Protein AF-0000000065776039 (afdb_homodimer)

InterPro domains:
  IPR020556 Amidase, conserved site [PS00571] (203-234)
  IPR023631 Amidase signature domain [PF01425] (74-533)
  IPR036928 Amidase signature (AS) superfamily [G3DSA:3.90.1300.10] (41-545)
  IPR036928 Amidase signature (AS) superfamily [SSF75304] (30-543)

pLDDT: mean 97.07, std 4.29, range [39.03, 98.94]

Foldseek 3Di:
DPDQALLRLLVVLVVVQVVQDDPLLDAPDEDQWAAQLCCLVVVVSADPVLVVLLPDALQVNLVCCFQVVDALLSSLVSLLSLLSVLCNHFVWFSHFHSPQLNVLSVVQRVVCVVVVGGLASNASFEEEEALQWADAQAFRQQLFSLRPPDHDHDTFLLRVLVVSRHYGYTTHTAFDQQQPFQFGAHSNRGGGAANRTRQFGLTTRNSSQLSCQLSSSGNKYKDKDQQLHFPSNLQQSQKKKKDAFWQLAAPGPTDHHPPPQDQFDMDMAMIHRALVSRVSSSQRRLVSQSCVPHVRHDRDHDDVVLLVVLVVCVVVLEAAEEEDQDQLAAHAAQVQSVLRVQLQVLSVVSPYHYYYDHHDPLVVLVVLSLCSSQQQLLVRSVVSNPSSPHDRDPRCCVSRPSPDDHHDPVRVVVSSVVLVVVLVVVVVSQVVVCVVVVHHHLWYKYFSASYLGARPPLRQDRRRRNSCSSNSWMKMKHWAAFQALVPRDQDPPDDAPDPSNVSNSVRDDSVSRGGRTHIIMITDGHRSCSNSSSVSNSSNVSRPD/DPDQALLRLLVVLVVVQVVQDDPLLDAPDEDQWAAQLCCLVVVVSADPVLVVLLPDALQVNLVCCFQVVDQLLSSLVSLLSLLSVLCNHFVWFSHFHSPQLNVLSVVQRVVCVVVVGGLASNASFEEEEALQWADAPAFRQQLFSLRPPDHDHDTFLLRVLVVSRHYGYTTHTAFDQQQPFQFGAHSNRGGGAANRTRQFGLTTRNSSQLSCQLSSSGNKYKDKDQQLHFPSNLQQSQKKKKDAFWQLAAPGPTDHHPPPQDQFDMDMAMIHRALVSRVSSSQRRLVSQSCVPHVRHDRDHDDVVLLVVLVVCVVVLEAAEEEDQDQLAAHAAQVQSVQLVQLQVLSVVSPYHYYYDHHDPLVVLVVLSLCSSQQQLLVRSVVSNPSSPHDRDPRCCVSHPSPDHHHDPVRVVVSSVVLVVVLVVVVVSQVVVCVVVVHHHLWYKYFSASYLGARPSLRQDRRRRNSCSSNSWMKMKHWAAFQALVPRDQDPPDDAPDPSNVSNSVRDDSVSRGGRTHIIMITDGHRSCSNSSSVSNSSNVSRPD

Solvent-accessible surface area (backbone atoms only — not comparable to full-atom values): 53797 Å² total; per-residue (Å²): 125,81,78,75,50,43,66,53,53,21,50,51,52,47,49,54,42,54,67,53,49,57,75,84,52,55,74,93,73,70,76,90,61,52,60,52,60,62,44,60,77,68,60,69,70,54,50,73,69,35,48,52,56,43,69,43,51,45,61,57,47,29,53,33,36,51,72,59,80,39,53,21,43,61,52,36,49,35,25,44,47,35,30,46,39,41,28,72,62,27,45,22,55,67,39,57,42,52,67,62,22,42,53,52,16,45,51,50,41,51,46,28,71,72,67,73,42,55,77,32,79,33,25,37,38,40,32,31,34,29,30,41,56,27,44,56,75,37,71,49,38,51,45,32,72,55,38,60,96,45,60,33,88,47,50,8,52,49,48,46,50,40,45,63,25,24,38,30,56,41,36,28,18,27,34,5,47,61,45,80,31,61,40,18,40,27,82,55,82,40,60,28,28,14,41,71,30,45,69,27,26,9,16,5,21,21,8,11,33,21,36,30,38,61,51,30,24,23,50,36,18,36,26,41,33,62,47,30,11,27,41,37,2,12,26,26,39,56,17,20,13,35,41,49,18,75,26,70,53,50,65,45,71,41,61,68,65,63,61,38,58,74,81,64,60,66,29,51,30,44,32,22,85,36,55,66,37,42,49,51,51,52,48,49,51,39,70,64,48,46,43,61,57,22,68,68,21,52,86,64,63,81,53,62,69,50,30,49,51,41,50,50,29,56,76,65,36,60,45,27,33,30,31,41,63,56,54,86,54,48,64,38,40,48,44,35,40,49,39,48,48,54,52,52,52,52,42,42,73,66,52,26,48,72,42,83,46,78,64,74,63,42,65,57,43,36,53,51,49,51,48,60,75,26,30,58,14,28,46,65,58,48,55,46,40,54,68,37,64,48,79,81,61,79,80,43,52,80,68,49,38,65,82,43,69,59,48,50,50,68,55,51,16,48,50,42,42,51,48,52,52,51,36,22,51,52,32,49,50,55,52,48,52,23,63,75,69,75,42,70,74,62,32,36,40,32,47,45,47,45,50,45,34,36,53,71,96,59,80,80,71,54,50,62,27,27,38,40,37,71,57,32,28,14,35,28,26,32,52,65,52,55,26,40,50,90,73,32,53,80,68,90,80,70,71,69,84,37,72,65,17,41,56,58,51,67,67,68,45,41,79,78,37,44,66,26,25,18,34,34,25,35,30,23,56,64,73,32,55,47,31,30,47,52,50,38,39,51,53,26,45,76,69,72,91,126,82,79,75,51,44,66,51,52,21,50,50,52,47,50,54,44,55,66,54,48,56,75,84,52,56,76,95,74,70,78,89,62,51,61,52,60,61,43,61,77,69,63,68,70,54,49,73,66,34,49,54,57,46,69,44,51,46,62,57,48,28,53,33,36,50,72,58,78,40,52,21,42,60,52,36,48,34,24,46,46,34,30,46,39,39,29,72,63,26,44,23,54,68,39,56,42,53,67,62,21,42,52,52,16,45,51,51,41,51,46,28,71,73,67,72,42,56,79,32,79,33,28,36,38,41,31,31,34,30,29,41,55,27,44,56,74,36,72,47,38,52,45,32,72,55,38,60,95,45,60,32,88,46,51,9,52,48,48,46,51,40,45,61,25,22,38,28,56,41,38,27,18,26,34,5,47,62,47,80,32,58,41,20,41,27,79,55,82,39,59,27,29,14,41,71,30,45,69,25,27,9,17,5,20,22,10,11,32,20,34,30,36,59,52,28,22,23,49,37,18,37,25,41,32,62,49,28,10,29,39,38,1,12,26,26,41,57,18,21,11,36,41,49,16,75,26,70,52,50,65,45,69,41,62,68,64,62,63,36,59,74,82,66,59,66,30,50,30,44,32,23,85,34,54,65,39,43,48,49,50,54,48,49,53,38,70,64,47,45,42,60,58,21,66,67,21,53,86,65,63,80,51,62,68,50,30,50,50,43,50,52,30,56,77,65,37,61,47,27,32,31,32,42,63,58,56,86,56,48,62,37,39,47,43,35,41,49,39,48,47,54,52,52,53,52,42,43,73,67,53,27,48,71,44,83,47,79,65,75,62,44,63,58,43,36,53,51,48,51,48,61,75,24,29,59,14,29,47,62,57,48,55,45,40,54,67,38,64,47,78,81,61,81,79,43,53,80,66,49,38,64,81,44,68,59,48,52,50,68,55,51,15,48,51,41,42,51,48,52,52,50,36,23,50,52,34,50,51,54,52,48,53,22,62,74,70,74,43,71,75,62,33,38,40,31,47,47,45,44,52,44,33,36,54,71,95,59,82,78,72,52,50,61,28,27,37,40,35,72,58,32,29,14,35,27,27,34,51,64,52,55,25,40,51,90,73,31,53,81,67,90,82,72,72,68,85,38,73,65,19,40,57,59,52,68,67,67,46,42,77,76,38,44,65,26,23,18,33,34,24,33,32,24,56,62,74,32,56,48,31,31,46,51,49,37,39,50,54,26,45,77,69,75,89

Sequence (1090 aa):
MPSASWEDLAADKRARLEKSIPDEWKFKSVPIEGSVIDLPEKSGILSPSEIKITNSSATELVAQLANGTLKSVDVTLAFCKRAALAHQLVNCAHDFFPELALAQARELDRYFETHKKPVGPLHGLPISLKDQLRVKGTETCMAYISWLGKRDTSDSILTALLRKAGAVFLVKTSVPQTLMVCETVNNIIGRTSNPRNLNLSCGGSSGGEGAMIAMRGGAIGIGTDIGGSIRVPAAFNSLYGIRPSHGRLPYGGMTNSMEGQETIHSVVGPIAHSAQDVRLFLQSVLKEEPWKYDSKVIPLPWREAEENAAQAKIAEKSLNFAFYDFDGVVRPHPPITRGVEIVRSTLEKDGHTVAPWTPYKHAFAVDLANKIYAADGSTDVYKHINASGEPAIPNIKDLMNPNLPKADLNEVWDAQLQKWRYQCEYLDKWREWEERTGKELDAIIAPVAATAAVRHNQFRYYGYATVFNVLDYTSVVVPVTYADKAVDHRLADYQPVSDMDKAVYAEYDPEVYHGAPVAVQIIGRRLSEERTLAIAEYVGKLLGHMPSASWEDLAADKRARLEKSIPDEWKFKSVPIEGSVIDLPEKSGILSPSEIKITNSSATELVAQLANGTLKSVDVTLAFCKRAALAHQLVNCAHDFFPELALAQARELDRYFETHKKPVGPLHGLPISLKDQLRVKGTETCMAYISWLGKRDTSDSILTALLRKAGAVFLVKTSVPQTLMVCETVNNIIGRTSNPRNLNLSCGGSSGGEGAMIAMRGGAIGIGTDIGGSIRVPAAFNSLYGIRPSHGRLPYGGMTNSMEGQETIHSVVGPIAHSAQDVRLFLQSVLKEEPWKYDSKVIPLPWREAEENAAQAKIAEKSLNFAFYDFDGVVRPHPPITRGVEIVRSTLEKDGHTVAPWTPYKHAFAVDLANKIYAADGSTDVYKHINASGEPAIPNIKDLMNPNLPKADLNEVWDAQLQKWRYQCEYLDKWREWEERTGKELDAIIAPVAATAAVRHNQFRYYGYATVFNVLDYTSVVVPVTYADKAVDHRLADYQPVSDMDKAVYAEYDPEVYHGAPVAVQIIGRRLSEERTLAIAEYVGKLLGH

Structure (mmCIF, N/CA/C/O backbone):
data_AF-0000000065776039-model_v1
#
loop_
_entity.id
_entity.type
_entity.pdbx_description
1 polymer Acetamidase
#
loop_
_atom_site.group_PDB
_atom_site.id
_atom_site.type_symbol
_atom_site.label_atom_id
_atom_site.label_alt_id
_atom_site.label_comp_id
_atom_site.label_asym_id
_atom_site.label_entity_id
_atom_site.label_seq_id
_atom_site.pdbx_PDB_ins_code
_atom_site.Cartn_x
_atom_site.Cartn_y
_atom_site.Cartn_z
_atom_site.occupancy
_atom_site.B_iso_or_equiv
_atom_site.auth_seq_id
_atom_site.auth_comp_id
_atom_site.auth_asym_id
_atom_site.auth_atom_id
_atom_site.pdbx_PDB_model_num
ATOM 1 N N . MET A 1 1 ? 38.031 19.438 27.141 1 39.12 1 MET A N 1
ATOM 2 C CA . MET A 1 1 ? 36.938 20.391 27.266 1 39.12 1 MET A CA 1
ATOM 3 C C . MET A 1 1 ? 35.625 19.672 27.578 1 39.12 1 MET A C 1
ATOM 5 O O . MET A 1 1 ? 35.312 18.641 26.984 1 39.12 1 MET A O 1
ATOM 9 N N . PRO A 1 2 ? 35.125 19.844 28.703 1 50.06 2 PRO A N 1
ATOM 10 C CA . PRO A 1 2 ? 33.938 19.078 29.094 1 50.06 2 PRO A CA 1
ATOM 11 C C . PRO A 1 2 ? 32.875 19.062 28 1 50.06 2 PRO A C 1
ATOM 13 O O . PRO A 1 2 ? 32.781 20.016 27.219 1 50.06 2 PRO A O 1
ATOM 16 N N . SER A 1 3 ? 32.375 17.844 27.578 1 66.56 3 SER A N 1
ATOM 17 C CA . SER A 1 3 ? 31.312 17.688 26.594 1 66.56 3 SER A CA 1
ATOM 18 C C . SER A 1 3 ? 30.172 18.656 26.875 1 66.56 3 SER A C 1
ATOM 20 O O . SER A 1 3 ? 29.75 18.812 28.016 1 66.56 3 SER A O 1
ATOM 22 N N . ALA A 1 4 ? 29.938 19.656 26.031 1 85.62 4 ALA A N 1
ATOM 23 C CA . ALA A 1 4 ? 28.859 20.641 26.141 1 85.62 4 ALA A CA 1
ATOM 24 C C . ALA A 1 4 ? 27.578 20 26.688 1 85.62 4 ALA A C 1
ATOM 26 O O . ALA A 1 4 ? 27.234 18.875 26.297 1 85.62 4 ALA A O 1
ATOM 27 N N . SER A 1 5 ? 27.016 20.562 27.844 1 95.19 5 SER A N 1
ATOM 28 C CA . SER A 1 5 ? 25.734 20.094 28.344 1 95.19 5 SER A CA 1
ATOM 29 C C . SER A 1 5 ? 24.641 20.25 27.297 1 95.19 5 SER A C 1
ATOM 31 O O . SER A 1 5 ? 24.828 20.969 26.312 1 95.19 5 SER A O 1
ATOM 33 N N . TRP A 1 6 ? 23.562 19.5 27.453 1 97 6 TRP A N 1
ATOM 34 C CA . TRP A 1 6 ? 22.469 19.641 26.516 1 97 6 TRP A CA 1
ATOM 35 C C . TRP A 1 6 ? 21.922 21.062 26.5 1 97 6 TRP A C 1
ATOM 37 O O . TRP A 1 6 ? 21.484 21.562 25.453 1 97 6 TRP A O 1
ATOM 47 N N . GLU A 1 7 ? 22.016 21.781 27.641 1 97.69 7 GLU A N 1
ATOM 48 C CA . GLU A 1 7 ? 21.578 23.172 27.734 1 97.69 7 GLU A CA 1
ATOM 49 C C . GLU A 1 7 ? 22.469 24.078 26.891 1 97.69 7 GLU A C 1
ATOM 51 O O . GLU A 1 7 ? 21.969 25.016 26.25 1 97.69 7 GLU A O 1
ATOM 56 N N . ASP A 1 8 ? 23.734 23.797 26.906 1 97.38 8 ASP A N 1
ATOM 57 C CA . ASP A 1 8 ? 24.672 24.578 26.094 1 97.38 8 ASP A CA 1
ATOM 58 C C . ASP A 1 8 ? 24.375 24.406 24.609 1 97.38 8 ASP A C 1
ATOM 60 O O . ASP A 1 8 ? 24.422 25.375 23.844 1 97.38 8 ASP A O 1
ATOM 64 N N . LEU A 1 9 ? 24.172 23.219 24.266 1 96.94 9 LEU A N 1
ATOM 65 C CA . LEU A 1 9 ? 23.875 22.922 22.875 1 96.94 9 LEU A CA 1
ATOM 66 C C . LEU A 1 9 ? 22.594 23.625 22.422 1 96.94 9 LEU A C 1
ATOM 68 O O . LEU A 1 9 ? 22.547 24.188 21.328 1 96.94 9 LEU A O 1
ATOM 72 N N . ALA A 1 10 ? 21.578 23.594 23.234 1 97.69 10 ALA A N 1
ATOM 73 C CA . ALA A 1 10 ? 20.328 24.281 22.938 1 97.69 10 ALA A CA 1
ATOM 74 C C . ALA A 1 10 ? 20.531 25.797 22.844 1 97.69 10 ALA A C 1
ATOM 76 O O . ALA A 1 10 ? 20 26.438 21.938 1 97.69 10 ALA A O 1
ATOM 77 N N . ALA A 1 11 ? 21.266 26.328 23.75 1 97.62 11 ALA A N 1
ATOM 78 C CA . ALA A 1 11 ? 21.547 27.766 23.75 1 97.62 11 ALA A CA 1
ATOM 79 C C . ALA A 1 11 ? 22.266 28.188 22.469 1 97.62 11 ALA A C 1
ATOM 81 O O . ALA A 1 11 ? 21.984 29.25 21.922 1 97.62 11 ALA A O 1
ATOM 82 N N . ASP A 1 12 ? 23.234 27.391 22.141 1 97.12 12 ASP A N 1
ATOM 83 C CA . ASP A 1 12 ? 23.953 27.672 20.906 1 97.12 12 ASP A CA 1
ATOM 84 C C . ASP A 1 12 ? 23.016 27.688 19.703 1 97.12 12 ASP A C 1
ATOM 86 O O . ASP A 1 12 ? 23.125 28.562 18.844 1 97.12 12 ASP A O 1
ATOM 90 N N . LYS A 1 13 ? 22.141 26.703 19.594 1 97.38 13 LYS A N 1
ATOM 91 C CA . LYS A 1 13 ? 21.172 26.641 18.5 1 97.38 13 LYS A CA 1
ATOM 92 C C . LYS A 1 13 ? 20.266 27.875 18.5 1 97.38 13 LYS A C 1
ATOM 94 O O . LYS A 1 13 ? 20.016 28.453 17.438 1 97.38 13 LYS A O 1
ATOM 99 N N . ARG A 1 14 ? 19.781 28.297 19.625 1 97.5 14 ARG A N 1
ATOM 100 C CA . ARG A 1 14 ? 18.938 29.484 19.734 1 97.5 14 ARG A CA 1
ATOM 101 C C . ARG A 1 14 ? 19.688 30.734 19.281 1 97.5 14 ARG A C 1
ATOM 103 O O . ARG A 1 14 ? 19.109 31.594 18.609 1 97.5 14 ARG A O 1
ATOM 110 N N . ALA A 1 15 ? 20.891 30.781 19.656 1 97.44 15 ALA A N 1
ATOM 111 C CA . ALA A 1 15 ? 21.719 31.922 19.281 1 97.44 15 ALA A CA 1
ATOM 112 C C . ALA A 1 15 ? 21.922 31.984 17.766 1 97.44 15 ALA A C 1
ATOM 114 O O . ALA A 1 15 ? 21.859 33.062 17.172 1 97.44 15 ALA A O 1
ATOM 115 N N . ARG A 1 16 ? 22.203 30.859 17.188 1 96.81 16 ARG A N 1
ATOM 116 C CA . ARG A 1 16 ? 22.375 30.812 15.742 1 96.81 16 ARG A CA 1
ATOM 117 C C . ARG A 1 16 ? 21.094 31.203 15.023 1 96.81 16 ARG A C 1
ATOM 119 O O . ARG A 1 16 ? 21.141 31.906 14 1 96.81 16 ARG A O 1
ATOM 126 N N . LEU A 1 17 ? 19.984 30.719 15.531 1 97.69 17 LEU A N 1
ATOM 127 C CA . LEU A 1 17 ? 18.703 31.078 14.953 1 97.69 17 LEU A CA 1
ATOM 128 C C . LEU A 1 17 ? 18.453 32.594 15.055 1 97.69 17 LEU A C 1
ATOM 130 O O . LEU A 1 17 ? 18.047 33.219 14.078 1 97.69 17 LEU A O 1
ATOM 134 N N . GLU A 1 18 ? 18.719 33.156 16.172 1 97.06 18 GLU A N 1
ATOM 135 C CA . GLU A 1 18 ? 18.562 34.594 16.359 1 97.06 18 GLU A CA 1
ATOM 136 C C . GLU A 1 18 ? 19.453 35.375 15.414 1 97.06 18 GLU A C 1
ATOM 138 O O . GLU A 1 18 ? 19.031 36.406 14.891 1 97.06 18 GLU A O 1
ATOM 143 N N . LYS A 1 19 ? 20.609 34.906 15.242 1 97.38 19 LYS A N 1
ATOM 144 C CA . LYS A 1 19 ? 21.578 35.594 14.398 1 97.38 19 LYS A CA 1
ATOM 145 C C . LYS A 1 19 ? 21.172 35.531 12.93 1 97.38 19 LYS A C 1
ATOM 147 O O . LYS A 1 19 ? 21.578 36.375 12.125 1 97.38 19 LYS A O 1
ATOM 152 N N . SER A 1 20 ? 20.422 34.562 12.602 1 97.44 20 SER A N 1
ATOM 153 C CA . SER A 1 20 ? 20 34.406 11.219 1 97.44 20 SER A CA 1
ATOM 154 C C . SER A 1 20 ? 18.938 35.438 10.836 1 97.44 20 SER A C 1
ATOM 156 O O . SER A 1 20 ? 18.672 35.656 9.656 1 97.44 20 SER A O 1
ATOM 158 N N . ILE A 1 21 ? 18.328 36.125 11.773 1 98.25 21 ILE A N 1
ATOM 159 C CA . ILE A 1 21 ? 17.312 37.125 11.523 1 98.25 21 ILE A CA 1
ATOM 160 C C . ILE A 1 21 ? 17.984 38.5 11.461 1 98.25 21 ILE A C 1
ATOM 162 O O . ILE A 1 21 ? 18.547 38.969 12.461 1 98.25 21 ILE A O 1
ATOM 166 N N . PRO A 1 22 ? 17.922 39.188 10.375 1 97.75 22 PRO A N 1
ATOM 167 C CA . PRO A 1 22 ? 18.469 40.562 10.289 1 97.75 22 PRO A CA 1
ATOM 168 C C . PRO A 1 22 ? 17.875 41.5 11.32 1 97.75 22 PRO A C 1
ATOM 170 O O . PRO A 1 22 ? 16.672 41.438 11.602 1 97.75 22 PRO A O 1
ATOM 173 N N . ASP A 1 23 ? 18.656 42.438 11.75 1 97.38 23 ASP A N 1
ATOM 174 C CA . ASP A 1 23 ? 18.234 43.375 12.789 1 97.38 23 ASP A CA 1
ATOM 175 C C . ASP A 1 23 ? 17.031 44.188 12.336 1 97.38 23 ASP A C 1
ATOM 177 O O . ASP A 1 23 ? 16.141 44.5 13.141 1 97.38 23 ASP A O 1
ATOM 181 N N . GLU A 1 24 ? 17 44.469 11.055 1 97.06 24 GLU A N 1
ATOM 182 C CA . GLU A 1 24 ? 15.938 45.281 10.5 1 97.06 24 GLU A CA 1
ATOM 183 C C . GLU A 1 24 ? 14.602 44.562 10.5 1 97.06 24 GLU A C 1
ATOM 185 O O . GLU A 1 24 ? 13.547 45.156 10.328 1 97.06 24 GLU A O 1
ATOM 190 N N . TRP A 1 25 ? 14.641 43.25 10.695 1 98.19 25 TRP A N 1
ATOM 191 C CA . TRP A 1 25 ? 13.414 42.438 10.695 1 98.19 25 TRP A CA 1
ATOM 192 C C . TRP A 1 25 ? 12.977 42.125 12.125 1 98.19 25 TRP A C 1
ATOM 194 O O . TRP A 1 25 ? 12.094 41.281 12.328 1 98.19 25 TRP A O 1
ATOM 204 N N . LYS A 1 26 ? 13.555 42.688 13.133 1 97.56 26 LYS A N 1
ATOM 205 C CA . LYS A 1 26 ? 13.281 42.312 14.516 1 97.56 26 LYS A CA 1
ATOM 206 C C . LYS A 1 26 ? 12.297 43.312 15.156 1 97.56 26 LYS A C 1
ATOM 208 O O . LYS A 1 26 ? 12.352 44.5 14.883 1 97.56 26 LYS A O 1
ATOM 213 N N . PHE A 1 27 ? 11.391 42.75 15.969 1 96.69 27 PHE A N 1
ATOM 214 C CA . PHE A 1 27 ? 10.547 43.594 16.828 1 96.69 27 PHE A CA 1
ATOM 215 C C . PHE A 1 27 ? 11.367 44.219 17.938 1 96.69 27 PHE A C 1
ATOM 217 O O . PHE A 1 27 ? 12.344 43.625 18.422 1 96.69 27 PHE A O 1
ATOM 224 N N . LYS A 1 28 ? 10.938 45.406 18.359 1 93.56 28 LYS A N 1
ATOM 225 C CA . LYS A 1 28 ? 11.547 46 19.531 1 93.56 28 LYS A CA 1
ATOM 226 C C . LYS A 1 28 ? 11.109 45.281 20.812 1 93.56 28 LYS A C 1
ATOM 228 O O . LYS A 1 28 ? 11.898 45.125 21.734 1 93.56 28 LYS A O 1
ATOM 233 N N . SER A 1 29 ? 9.883 44.906 20.844 1 92.94 29 SER A N 1
ATOM 234 C CA . SER A 1 29 ? 9.289 44.125 21.922 1 92.94 29 SER A CA 1
ATOM 235 C C . SER A 1 29 ? 8.133 43.281 21.422 1 92.94 29 SER A C 1
ATOM 237 O O . SER A 1 29 ? 7.469 43.625 20.453 1 92.94 29 SER A O 1
ATOM 239 N N . VAL A 1 30 ? 7.957 42.125 22.062 1 93.62 30 VAL A N 1
ATOM 240 C CA . VAL A 1 30 ? 6.879 41.219 21.656 1 93.62 30 VAL A CA 1
ATOM 241 C C . VAL A 1 30 ? 5.953 40.969 22.844 1 93.62 30 VAL A C 1
ATOM 243 O O . VAL A 1 30 ? 6.41 40.875 23.984 1 93.62 30 VAL A O 1
ATOM 246 N N . PRO A 1 31 ? 4.672 40.906 22.609 1 93.88 31 PRO A N 1
ATOM 247 C CA . PRO A 1 31 ? 3.73 40.625 23.688 1 93.88 31 PRO A CA 1
ATOM 248 C C . PRO A 1 31 ? 3.91 39.219 24.25 1 93.88 31 PRO A C 1
ATOM 250 O O . PRO A 1 31 ? 4.391 38.312 23.547 1 93.88 31 PRO A O 1
ATOM 253 N N . ILE A 1 32 ? 3.414 39.062 25.516 1 92.5 32 ILE A N 1
ATOM 254 C CA . ILE A 1 32 ? 3.549 37.75 26.156 1 92.5 32 ILE A CA 1
ATOM 255 C C . ILE A 1 32 ? 2.168 37.125 26.375 1 92.5 32 ILE A C 1
ATOM 257 O O . ILE A 1 32 ? 2.051 36.031 26.875 1 92.5 32 ILE A O 1
ATOM 261 N N . GLU A 1 33 ? 1.113 37.844 26.031 1 92.88 33 GLU A N 1
ATOM 262 C CA . GLU A 1 33 ? -0.248 37.344 26.156 1 92.88 33 GLU A CA 1
ATOM 263 C C . GLU A 1 33 ? -1.156 37.906 25.062 1 92.88 33 GLU A C 1
ATOM 265 O O . GLU A 1 33 ? -0.792 38.844 24.375 1 92.88 33 GLU A O 1
ATOM 270 N N . GLY A 1 34 ? -2.238 37.156 24.906 1 93.94 34 GLY A N 1
ATOM 271 C CA . GLY A 1 34 ? -3.221 37.625 23.953 1 93.94 34 GLY A CA 1
ATOM 272 C C . GLY A 1 34 ? -2.924 37.188 22.516 1 93.94 34 GLY A C 1
ATOM 273 O O . GLY A 1 34 ? -2.139 36.281 22.297 1 93.94 34 GLY A O 1
ATOM 274 N N . SER A 1 35 ? -3.646 37.844 21.578 1 96.62 35 SER A N 1
ATOM 275 C CA . SER A 1 35 ? -3.521 37.531 20.156 1 96.62 35 SER A CA 1
ATOM 276 C C . SER A 1 35 ? -2.393 38.344 19.516 1 96.62 35 SER A C 1
ATOM 278 O O . SER A 1 35 ? -2.242 39.531 19.781 1 96.62 35 SER A O 1
ATOM 280 N N . VAL A 1 36 ? -1.587 37.688 18.734 1 97.94 36 VAL A N 1
ATOM 281 C CA . VAL A 1 36 ? -0.507 38.375 18.016 1 97.94 36 VAL A CA 1
ATOM 282 C C . VAL A 1 36 ? -0.673 38.188 16.516 1 97.94 36 VAL A C 1
ATOM 284 O O . VAL A 1 36 ? 0.245 38.469 15.742 1 97.94 36 VAL A O 1
ATOM 287 N N . ILE A 1 37 ? -1.843 37.719 16.078 1 97.25 37 ILE A N 1
ATOM 288 C CA . ILE A 1 37 ? -2.098 37.281 14.711 1 97.25 37 ILE A CA 1
ATOM 289 C C . ILE A 1 37 ? -1.946 38.438 13.75 1 97.25 37 ILE A C 1
ATOM 291 O O . ILE A 1 37 ? -1.539 38.25 12.594 1 97.25 37 ILE A O 1
ATOM 295 N N . ASP A 1 38 ? -2.191 39.688 14.18 1 96.62 38 ASP A N 1
ATOM 296 C CA . ASP A 1 38 ? -2.221 40.812 13.289 1 96.62 38 ASP A CA 1
ATOM 297 C C . ASP A 1 38 ? -0.922 41.625 13.375 1 96.62 38 ASP A C 1
ATOM 299 O O . ASP A 1 38 ? -0.711 42.562 12.602 1 96.62 38 ASP A O 1
ATOM 303 N N . LEU A 1 39 ? -0.06 41.25 14.242 1 97.56 39 LEU A N 1
ATOM 304 C CA . LEU A 1 39 ? 1.09 42.062 14.57 1 97.56 39 LEU A CA 1
ATOM 305 C C . LEU A 1 39 ? 2.064 42.156 13.398 1 97.56 39 LEU A C 1
ATOM 307 O O . LEU A 1 39 ? 2.697 43.188 13.172 1 97.56 39 LEU A O 1
ATOM 311 N N . PRO A 1 40 ? 2.236 41.062 12.648 1 97.19 40 PRO A N 1
ATOM 312 C CA . PRO A 1 40 ? 3.135 41.219 11.508 1 97.19 40 PRO A CA 1
ATOM 313 C C . PRO A 1 40 ? 2.693 42.312 10.547 1 97.19 40 PRO A C 1
ATOM 315 O O . PRO A 1 40 ? 3.52 43.125 10.094 1 97.19 40 PRO A O 1
ATOM 318 N N . GLU A 1 41 ? 1.488 42.375 10.289 1 96.25 41 GLU A N 1
ATOM 319 C CA . GLU A 1 41 ? 0.971 43.406 9.375 1 96.25 41 GLU A CA 1
ATOM 320 C C . GLU A 1 41 ? 1.052 44.781 10 1 96.25 41 GLU A C 1
ATOM 322 O O . GLU A 1 41 ? 1.255 45.781 9.297 1 96.25 41 GLU A O 1
ATOM 327 N N . LYS A 1 42 ? 0.952 44.875 11.281 1 96.12 42 LYS A N 1
ATOM 328 C CA . LYS A 1 42 ? 0.915 46.156 11.977 1 96.12 42 LYS A CA 1
ATOM 329 C C . LYS A 1 42 ? 2.311 46.594 12.43 1 96.12 42 LYS A C 1
ATOM 331 O O . LYS A 1 42 ? 2.488 47.656 12.984 1 96.12 42 LYS A O 1
ATOM 336 N N . SER A 1 43 ? 3.244 45.781 12.18 1 95.38 43 SER A N 1
ATOM 337 C CA . SER A 1 43 ? 4.582 45.969 12.734 1 95.38 43 SER A CA 1
ATOM 338 C C . SER A 1 43 ? 5.281 47.188 12.117 1 95.38 43 SER A C 1
ATOM 340 O O . SER A 1 43 ? 6.18 47.75 12.734 1 95.38 43 SER A O 1
ATOM 342 N N . GLY A 1 44 ? 4.934 47.531 10.844 1 96 44 GLY A N 1
ATOM 343 C CA . GLY A 1 44 ? 5.656 48.531 10.094 1 96 44 GLY A CA 1
ATOM 344 C C . GLY A 1 44 ? 6.922 48 9.445 1 96 44 GLY A C 1
ATOM 345 O O . GLY A 1 44 ? 7.582 48.719 8.695 1 96 44 GLY A O 1
ATOM 346 N N . ILE A 1 45 ? 7.219 46.812 9.688 1 97.31 45 ILE A N 1
ATOM 347 C CA . ILE A 1 45 ? 8.422 46.188 9.141 1 97.31 45 ILE A CA 1
ATOM 348 C C . ILE A 1 45 ? 8.164 45.75 7.699 1 97.31 45 ILE A C 1
ATOM 350 O O . ILE A 1 45 ? 9.031 45.906 6.832 1 97.31 45 ILE A O 1
ATOM 354 N N . LEU A 1 46 ? 7.012 45.281 7.402 1 98.25 46 LEU A N 1
ATOM 355 C CA . LEU A 1 46 ? 6.633 44.906 6.047 1 98.25 46 LEU A CA 1
ATOM 356 C C . LEU A 1 46 ? 6.09 46.094 5.281 1 98.25 46 LEU A C 1
ATOM 358 O O . LEU A 1 46 ? 5.297 46.875 5.816 1 98.25 46 LEU A O 1
ATOM 362 N N . SER A 1 47 ? 6.535 46.312 4.051 1 98.25 47 SER A N 1
ATOM 363 C CA . SER A 1 47 ? 5.945 47.312 3.182 1 98.25 47 SER A CA 1
ATOM 364 C C . SER A 1 47 ? 4.547 46.906 2.732 1 98.25 47 SER A C 1
ATOM 366 O O . SER A 1 47 ? 4.164 45.75 2.842 1 98.25 47 SER A O 1
ATOM 368 N N . PRO A 1 48 ? 3.775 47.875 2.236 1 98.06 48 PRO A N 1
ATOM 369 C CA . PRO A 1 48 ? 2.449 47.531 1.716 1 98.06 48 PRO A CA 1
ATOM 370 C C . PRO A 1 48 ? 2.498 46.469 0.62 1 98.06 48 PRO A C 1
ATOM 372 O O . PRO A 1 48 ? 1.633 45.594 0.565 1 98.06 48 PRO A O 1
ATOM 375 N N . SER A 1 49 ? 3.48 46.562 -0.172 1 98.19 49 SER A N 1
ATOM 376 C CA . SER A 1 49 ? 3.639 45.562 -1.233 1 98.19 49 SER A CA 1
ATOM 377 C C . SER A 1 49 ? 3.941 44.188 -0.663 1 98.19 49 SER A C 1
ATOM 379 O O . SER A 1 49 ? 3.42 43.188 -1.146 1 98.19 49 SER A O 1
ATOM 381 N N . GLU A 1 50 ? 4.766 44.156 0.299 1 98.62 50 GLU A N 1
ATOM 382 C CA . GLU A 1 50 ? 5.109 42.875 0.939 1 98.62 50 GLU A CA 1
ATOM 383 C C . GLU A 1 50 ? 3.904 42.281 1.659 1 98.62 50 GLU A C 1
ATOM 385 O O . GLU A 1 50 ? 3.711 41.062 1.649 1 98.62 50 GLU A O 1
ATOM 390 N N . ILE A 1 51 ? 3.096 43.125 2.281 1 98.69 51 ILE A N 1
ATOM 391 C CA . ILE A 1 51 ? 1.871 42.656 2.932 1 98.69 51 ILE A CA 1
ATOM 392 C C . ILE A 1 51 ? 0.923 42.062 1.892 1 98.69 51 ILE A C 1
ATOM 394 O O . ILE A 1 51 ? 0.351 41 2.104 1 98.69 51 ILE A O 1
ATOM 398 N N . LYS A 1 52 ? 0.794 42.781 0.762 1 98.44 52 LYS A N 1
ATOM 399 C CA . LYS A 1 52 ? -0.059 42.281 -0.312 1 98.44 52 LYS A CA 1
ATOM 400 C C . LYS A 1 52 ? 0.433 40.906 -0.821 1 98.44 52 LYS A C 1
ATOM 402 O O . LYS A 1 52 ? -0.362 40 -1.019 1 98.44 52 LYS A O 1
ATOM 407 N N . ILE A 1 53 ? 1.699 40.781 -0.981 1 98.75 53 ILE A N 1
ATOM 408 C CA . ILE A 1 53 ? 2.307 39.531 -1.465 1 98.75 53 ILE A CA 1
ATOM 409 C C . ILE A 1 53 ? 2.035 38.406 -0.475 1 98.75 53 ILE A C 1
ATOM 411 O O . ILE A 1 53 ? 1.543 37.344 -0.858 1 98.75 53 ILE A O 1
ATOM 415 N N . THR A 1 54 ? 2.287 38.625 0.799 1 98.69 54 THR A N 1
ATOM 416 C CA . THR A 1 54 ? 2.207 37.531 1.777 1 98.69 54 THR A CA 1
ATOM 417 C C . THR A 1 54 ? 0.753 37.25 2.123 1 98.69 54 THR A C 1
ATOM 419 O O . THR A 1 54 ? 0.45 36.156 2.65 1 98.69 54 THR A O 1
ATOM 422 N N . ASN A 1 55 ? -0.181 38.156 1.816 1 98.31 55 ASN A N 1
ATOM 423 C CA . ASN A 1 55 ? -1.604 37.906 2.018 1 98.31 55 ASN A CA 1
ATOM 424 C C . ASN A 1 55 ? -2.217 37.156 0.829 1 98.31 55 ASN A C 1
ATOM 426 O O . ASN A 1 55 ? -3.34 36.656 0.915 1 98.31 55 ASN A O 1
ATOM 430 N N . SER A 1 56 ? -1.472 37.062 -0.249 1 98.38 56 SER A N 1
ATOM 431 C CA . SER A 1 56 ? -1.973 36.375 -1.435 1 98.38 56 SER A CA 1
ATOM 432 C C . SER A 1 56 ? -1.967 34.844 -1.239 1 98.38 56 SER A C 1
ATOM 434 O O . SER A 1 56 ? -1.188 34.312 -0.441 1 98.38 56 SER A O 1
ATOM 436 N N . SER A 1 57 ? -2.914 34.188 -1.92 1 98.5 57 SER A N 1
ATOM 437 C CA . SER A 1 57 ? -2.9 32.719 -1.912 1 98.5 57 SER A CA 1
ATOM 438 C C . SER A 1 57 ? -1.726 32.156 -2.715 1 98.5 57 SER A C 1
ATOM 440 O O . SER A 1 57 ? -1.18 32.875 -3.576 1 98.5 57 SER A O 1
ATOM 442 N N . ALA A 1 58 ? -1.305 30.953 -2.352 1 98.81 58 ALA A N 1
ATOM 443 C CA . ALA A 1 58 ? -0.26 30.297 -3.133 1 98.81 58 ALA A CA 1
ATOM 444 C C . ALA A 1 58 ? -0.653 30.203 -4.605 1 98.81 58 ALA A C 1
ATOM 446 O O . ALA A 1 58 ? 0.183 30.391 -5.488 1 98.81 58 ALA A O 1
ATOM 447 N N . THR A 1 59 ? -1.89 29.906 -4.887 1 98.75 59 THR A N 1
ATOM 448 C CA . THR A 1 59 ? -2.398 29.766 -6.246 1 98.75 59 THR A CA 1
ATOM 449 C C . THR A 1 59 ? -2.262 31.078 -7.012 1 98.75 59 THR A C 1
ATOM 451 O O . THR A 1 59 ? -1.851 31.078 -8.172 1 98.75 59 THR A O 1
ATOM 454 N N . GLU A 1 60 ? -2.551 32.219 -6.352 1 98.62 60 GLU A N 1
ATOM 455 C CA . GLU A 1 60 ? -2.391 33.531 -6.969 1 98.62 60 GLU A CA 1
ATOM 456 C C . GLU A 1 60 ? -0.918 33.844 -7.195 1 98.62 60 GLU A C 1
ATOM 458 O O . GLU A 1 60 ? -0.551 34.406 -8.242 1 98.62 60 GLU A O 1
ATOM 463 N N . LEU A 1 61 ? -0.141 33.562 -6.234 1 98.88 61 LEU A N 1
ATOM 464 C CA . LEU A 1 61 ? 1.281 33.875 -6.316 1 98.88 61 LEU A CA 1
ATOM 465 C C . LEU A 1 61 ? 1.934 33.125 -7.48 1 98.88 61 LEU A C 1
ATOM 467 O O . LEU A 1 61 ? 2.672 33.719 -8.266 1 98.88 61 LEU A O 1
ATOM 471 N N . VAL A 1 62 ? 1.66 31.812 -7.613 1 98.81 62 VAL A N 1
ATOM 472 C CA . VAL A 1 62 ? 2.328 31.047 -8.664 1 98.81 62 VAL A CA 1
ATOM 473 C C . VAL A 1 62 ? 1.871 31.531 -10.031 1 98.81 62 VAL A C 1
ATOM 475 O O . VAL A 1 62 ? 2.648 31.531 -10.992 1 98.81 62 VAL A O 1
ATOM 478 N N . ALA A 1 63 ? 0.634 31.953 -10.164 1 98.69 63 ALA A N 1
ATOM 479 C CA . ALA A 1 63 ? 0.155 32.5 -11.422 1 98.69 63 ALA A CA 1
ATOM 480 C C . ALA A 1 63 ? 0.923 33.781 -11.781 1 98.69 63 ALA A C 1
ATOM 482 O O . ALA A 1 63 ? 1.325 33.969 -12.93 1 98.69 63 ALA A O 1
ATOM 483 N N . GLN A 1 64 ? 1.13 34.656 -10.812 1 98.56 64 GLN A N 1
ATOM 484 C CA . GLN A 1 64 ? 1.823 35.938 -11.031 1 98.56 64 GLN A CA 1
ATOM 485 C C . GLN A 1 64 ? 3.311 35.688 -11.297 1 98.56 64 GLN A C 1
ATOM 487 O O . GLN A 1 64 ? 3.926 36.438 -12.078 1 98.56 64 GLN A O 1
ATOM 492 N N . LEU A 1 65 ? 3.881 34.75 -10.656 1 98.75 65 LEU A N 1
ATOM 493 C CA . LEU A 1 65 ? 5.273 34.375 -10.883 1 98.75 65 LEU A CA 1
ATOM 494 C C . LEU A 1 65 ? 5.453 33.781 -12.281 1 98.75 65 LEU A C 1
ATOM 496 O O . LEU A 1 65 ? 6.445 34.062 -12.953 1 98.75 65 LEU A O 1
ATOM 500 N N . ALA A 1 66 ? 4.492 33 -12.672 1 98.19 66 ALA A N 1
ATOM 501 C CA . ALA A 1 66 ? 4.562 32.312 -13.953 1 98.19 66 ALA A CA 1
ATOM 502 C C . ALA A 1 66 ? 4.414 33.312 -15.117 1 98.19 66 ALA A C 1
ATOM 504 O O . ALA A 1 66 ? 4.953 33.062 -16.203 1 98.19 66 ALA A O 1
ATOM 505 N N . ASN A 1 67 ? 3.652 34.406 -14.914 1 97.44 67 ASN A N 1
ATOM 506 C CA . ASN A 1 67 ? 3.463 35.344 -16 1 97.44 67 ASN A CA 1
ATOM 507 C C . ASN A 1 67 ? 4.418 36.531 -15.891 1 97.44 67 ASN A C 1
ATOM 509 O O . ASN A 1 67 ? 4.355 37.469 -16.688 1 97.44 67 ASN A O 1
ATOM 513 N N . GLY A 1 68 ? 5.223 36.562 -14.828 1 96.88 68 GLY A N 1
ATOM 514 C CA . GLY A 1 68 ? 6.297 37.531 -14.719 1 96.88 68 GLY A CA 1
ATOM 515 C C . GLY A 1 68 ? 5.871 38.812 -14.008 1 96.88 68 GLY A C 1
ATOM 516 O O . GLY A 1 68 ? 6.672 39.719 -13.852 1 96.88 68 GLY A O 1
ATOM 517 N N . THR A 1 69 ? 4.68 38.844 -13.523 1 97.62 69 THR A N 1
ATOM 518 C CA . THR A 1 69 ? 4.191 40 -12.797 1 97.62 69 THR A CA 1
ATOM 519 C C . THR A 1 69 ? 4.949 40.188 -11.484 1 97.62 69 THR A C 1
ATOM 521 O O . THR A 1 69 ? 5.152 41.312 -11.023 1 97.62 69 THR A O 1
ATOM 524 N N . LEU A 1 70 ? 5.367 39.094 -10.875 1 98.5 70 LEU A N 1
ATOM 525 C CA . LEU A 1 70 ? 6.188 39.125 -9.672 1 98.5 70 LEU A CA 1
ATOM 526 C C . LEU A 1 70 ? 7.523 38.406 -9.922 1 98.5 70 LEU A C 1
ATOM 528 O O . LEU A 1 70 ? 7.609 37.5 -10.727 1 98.5 70 LEU A O 1
ATOM 532 N N . LYS A 1 71 ? 8.477 38.906 -9.25 1 98.5 71 LYS A N 1
ATOM 533 C CA . LYS A 1 71 ? 9.766 38.219 -9.227 1 98.5 71 LYS A CA 1
ATOM 534 C C . LYS A 1 71 ? 9.898 37.312 -7.996 1 98.5 71 LYS A C 1
ATOM 536 O O . LYS A 1 71 ? 9.43 37.688 -6.91 1 98.5 71 LYS A O 1
ATOM 541 N N . SER A 1 72 ? 10.578 36.188 -8.242 1 98.81 72 SER A N 1
ATOM 542 C CA . SER A 1 72 ? 10.758 35.25 -7.156 1 98.81 72 SER A CA 1
ATOM 543 C C . SER A 1 72 ? 11.484 35.875 -5.98 1 98.81 72 SER A C 1
ATOM 545 O O . SER A 1 72 ? 11.172 35.594 -4.82 1 98.81 72 SER A O 1
ATOM 547 N N . VAL A 1 73 ? 12.469 36.719 -6.227 1 98.81 73 VAL A N 1
ATOM 548 C CA . VAL A 1 73 ? 13.281 37.312 -5.172 1 98.81 73 VAL A CA 1
ATOM 549 C C . VAL A 1 73 ? 12.414 38.219 -4.309 1 98.81 73 VAL A C 1
ATOM 551 O O . VAL A 1 73 ? 12.578 38.281 -3.09 1 98.81 73 VAL A O 1
ATOM 554 N N . ASP A 1 74 ? 11.484 38.969 -4.934 1 98.81 74 ASP A N 1
ATOM 555 C CA . ASP A 1 74 ? 10.602 39.844 -4.191 1 98.81 74 ASP A CA 1
ATOM 556 C C . ASP A 1 74 ? 9.633 39.062 -3.311 1 98.81 74 ASP A C 1
ATOM 558 O O . ASP A 1 74 ? 9.414 39.406 -2.15 1 98.81 74 ASP A O 1
ATOM 562 N N . VAL A 1 75 ? 9.07 38.031 -3.871 1 98.94 75 VAL A N 1
ATOM 563 C CA . VAL A 1 75 ? 8.133 37.188 -3.137 1 98.94 75 VAL A CA 1
ATOM 564 C C . VAL A 1 75 ? 8.852 36.531 -1.973 1 98.94 75 VAL A C 1
ATOM 566 O O . VAL A 1 75 ? 8.359 36.531 -0.843 1 98.94 75 VAL A O 1
ATOM 569 N N . THR A 1 76 ? 10.055 36 -2.221 1 98.88 76 THR A N 1
ATOM 570 C CA . THR A 1 76 ? 10.828 35.281 -1.202 1 98.88 76 THR A CA 1
ATOM 571 C C . THR A 1 76 ? 11.227 36.25 -0.078 1 98.88 76 THR A C 1
ATOM 573 O O . THR A 1 76 ? 11.141 35.906 1.101 1 98.88 76 THR A O 1
ATOM 576 N N . LEU A 1 77 ? 11.641 37.406 -0.439 1 98.81 77 LEU A N 1
ATOM 577 C CA . LEU A 1 77 ? 12.031 38.375 0.563 1 98.81 77 LEU A CA 1
ATOM 578 C C . LEU A 1 77 ? 10.859 38.719 1.482 1 98.81 77 LEU A C 1
ATOM 580 O O . LEU A 1 77 ? 11.023 38.781 2.703 1 98.81 77 LEU A O 1
ATOM 584 N N . ALA A 1 78 ? 9.711 39 0.894 1 98.88 78 ALA A N 1
ATOM 585 C CA . ALA A 1 78 ? 8.516 39.312 1.674 1 98.88 78 ALA A CA 1
ATOM 586 C C . ALA A 1 78 ? 8.203 38.188 2.674 1 98.88 78 ALA A C 1
ATOM 588 O O . ALA A 1 78 ? 7.922 38.469 3.844 1 98.88 78 ALA A O 1
ATOM 589 N N . PHE A 1 79 ? 8.273 36.969 2.264 1 98.94 79 PHE A N 1
ATOM 590 C CA . PHE A 1 79 ? 7.949 35.844 3.125 1 98.94 79 PHE A CA 1
ATOM 591 C C . PHE A 1 79 ? 9.047 35.625 4.16 1 98.94 79 PHE A C 1
ATOM 593 O O . PHE A 1 79 ? 8.766 35.219 5.293 1 98.94 79 PHE A O 1
ATOM 600 N N . CYS A 1 80 ? 10.32 35.844 3.777 1 98.88 80 CYS A N 1
ATOM 601 C CA . CYS A 1 80 ? 11.391 35.75 4.762 1 98.88 80 CYS A CA 1
ATOM 602 C C . CYS A 1 80 ? 11.164 36.719 5.914 1 98.88 80 CYS A C 1
ATOM 604 O O . CYS A 1 80 ? 11.297 36.344 7.082 1 98.88 80 CYS A O 1
ATOM 606 N N . LYS A 1 81 ? 10.828 37.938 5.59 1 98.81 81 LYS A N 1
ATOM 607 C CA . LYS A 1 81 ? 10.562 38.938 6.629 1 98.81 81 LYS A CA 1
ATOM 608 C C . LYS A 1 81 ? 9.422 38.5 7.535 1 98.81 81 LYS A C 1
ATOM 610 O O . LYS A 1 81 ? 9.539 38.531 8.758 1 98.81 81 LYS A O 1
ATOM 615 N N . ARG A 1 82 ? 8.375 38.062 6.961 1 98.81 82 ARG A N 1
ATOM 616 C CA . ARG A 1 82 ? 7.195 37.719 7.75 1 98.81 82 ARG A CA 1
ATOM 617 C C . ARG A 1 82 ? 7.434 36.469 8.562 1 98.81 82 ARG A C 1
ATOM 619 O O . ARG A 1 82 ? 6.918 36.312 9.68 1 98.81 82 ARG A O 1
ATOM 626 N N . ALA A 1 83 ? 8.188 35.5 8.008 1 98.88 83 ALA A N 1
ATOM 627 C CA . ALA A 1 83 ? 8.562 34.312 8.766 1 98.88 83 ALA A CA 1
ATOM 628 C C . ALA A 1 83 ? 9.383 34.688 10 1 98.88 83 ALA A C 1
ATOM 630 O O . ALA A 1 83 ? 9.195 34.094 11.078 1 98.88 83 ALA A O 1
ATOM 631 N N . ALA A 1 84 ? 10.281 35.594 9.82 1 98.81 84 ALA A N 1
ATOM 632 C CA . ALA A 1 84 ? 11.078 36.094 10.945 1 98.81 84 ALA A CA 1
ATOM 633 C C . ALA A 1 84 ? 10.188 36.688 12.023 1 98.81 84 ALA A C 1
ATOM 635 O O . ALA A 1 84 ? 10.398 36.469 13.219 1 98.81 84 ALA A O 1
ATOM 636 N N . LEU A 1 85 ? 9.203 37.5 11.609 1 98.75 85 LEU A N 1
ATOM 637 C CA . LEU A 1 85 ? 8.273 38.094 12.547 1 98.75 85 LEU A CA 1
ATOM 638 C C . LEU A 1 85 ? 7.453 37.031 13.266 1 98.75 85 LEU A C 1
ATOM 640 O O . LEU A 1 85 ? 7.27 37.094 14.484 1 98.75 85 LEU A O 1
ATOM 644 N N . ALA A 1 86 ? 6.973 36.062 12.508 1 98.75 86 ALA A N 1
ATOM 645 C CA . ALA A 1 86 ? 6.203 34.969 13.094 1 98.75 86 ALA A CA 1
ATOM 646 C C . ALA A 1 86 ? 7.004 34.25 14.18 1 98.75 86 ALA A C 1
ATOM 648 O O . ALA A 1 86 ? 6.488 34 15.273 1 98.75 86 ALA A O 1
ATOM 649 N N . HIS A 1 87 ? 8.258 33.938 13.914 1 98.62 87 HIS A N 1
ATOM 650 C CA . HIS A 1 87 ? 9.094 33.219 14.867 1 98.62 87 HIS A CA 1
ATOM 651 C C . HIS A 1 87 ? 9.281 34.031 16.156 1 98.62 87 HIS A C 1
ATOM 653 O O . HIS A 1 87 ? 9.219 33.469 17.25 1 98.62 87 HIS A O 1
ATOM 659 N N . GLN A 1 88 ? 9.508 35.312 16.016 1 98.38 88 GLN A N 1
ATOM 660 C CA . GLN A 1 88 ? 9.727 36.156 17.172 1 98.38 88 GLN A CA 1
ATOM 661 C C . GLN A 1 88 ? 8.484 36.188 18.062 1 98.38 88 GLN A C 1
ATOM 663 O O . GLN A 1 88 ? 8.602 36.312 19.297 1 98.38 88 GLN A O 1
ATOM 668 N N . LEU A 1 89 ? 7.348 36.031 17.453 1 98.56 89 LEU A N 1
ATOM 669 C CA . LEU A 1 89 ? 6.098 36.188 18.172 1 98.56 89 LEU A CA 1
ATOM 670 C C . LEU A 1 89 ? 5.66 34.875 18.828 1 98.56 89 LEU A C 1
ATOM 672 O O . LEU A 1 89 ? 5.074 34.906 19.906 1 98.56 89 LEU A O 1
ATOM 676 N N . VAL A 1 90 ? 5.953 33.719 18.156 1 98.44 90 VAL A N 1
ATOM 677 C CA . VAL A 1 90 ? 5.316 32.531 18.672 1 98.44 90 VAL A CA 1
ATOM 678 C C . VAL A 1 90 ? 6.332 31.375 18.719 1 98.44 90 VAL A C 1
ATOM 680 O O . VAL A 1 90 ? 5.977 30.234 19.031 1 98.44 90 VAL A O 1
ATOM 683 N N . ASN A 1 91 ? 7.594 31.547 18.375 1 98.06 91 ASN A N 1
ATOM 684 C CA . ASN A 1 91 ? 8.672 30.562 18.5 1 98.06 91 ASN A CA 1
ATOM 685 C C . ASN A 1 91 ? 8.406 29.344 17.625 1 98.06 91 ASN A C 1
ATOM 687 O O . ASN A 1 91 ? 8.414 28.219 18.109 1 98.06 91 ASN A O 1
ATOM 691 N N . CYS A 1 92 ? 8.281 29.547 16.328 1 98.75 92 CYS A N 1
ATOM 692 C CA . CYS A 1 92 ? 7.758 28.453 15.516 1 98.75 92 CYS A CA 1
ATOM 693 C C . CYS A 1 92 ? 8.812 27.953 14.531 1 98.75 92 CYS A C 1
ATOM 695 O O . CYS A 1 92 ? 8.492 27.203 13.609 1 98.75 92 CYS A O 1
ATOM 697 N N . ALA A 1 93 ? 10.109 28.297 14.719 1 98.62 93 ALA A N 1
ATOM 698 C CA . ALA A 1 93 ? 11.141 27.844 13.789 1 98.62 93 ALA A CA 1
ATOM 699 C C . ALA A 1 93 ? 12.258 27.109 14.539 1 98.62 93 ALA A C 1
ATOM 701 O O . ALA A 1 93 ? 12.648 27.516 15.633 1 98.62 93 ALA A O 1
ATOM 702 N N . HIS A 1 94 ? 12.789 26.016 13.93 1 98 94 HIS A N 1
ATOM 703 C CA . HIS A 1 94 ? 14.039 25.391 14.359 1 98 94 HIS A CA 1
ATOM 704 C C . HIS A 1 94 ? 15.227 25.969 13.586 1 98 94 HIS A C 1
ATOM 706 O O . HIS A 1 94 ? 16.344 26.031 14.117 1 98 94 HIS A O 1
ATOM 712 N N . ASP A 1 95 ? 14.961 26.25 12.383 1 97.31 95 ASP A N 1
ATOM 713 C CA . ASP A 1 95 ? 16 26.812 11.516 1 97.31 95 ASP A CA 1
ATOM 714 C C . ASP A 1 95 ? 15.422 27.844 10.555 1 97.31 95 ASP A C 1
ATOM 716 O O . ASP A 1 95 ? 14.242 27.766 10.188 1 97.31 95 ASP A O 1
ATOM 720 N N . PHE A 1 96 ? 16.156 28.875 10.297 1 98.19 96 PHE A N 1
ATOM 721 C CA . PHE A 1 96 ? 15.812 29.984 9.406 1 98.19 96 PHE A CA 1
ATOM 722 C C . PHE A 1 96 ? 17 30.344 8.516 1 98.19 96 PHE A C 1
ATOM 724 O O . PHE A 1 96 ? 18.094 30.625 9.008 1 98.19 96 PHE A O 1
ATOM 731 N N . PHE A 1 97 ? 16.828 30.219 7.156 1 97.56 97 PHE A N 1
ATOM 732 C CA . PHE A 1 97 ? 17.953 30.391 6.254 1 97.56 97 PHE A CA 1
ATOM 733 C C . PHE A 1 97 ? 17.578 31.25 5.059 1 97.56 97 PHE A C 1
ATOM 735 O O . PHE A 1 97 ? 17.609 30.797 3.918 1 97.56 97 PHE A O 1
ATOM 742 N N . PRO A 1 98 ? 17.359 32.562 5.289 1 98.12 98 PRO A N 1
ATOM 743 C CA . PRO A 1 98 ? 16.922 33.5 4.242 1 98.12 98 PRO A CA 1
ATOM 744 C C . PRO A 1 98 ? 17.938 33.625 3.111 1 98.12 98 PRO A C 1
ATOM 746 O O . PRO A 1 98 ? 17.562 33.812 1.953 1 98.12 98 PRO A O 1
ATOM 749 N N . GLU A 1 99 ? 19.234 33.5 3.398 1 97.25 99 GLU A N 1
ATOM 750 C CA . GLU A 1 99 ? 20.234 33.625 2.352 1 97.25 99 GLU A CA 1
ATOM 751 C C . GLU A 1 99 ? 20.109 32.531 1.321 1 97.25 99 GLU A C 1
ATOM 753 O O . GLU A 1 99 ? 20.203 32.75 0.117 1 97.25 99 GLU A O 1
ATOM 758 N N . LEU A 1 100 ? 19.938 31.344 1.814 1 97.19 100 LEU A N 1
ATOM 759 C CA . LEU A 1 100 ? 19.734 30.219 0.915 1 97.19 100 LEU A CA 1
ATOM 760 C C . LEU A 1 100 ? 18.484 30.391 0.079 1 97.19 100 LEU A C 1
ATOM 762 O O . LEU A 1 100 ? 18.469 30.109 -1.119 1 97.19 100 LEU A O 1
ATOM 766 N N . ALA A 1 101 ? 17.422 30.859 0.716 1 98.56 101 ALA A N 1
ATOM 767 C CA . ALA A 1 101 ? 16.141 31.078 0.044 1 98.56 101 ALA A CA 1
ATOM 768 C C . ALA A 1 101 ? 16.281 32.125 -1.062 1 98.56 101 ALA A C 1
ATOM 770 O O . ALA A 1 101 ? 15.812 31.922 -2.184 1 98.56 101 ALA A O 1
ATOM 771 N N . LEU A 1 102 ? 16.906 33.188 -0.736 1 98.62 102 LEU A N 1
ATOM 772 C CA . LEU A 1 102 ? 17.047 34.312 -1.683 1 98.62 102 LEU A CA 1
ATOM 773 C C . LEU A 1 102 ? 17.969 33.906 -2.832 1 98.62 102 LEU A C 1
ATOM 775 O O . LEU A 1 102 ? 17.766 34.344 -3.973 1 98.62 102 LEU A O 1
ATOM 779 N N . ALA A 1 103 ? 19 33.188 -2.514 1 98.19 103 ALA A N 1
ATOM 780 C CA . ALA A 1 103 ? 19.875 32.688 -3.574 1 98.19 103 ALA A CA 1
ATOM 781 C C . ALA A 1 103 ? 19.109 31.828 -4.57 1 98.19 103 ALA A C 1
ATOM 783 O O . ALA A 1 103 ? 19.266 31.984 -5.785 1 98.19 103 ALA A O 1
ATOM 784 N N . GLN A 1 104 ? 18.297 30.938 -4.078 1 97.81 104 GLN A N 1
ATOM 785 C CA . GLN A 1 104 ? 17.469 30.094 -4.941 1 97.81 104 GLN A CA 1
ATOM 786 C C . GLN A 1 104 ? 16.5 30.938 -5.75 1 97.81 104 GLN A C 1
ATOM 788 O O . GLN A 1 104 ? 16.281 30.672 -6.938 1 97.81 104 GLN A O 1
ATOM 793 N N . ALA A 1 105 ? 15.883 31.875 -5.086 1 98.75 105 ALA A N 1
ATOM 794 C CA . ALA A 1 105 ? 14.93 32.75 -5.754 1 98.75 105 ALA A CA 1
ATOM 795 C C . ALA A 1 105 ? 15.586 33.5 -6.918 1 98.75 105 ALA A C 1
ATOM 797 O O . ALA A 1 105 ? 14.992 33.625 -7.988 1 98.75 105 ALA A O 1
ATOM 798 N N . ARG A 1 106 ? 16.797 33.969 -6.738 1 98.69 106 ARG A N 1
ATOM 799 C CA . ARG A 1 106 ? 17.531 34.656 -7.797 1 98.69 106 ARG A CA 1
ATOM 800 C C . ARG A 1 106 ? 17.812 33.719 -8.969 1 98.69 106 ARG A C 1
ATOM 802 O O . ARG A 1 106 ? 17.75 34.125 -10.125 1 98.69 106 ARG A O 1
ATOM 809 N N . GLU A 1 107 ? 18.156 32.531 -8.648 1 98.5 107 GLU A N 1
ATOM 810 C CA . GLU A 1 107 ? 18.375 31.547 -9.695 1 98.5 107 GLU A CA 1
ATOM 811 C C . GLU A 1 107 ? 17.109 31.312 -10.516 1 98.5 107 GLU A C 1
ATOM 813 O O . GLU A 1 107 ? 17.172 31.172 -11.742 1 98.5 107 GLU A O 1
ATOM 818 N N . LEU A 1 108 ? 15.977 31.281 -9.883 1 98.81 108 LEU A N 1
ATOM 819 C CA . LEU A 1 108 ? 14.703 31.078 -10.562 1 98.81 108 LEU A CA 1
ATOM 820 C C . LEU A 1 108 ? 14.352 32.281 -11.43 1 98.81 108 LEU A C 1
ATOM 822 O O . LEU A 1 108 ? 13.797 32.125 -12.523 1 98.81 108 LEU A O 1
ATOM 826 N N . ASP A 1 109 ? 14.664 33.438 -10.922 1 98.69 109 ASP A N 1
ATOM 827 C CA . ASP A 1 109 ? 14.453 34.625 -11.727 1 98.69 109 ASP A CA 1
ATOM 828 C C . ASP A 1 109 ? 15.328 34.594 -12.977 1 98.69 109 ASP A C 1
ATOM 830 O O . ASP A 1 109 ? 14.883 34.969 -14.062 1 98.69 109 ASP A O 1
ATOM 834 N N . ARG A 1 110 ? 16.594 34.25 -12.82 1 98.56 110 ARG A N 1
ATOM 835 C CA . ARG A 1 110 ? 17.484 34.125 -13.969 1 98.56 110 ARG A CA 1
ATOM 836 C C . ARG A 1 110 ? 16.953 33.125 -14.977 1 98.56 110 ARG A C 1
ATOM 838 O O . ARG A 1 110 ? 17.016 33.344 -16.188 1 98.56 110 ARG A O 1
ATOM 845 N N . TYR A 1 111 ? 16.531 32 -14.492 1 98.56 111 TYR A N 1
ATOM 846 C CA . TYR A 1 111 ? 15.93 31 -15.359 1 98.56 111 TYR A CA 1
ATOM 847 C C . TYR A 1 111 ? 14.773 31.594 -16.156 1 98.56 111 TYR A C 1
ATOM 849 O O . TYR A 1 111 ? 14.688 31.406 -17.375 1 98.56 111 TYR A O 1
ATOM 857 N N . PHE A 1 112 ? 13.852 32.25 -15.43 1 98.31 112 PHE A N 1
ATOM 858 C CA . PHE A 1 112 ? 12.68 32.812 -16.062 1 98.31 112 PHE A CA 1
ATOM 859 C C . PHE A 1 112 ? 13.078 33.844 -17.109 1 98.31 112 PHE A C 1
ATOM 861 O O . PHE A 1 112 ? 12.469 33.938 -18.188 1 98.31 112 PHE A O 1
ATOM 868 N N . GLU A 1 113 ? 14.07 34.625 -16.797 1 97.81 113 GLU A N 1
ATOM 869 C CA . GLU A 1 113 ? 14.547 35.656 -17.734 1 97.81 113 GLU A CA 1
ATOM 870 C C . GLU A 1 113 ? 15.102 35 -19 1 97.81 113 GLU A C 1
ATOM 872 O O . GLU A 1 113 ? 14.922 35.531 -20.094 1 97.81 113 GLU A O 1
ATOM 877 N N . THR A 1 114 ? 15.742 33.969 -18.812 1 98.25 114 THR A N 1
ATOM 878 C CA . THR A 1 114 ? 16.406 33.281 -19.938 1 98.25 114 THR A CA 1
ATOM 879 C C . THR A 1 114 ? 15.383 32.5 -20.766 1 98.25 114 THR A C 1
ATOM 881 O O . THR A 1 114 ? 15.422 32.531 -21.984 1 98.25 114 THR A O 1
ATOM 884 N N . HIS A 1 115 ? 14.422 31.812 -20.172 1 97.94 115 HIS A N 1
ATOM 885 C CA . HIS A 1 115 ? 13.578 30.844 -20.859 1 97.94 115 HIS A CA 1
ATOM 886 C C . HIS A 1 115 ? 12.172 31.391 -21.062 1 97.94 115 HIS A C 1
ATOM 888 O O . HIS A 1 115 ? 11.398 30.844 -21.859 1 97.94 115 HIS A O 1
ATOM 894 N N . LYS A 1 116 ? 11.836 32.375 -20.328 1 97.75 116 LYS A N 1
ATOM 895 C CA . LYS A 1 116 ? 10.555 33.094 -20.438 1 97.75 116 LYS A CA 1
ATOM 896 C C . LYS A 1 116 ? 9.398 32.156 -20.094 1 97.75 116 LYS A C 1
ATOM 898 O O . LYS A 1 116 ? 8.336 32.188 -20.719 1 97.75 116 LYS A O 1
ATOM 903 N N . LYS A 1 117 ? 9.602 31.234 -19.234 1 97.94 117 LYS A N 1
ATOM 904 C CA . LYS A 1 117 ? 8.625 30.312 -18.672 1 97.94 117 LYS A CA 1
ATOM 905 C C . LYS A 1 117 ? 9.047 29.828 -17.281 1 97.94 117 LYS A C 1
ATOM 907 O O . LYS A 1 117 ? 10.227 29.875 -16.938 1 97.94 117 LYS A O 1
ATOM 912 N N . PRO A 1 118 ? 8.125 29.422 -16.469 1 98.62 118 PRO A N 1
ATOM 913 C CA . PRO A 1 118 ? 8.484 28.891 -15.156 1 98.62 118 PRO A CA 1
ATOM 914 C C . PRO A 1 118 ? 9.211 27.547 -15.242 1 98.62 118 PRO A C 1
ATOM 916 O O . PRO A 1 118 ? 9.055 26.812 -16.234 1 98.62 118 PRO A O 1
ATOM 919 N N . VAL A 1 119 ? 9.984 27.234 -14.227 1 98.38 119 VAL A N 1
ATOM 920 C CA . VAL A 1 119 ? 10.695 25.953 -14.195 1 98.38 119 VAL A CA 1
ATOM 921 C C . VAL A 1 119 ? 9.719 24.828 -13.906 1 98.38 119 VAL A C 1
ATOM 923 O O . VAL A 1 119 ? 9.93 23.688 -14.328 1 98.38 119 VAL A O 1
ATOM 926 N N . GLY A 1 120 ? 8.633 25.094 -13.219 1 98.44 120 GLY A N 1
ATOM 927 C CA . GLY A 1 120 ? 7.594 24.156 -12.82 1 98.44 120 GLY A CA 1
ATOM 928 C C . GLY A 1 120 ? 6.391 24.844 -12.188 1 98.44 120 GLY A C 1
ATOM 929 O O . GLY A 1 120 ? 6.324 26.062 -12.141 1 98.44 120 GLY A O 1
ATOM 930 N N . PRO A 1 121 ? 5.473 24.016 -11.68 1 98.62 121 PRO A N 1
ATOM 931 C CA . PRO A 1 121 ? 4.195 24.578 -11.219 1 98.62 121 PRO A CA 1
ATOM 932 C C . PRO A 1 121 ? 4.336 25.391 -9.945 1 98.62 121 PRO A C 1
ATOM 934 O O . PRO A 1 121 ? 3.436 26.172 -9.602 1 98.62 121 PRO A O 1
ATOM 937 N N . LEU A 1 122 ? 5.461 25.281 -9.211 1 98.88 122 LEU A N 1
ATOM 938 C CA . LEU A 1 122 ? 5.641 26 -7.953 1 98.88 122 LEU A CA 1
ATOM 939 C C . LEU A 1 122 ? 6.738 27.047 -8.078 1 98.88 122 LEU A C 1
ATOM 941 O O . LEU A 1 122 ? 7.309 27.484 -7.07 1 98.88 122 LEU A O 1
ATOM 945 N N . HIS A 1 123 ? 7 27.5 -9.305 1 98.81 123 HIS A N 1
ATOM 946 C CA . HIS A 1 123 ? 8.086 28.422 -9.594 1 98.81 123 HIS A CA 1
ATOM 947 C C . HIS A 1 123 ? 8.055 29.625 -8.656 1 98.81 123 HIS A C 1
ATOM 949 O O . HIS A 1 123 ? 7.129 30.438 -8.719 1 98.81 123 HIS A O 1
ATOM 955 N N . GLY A 1 124 ? 9.086 29.688 -7.75 1 98.88 124 GLY A N 1
ATOM 956 C CA . GLY A 1 124 ? 9.289 30.859 -6.926 1 98.88 124 GLY A CA 1
ATOM 957 C C . GLY A 1 124 ? 8.414 30.891 -5.688 1 98.88 124 GLY A C 1
ATOM 958 O O . GLY A 1 124 ? 8.414 31.875 -4.945 1 98.88 124 GLY A O 1
ATOM 959 N N . LEU A 1 125 ? 7.645 29.859 -5.422 1 98.94 125 LEU A N 1
ATOM 960 C CA . LEU A 1 125 ? 6.707 29.844 -4.305 1 98.94 125 LEU A CA 1
ATOM 961 C C . LEU A 1 125 ? 7.422 29.5 -3 1 98.94 125 LEU A C 1
ATOM 963 O O . LEU A 1 125 ? 8 28.422 -2.867 1 98.94 125 LEU A O 1
ATOM 967 N N . PRO A 1 126 ? 7.43 30.391 -1.986 1 98.81 126 PRO A N 1
ATOM 968 C CA . PRO A 1 126 ? 8.031 30.078 -0.686 1 98.81 126 PRO A CA 1
ATOM 969 C C . PRO A 1 126 ? 7.203 29.078 0.12 1 98.81 126 PRO A C 1
ATOM 971 O O . PRO A 1 126 ? 6.012 29.297 0.353 1 98.81 126 PRO A O 1
ATOM 974 N N . ILE A 1 127 ? 7.82 28.031 0.539 1 98.62 127 ILE A N 1
ATOM 975 C CA . ILE A 1 127 ? 7.188 26.953 1.289 1 98.62 127 ILE A CA 1
ATOM 976 C C . ILE A 1 127 ? 7.969 26.688 2.572 1 98.62 127 ILE A C 1
ATOM 978 O O . ILE A 1 127 ? 9.203 26.688 2.564 1 98.62 127 ILE A O 1
ATOM 982 N N . SER A 1 128 ? 7.27 26.594 3.699 1 98.81 128 SER A N 1
ATOM 983 C CA . SER A 1 128 ? 7.91 26.172 4.941 1 98.81 128 SER A CA 1
ATOM 984 C C . SER A 1 128 ? 7.871 24.656 5.094 1 98.81 128 SER A C 1
ATOM 986 O O . SER A 1 128 ? 6.996 23.984 4.531 1 98.81 128 SER A O 1
ATOM 988 N N . LEU A 1 129 ? 8.852 24.094 5.809 1 98.81 129 LEU A N 1
ATOM 989 C CA . LEU A 1 129 ? 9 22.641 5.949 1 98.81 129 LEU A CA 1
ATOM 990 C C . LEU A 1 129 ? 9.07 22.234 7.418 1 98.81 129 LEU A C 1
ATOM 992 O O . LEU A 1 129 ? 9.828 22.828 8.188 1 98.81 129 LEU A O 1
ATOM 996 N N . LYS A 1 130 ? 8.242 21.203 7.777 1 98.62 130 LYS A N 1
ATOM 997 C CA . LYS A 1 130 ? 8.453 20.562 9.062 1 98.62 130 LYS A CA 1
ATOM 998 C C . LYS A 1 130 ? 9.891 20.047 9.188 1 98.62 130 LYS A C 1
ATOM 1000 O O . LYS A 1 130 ? 10.477 19.594 8.203 1 98.62 130 LYS A O 1
ATOM 1005 N N . ASP A 1 131 ? 10.398 20.094 10.328 1 98.19 131 ASP A N 1
ATOM 1006 C CA . ASP A 1 131 ? 11.82 19.828 10.547 1 98.19 131 ASP A CA 1
ATOM 1007 C C . ASP A 1 131 ? 12.195 18.422 10.086 1 98.19 131 ASP A C 1
ATOM 1009 O O . ASP A 1 131 ? 13.375 18.109 9.898 1 98.19 131 ASP A O 1
ATOM 1013 N N . GLN A 1 132 ? 11.234 17.484 9.828 1 98.06 132 GLN A N 1
ATOM 1014 C CA . GLN A 1 132 ? 11.5 16.125 9.375 1 98.06 132 GLN A CA 1
ATOM 1015 C C . GLN A 1 132 ? 12.086 16.125 7.965 1 98.06 132 GLN A C 1
ATOM 1017 O O . GLN A 1 132 ? 12.781 15.188 7.574 1 98.06 132 GLN A O 1
ATOM 1022 N N . LEU A 1 133 ? 11.734 17.125 7.172 1 98.5 133 LEU A N 1
ATOM 1023 C CA . LEU A 1 133 ? 12.188 17.203 5.789 1 98.5 133 LEU A CA 1
ATOM 1024 C C . LEU A 1 133 ? 13.641 17.672 5.723 1 98.5 133 LEU A C 1
ATOM 1026 O O . LEU A 1 133 ? 13.984 18.734 6.254 1 98.5 133 LEU A O 1
ATOM 1030 N N . ARG A 1 134 ? 14.438 16.906 5.012 1 98.38 134 ARG A N 1
ATOM 1031 C CA . ARG A 1 134 ? 15.852 17.266 4.871 1 98.38 134 ARG A CA 1
ATOM 1032 C C . ARG A 1 134 ? 16.062 18.25 3.734 1 98.38 134 ARG A C 1
ATOM 1034 O O . ARG A 1 134 ? 15.5 18.094 2.646 1 98.38 134 ARG A O 1
ATOM 1041 N N . VAL A 1 135 ? 16.719 19.266 4.055 1 98.25 135 VAL A N 1
ATOM 1042 C CA . VAL A 1 135 ? 17.219 20.234 3.07 1 98.25 135 VAL A CA 1
ATOM 1043 C C . VAL A 1 135 ? 18.734 20.219 3.059 1 98.25 135 VAL A C 1
ATOM 1045 O O . VAL A 1 135 ? 19.375 20.5 4.078 1 98.25 135 VAL A O 1
ATOM 1048 N N . LYS A 1 136 ? 19.312 19.891 1.909 1 97.31 136 LYS A N 1
ATOM 1049 C CA . LYS A 1 136 ? 20.766 19.844 1.803 1 97.31 136 LYS A CA 1
ATOM 1050 C C . LYS A 1 136 ? 21.391 21.109 2.367 1 97.31 136 LYS A C 1
ATOM 1052 O O . LYS A 1 136 ? 20.984 22.219 2.025 1 97.31 136 LYS A O 1
ATOM 1057 N N . GLY A 1 137 ? 22.359 20.953 3.291 1 96.44 137 GLY A N 1
ATOM 1058 C CA . GLY A 1 137 ? 23.094 22.078 3.84 1 96.44 137 GLY A CA 1
ATOM 1059 C C . GLY A 1 137 ? 22.484 22.625 5.117 1 96.44 137 GLY A C 1
ATOM 1060 O O . GLY A 1 137 ? 23.078 23.516 5.758 1 96.44 137 GLY A O 1
ATOM 1061 N N . THR A 1 138 ? 21.344 22.188 5.512 1 96.94 138 THR A N 1
ATOM 1062 C CA . THR A 1 138 ? 20.688 22.641 6.734 1 96.94 138 THR A CA 1
ATOM 1063 C C . THR A 1 138 ? 20.609 21.516 7.758 1 96.94 138 THR A C 1
ATOM 1065 O O . THR A 1 138 ? 21.062 20.406 7.5 1 96.94 138 THR A O 1
ATOM 1068 N N . GLU A 1 139 ? 20.125 21.875 8.922 1 96.12 139 GLU A N 1
ATOM 1069 C CA . GLU A 1 139 ? 20.047 20.922 10.023 1 96.12 139 GLU A CA 1
ATOM 1070 C C . GLU A 1 139 ? 18.641 20.328 10.133 1 96.12 139 GLU A C 1
ATOM 1072 O O . GLU A 1 139 ? 17.656 21.016 9.93 1 96.12 139 GLU A O 1
ATOM 1077 N N . THR A 1 140 ? 18.562 19.078 10.422 1 97.31 140 THR A N 1
ATOM 1078 C CA . THR A 1 140 ? 17.344 18.359 10.789 1 97.31 140 THR A CA 1
ATOM 1079 C C . THR A 1 140 ? 17.5 17.688 12.148 1 97.31 140 THR A C 1
ATOM 1081 O O . THR A 1 140 ? 18.281 16.75 12.297 1 97.31 140 THR A O 1
ATOM 1084 N N . CYS A 1 141 ? 16.734 18.125 13.164 1 95.81 141 CYS A N 1
ATOM 1085 C CA . CYS A 1 141 ? 17.047 17.641 14.5 1 95.81 141 CYS A CA 1
ATOM 1086 C C . CYS A 1 141 ? 15.844 16.953 15.125 1 95.81 141 CYS A C 1
ATOM 1088 O O . CYS A 1 141 ? 15.977 16.219 16.109 1 95.81 141 CYS A O 1
ATOM 1090 N N . MET A 1 142 ? 14.625 17.125 14.664 1 94.38 142 MET A N 1
ATOM 1091 C CA . MET A 1 142 ? 13.414 16.516 15.203 1 94.38 142 MET A CA 1
ATOM 1092 C C . MET A 1 142 ? 13.242 16.844 16.688 1 94.38 142 MET A C 1
ATOM 1094 O O . MET A 1 142 ? 12.734 16.031 17.453 1 94.38 142 MET A O 1
ATOM 1098 N N . ALA A 1 143 ? 13.805 17.859 17.031 1 97.19 143 ALA A N 1
ATOM 1099 C CA . ALA A 1 143 ? 13.734 18.359 18.406 1 97.19 143 ALA A CA 1
ATOM 1100 C C . ALA A 1 143 ? 14.523 17.484 19.359 1 97.19 143 ALA A C 1
ATOM 1102 O O . ALA A 1 143 ? 14.297 17.5 20.578 1 97.19 143 ALA A O 1
ATOM 1103 N N . TYR A 1 144 ? 15.414 16.609 18.891 1 97.44 144 TYR A N 1
ATOM 1104 C CA . TYR A 1 144 ? 16.422 15.945 19.703 1 97.44 144 TYR A CA 1
ATOM 1105 C C . TYR A 1 144 ? 17.688 16.797 19.828 1 97.44 144 TYR A C 1
ATOM 1107 O O . TYR A 1 144 ? 18.297 17.141 18.812 1 97.44 144 TYR A O 1
ATOM 1115 N N . ILE A 1 145 ? 18.125 17.016 21.062 1 97.94 145 ILE A N 1
ATOM 1116 C CA . ILE A 1 145 ? 19.344 17.781 21.281 1 97.94 145 ILE A CA 1
ATOM 1117 C C . ILE A 1 145 ? 20.547 17.016 20.719 1 97.94 145 ILE A C 1
ATOM 1119 O O . ILE A 1 145 ? 21.469 17.609 20.172 1 97.94 145 ILE A O 1
ATOM 1123 N N . SER A 1 146 ? 20.5 15.727 20.75 1 97.25 146 SER A N 1
ATOM 1124 C CA . SER A 1 146 ? 21.578 14.859 20.297 1 97.25 146 SER A CA 1
ATOM 1125 C C . SER A 1 146 ? 21.781 14.961 18.797 1 97.25 146 SER A C 1
ATOM 1127 O O . SER A 1 146 ? 22.797 14.539 18.266 1 97.25 146 SER A O 1
ATOM 1129 N N . TRP A 1 147 ? 20.844 15.516 18.109 1 97.25 147 TRP A N 1
ATOM 1130 C CA . TRP A 1 147 ? 20.922 15.562 16.641 1 97.25 147 TRP A CA 1
ATOM 1131 C C . TRP A 1 147 ? 21.453 16.922 16.188 1 97.25 147 TRP A C 1
ATOM 1133 O O . TRP A 1 147 ? 21.703 17.109 14.992 1 97.25 147 TRP A O 1
ATOM 1143 N N . LEU A 1 148 ? 21.641 17.875 17.062 1 97.25 148 LEU A N 1
ATOM 1144 C CA . L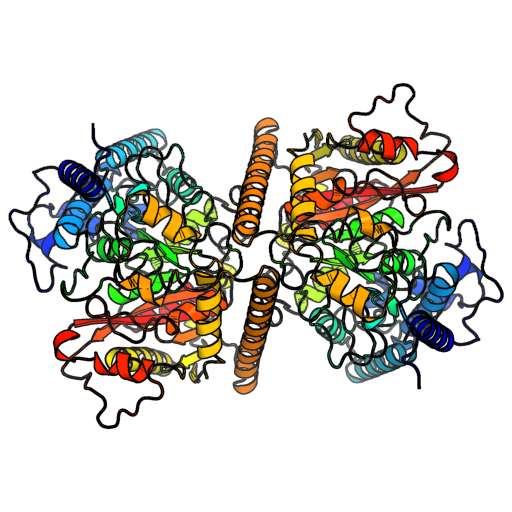EU A 1 148 ? 22.094 19.219 16.719 1 97.25 148 LEU A CA 1
ATOM 1145 C C . LEU A 1 148 ? 23.547 19.172 16.219 1 97.25 148 LEU A C 1
ATOM 1147 O O . LEU A 1 148 ? 24.328 18.312 16.625 1 97.25 148 LEU A O 1
ATOM 1151 N N . GLY A 1 149 ? 23.875 20.094 15.273 1 92.69 149 GLY A N 1
ATOM 1152 C CA . GLY A 1 149 ? 25.25 20.266 14.82 1 92.69 149 GLY A CA 1
ATOM 1153 C C . GLY A 1 149 ? 25.562 19.469 13.57 1 92.69 149 GLY A C 1
ATOM 1154 O O . GLY A 1 149 ? 26.688 19.531 13.062 1 92.69 149 GLY A O 1
ATOM 1155 N N . LYS A 1 150 ? 24.625 18.703 13.125 1 90.25 150 LYS A N 1
ATOM 1156 C CA . LYS A 1 150 ? 24.828 17.922 11.914 1 90.25 150 LYS A CA 1
ATOM 1157 C C . LYS A 1 150 ? 23.984 18.469 10.766 1 90.25 150 LYS A C 1
ATOM 1159 O O . LYS A 1 150 ? 22.766 18.594 10.898 1 90.25 150 LYS A O 1
ATOM 1164 N N . ARG A 1 151 ? 24.609 18.703 9.664 1 95.44 151 ARG A N 1
ATOM 1165 C CA . ARG A 1 151 ? 23.906 19.219 8.5 1 95.44 151 ARG A CA 1
ATOM 1166 C C . ARG A 1 151 ? 23.641 18.125 7.488 1 95.44 151 ARG A C 1
ATOM 1168 O O . ARG A 1 151 ? 24.469 17.234 7.281 1 95.44 151 ARG A O 1
ATOM 1175 N N . ASP A 1 152 ? 22.516 18.172 6.887 1 97.38 152 ASP A N 1
ATOM 1176 C CA . ASP A 1 152 ? 22.125 17.172 5.891 1 97.38 152 ASP A CA 1
ATOM 1177 C C . ASP A 1 152 ? 22.969 17.312 4.625 1 97.38 152 ASP A C 1
ATOM 1179 O O . ASP A 1 152 ? 23.281 18.422 4.195 1 97.38 152 ASP A O 1
ATOM 1183 N N . THR A 1 153 ? 23.281 16.172 3.963 1 97.12 153 THR A N 1
ATOM 1184 C CA . THR A 1 153 ? 24.109 16.156 2.762 1 97.12 153 THR A CA 1
ATOM 1185 C C . THR A 1 153 ? 23.25 16 1.512 1 97.12 153 THR A C 1
ATOM 1187 O O . THR A 1 153 ? 23.75 16.125 0.39 1 97.12 153 THR A O 1
ATOM 1190 N N . SER A 1 154 ? 22.016 15.703 1.698 1 97.12 154 SER A N 1
ATOM 1191 C CA . SER A 1 154 ? 21.078 15.547 0.592 1 97.12 154 SER A CA 1
ATOM 1192 C C . SER A 1 154 ? 19.656 15.945 1.007 1 97.12 154 SER A C 1
ATOM 1194 O O . SER A 1 154 ? 19.359 16.031 2.199 1 97.12 154 SER A O 1
ATOM 1196 N N . ASP A 1 155 ? 18.844 16.203 0.032 1 98.31 155 ASP A N 1
ATOM 1197 C CA . ASP A 1 155 ? 17.422 16.438 0.248 1 98.31 155 ASP A CA 1
ATOM 1198 C C . ASP A 1 155 ? 16.672 15.141 0.467 1 98.31 155 ASP A C 1
ATOM 1200 O O . ASP A 1 155 ? 17.047 14.094 -0.067 1 98.31 155 ASP A O 1
ATOM 1204 N N . SER A 1 156 ? 15.656 15.172 1.305 1 98.5 156 SER A N 1
ATOM 1205 C CA . SER A 1 156 ? 14.656 14.117 1.209 1 98.5 156 SER A CA 1
ATOM 1206 C C . SER A 1 156 ? 13.969 14.125 -0.152 1 98.5 156 SER A C 1
ATOM 1208 O O . SER A 1 156 ? 14.023 15.125 -0.873 1 98.5 156 SER A O 1
ATOM 1210 N N . ILE A 1 157 ? 13.297 13.047 -0.5 1 98.75 157 ILE A N 1
ATOM 1211 C CA . ILE A 1 157 ? 12.758 12.875 -1.845 1 98.75 157 ILE A CA 1
ATOM 1212 C C . ILE A 1 157 ? 11.727 13.969 -2.131 1 98.75 157 ILE A C 1
ATOM 1214 O O . ILE A 1 157 ? 11.766 14.594 -3.193 1 98.75 157 ILE A O 1
ATOM 1218 N N . LEU A 1 158 ? 10.836 14.227 -1.186 1 98.81 158 LEU A N 1
ATOM 1219 C CA . LEU A 1 158 ? 9.828 15.258 -1.408 1 98.81 158 LEU A CA 1
ATOM 1220 C C . LEU A 1 158 ? 10.484 16.625 -1.585 1 98.81 158 LEU A C 1
ATOM 1222 O O . LEU A 1 158 ? 10.086 17.391 -2.459 1 98.81 158 LEU A O 1
ATOM 1226 N N . THR A 1 159 ? 11.492 16.922 -0.732 1 98.75 159 THR A N 1
ATOM 1227 C CA . THR A 1 159 ? 12.195 18.203 -0.843 1 98.75 159 THR A CA 1
ATOM 1228 C C . THR A 1 159 ? 12.828 18.359 -2.225 1 98.75 159 THR A C 1
ATOM 1230 O O . THR A 1 159 ? 12.711 19.406 -2.85 1 98.75 159 THR A O 1
ATOM 1233 N N . ALA A 1 160 ? 13.422 17.344 -2.701 1 98.69 160 ALA A N 1
ATOM 1234 C CA . ALA A 1 160 ? 14.047 17.359 -4.02 1 98.69 160 ALA A CA 1
ATOM 1235 C C . ALA A 1 160 ? 13.008 17.594 -5.117 1 98.69 160 ALA A C 1
ATOM 1237 O O . ALA A 1 160 ? 13.242 18.359 -6.051 1 98.69 160 ALA A O 1
ATOM 1238 N N . LEU A 1 161 ? 11.898 16.953 -4.996 1 98.81 161 LEU A N 1
ATOM 1239 C CA . LEU A 1 161 ? 10.852 17.062 -6.008 1 98.81 161 LEU A CA 1
ATOM 1240 C C . LEU A 1 161 ? 10.211 18.453 -5.969 1 98.81 161 LEU A C 1
ATOM 1242 O O . LEU A 1 161 ? 9.844 19 -7.012 1 98.81 161 LEU A O 1
ATOM 1246 N N . LEU A 1 162 ? 10.062 18.984 -4.77 1 98.75 162 LEU A N 1
ATOM 1247 C CA . LEU A 1 162 ? 9.539 20.344 -4.633 1 98.75 162 LEU A CA 1
ATOM 1248 C C . LEU A 1 162 ? 10.508 21.359 -5.223 1 98.75 162 LEU A C 1
ATOM 1250 O O . LEU A 1 162 ? 10.086 22.297 -5.891 1 98.75 162 LEU A O 1
ATOM 1254 N N . ARG A 1 163 ? 11.758 21.156 -4.926 1 98.19 163 ARG A N 1
ATOM 1255 C CA . ARG A 1 163 ? 12.781 22.016 -5.512 1 98.19 163 ARG A CA 1
ATOM 1256 C C . ARG A 1 163 ? 12.734 21.953 -7.035 1 98.19 163 ARG A C 1
ATOM 1258 O O . ARG A 1 163 ? 12.805 22.984 -7.703 1 98.19 163 ARG A O 1
ATOM 1265 N N . LYS A 1 164 ? 12.625 20.75 -7.605 1 98.06 164 LYS A N 1
ATOM 1266 C CA . LYS A 1 164 ? 12.492 20.562 -9.047 1 98.06 164 LYS A CA 1
ATOM 1267 C C . LYS A 1 164 ? 11.281 21.297 -9.594 1 98.06 164 LYS A C 1
ATOM 1269 O O . LYS A 1 164 ? 11.328 21.844 -10.695 1 98.06 164 LYS A O 1
ATOM 1274 N N . ALA A 1 165 ? 10.234 21.359 -8.797 1 98.56 165 ALA A N 1
ATOM 1275 C CA . ALA A 1 165 ? 8.992 22.016 -9.203 1 98.56 165 ALA A CA 1
ATOM 1276 C C . ALA A 1 165 ? 9.109 23.531 -9.078 1 98.56 165 ALA A C 1
ATOM 1278 O O . ALA A 1 165 ? 8.227 24.266 -9.531 1 98.56 165 ALA A O 1
ATOM 1279 N N . GLY A 1 166 ? 10.141 24.031 -8.445 1 98.75 166 GLY A N 1
ATOM 1280 C CA . GLY A 1 166 ? 10.438 25.453 -8.414 1 98.75 166 GLY A CA 1
ATOM 1281 C C . GLY A 1 166 ? 10.18 26.094 -7.062 1 98.75 166 GLY A C 1
ATOM 1282 O O . GLY A 1 166 ? 10.312 27.312 -6.902 1 98.75 166 GLY A O 1
ATOM 1283 N N . ALA A 1 167 ? 9.883 25.312 -6.035 1 98.81 167 ALA A N 1
ATOM 1284 C CA . ALA A 1 167 ? 9.594 25.859 -4.711 1 98.81 167 ALA A CA 1
ATOM 1285 C C . ALA A 1 167 ? 10.852 26.438 -4.07 1 98.81 167 ALA A C 1
ATOM 1287 O O . ALA A 1 167 ? 11.969 26.016 -4.387 1 98.81 167 ALA A O 1
ATOM 1288 N N . VAL A 1 168 ? 10.695 27.391 -3.215 1 98.81 168 VAL A N 1
ATOM 1289 C CA . VAL A 1 168 ? 11.766 28 -2.445 1 98.81 168 VAL A CA 1
ATOM 1290 C C . VAL A 1 168 ? 11.578 27.703 -0.959 1 98.81 168 VAL A C 1
ATOM 1292 O O . VAL A 1 168 ? 10.508 27.984 -0.402 1 98.81 168 VAL A O 1
ATOM 1295 N N . PHE A 1 169 ? 12.594 27.156 -0.312 1 98.69 169 PHE A N 1
ATOM 1296 C CA . PHE A 1 169 ? 12.508 26.844 1.11 1 98.69 169 PHE A CA 1
ATOM 1297 C C . PHE A 1 169 ? 13.156 27.938 1.943 1 98.69 169 PHE A C 1
ATOM 1299 O O . PHE A 1 169 ? 14.18 28.5 1.553 1 98.69 169 PHE A O 1
ATOM 1306 N N . LEU A 1 170 ? 12.562 28.281 3.086 1 97.94 170 LEU A N 1
ATOM 1307 C CA . LEU A 1 170 ? 13.102 29.422 3.834 1 97.94 170 LEU A CA 1
ATOM 1308 C C . LEU A 1 170 ? 13.227 29.078 5.316 1 97.94 170 LEU A C 1
ATOM 1310 O O . LEU A 1 170 ? 14 29.719 6.039 1 97.94 170 LEU A O 1
ATOM 1314 N N . VAL A 1 171 ? 12.484 28.094 5.773 1 98.44 171 VAL A N 1
ATOM 1315 C CA . VAL A 1 171 ? 12.445 27.844 7.211 1 98.44 171 VAL A CA 1
ATOM 1316 C C . VAL A 1 171 ? 12.117 26.375 7.469 1 98.44 171 VAL A C 1
ATOM 1318 O O . VAL A 1 171 ? 11.352 25.75 6.727 1 98.44 171 VAL A O 1
ATOM 1321 N N . LYS A 1 172 ? 12.812 25.75 8.453 1 98.31 172 LYS A N 1
ATOM 1322 C CA . LYS A 1 172 ? 12.398 24.516 9.102 1 98.31 172 LYS A CA 1
ATOM 1323 C C . LYS A 1 172 ? 11.633 24.797 10.391 1 98.31 172 LYS A C 1
ATOM 1325 O O . LYS A 1 172 ? 12.148 25.469 11.289 1 98.31 172 LYS A O 1
ATOM 1330 N N . THR A 1 173 ? 10.445 24.219 10.5 1 98.81 173 THR A N 1
ATOM 1331 C CA . THR A 1 173 ? 9.57 24.641 11.586 1 98.81 173 THR A CA 1
ATOM 1332 C C . THR A 1 173 ? 9.711 23.719 12.789 1 98.81 173 THR A C 1
ATOM 1334 O O . THR A 1 173 ? 10.133 22.578 12.656 1 98.81 173 THR A O 1
ATOM 1337 N N . SER A 1 174 ? 9.32 24.281 13.922 1 98.62 174 SER A N 1
ATOM 1338 C CA . SER A 1 174 ? 9.477 23.609 15.211 1 98.62 174 SER A CA 1
ATOM 1339 C C . SER A 1 174 ? 8.508 22.438 15.352 1 98.62 174 SER A C 1
ATOM 1341 O O . SER A 1 174 ? 7.445 22.438 14.734 1 98.62 174 SER A O 1
ATOM 1343 N N . VAL A 1 175 ? 8.93 21.469 16.125 1 98.62 175 VAL A N 1
ATOM 1344 C CA . VAL A 1 175 ? 8.164 20.266 16.422 1 98.62 175 VAL A CA 1
ATOM 1345 C C . VAL A 1 175 ? 8.32 19.906 17.891 1 98.62 175 VAL A C 1
ATOM 1347 O O . VAL A 1 175 ? 9.242 20.375 18.562 1 98.62 175 VAL A O 1
ATOM 1350 N N . PRO A 1 176 ? 7.414 19.156 18.453 1 97.94 176 PRO A N 1
ATOM 1351 C CA . PRO A 1 176 ? 7.672 18.625 19.797 1 97.94 176 PRO A CA 1
ATOM 1352 C C . PRO A 1 176 ? 8.805 17.594 19.812 1 97.94 176 PRO A C 1
ATOM 1354 O O . PRO A 1 176 ? 9.086 16.969 18.781 1 97.94 176 PRO A O 1
ATOM 1357 N N . GLN A 1 177 ? 9.406 17.422 21.047 1 97 177 GLN A N 1
ATOM 1358 C CA . GLN A 1 177 ? 10.344 16.312 21.234 1 97 177 GLN A CA 1
ATOM 1359 C C . GLN A 1 177 ? 9.734 14.992 20.781 1 97 177 GLN A C 1
ATOM 1361 O O . GLN A 1 177 ? 8.602 14.672 21.141 1 97 177 GLN A O 1
ATOM 1366 N N . THR A 1 178 ? 10.359 14.266 19.906 1 95.12 178 THR A N 1
ATOM 1367 C CA . THR A 1 178 ? 10.016 12.945 19.375 1 95.12 178 THR A CA 1
ATOM 1368 C C . THR A 1 178 ? 8.969 13.062 18.281 1 95.12 178 THR A C 1
ATOM 1370 O O . THR A 1 178 ? 8.703 12.086 17.562 1 95.12 178 THR A O 1
ATOM 1373 N N . LEU A 1 179 ? 8.266 14.164 18.125 1 96.31 179 LEU A N 1
ATOM 1374 C CA . LEU A 1 179 ? 7.207 14.375 17.141 1 96.31 179 LEU A CA 1
ATOM 1375 C C . LEU A 1 179 ? 5.906 13.711 17.594 1 96.31 179 LEU A C 1
ATOM 1377 O O . LEU A 1 179 ? 4.871 13.859 16.938 1 96.31 179 LEU A O 1
ATOM 1381 N N . MET A 1 180 ? 5.812 13.125 18.781 1 94.69 180 MET A N 1
ATOM 1382 C CA . MET A 1 180 ? 4.727 12.195 19.062 1 94.69 180 MET A CA 1
ATOM 1383 C C . MET A 1 180 ? 3.648 12.852 19.922 1 94.69 180 MET A C 1
ATOM 1385 O O . MET A 1 180 ? 2.73 12.18 20.391 1 94.69 180 MET A O 1
ATOM 1389 N N . VAL A 1 181 ? 3.721 14.203 20.047 1 93.81 181 VAL A N 1
ATOM 1390 C CA . VAL A 1 181 ? 2.742 14.906 20.875 1 93.81 181 VAL A CA 1
ATOM 1391 C C . VAL A 1 181 ? 2.061 15.992 20.047 1 93.81 181 VAL A C 1
ATOM 1393 O O . VAL A 1 181 ? 2.707 16.672 19.25 1 93.81 181 VAL A O 1
ATOM 1396 N N . CYS A 1 182 ? 0.755 16.172 20.312 1 94.5 182 CYS A N 1
ATOM 1397 C CA . CYS A 1 182 ? -0.007 17.156 19.562 1 94.5 182 CYS A CA 1
ATOM 1398 C C . CYS A 1 182 ? 0.073 18.531 20.234 1 94.5 182 CYS A C 1
ATOM 1400 O O . CYS A 1 182 ? -0.912 19.266 20.266 1 94.5 182 CYS A O 1
ATOM 1402 N N . GLU A 1 183 ? 1.138 18.828 20.812 1 95.75 183 GLU A N 1
ATOM 1403 C CA . GLU A 1 183 ? 1.575 20.141 21.266 1 95.75 183 GLU A CA 1
ATOM 1404 C C . GLU A 1 183 ? 3.049 20.375 20.953 1 95.75 183 GLU A C 1
ATOM 1406 O O . GLU A 1 183 ? 3.869 19.469 21.094 1 95.75 183 GLU A O 1
ATOM 1411 N N . THR A 1 184 ? 3.357 21.516 20.609 1 97.94 184 THR A N 1
ATOM 1412 C CA . THR A 1 184 ? 4.711 21.781 20.141 1 97.94 184 THR A CA 1
ATOM 1413 C C . THR A 1 184 ? 5.57 22.375 21.25 1 97.94 184 THR A C 1
ATOM 1415 O O . THR A 1 184 ? 5.57 23.594 21.469 1 97.94 184 THR A O 1
ATOM 1418 N N . VAL A 1 185 ? 6.254 21.484 21.938 1 97.56 185 VAL A N 1
ATOM 1419 C CA . VAL A 1 185 ? 7.184 21.844 23.016 1 97.56 185 VAL A CA 1
ATOM 1420 C C . VAL A 1 185 ? 8.453 21 22.875 1 97.56 185 VAL A C 1
ATOM 1422 O O . VAL A 1 185 ? 8.391 19.812 22.578 1 97.56 185 VAL A O 1
ATOM 1425 N N . ASN A 1 186 ? 9.57 21.578 22.984 1 98 186 ASN A N 1
ATOM 1426 C CA . ASN A 1 186 ? 10.852 20.875 22.969 1 98 186 ASN A CA 1
ATOM 1427 C C . ASN A 1 186 ? 11.898 21.609 23.812 1 98 186 ASN A C 1
ATOM 1429 O O . ASN A 1 186 ? 11.656 22.734 24.281 1 98 186 ASN A O 1
ATOM 1433 N N . ASN A 1 187 ? 13.047 21.016 24.016 1 97.94 187 ASN A N 1
ATOM 1434 C CA . ASN A 1 187 ? 14.078 21.562 24.875 1 97.94 187 ASN A CA 1
ATOM 1435 C C . ASN A 1 187 ? 15 22.516 24.109 1 97.94 187 ASN A C 1
ATOM 1437 O O . ASN A 1 187 ? 15.883 23.141 24.703 1 97.94 187 ASN A O 1
ATOM 1441 N N . ILE A 1 188 ? 14.836 22.625 22.828 1 97.94 188 ILE A N 1
ATOM 1442 C CA . ILE A 1 188 ? 15.734 23.438 22.016 1 97.94 188 ILE A CA 1
ATOM 1443 C C . ILE A 1 188 ? 15.266 24.891 22.031 1 97.94 188 ILE A C 1
ATOM 1445 O O . ILE A 1 188 ? 15.938 25.75 22.594 1 97.94 188 ILE A O 1
ATOM 1449 N N . ILE A 1 189 ? 14.023 25.141 21.656 1 97.5 189 ILE A N 1
ATOM 1450 C CA . ILE A 1 189 ? 13.586 26.531 21.547 1 97.5 189 ILE A CA 1
ATOM 1451 C C . ILE A 1 189 ? 12.422 26.766 22.516 1 97.5 189 ILE A C 1
ATOM 1453 O O . ILE A 1 189 ? 11.984 27.906 22.688 1 97.5 189 ILE A O 1
ATOM 1457 N N . GLY A 1 190 ? 11.914 25.719 23.141 1 97.38 190 GLY A N 1
ATOM 1458 C CA . GLY A 1 190 ? 10.789 25.859 24.047 1 97.38 190 GLY A CA 1
ATOM 1459 C C . GLY A 1 190 ? 9.445 25.625 23.391 1 97.38 190 GLY A C 1
ATOM 1460 O O . GLY A 1 190 ? 9.289 24.688 22.594 1 97.38 190 GLY A O 1
ATOM 1461 N N . ARG A 1 191 ? 8.461 26.406 23.797 1 97.62 191 ARG A N 1
ATOM 1462 C CA . ARG A 1 191 ? 7.082 26.203 23.375 1 97.62 191 ARG A CA 1
ATOM 1463 C C . ARG A 1 191 ? 6.734 27.094 22.172 1 97.62 191 ARG A C 1
ATOM 1465 O O . ARG A 1 191 ? 7.125 28.266 22.125 1 97.62 191 ARG A O 1
ATOM 1472 N N . THR A 1 192 ? 6.117 26.5 21.188 1 98.5 192 THR A N 1
ATOM 1473 C CA . THR A 1 192 ? 5.434 27.25 20.141 1 98.5 192 THR A CA 1
ATOM 1474 C C . THR A 1 192 ? 3.977 27.5 20.516 1 98.5 192 THR A C 1
ATOM 1476 O O . THR A 1 192 ? 3.234 26.562 20.812 1 98.5 192 THR A O 1
ATOM 1479 N N . SER A 1 193 ? 3.541 28.734 20.484 1 98.19 193 SER A N 1
ATOM 1480 C CA . SER A 1 193 ? 2.195 29.078 20.922 1 98.19 193 SER A CA 1
ATOM 1481 C C . SER A 1 193 ? 1.282 29.391 19.75 1 98.19 193 SER A C 1
ATOM 1483 O O . SER A 1 193 ? 1.746 29.5 18.609 1 98.19 193 SER A O 1
ATOM 1485 N N . ASN A 1 194 ? 0.019 29.453 20.047 1 98.25 194 ASN A N 1
ATOM 1486 C CA . ASN A 1 194 ? -0.98 29.812 19.047 1 98.25 194 ASN A CA 1
ATOM 1487 C C . ASN A 1 194 ? -1.022 31.328 18.812 1 98.25 194 ASN A C 1
ATOM 1489 O O . ASN A 1 194 ? -1.231 32.094 19.75 1 98.25 194 ASN A O 1
ATOM 1493 N N . PRO A 1 195 ? -0.86 31.75 17.562 1 98.25 195 PRO A N 1
ATOM 1494 C CA . PRO A 1 195 ? -0.819 33.188 17.312 1 98.25 195 PRO A CA 1
ATOM 1495 C C . PRO A 1 195 ? -2.129 33.875 17.672 1 98.25 195 PRO A C 1
ATOM 1497 O O . PRO A 1 195 ? -2.143 35.094 17.906 1 98.25 195 PRO A O 1
ATOM 1500 N N . ARG A 1 196 ? -3.203 33.188 17.75 1 96.81 196 ARG A N 1
ATOM 1501 C CA . ARG A 1 196 ? -4.492 33.812 18.062 1 96.81 196 ARG A CA 1
ATOM 1502 C C . ARG A 1 196 ? -4.664 33.969 19.562 1 96.81 196 ARG A C 1
ATOM 1504 O O . ARG A 1 196 ? -5.508 34.75 20.016 1 96.81 196 ARG A O 1
ATOM 1511 N N . ASN A 1 197 ? -4.027 33.219 20.297 1 96.69 197 ASN A N 1
ATOM 1512 C CA . ASN A 1 197 ? -4 33.281 21.75 1 96.69 197 ASN A CA 1
ATOM 1513 C C . ASN A 1 197 ? -2.77 32.594 22.328 1 96.69 197 ASN A C 1
ATOM 1515 O O . ASN A 1 197 ? -2.711 31.359 22.359 1 96.69 197 ASN A O 1
ATOM 1519 N N . LEU A 1 198 ? -1.835 33.312 22.859 1 97.25 198 LEU A N 1
ATOM 1520 C CA . LEU A 1 198 ? -0.54 32.781 23.281 1 97.25 198 LEU A CA 1
ATOM 1521 C C . LEU A 1 198 ? -0.697 31.828 24.438 1 97.25 198 LEU A C 1
ATOM 1523 O O . LEU A 1 198 ? 0.229 31.078 24.766 1 97.25 198 LEU A O 1
ATOM 1527 N N . ASN A 1 199 ? -1.873 31.766 25.062 1 95.38 199 ASN A N 1
ATOM 1528 C CA . ASN A 1 199 ? -2.125 30.844 26.172 1 95.38 199 ASN A CA 1
ATOM 1529 C C . ASN A 1 199 ? -2.674 29.516 25.672 1 95.38 199 ASN A C 1
ATOM 1531 O O . ASN A 1 199 ? -2.889 28.594 26.453 1 95.38 199 ASN A O 1
ATOM 1535 N N . LEU A 1 200 ? -2.889 29.406 24.438 1 97.19 200 LEU A N 1
ATOM 1536 C CA . LEU A 1 200 ? -3.393 28.172 23.844 1 97.19 200 LEU A CA 1
ATOM 1537 C C . LEU A 1 200 ? -2.34 27.531 22.938 1 97.19 200 LEU A C 1
ATOM 1539 O O . LEU A 1 200 ? -1.4 28.203 22.5 1 97.19 200 LEU A O 1
ATOM 1543 N N . SER A 1 201 ? -2.486 26.281 22.797 1 97.38 201 SER A N 1
ATOM 1544 C CA . SER A 1 201 ? -1.571 25.516 21.969 1 97.38 201 SER A CA 1
ATOM 1545 C C . SER A 1 201 ? -1.855 25.734 20.484 1 97.38 201 SER A C 1
ATOM 1547 O O . SER A 1 201 ? -3.01 25.906 20.094 1 97.38 201 SER A O 1
ATOM 1549 N N . CYS A 1 202 ? -0.8 25.734 19.688 1 98.25 202 CYS A N 1
ATOM 1550 C CA . CYS A 1 202 ? -0.941 25.781 18.234 1 98.25 202 CYS A CA 1
ATOM 1551 C C . CYS A 1 202 ? -1.105 24.375 17.672 1 98.25 202 CYS A C 1
ATOM 1553 O O . CYS A 1 202 ? -1.176 24.188 16.453 1 98.25 202 CYS A O 1
ATOM 1555 N N . GLY A 1 203 ? -1.197 23.312 18.5 1 97.94 203 GLY A N 1
ATOM 1556 C CA . GLY A 1 203 ? -1.268 21.922 18.078 1 97.94 203 GLY A CA 1
ATOM 1557 C C . GLY A 1 203 ? 0.097 21.281 17.906 1 97.94 203 GLY A C 1
ATOM 1558 O O . GLY A 1 203 ? 1.103 21.812 18.391 1 97.94 203 GLY A O 1
ATOM 1559 N N . GLY A 1 204 ? 0.186 20.156 17.281 1 97.25 204 GLY A N 1
ATOM 1560 C CA . GLY A 1 204 ? 1.357 19.344 17 1 97.25 204 GLY A CA 1
ATOM 1561 C C . GLY A 1 204 ? 1.021 18.016 16.359 1 97.25 204 GLY A C 1
ATOM 1562 O O . GLY A 1 204 ? -0.145 17.609 16.312 1 97.25 204 GLY A O 1
ATOM 1563 N N . SER A 1 205 ? 2.027 17.281 15.773 1 97.94 205 SER A N 1
ATOM 1564 C CA . SER A 1 205 ? 3.441 17.625 15.891 1 97.94 205 SER A CA 1
ATOM 1565 C C . SER A 1 205 ? 3.857 18.625 14.828 1 97.94 205 SER A C 1
ATOM 1567 O O . SER A 1 205 ? 4.992 19.109 14.828 1 97.94 205 SER A O 1
ATOM 1569 N N . SER A 1 206 ? 2.934 19.016 13.891 1 98.81 206 SER A N 1
ATOM 1570 C CA . SER A 1 206 ? 3.266 20.062 12.922 1 98.81 206 SER A CA 1
ATOM 1571 C C . SER A 1 206 ? 2.826 21.438 13.422 1 98.81 206 SER A C 1
ATOM 1573 O O . SER A 1 206 ? 2.326 22.25 12.648 1 98.81 206 SER A O 1
ATOM 1575 N N . GLY A 1 207 ? 2.986 21.641 14.672 1 98.75 207 GLY A N 1
ATOM 1576 C CA . GLY A 1 207 ? 2.523 22.891 15.266 1 98.75 207 GLY A CA 1
ATOM 1577 C C . GLY A 1 207 ? 3.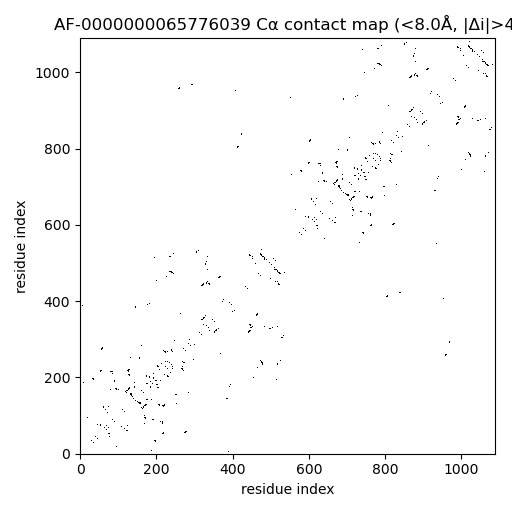281 24.109 14.766 1 98.75 207 GLY A C 1
ATOM 1578 O O . GLY A 1 207 ? 2.695 25.172 14.57 1 98.75 207 GLY A O 1
ATOM 1579 N N . GLY A 1 208 ? 4.625 23.984 14.617 1 98.81 208 GLY A N 1
ATOM 1580 C CA . GLY A 1 208 ? 5.383 25.062 14 1 98.81 208 GLY A CA 1
ATOM 1581 C C . GLY A 1 208 ? 4.852 25.453 12.633 1 98.81 208 GLY A C 1
ATOM 1582 O O . GLY A 1 208 ? 4.77 26.641 12.32 1 98.81 208 GLY A O 1
ATOM 1583 N N . GLU A 1 209 ? 4.504 24.516 11.828 1 98.88 209 GLU A N 1
ATOM 1584 C CA . GLU A 1 209 ? 3.906 24.781 10.523 1 98.88 209 GLU A CA 1
ATOM 1585 C C . GLU A 1 209 ? 2.57 25.5 10.672 1 98.88 209 GLU A C 1
ATOM 1587 O O . GLU A 1 209 ? 2.305 26.469 9.961 1 98.88 209 GLU A O 1
ATOM 1592 N N . GLY A 1 210 ? 1.737 24.938 11.594 1 98.88 210 GLY A N 1
ATOM 1593 C CA . GLY A 1 210 ? 0.448 25.578 11.812 1 98.88 210 GLY A CA 1
ATOM 1594 C C . GLY A 1 210 ? 0.56 27.062 12.133 1 98.88 210 GLY A C 1
ATOM 1595 O O . GLY A 1 210 ? -0.098 27.891 11.5 1 98.88 210 GLY A O 1
ATOM 1596 N N . ALA A 1 211 ? 1.398 27.375 13.07 1 98.88 211 ALA A N 1
ATOM 1597 C CA . ALA A 1 211 ? 1.586 28.766 13.5 1 98.88 211 ALA A CA 1
ATOM 1598 C C . ALA A 1 211 ? 2.203 29.609 12.383 1 98.88 211 ALA A C 1
ATOM 1600 O O . ALA A 1 211 ? 1.762 30.719 12.133 1 98.88 211 ALA A O 1
ATOM 1601 N N . MET A 1 212 ? 3.223 29.078 11.719 1 98.88 212 MET A N 1
ATOM 1602 C CA . MET A 1 212 ? 3.92 29.75 10.633 1 98.88 212 MET A CA 1
ATOM 1603 C C . MET A 1 212 ? 2.951 30.125 9.516 1 98.88 212 MET A C 1
ATOM 1605 O O . MET A 1 212 ? 2.945 31.25 9.039 1 98.88 212 MET A O 1
ATOM 1609 N N . ILE A 1 213 ? 2.104 29.188 9.125 1 98.88 213 ILE A N 1
ATOM 1610 C CA . ILE A 1 213 ? 1.185 29.391 8.008 1 98.88 213 ILE A CA 1
ATOM 1611 C C . ILE A 1 213 ? 0.047 30.312 8.445 1 98.88 213 ILE A C 1
ATOM 1613 O O . ILE A 1 213 ? -0.398 31.172 7.676 1 98.88 213 ILE A O 1
ATOM 1617 N N . ALA A 1 214 ? -0.409 30.109 9.688 1 98.75 214 ALA A N 1
ATOM 1618 C CA . ALA A 1 214 ? -1.447 31 10.195 1 98.75 214 ALA A CA 1
ATOM 1619 C C . ALA A 1 214 ? -1.005 32.469 10.102 1 98.75 214 ALA A C 1
ATOM 1621 O O . ALA A 1 214 ? -1.807 33.344 9.781 1 98.75 214 ALA A O 1
ATOM 1622 N N . MET A 1 215 ? 0.261 32.688 10.344 1 98.5 215 MET A N 1
ATOM 1623 C CA . MET A 1 215 ? 0.8 34.062 10.367 1 98.5 215 MET A CA 1
ATOM 1624 C C . MET A 1 215 ? 1.334 34.438 8.992 1 98.5 215 MET A C 1
ATOM 1626 O O . MET A 1 215 ? 1.907 35.531 8.836 1 98.5 215 MET A O 1
ATOM 1630 N N . ARG A 1 216 ? 1.213 33.594 8.008 1 98.31 216 ARG A N 1
ATOM 1631 C CA . ARG A 1 216 ? 1.554 33.844 6.609 1 98.31 216 ARG A CA 1
ATOM 1632 C C . ARG A 1 216 ? 3.059 34 6.434 1 98.31 216 ARG A C 1
ATOM 1634 O O . ARG A 1 216 ? 3.502 34.812 5.609 1 98.31 216 ARG A O 1
ATOM 1641 N N . GLY A 1 217 ? 3.77 33.281 7.309 1 98.38 217 GLY A N 1
ATOM 1642 C CA . GLY A 1 217 ? 5.215 33.219 7.145 1 98.38 217 GLY A CA 1
ATOM 1643 C C . GLY A 1 217 ? 5.641 32.25 6.055 1 98.38 217 GLY A C 1
ATOM 1644 O O . GLY A 1 217 ? 6.82 32.188 5.691 1 98.38 217 GLY A O 1
ATOM 1645 N N . GLY A 1 218 ? 4.836 31.5 5.508 1 98 218 GLY A N 1
ATOM 1646 C CA . GLY A 1 218 ? 4.914 30.625 4.344 1 98 218 GLY A CA 1
ATOM 1647 C C . GLY A 1 218 ? 3.615 30.547 3.566 1 98 218 GLY A C 1
ATOM 1648 O O . GLY A 1 218 ? 2.533 30.734 4.133 1 98 218 GLY A O 1
ATOM 1649 N N . ALA A 1 219 ? 3.742 30.297 2.26 1 98.69 219 ALA A N 1
ATOM 1650 C CA . ALA A 1 219 ? 2.543 30.203 1.431 1 98.69 219 ALA A CA 1
ATOM 1651 C C . ALA A 1 219 ? 1.817 28.875 1.663 1 98.69 219 ALA A C 1
ATOM 1653 O O . ALA A 1 219 ? 0.585 28.844 1.689 1 98.69 219 ALA A O 1
ATOM 1654 N N . ILE A 1 220 ? 2.533 27.812 1.755 1 98.88 220 ILE A N 1
ATOM 1655 C CA . ILE A 1 220 ? 2.08 26.469 2.1 1 98.88 220 ILE A CA 1
ATOM 1656 C C . ILE A 1 220 ? 3.053 25.828 3.09 1 98.88 220 ILE A C 1
ATOM 1658 O O . ILE A 1 220 ? 4.27 26.016 2.979 1 98.88 220 ILE A O 1
ATOM 1662 N N . GLY A 1 221 ? 2.525 25.203 4.094 1 98.81 221 GLY A N 1
ATOM 1663 C CA . GLY A 1 221 ? 3.348 24.422 5.008 1 98.81 221 GLY A CA 1
ATOM 1664 C C . GLY A 1 221 ? 3.254 22.938 4.77 1 98.81 221 GLY A C 1
ATOM 1665 O O . GLY A 1 221 ? 2.215 22.438 4.332 1 98.81 221 GLY A O 1
ATOM 1666 N N . ILE A 1 222 ? 4.344 22.219 5.055 1 98.88 222 ILE A N 1
ATOM 1667 C CA . ILE A 1 222 ? 4.359 20.766 4.887 1 98.88 222 ILE A CA 1
ATOM 1668 C C . ILE A 1 222 ? 4.504 20.094 6.25 1 98.88 222 ILE A C 1
ATOM 1670 O O . ILE A 1 222 ? 5.5 20.297 6.945 1 98.88 222 ILE A O 1
ATOM 1674 N N . GLY A 1 223 ? 3.498 19.344 6.609 1 98.75 223 GLY A N 1
ATOM 1675 C CA . GLY A 1 223 ? 3.512 18.578 7.848 1 98.75 223 GLY A CA 1
ATOM 1676 C C . GLY A 1 223 ? 3.447 17.078 7.621 1 98.75 223 GLY A C 1
ATOM 1677 O O . GLY A 1 223 ? 3.471 16.609 6.48 1 98.75 223 GLY A O 1
ATOM 1678 N N . THR A 1 224 ? 3.541 16.344 8.695 1 98.62 224 THR A N 1
ATOM 1679 C CA . THR A 1 224 ? 3.332 14.898 8.695 1 98.62 224 THR A CA 1
ATOM 1680 C C . THR A 1 224 ? 2.271 14.5 9.719 1 98.62 224 THR A C 1
ATOM 1682 O O . THR A 1 224 ? 1.885 15.312 10.562 1 98.62 224 THR A O 1
ATOM 1685 N N . ASP A 1 225 ? 1.749 13.297 9.555 1 98.69 225 ASP A N 1
ATOM 1686 C CA . ASP A 1 225 ? 0.603 12.906 10.367 1 98.69 225 ASP A CA 1
ATOM 1687 C C . ASP A 1 225 ? 0.596 11.398 10.617 1 98.69 225 ASP A C 1
ATOM 1689 O O . ASP A 1 225 ? 0.483 10.609 9.68 1 98.69 225 ASP A O 1
ATOM 1693 N N . ILE A 1 226 ? 0.751 11 11.914 1 97.88 226 ILE A N 1
ATOM 1694 C CA . ILE A 1 226 ? 0.667 9.602 12.305 1 97.88 226 ILE A CA 1
ATOM 1695 C C . ILE A 1 226 ? -0.372 9.43 13.406 1 97.88 226 ILE A C 1
ATOM 1697 O O . ILE A 1 226 ? -0.676 8.312 13.82 1 97.88 226 ILE A O 1
ATOM 1701 N N . GLY A 1 227 ? -0.942 10.547 13.836 1 97.31 227 GLY A N 1
ATOM 1702 C CA . GLY A 1 227 ? -1.947 10.555 14.891 1 97.31 227 GLY A CA 1
ATOM 1703 C C . GLY A 1 227 ? -2.732 11.852 14.953 1 97.31 227 GLY A C 1
ATOM 1704 O O . GLY A 1 227 ? -3.307 12.18 15.992 1 97.31 227 GLY A O 1
ATOM 1705 N N . GLY A 1 228 ? -2.707 12.648 13.875 1 98.31 228 GLY A N 1
ATOM 1706 C CA . GLY A 1 228 ? -3.402 13.93 13.852 1 98.31 228 GLY A CA 1
ATOM 1707 C C . GLY A 1 228 ? -2.48 15.102 13.586 1 98.31 228 GLY A C 1
ATOM 1708 O O . GLY A 1 228 ? -2.934 16.25 13.508 1 98.31 228 GLY A O 1
ATOM 1709 N N . SER A 1 229 ? -1.297 14.883 13.234 1 98.56 229 SER A N 1
ATOM 1710 C CA . SER A 1 229 ? -0.239 15.883 13.312 1 98.56 229 SER A CA 1
ATOM 1711 C C . SER A 1 229 ? -0.316 16.859 12.148 1 98.56 229 SER A C 1
ATOM 1713 O O . SER A 1 229 ? 0.382 17.875 12.141 1 98.56 229 SER A O 1
ATOM 1715 N N . ILE A 1 230 ? -1.059 16.641 11.18 1 98.88 230 ILE A N 1
ATOM 1716 C CA . ILE A 1 230 ? -1.397 17.672 10.195 1 98.88 230 ILE A CA 1
ATOM 1717 C C . ILE A 1 230 ? -2.732 18.312 10.562 1 98.88 230 ILE A C 1
ATOM 1719 O O . ILE A 1 230 ? -2.857 19.547 10.555 1 98.88 230 ILE A O 1
ATOM 1723 N N . ARG A 1 231 ? -3.645 17.516 10.938 1 98.88 231 ARG A N 1
ATOM 1724 C CA . ARG A 1 231 ? -5.039 17.906 11.117 1 98.88 231 ARG A CA 1
ATOM 1725 C C . ARG A 1 231 ? -5.211 18.766 12.367 1 98.88 231 ARG A C 1
ATOM 1727 O O . ARG A 1 231 ? -5.914 19.781 12.336 1 98.88 231 ARG A O 1
ATOM 1734 N N . VAL A 1 232 ? -4.551 18.438 13.422 1 98.88 232 VAL A N 1
ATOM 1735 C CA . VAL A 1 232 ? -4.703 19.172 14.672 1 98.88 232 VAL A CA 1
ATOM 1736 C C . VAL A 1 232 ? -4.109 20.578 14.531 1 98.88 232 VAL A C 1
ATOM 1738 O O . VAL A 1 232 ? -4.785 21.578 14.789 1 98.88 232 VAL A O 1
ATOM 1741 N N . PRO A 1 233 ? -2.869 20.672 14.023 1 98.88 233 PRO A N 1
ATOM 1742 C CA . PRO A 1 233 ? -2.344 22.016 13.812 1 98.88 233 PRO A CA 1
ATOM 1743 C C . PRO A 1 233 ? -3.186 22.844 12.844 1 98.88 233 PRO A C 1
ATOM 1745 O O . PRO A 1 233 ? -3.363 24.047 13.031 1 98.88 233 PRO A O 1
ATOM 1748 N N . ALA A 1 234 ? -3.668 22.219 11.805 1 98.94 234 ALA A N 1
ATOM 1749 C CA . ALA A 1 234 ? -4.543 22.938 10.883 1 98.94 234 ALA A CA 1
ATOM 1750 C C . ALA A 1 234 ? -5.797 23.438 11.594 1 98.94 234 ALA A C 1
ATOM 1752 O O . ALA A 1 234 ? -6.16 24.609 11.484 1 98.94 234 ALA A O 1
ATOM 1753 N N . ALA A 1 235 ? -6.426 22.578 12.352 1 98.88 235 ALA A N 1
ATOM 1754 C CA . ALA A 1 235 ? -7.664 22.906 13.055 1 98.88 235 ALA A CA 1
ATOM 1755 C C . ALA A 1 235 ? -7.434 24 14.086 1 98.88 235 ALA A C 1
ATOM 1757 O O . ALA A 1 235 ? -8.227 24.938 14.18 1 98.88 235 ALA A O 1
ATOM 1758 N N . PHE A 1 236 ? -6.344 23.906 14.867 1 98.81 236 PHE A N 1
ATOM 1759 C CA . PHE A 1 236 ? -6.074 24.828 15.969 1 98.81 236 PHE A CA 1
ATOM 1760 C C . PHE A 1 236 ? -5.672 26.203 15.445 1 98.81 236 PHE A C 1
ATOM 1762 O O . PHE A 1 236 ? -5.656 27.172 16.203 1 98.81 236 PHE A O 1
ATOM 1769 N N . ASN A 1 237 ? -5.379 26.359 14.148 1 98.75 237 ASN A N 1
ATOM 1770 C CA . ASN A 1 237 ? -4.895 27.625 13.609 1 98.75 237 ASN A CA 1
ATOM 1771 C C . ASN A 1 237 ? -5.781 28.125 12.477 1 98.75 237 ASN A C 1
ATOM 1773 O O . ASN A 1 237 ? -5.363 28.969 11.68 1 98.75 237 ASN A O 1
ATOM 1777 N N . SER A 1 238 ? -7.008 27.578 12.375 1 98.31 238 SER A N 1
ATOM 1778 C CA . SER A 1 238 ? -7.984 28 11.367 1 98.31 238 SER A CA 1
ATOM 1779 C C . SER A 1 238 ? -7.418 27.859 9.961 1 98.31 238 SER A C 1
ATOM 1781 O O . SER A 1 238 ? -7.457 28.812 9.18 1 98.31 238 SER A O 1
ATOM 1783 N N . LEU A 1 239 ? -6.836 26.703 9.656 1 98.81 239 LEU A N 1
ATOM 1784 C CA . LEU A 1 239 ? -6.238 26.406 8.359 1 98.81 239 LEU A CA 1
ATOM 1785 C C . LEU A 1 239 ? -6.828 25.141 7.766 1 98.81 239 LEU A C 1
ATOM 1787 O O . LEU A 1 239 ? -7.477 24.359 8.469 1 98.81 239 LEU A O 1
ATOM 1791 N N . TYR A 1 240 ? -6.668 25 6.473 1 98.88 240 TYR A N 1
ATOM 1792 C CA . TYR A 1 240 ? -6.902 23.719 5.812 1 98.88 240 TYR A CA 1
ATOM 1793 C C . TYR A 1 240 ? -5.691 22.797 5.953 1 98.88 240 TYR A C 1
ATOM 1795 O O . TYR A 1 240 ? -4.551 23.266 5.98 1 98.88 240 TYR A O 1
ATOM 1803 N N . GLY A 1 241 ? -5.879 21.562 6.129 1 98.88 241 GLY A N 1
ATOM 1804 C CA . GLY A 1 241 ? -4.879 20.516 6.082 1 98.88 241 GLY A CA 1
ATOM 1805 C C . GLY A 1 241 ? -5.426 19.188 5.586 1 98.88 241 GLY A C 1
ATOM 1806 O O . GLY A 1 241 ? -6.59 18.859 5.82 1 98.88 241 GLY A O 1
ATOM 1807 N N . ILE A 1 242 ? -4.621 18.422 4.906 1 98.94 242 ILE A N 1
ATOM 1808 C CA . ILE A 1 242 ? -5.082 17.125 4.434 1 98.94 242 ILE A CA 1
ATOM 1809 C C . ILE A 1 242 ? -4.121 16.031 4.902 1 98.94 242 ILE A C 1
ATOM 1811 O O . ILE A 1 242 ? -2.902 16.172 4.762 1 98.94 242 ILE A O 1
ATOM 1815 N N . ARG A 1 243 ? -4.602 15.102 5.574 1 98.88 243 ARG A N 1
ATOM 1816 C CA . ARG A 1 243 ? -3.918 13.82 5.734 1 98.88 243 ARG A CA 1
ATOM 1817 C C . ARG A 1 243 ? -4.227 12.883 4.57 1 98.88 243 ARG A C 1
ATOM 1819 O O . ARG A 1 243 ? -5.297 12.273 4.523 1 98.88 243 ARG A O 1
ATOM 1826 N N . PRO A 1 244 ? -3.334 12.773 3.654 1 98.81 244 PRO A N 1
ATOM 1827 C CA . PRO A 1 244 ? -3.58 11.781 2.611 1 98.81 244 PRO A CA 1
ATOM 1828 C C . PRO A 1 244 ? -3.436 10.344 3.119 1 98.81 244 PRO A C 1
ATOM 1830 O O . PRO A 1 244 ? -3.008 10.133 4.258 1 98.81 244 PRO A O 1
ATOM 1833 N N . SER A 1 245 ? -3.879 9.414 2.355 1 98.75 245 SER A N 1
ATOM 1834 C CA . SER A 1 245 ? -3.604 8.016 2.664 1 98.75 245 SER A CA 1
ATOM 1835 C C . SER A 1 245 ? -2.127 7.691 2.469 1 98.75 245 SER A C 1
ATOM 1837 O O . SER A 1 245 ? -1.412 8.414 1.77 1 98.75 245 SER A O 1
ATOM 1839 N N . HIS A 1 246 ? -1.667 6.645 3.197 1 98.38 246 HIS A N 1
ATOM 1840 C CA . HIS A 1 246 ? -0.307 6.156 3.004 1 98.38 246 HIS A CA 1
ATOM 1841 C C . HIS A 1 246 ? -0.057 5.785 1.545 1 98.38 246 HIS A C 1
ATOM 1843 O O . HIS A 1 246 ? -0.9 5.148 0.908 1 98.38 246 HIS A O 1
ATOM 1849 N N . GLY A 1 247 ? 1.073 6.234 1.033 1 98.19 247 GLY A N 1
ATOM 1850 C CA . GLY A 1 247 ? 1.457 5.891 -0.327 1 98.19 247 GLY A CA 1
ATOM 1851 C C . GLY A 1 247 ? 1.086 6.961 -1.339 1 98.19 247 GLY A C 1
ATOM 1852 O O . GLY A 1 247 ? 1.432 6.855 -2.518 1 98.19 247 GLY A O 1
ATOM 1853 N N . ARG A 1 248 ? 0.387 8.039 -0.945 1 98.62 248 ARG A N 1
ATOM 1854 C CA . ARG A 1 248 ? -0.03 9.086 -1.876 1 98.62 248 ARG A CA 1
ATOM 1855 C C . ARG A 1 248 ? 1.122 10.039 -2.184 1 98.62 248 ARG A C 1
ATOM 1857 O O . ARG A 1 248 ? 1.281 10.477 -3.324 1 98.62 248 ARG A O 1
ATOM 1864 N N . LEU A 1 249 ? 1.919 10.438 -1.148 1 98.81 249 LEU A N 1
ATOM 1865 C CA . LEU A 1 249 ? 3.059 11.344 -1.273 1 98.81 249 LEU A CA 1
ATOM 1866 C C . LEU A 1 249 ? 4.328 10.688 -0.734 1 98.81 249 LEU A C 1
ATOM 1868 O O . LEU A 1 249 ? 4.262 9.789 0.107 1 98.81 249 LEU A O 1
ATOM 1872 N N . PRO A 1 250 ? 5.496 11.117 -1.226 1 98.69 250 PRO A N 1
ATOM 1873 C CA . PRO A 1 250 ? 6.742 10.453 -0.832 1 98.69 250 PRO A CA 1
ATOM 1874 C C . PRO A 1 250 ? 7.207 10.859 0.564 1 98.69 250 PRO A C 1
ATOM 1876 O O . PRO A 1 250 ? 7.102 12.031 0.941 1 98.69 250 PRO A O 1
ATOM 1879 N N . TYR A 1 251 ? 7.66 9.914 1.287 1 98.06 251 TYR A N 1
ATOM 1880 C CA . TYR A 1 251 ? 8.18 10.078 2.643 1 98.06 251 TYR A CA 1
ATOM 1881 C C . TYR A 1 251 ? 9.656 9.727 2.709 1 98.06 251 TYR A C 1
ATOM 1883 O O . TYR A 1 251 ? 10.312 9.945 3.732 1 98.06 251 TYR A O 1
ATOM 1891 N N . GLY A 1 252 ? 10.234 9.258 1.561 1 97.88 252 GLY A N 1
ATOM 1892 C CA . GLY A 1 252 ? 11.602 8.742 1.552 1 97.88 252 GLY A CA 1
ATOM 1893 C C . GLY A 1 252 ? 12.633 9.797 1.893 1 97.88 252 GLY A C 1
ATOM 1894 O O . GLY A 1 252 ? 12.57 10.922 1.401 1 97.88 252 GLY A O 1
ATOM 1895 N N . GLY A 1 253 ? 13.555 9.438 2.695 1 97.06 253 GLY A N 1
ATOM 1896 C CA . GLY A 1 253 ? 14.656 10.312 3.062 1 97.06 253 GLY A CA 1
ATOM 1897 C C . GLY A 1 253 ? 14.336 11.219 4.23 1 97.06 253 GLY A C 1
ATOM 1898 O O . GLY A 1 253 ? 15.227 11.828 4.82 1 97.06 253 GLY A O 1
ATOM 1899 N N . MET A 1 254 ? 13.078 11.383 4.656 1 97.31 254 MET A N 1
ATOM 1900 C CA . MET A 1 254 ? 12.719 12.156 5.844 1 97.31 254 MET A CA 1
ATOM 1901 C C . MET A 1 254 ? 13.102 11.398 7.113 1 97.31 254 MET A C 1
ATOM 1903 O O . MET A 1 254 ? 13.211 10.172 7.105 1 97.31 254 MET A O 1
ATOM 1907 N N . THR A 1 255 ? 13.312 12.164 8.18 1 95.94 255 THR A N 1
ATOM 1908 C CA . THR A 1 255 ? 13.562 11.547 9.477 1 95.94 255 THR A CA 1
ATOM 1909 C C . THR A 1 255 ? 12.25 11.305 10.227 1 95.94 255 THR A C 1
ATOM 1911 O O . THR A 1 255 ? 11.219 11.883 9.875 1 95.94 255 THR A O 1
ATOM 1914 N N . ASN A 1 256 ? 12.289 10.359 11.141 1 95.12 256 ASN A N 1
ATOM 1915 C CA . ASN A 1 256 ? 11.078 10.023 11.891 1 95.12 256 ASN A CA 1
ATOM 1916 C C . ASN A 1 256 ? 11.414 9.328 13.203 1 95.12 256 ASN A C 1
ATOM 1918 O O . ASN A 1 256 ? 12.562 8.938 13.438 1 95.12 256 ASN A O 1
ATOM 1922 N N . SER A 1 257 ? 10.453 9.352 14.125 1 93.94 257 SER A N 1
ATOM 1923 C CA . SER A 1 257 ? 10.484 8.469 15.281 1 93.94 257 SER A CA 1
ATOM 1924 C C . SER A 1 257 ? 9.977 7.074 14.93 1 93.94 257 SER A C 1
ATOM 1926 O O . SER A 1 257 ? 9.102 6.922 14.07 1 93.94 257 SER A O 1
ATOM 1928 N N . MET A 1 258 ? 10.516 6.055 15.672 1 94.19 258 MET A N 1
ATOM 1929 C CA . MET A 1 258 ? 10.148 4.668 15.406 1 94.19 258 MET A CA 1
ATOM 1930 C C . MET A 1 258 ? 10.352 4.32 13.938 1 94.19 258 MET A C 1
ATOM 1932 O O . MET A 1 258 ? 9.453 3.779 13.289 1 94.19 258 MET A O 1
ATOM 1936 N N . GLU A 1 259 ? 11.469 4.797 13.422 1 93.56 259 GLU A N 1
ATOM 1937 C CA . GLU A 1 259 ? 11.758 4.57 12.008 1 93.56 259 GLU A CA 1
ATOM 1938 C C . GLU A 1 259 ? 11.781 3.078 11.68 1 93.56 259 GLU A C 1
ATOM 1940 O O . GLU A 1 259 ? 12.391 2.289 12.406 1 93.56 259 GLU A O 1
ATOM 1945 N N . GLY A 1 260 ? 11.117 2.725 10.648 1 95.12 260 GLY A N 1
ATOM 1946 C CA . GLY A 1 260 ? 11.055 1.335 10.227 1 95.12 260 GLY A CA 1
ATOM 1947 C C . GLY A 1 260 ? 9.75 0.655 10.602 1 95.12 260 GLY A C 1
ATOM 1948 O O . GLY A 1 260 ? 9.414 -0.404 10.062 1 95.12 260 GLY A O 1
ATOM 1949 N N . GLN A 1 261 ? 9.008 1.233 11.586 1 95.56 261 GLN A N 1
ATOM 1950 C CA . GLN A 1 261 ? 7.695 0.696 11.922 1 95.56 261 GLN A CA 1
ATOM 1951 C C . GLN A 1 261 ? 6.77 0.719 10.711 1 95.56 261 GLN A C 1
ATOM 1953 O O . GLN A 1 261 ? 6.703 1.718 9.992 1 95.56 261 GLN A O 1
ATOM 1958 N N . GLU A 1 262 ? 6.117 -0.465 10.461 1 95.81 262 GLU A N 1
ATOM 1959 C CA . GLU A 1 262 ? 5.316 -0.583 9.242 1 95.81 262 GLU A CA 1
ATOM 1960 C C . GLU A 1 262 ? 3.848 -0.835 9.578 1 95.81 262 GLU A C 1
ATOM 1962 O O . GLU A 1 262 ? 3.051 -1.151 8.688 1 95.81 262 GLU A O 1
ATOM 1967 N N . THR A 1 263 ? 3.451 -0.729 10.844 1 97.31 263 THR A N 1
ATOM 1968 C CA . THR A 1 263 ? 2.088 -1.071 11.234 1 97.31 263 THR A CA 1
ATOM 1969 C C . THR A 1 263 ? 1.146 0.106 10.992 1 97.31 263 THR A C 1
ATOM 1971 O O . THR A 1 263 ? 0.113 -0.041 10.336 1 97.31 263 THR A O 1
ATOM 1974 N N . ILE A 1 264 ? 1.502 1.265 11.516 1 98 264 ILE A N 1
ATOM 1975 C CA . ILE A 1 264 ? 0.791 2.506 11.227 1 98 264 ILE A CA 1
ATOM 1976 C C . ILE A 1 264 ? 1.753 3.523 10.617 1 98 264 ILE A C 1
ATOM 1978 O O . ILE A 1 264 ? 2.707 3.955 11.273 1 98 264 ILE A O 1
ATOM 1982 N N . HIS A 1 265 ? 1.47 3.912 9.422 1 97.62 265 HIS A N 1
ATOM 1983 C CA . HIS A 1 265 ? 2.414 4.727 8.672 1 97.62 265 HIS A CA 1
ATOM 1984 C C . HIS A 1 265 ? 2.166 6.211 8.898 1 97.62 265 HIS A C 1
ATOM 1986 O O . HIS A 1 265 ? 1.017 6.656 8.938 1 97.62 265 HIS A O 1
ATOM 1992 N N . SER A 1 266 ? 3.244 6.898 9.102 1 97.88 266 SER A N 1
ATOM 1993 C CA . SER A 1 266 ? 3.199 8.352 8.984 1 97.88 266 SER A CA 1
ATOM 1994 C C . SER A 1 266 ? 3.051 8.789 7.535 1 97.88 266 SER A C 1
ATOM 1996 O O . SER A 1 266 ? 3.553 8.125 6.625 1 97.88 266 SER A O 1
ATOM 1998 N N . VAL A 1 267 ? 2.342 9.859 7.328 1 98.62 267 VAL A N 1
ATOM 1999 C CA . VAL A 1 267 ? 2.164 10.398 5.984 1 98.62 267 VAL A CA 1
ATOM 2000 C C . VAL A 1 267 ? 2.568 11.867 5.961 1 98.62 267 VAL A C 1
ATOM 2002 O O . VAL A 1 267 ? 2.773 12.477 7.012 1 98.62 267 VAL A O 1
ATOM 2005 N N . VAL A 1 268 ? 2.766 12.398 4.762 1 98.56 268 VAL A N 1
ATOM 2006 C CA . VAL A 1 268 ? 3.102 13.805 4.559 1 98.56 268 VAL A CA 1
ATOM 2007 C C . VAL A 1 268 ? 1.945 14.516 3.854 1 98.56 268 VAL A C 1
ATOM 2009 O O . VAL A 1 268 ? 1.263 13.922 3.016 1 98.56 268 VAL A O 1
ATOM 2012 N N . GLY A 1 269 ? 1.691 15.742 4.227 1 98.69 269 GLY A N 1
ATOM 2013 C CA . GLY A 1 269 ? 0.651 16.516 3.578 1 98.69 269 GLY A CA 1
ATOM 2014 C C . GLY A 1 269 ? 0.772 18.016 3.842 1 98.69 269 GLY A C 1
ATOM 2015 O O . GLY A 1 269 ? 1.527 18.438 4.723 1 98.69 269 GLY A O 1
ATOM 2016 N N . PRO A 1 270 ? 0.04 18.797 3.1 1 98.88 270 PRO A N 1
ATOM 2017 C CA . PRO A 1 270 ? 0.13 20.25 3.186 1 98.88 270 PRO A CA 1
ATOM 2018 C C . PRO A 1 270 ? -0.835 20.844 4.211 1 98.88 270 PRO A C 1
ATOM 2020 O O . PRO A 1 270 ? -1.839 20.219 4.555 1 98.88 270 PRO A O 1
ATOM 2023 N N . ILE A 1 271 ? -0.497 21.969 4.719 1 98.94 271 ILE A N 1
ATOM 2024 C CA . ILE A 1 271 ? -1.306 22.906 5.5 1 98.94 271 ILE A CA 1
ATOM 2025 C C . ILE A 1 271 ? -1.339 24.266 4.809 1 98.94 271 ILE A C 1
ATOM 2027 O O . ILE A 1 271 ? -0.296 24.797 4.422 1 98.94 271 ILE A O 1
ATOM 2031 N N . ALA A 1 272 ? -2.518 24.797 4.586 1 98.88 272 ALA A N 1
ATOM 2032 C CA . ALA A 1 272 ? -2.633 26.047 3.834 1 98.88 272 ALA A CA 1
ATOM 2033 C C . ALA A 1 272 ? -3.877 26.828 4.254 1 98.88 272 ALA A C 1
ATOM 2035 O O . ALA A 1 272 ? -4.672 26.359 5.066 1 98.88 272 ALA A O 1
ATOM 2036 N N . HIS A 1 273 ? -4.02 28.047 3.67 1 98.44 273 HIS A N 1
ATOM 2037 C CA . HIS A 1 273 ? -5.137 28.938 4.012 1 98.44 273 HIS A CA 1
ATOM 2038 C C . HIS A 1 273 ? -6.383 28.562 3.213 1 98.44 273 HIS A C 1
ATOM 2040 O O . HIS A 1 273 ? -7.488 29 3.549 1 98.44 273 HIS A O 1
ATOM 2046 N N . SER A 1 274 ? -6.18 27.766 2.166 1 98.38 274 SER A N 1
ATOM 2047 C CA . SER A 1 274 ? -7.332 27.438 1.332 1 98.38 274 SER A CA 1
ATOM 2048 C C . SER A 1 274 ? -7.227 26.016 0.775 1 98.38 274 SER A C 1
ATOM 2050 O O . SER A 1 274 ? -6.129 25.469 0.667 1 98.38 274 SER A O 1
ATOM 2052 N N . ALA A 1 275 ? -8.414 25.5 0.456 1 98.56 275 ALA A N 1
ATOM 2053 C CA . ALA A 1 275 ? -8.453 24.188 -0.194 1 98.56 275 ALA A CA 1
ATOM 2054 C C . ALA A 1 275 ? -7.754 24.219 -1.55 1 98.56 275 ALA A C 1
ATOM 2056 O O . ALA A 1 275 ? -7.129 23.25 -1.961 1 98.56 275 ALA A O 1
ATOM 2057 N N . GLN A 1 276 ? -7.848 25.344 -2.262 1 98.5 276 GLN A N 1
ATOM 2058 C CA . GLN A 1 276 ? -7.211 25.516 -3.562 1 98.5 276 GLN A CA 1
ATOM 2059 C C . GLN A 1 276 ? -5.691 25.391 -3.449 1 98.5 276 GLN A C 1
ATOM 2061 O O . GLN A 1 276 ? -5.043 24.797 -4.312 1 98.5 276 GLN A O 1
ATOM 2066 N N . ASP A 1 277 ? -5.152 25.984 -2.434 1 98.81 277 ASP A N 1
ATOM 2067 C CA . ASP A 1 277 ? -3.711 25.906 -2.227 1 98.81 277 ASP A CA 1
ATOM 2068 C C . ASP A 1 277 ? -3.273 24.484 -1.879 1 98.81 277 ASP A C 1
ATOM 2070 O O . ASP A 1 277 ? -2.197 24.047 -2.289 1 98.81 277 ASP A O 1
ATOM 2074 N N . VAL A 1 278 ? -4.121 23.781 -1.105 1 98.88 278 VAL A N 1
ATOM 2075 C CA . VAL A 1 278 ? -3.863 22.359 -0.819 1 98.88 278 VAL A CA 1
ATOM 2076 C C . VAL A 1 278 ? -3.844 21.562 -2.121 1 98.88 278 VAL A C 1
ATOM 2078 O O . VAL A 1 278 ? -2.947 20.75 -2.34 1 98.88 278 VAL A O 1
ATOM 2081 N N . ARG A 1 279 ? -4.793 21.812 -2.992 1 98.75 279 ARG A N 1
ATOM 2082 C CA . ARG A 1 279 ? -4.883 21.156 -4.289 1 98.75 279 ARG A CA 1
ATOM 2083 C C . ARG A 1 279 ? -3.645 21.438 -5.137 1 98.75 279 ARG A C 1
ATOM 2085 O O . ARG A 1 279 ? -3.074 20.531 -5.738 1 98.75 279 ARG A O 1
ATOM 2092 N N . LEU A 1 280 ? -3.256 22.688 -5.168 1 98.88 280 LEU A N 1
ATOM 2093 C CA . LEU A 1 280 ? -2.062 23.094 -5.91 1 98.88 280 LEU A CA 1
ATOM 2094 C C . LEU A 1 280 ? -0.859 22.25 -5.484 1 98.88 280 LEU A C 1
ATOM 2096 O O . LEU A 1 280 ? -0.124 21.734 -6.332 1 98.88 280 LEU A O 1
ATOM 2100 N N . PHE A 1 281 ? -0.671 22.125 -4.211 1 98.88 281 PHE A N 1
ATOM 2101 C CA . PHE A 1 281 ? 0.459 21.375 -3.68 1 98.88 281 PHE A CA 1
ATOM 2102 C C . PHE A 1 281 ? 0.402 19.922 -4.129 1 98.88 281 PHE A C 1
ATOM 2104 O O . PHE A 1 281 ? 1.379 19.391 -4.66 1 98.88 281 PHE A O 1
ATOM 2111 N N . LEU A 1 282 ? -0.722 19.266 -3.908 1 98.88 282 LEU A N 1
ATOM 2112 C CA . LEU A 1 282 ? -0.862 17.844 -4.242 1 98.88 282 LEU A CA 1
ATOM 2113 C C . LEU A 1 282 ? -0.602 17.609 -5.727 1 98.88 282 LEU A C 1
ATOM 2115 O O . LEU A 1 282 ? 0.186 16.734 -6.09 1 98.88 282 LEU A O 1
ATOM 2119 N N . GLN A 1 283 ? -1.233 18.422 -6.547 1 98.81 283 GLN A N 1
ATOM 2120 C CA . GLN A 1 283 ? -1.084 18.25 -7.988 1 98.81 283 GLN A CA 1
ATOM 2121 C C . GLN A 1 283 ? 0.363 18.484 -8.422 1 98.81 283 GLN A C 1
ATOM 2123 O O . GLN A 1 283 ? 0.876 17.766 -9.281 1 98.81 283 GLN A O 1
ATOM 2128 N N . SER A 1 284 ? 1.034 19.469 -7.824 1 98.81 284 SER A N 1
ATOM 2129 C CA . SER A 1 284 ? 2.404 19.797 -8.195 1 98.81 284 SER A CA 1
ATOM 2130 C C . SER A 1 284 ? 3.361 18.656 -7.867 1 98.81 284 SER A C 1
ATOM 2132 O O . SER A 1 284 ? 4.25 18.344 -8.656 1 98.81 284 SER A O 1
ATOM 2134 N N . VAL A 1 285 ? 3.188 18.047 -6.699 1 98.81 285 VAL A N 1
ATOM 2135 C CA . VAL A 1 285 ? 4.059 16.953 -6.285 1 98.81 285 VAL A CA 1
ATOM 2136 C C . VAL A 1 285 ? 3.797 15.734 -7.16 1 98.81 285 VAL A C 1
ATOM 2138 O O . VAL A 1 285 ? 4.738 15.078 -7.617 1 98.81 285 VAL A O 1
ATOM 2141 N N . LEU A 1 286 ? 2.527 15.406 -7.371 1 98.69 286 LEU A N 1
ATOM 2142 C CA . LEU A 1 286 ? 2.174 14.211 -8.133 1 98.69 286 LEU A CA 1
ATOM 2143 C C . LEU A 1 286 ? 2.641 14.336 -9.578 1 98.69 286 LEU A C 1
ATOM 2145 O O . LEU A 1 286 ? 2.994 13.336 -10.211 1 98.69 286 LEU A O 1
ATOM 2149 N N . LYS A 1 287 ? 2.666 15.57 -10.07 1 98.31 287 LYS A N 1
ATOM 2150 C CA . LYS A 1 287 ? 3.137 15.805 -11.43 1 98.31 287 LYS A CA 1
ATOM 2151 C C . LYS A 1 287 ? 4.609 15.43 -11.578 1 98.31 287 LYS A C 1
ATOM 2153 O O . LYS A 1 287 ? 5.066 15.109 -12.672 1 98.31 287 LYS A O 1
ATOM 2158 N N . GLU A 1 288 ? 5.328 15.43 -10.477 1 98.44 288 GLU A N 1
ATOM 2159 C CA . GLU A 1 288 ? 6.742 15.055 -10.5 1 98.44 288 GLU A CA 1
ATOM 2160 C C . GLU A 1 288 ? 6.914 13.539 -10.492 1 98.44 288 GLU A C 1
ATOM 2162 O O . GLU A 1 288 ? 8.039 13.039 -10.445 1 98.44 288 GLU A O 1
ATOM 2167 N N . GLU A 1 289 ? 5.879 12.719 -10.508 1 98.19 289 GLU A N 1
ATOM 2168 C CA . GLU A 1 289 ? 5.871 11.258 -10.547 1 98.19 289 GLU A CA 1
ATOM 2169 C C . GLU A 1 289 ? 6.715 10.664 -9.422 1 98.19 289 GLU A C 1
ATOM 2171 O O . GLU A 1 289 ? 7.621 9.867 -9.68 1 98.19 289 GLU A O 1
ATOM 2176 N N . PRO A 1 290 ? 6.328 10.93 -8.188 1 98.81 290 PRO A N 1
ATOM 2177 C CA . PRO A 1 290 ? 7.152 10.539 -7.043 1 98.81 290 PRO A CA 1
ATOM 2178 C C . PRO A 1 290 ? 7.312 9.031 -6.926 1 98.81 290 PRO A C 1
ATOM 2180 O O . PRO A 1 290 ? 8.25 8.555 -6.273 1 98.81 290 PRO A O 1
ATOM 2183 N N . TRP A 1 291 ? 6.473 8.18 -7.523 1 98.62 291 TRP A N 1
ATOM 2184 C CA . TRP A 1 291 ? 6.562 6.723 -7.488 1 98.62 291 TRP A CA 1
ATOM 2185 C C . TRP A 1 291 ? 7.805 6.234 -8.227 1 98.62 291 TRP A C 1
ATOM 2187 O O . TRP A 1 291 ? 8.203 5.074 -8.086 1 98.62 291 TRP A O 1
ATOM 2197 N N . LYS A 1 292 ? 8.445 7.062 -9 1 98.5 292 LYS A N 1
ATOM 2198 C CA . LYS A 1 292 ? 9.688 6.703 -9.672 1 98.5 292 LYS A CA 1
ATOM 2199 C C . LYS A 1 292 ? 10.891 6.875 -8.742 1 98.5 292 LYS A C 1
ATOM 2201 O O . LYS A 1 292 ? 12 6.461 -9.078 1 98.5 292 LYS A O 1
ATOM 2206 N N . TYR A 1 293 ? 10.672 7.449 -7.523 1 98.69 293 TYR A N 1
ATOM 2207 C CA . TYR A 1 293 ? 11.773 7.781 -6.625 1 98.69 293 TYR A CA 1
ATOM 2208 C C . TYR A 1 293 ? 11.594 7.109 -5.27 1 98.69 293 TYR A C 1
ATOM 2210 O O . TYR A 1 293 ? 12.578 6.742 -4.617 1 98.69 293 TYR A O 1
ATOM 2218 N N . ASP A 1 294 ? 10.406 7.027 -4.809 1 98.75 294 ASP A N 1
ATOM 2219 C CA . ASP A 1 294 ? 10.047 6.406 -3.539 1 98.75 294 ASP A CA 1
ATOM 2220 C C . ASP A 1 294 ? 9.164 5.18 -3.76 1 98.75 294 ASP A C 1
ATOM 2222 O O . ASP A 1 294 ? 8.023 5.297 -4.215 1 98.75 294 ASP A O 1
ATOM 2226 N N . SER A 1 295 ? 9.648 4.031 -3.293 1 98.56 295 SER A N 1
ATOM 2227 C CA . SER A 1 295 ? 8.992 2.764 -3.588 1 98.56 295 SER A CA 1
ATOM 2228 C C . SER A 1 295 ? 7.676 2.635 -2.83 1 98.56 295 SER A C 1
ATOM 2230 O O . SER A 1 295 ? 6.84 1.796 -3.17 1 98.56 295 SER A O 1
ATOM 2232 N N . LYS A 1 296 ? 7.414 3.453 -1.799 1 98.19 296 LYS A N 1
ATOM 2233 C CA . LYS A 1 296 ? 6.188 3.342 -1.018 1 98.19 296 LYS A CA 1
ATOM 2234 C C . LYS A 1 296 ? 5.062 4.164 -1.64 1 98.19 296 LYS A C 1
ATOM 2236 O O . LYS A 1 296 ? 3.896 4.016 -1.266 1 98.19 296 LYS A O 1
ATOM 2241 N N . VAL A 1 297 ? 5.406 4.992 -2.617 1 98.75 297 VAL A N 1
ATOM 2242 C CA . VAL A 1 297 ? 4.375 5.809 -3.25 1 98.75 297 VAL A CA 1
ATOM 2243 C C . VAL A 1 297 ? 3.633 4.984 -4.297 1 98.75 297 VAL A C 1
ATOM 2245 O O . VAL A 1 297 ? 4.254 4.266 -5.086 1 98.75 297 VAL A O 1
ATOM 2248 N N . ILE A 1 298 ? 2.344 4.969 -4.238 1 98.5 298 ILE A N 1
ATOM 2249 C CA . ILE A 1 298 ? 1.484 4.324 -5.227 1 98.5 298 ILE A CA 1
ATOM 2250 C C . ILE A 1 298 ? 1.46 5.148 -6.508 1 98.5 298 ILE A C 1
ATOM 2252 O O . ILE A 1 298 ? 1.309 6.371 -6.465 1 98.5 298 ILE A O 1
ATOM 2256 N N . PRO A 1 299 ? 1.668 4.547 -7.676 1 97.81 299 PRO A N 1
ATOM 2257 C CA . PRO A 1 299 ? 1.652 5.297 -8.938 1 97.81 299 PRO A CA 1
ATOM 2258 C C . PRO A 1 299 ? 0.25 5.75 -9.336 1 97.81 299 PRO A C 1
ATOM 2260 O O . PRO A 1 299 ? -0.341 5.191 -10.266 1 97.81 299 PRO A O 1
ATOM 2263 N N . LEU A 1 300 ? -0.223 6.773 -8.688 1 97.5 300 LEU A N 1
ATOM 2264 C CA . LEU A 1 300 ? -1.534 7.375 -8.914 1 97.5 300 LEU A CA 1
ATOM 2265 C C . LEU A 1 300 ? -1.403 8.859 -9.242 1 97.5 300 LEU A C 1
ATOM 2267 O O . LEU A 1 300 ? -1.328 9.695 -8.336 1 97.5 300 LEU A O 1
ATOM 2271 N N . PRO A 1 301 ? -1.367 9.211 -10.523 1 97.06 301 PRO A N 1
ATOM 2272 C CA . PRO A 1 301 ? -1.481 10.641 -10.828 1 97.06 301 PRO A CA 1
ATOM 2273 C C . PRO A 1 301 ? -2.775 11.25 -10.297 1 97.06 301 PRO A C 1
ATOM 2275 O O . PRO A 1 301 ? -3.668 10.531 -9.844 1 97.06 301 PRO A O 1
ATOM 2278 N N . TRP A 1 302 ? -2.791 12.602 -10.266 1 98.44 302 TRP A N 1
ATOM 2279 C CA . TRP A 1 302 ? -4.059 13.234 -9.898 1 98.44 302 TRP A CA 1
ATOM 2280 C C . TRP A 1 302 ? -5.188 12.742 -10.805 1 98.44 302 TRP A C 1
ATOM 2282 O O . TRP A 1 302 ? -5.074 12.781 -12.031 1 98.44 302 TRP A O 1
ATOM 2292 N N . ARG A 1 303 ? -6.281 12.266 -10.258 1 97.81 303 ARG A N 1
ATOM 2293 C CA . ARG A 1 303 ? -7.371 11.672 -11.031 1 97.81 303 ARG A CA 1
ATOM 2294 C C . ARG A 1 303 ? -8.5 12.68 -11.242 1 97.81 303 ARG A C 1
ATOM 2296 O O . ARG A 1 303 ? -9.414 12.773 -10.422 1 97.81 303 ARG A O 1
ATOM 2303 N N . GLU A 1 304 ? -8.43 13.281 -12.297 1 97.62 304 GLU A N 1
ATOM 2304 C CA . GLU A 1 304 ? -9.406 14.32 -12.609 1 97.62 304 GLU A CA 1
ATOM 2305 C C . GLU A 1 304 ? -10.828 13.758 -12.633 1 97.62 304 GLU A C 1
ATOM 2307 O O . GLU A 1 304 ? -11.773 14.438 -12.234 1 97.62 304 GLU A O 1
ATOM 2312 N N . ALA A 1 305 ? -11 12.539 -13.078 1 96.44 305 ALA A N 1
ATOM 2313 C CA . ALA A 1 305 ? -12.312 11.914 -13.148 1 96.44 305 ALA A CA 1
ATOM 2314 C C . ALA A 1 305 ? -12.961 11.828 -11.766 1 96.44 305 ALA A C 1
ATOM 2316 O O . ALA A 1 305 ? -14.18 11.977 -11.633 1 96.44 305 ALA A O 1
ATOM 2317 N N . GLU A 1 306 ? -12.141 11.516 -10.742 1 97.19 306 GLU A N 1
ATOM 2318 C CA . GLU A 1 306 ? -12.641 11.445 -9.375 1 97.19 306 GLU A CA 1
ATOM 2319 C C . GLU A 1 306 ? -13.086 12.82 -8.883 1 97.19 306 GLU A C 1
ATOM 2321 O O . GLU A 1 306 ? -14.125 12.945 -8.227 1 97.19 306 GLU A O 1
ATOM 2326 N N . GLU A 1 307 ? -12.266 13.836 -9.117 1 98.12 307 GLU A N 1
ATOM 2327 C CA . GLU A 1 307 ? -12.625 15.195 -8.742 1 98.12 307 GLU A CA 1
ATOM 2328 C C . GLU A 1 307 ? -13.906 15.648 -9.445 1 98.12 307 GLU A C 1
ATOM 2330 O O . GLU A 1 307 ? -14.789 16.234 -8.828 1 98.12 307 GLU A O 1
ATOM 2335 N N . ASN A 1 308 ? -14.008 15.391 -10.797 1 98.31 308 ASN A N 1
ATOM 2336 C CA . ASN A 1 308 ? -15.172 15.773 -11.586 1 98.31 308 ASN A CA 1
ATOM 2337 C C . ASN A 1 308 ? -16.438 15.078 -11.094 1 98.31 308 ASN A C 1
ATOM 2339 O O . ASN A 1 308 ? -17.516 15.672 -11.109 1 98.31 308 ASN A O 1
ATOM 2343 N N . ALA A 1 309 ? -16.266 13.859 -10.695 1 97.62 309 ALA A N 1
ATOM 2344 C CA . ALA A 1 309 ? -17.422 13.133 -10.164 1 97.62 309 ALA A CA 1
ATOM 2345 C C . ALA A 1 309 ? -17.953 13.805 -8.906 1 97.62 309 ALA A C 1
ATOM 2347 O O . ALA A 1 309 ? -19.172 13.914 -8.727 1 97.62 309 ALA A O 1
ATOM 2348 N N . ALA A 1 310 ? -17.078 14.227 -8.023 1 98.06 310 ALA A N 1
ATOM 2349 C CA . ALA A 1 310 ? -17.484 14.945 -6.828 1 98.06 310 ALA A CA 1
ATOM 2350 C C . ALA A 1 310 ? -18.156 16.281 -7.184 1 98.06 310 ALA A C 1
ATOM 2352 O O . ALA A 1 310 ? -19.172 16.641 -6.605 1 98.06 310 ALA A O 1
ATOM 2353 N N . GLN A 1 311 ? -17.594 16.984 -8.133 1 98.44 311 GLN A N 1
ATOM 2354 C CA . GLN A 1 311 ? -18.141 18.266 -8.57 1 98.44 311 GLN A CA 1
ATOM 2355 C C . GLN A 1 311 ? -19.531 18.109 -9.164 1 98.44 311 GLN A C 1
ATOM 2357 O O . GLN A 1 311 ? -20.391 18.969 -8.969 1 98.44 311 GLN A O 1
ATOM 2362 N N . ALA A 1 312 ? -19.688 17.016 -9.891 1 98.5 312 ALA A N 1
ATOM 2363 C CA . ALA A 1 312 ? -21.016 16.75 -10.461 1 98.5 312 ALA A CA 1
ATOM 2364 C C . ALA A 1 312 ? -22.047 16.547 -9.367 1 98.5 312 ALA A C 1
ATOM 2366 O O . ALA A 1 312 ? -23.172 17.078 -9.461 1 98.5 312 ALA A O 1
ATOM 2367 N N . LYS A 1 313 ? -21.734 15.82 -8.383 1 98.12 313 LYS A N 1
ATOM 2368 C CA . LYS A 1 313 ? -22.656 15.609 -7.273 1 98.12 313 LYS A CA 1
ATOM 2369 C C . LYS A 1 313 ? -22.938 16.906 -6.531 1 98.12 313 LYS A C 1
ATOM 2371 O O . LYS A 1 313 ? -24.047 17.125 -6.031 1 98.12 313 LYS A O 1
ATOM 2376 N N . ILE A 1 314 ? -21.938 17.734 -6.367 1 98.44 314 ILE A N 1
ATOM 2377 C CA . ILE A 1 314 ? -22.109 19.047 -5.738 1 98.44 314 ILE A CA 1
ATOM 2378 C C . ILE A 1 314 ? -23.109 19.875 -6.535 1 98.44 314 ILE A C 1
ATOM 2380 O O . ILE A 1 314 ? -24.031 20.453 -5.965 1 98.44 314 ILE A O 1
ATOM 2384 N N . ALA A 1 315 ? -22.906 19.938 -7.848 1 98.19 315 ALA A N 1
ATOM 2385 C CA . ALA A 1 315 ? -23.781 20.719 -8.719 1 98.19 315 ALA A CA 1
ATOM 2386 C C . ALA A 1 315 ? -25.234 20.234 -8.633 1 98.19 315 ALA A C 1
ATOM 2388 O O . ALA A 1 315 ? -26.172 21.016 -8.695 1 98.19 315 ALA A O 1
ATOM 2389 N N . GLU A 1 316 ? -25.359 18.953 -8.414 1 98 316 GLU A N 1
ATOM 2390 C CA . GLU A 1 316 ? -26.688 18.328 -8.383 1 98 316 GLU A CA 1
ATOM 2391 C C . GLU A 1 316 ? -27.25 18.312 -6.961 1 98 316 GLU A C 1
ATOM 2393 O O . GLU A 1 316 ? -28.391 17.891 -6.746 1 98 316 GLU A O 1
ATOM 2398 N N . LYS A 1 317 ? -26.516 18.812 -6.012 1 97.62 317 LYS A N 1
ATOM 2399 C CA . LYS A 1 317 ? -26.891 18.781 -4.602 1 97.62 317 LYS A CA 1
ATOM 2400 C C . LYS A 1 317 ? -27.25 17.359 -4.168 1 97.62 317 LYS A C 1
ATOM 2402 O O . LYS A 1 317 ? -28.281 17.141 -3.516 1 97.62 317 LYS A O 1
ATOM 2407 N N . SER A 1 318 ? -26.375 16.422 -4.586 1 98 318 SER A N 1
ATOM 2408 C CA . SER A 1 318 ? -26.703 15.023 -4.355 1 98 318 SER A CA 1
ATOM 2409 C C . SER A 1 318 ? -25.609 14.328 -3.541 1 98 318 SER A C 1
ATOM 2411 O O . SER A 1 318 ? -25.453 13.109 -3.627 1 98 318 SER A O 1
ATOM 2413 N N . LEU A 1 319 ? -24.812 15.086 -2.846 1 98.62 319 LEU A N 1
ATOM 2414 C CA . LEU A 1 319 ? -23.859 14.461 -1.929 1 98.62 319 LEU A CA 1
ATOM 2415 C C . LEU A 1 319 ? -24.594 13.836 -0.742 1 98.62 319 LEU A C 1
ATOM 2417 O O . LEU A 1 319 ? -25.609 14.359 -0.279 1 98.62 319 LEU A O 1
ATOM 2421 N N . ASN A 1 320 ? -24.125 12.719 -0.308 1 98.81 320 ASN A N 1
ATOM 2422 C CA . ASN A 1 320 ? -24.625 12.016 0.869 1 98.81 320 ASN A CA 1
ATOM 2423 C C . ASN A 1 320 ? -23.578 11.945 1.97 1 98.81 320 ASN A C 1
ATOM 2425 O O . ASN A 1 320 ? -22.531 11.312 1.793 1 98.81 320 ASN A O 1
ATOM 2429 N N . PHE A 1 321 ? -23.922 12.562 3.131 1 98.75 321 PHE A N 1
ATOM 2430 C CA . PHE A 1 321 ? -22.969 12.656 4.238 1 98.75 321 PHE A CA 1
ATOM 2431 C C . PHE A 1 321 ? -23.438 11.82 5.422 1 98.75 321 PHE A C 1
ATOM 2433 O O . PHE A 1 321 ? -24.641 11.711 5.68 1 98.75 321 PHE A O 1
ATOM 2440 N N . ALA A 1 322 ? -22.484 11.227 6.094 1 98.81 322 ALA A N 1
ATOM 2441 C CA . ALA A 1 322 ? -22.672 10.812 7.48 1 98.81 322 ALA A CA 1
ATOM 2442 C C . ALA A 1 322 ? -22 11.789 8.438 1 98.81 322 ALA A C 1
ATOM 2444 O O . ALA A 1 322 ? -21.125 12.562 8.039 1 98.81 322 ALA A O 1
ATOM 2445 N N . PHE A 1 323 ? -22.438 11.82 9.695 1 98.75 323 PHE A N 1
ATOM 2446 C CA . PHE A 1 323 ? -21.781 12.695 10.656 1 98.75 323 PHE A CA 1
ATOM 2447 C C . PHE A 1 323 ? -21.875 12.125 12.07 1 98.75 323 PHE A C 1
ATOM 2449 O O . PHE A 1 323 ? -22.734 11.297 12.352 1 98.75 323 PHE A O 1
ATOM 2456 N N . TYR A 1 324 ? -20.906 12.492 12.891 1 98.75 324 TYR A N 1
ATOM 2457 C CA . TYR A 1 324 ? -21 12.281 14.336 1 98.75 324 TYR A CA 1
ATOM 2458 C C . TYR A 1 324 ? -20.297 13.398 15.094 1 98.75 324 TYR A C 1
ATOM 2460 O O . TYR A 1 324 ? -19.375 14.023 14.578 1 98.75 324 TYR A O 1
ATOM 2468 N N . ASP A 1 325 ? -20.797 13.711 16.328 1 98.06 325 ASP A N 1
ATOM 2469 C CA . ASP A 1 325 ? -20.188 14.742 17.172 1 98.06 325 ASP A CA 1
ATOM 2470 C C . ASP A 1 325 ? -19.641 14.141 18.453 1 98.06 325 ASP A C 1
ATOM 2472 O O . ASP A 1 325 ? -19.109 14.859 19.312 1 98.06 325 ASP A O 1
ATOM 2476 N N . PHE A 1 326 ? -19.797 12.859 18.594 1 98.12 326 PHE A N 1
ATOM 2477 C CA . PHE A 1 326 ? -19.312 12.094 19.734 1 98.12 326 PHE A CA 1
ATOM 2478 C C . PHE A 1 326 ? -18.891 10.695 19.312 1 98.12 326 PHE A C 1
ATOM 2480 O O . PHE A 1 326 ? -19.672 9.961 18.703 1 98.12 326 PHE A O 1
ATOM 2487 N N . ASP A 1 327 ? -17.656 10.281 19.688 1 98.12 327 ASP A N 1
ATOM 2488 C CA . ASP A 1 327 ? -17.125 9.016 19.172 1 98.12 327 ASP A CA 1
ATOM 2489 C C . ASP A 1 327 ? -17.391 7.879 20.156 1 98.12 327 ASP A C 1
ATOM 2491 O O . ASP A 1 327 ? -16.938 6.754 19.953 1 98.12 327 ASP A O 1
ATOM 2495 N N . GLY A 1 328 ? -18.078 8.164 21.234 1 97 328 GLY A N 1
ATOM 2496 C CA . GLY A 1 328 ? -18.391 7.152 22.234 1 97 328 GLY A CA 1
ATOM 2497 C C . GLY A 1 328 ? -17.312 7.02 23.297 1 97 328 GLY A C 1
ATOM 2498 O O . GLY A 1 328 ? -17.438 6.219 24.234 1 97 328 GLY A O 1
ATOM 2499 N N . VAL A 1 329 ? -16.266 7.879 23.266 1 97.88 329 VAL A N 1
ATOM 2500 C CA . VAL A 1 329 ? -15.133 7.746 24.188 1 97.88 329 VAL A CA 1
ATOM 2501 C C . VAL A 1 329 ? -14.938 9.047 24.953 1 97.88 329 VAL A C 1
ATOM 2503 O O . VAL A 1 329 ? -14.906 9.047 26.188 1 97.88 329 VAL A O 1
ATOM 2506 N N . VAL A 1 330 ? -14.828 10.141 24.281 1 98.25 330 VAL A N 1
ATOM 2507 C CA . VA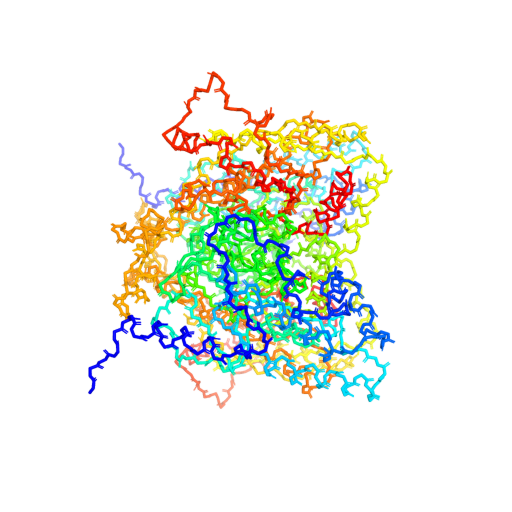L A 1 330 ? -14.664 11.461 24.891 1 98.25 330 VAL A CA 1
ATOM 2508 C C . VAL A 1 330 ? -15.609 12.453 24.219 1 98.25 330 VAL A C 1
ATOM 2510 O O . VAL A 1 330 ? -15.578 12.625 23 1 98.25 330 VAL A O 1
ATOM 2513 N N . ARG A 1 331 ? -16.406 13.133 25 1 97.31 331 ARG A N 1
ATOM 2514 C CA . ARG A 1 331 ? -17.297 14.148 24.469 1 97.31 331 ARG A CA 1
ATOM 2515 C C . ARG A 1 331 ? -16.547 15.43 24.156 1 97.31 331 ARG A C 1
ATOM 2517 O O . ARG A 1 331 ? -15.812 15.953 25 1 97.31 331 ARG A O 1
ATOM 2524 N N . PRO A 1 332 ? -16.703 15.945 22.922 1 97.94 332 PRO A N 1
ATOM 2525 C CA . PRO A 1 332 ? -16.031 17.203 22.609 1 97.94 332 PRO A CA 1
ATOM 2526 C C . PRO A 1 332 ? -16.578 18.391 23.406 1 97.94 332 PRO A C 1
ATOM 2528 O O . PRO A 1 332 ? -17.734 18.359 23.844 1 97.94 332 PRO A O 1
ATOM 2531 N N . HIS A 1 333 ? -15.734 19.453 23.562 1 97.88 333 HIS A N 1
ATOM 2532 C CA . HIS A 1 333 ? -16.172 20.719 24.141 1 97.88 333 HIS A CA 1
ATOM 2533 C C . HIS A 1 333 ? -17.312 21.328 23.328 1 97.88 333 HIS A C 1
ATOM 2535 O O . HIS A 1 333 ? -17.438 21.031 22.125 1 97.88 333 HIS A O 1
ATOM 2541 N N . PRO A 1 334 ? -18.094 22.203 23.891 1 97.81 334 PRO A N 1
ATOM 2542 C CA . PRO A 1 334 ? -19.297 22.75 23.266 1 97.81 334 PRO A CA 1
ATOM 2543 C C . PRO A 1 334 ? -19.016 23.438 21.922 1 97.81 334 PRO A C 1
ATOM 2545 O O . PRO A 1 334 ? -19.766 23.266 20.969 1 97.81 334 PRO A O 1
ATOM 2548 N N . PRO A 1 335 ? -17.922 24.203 21.781 1 98.38 335 PRO A N 1
ATOM 2549 C CA . PRO A 1 335 ? -17.688 24.812 20.469 1 98.38 335 PRO A CA 1
ATOM 2550 C C . PRO A 1 335 ? -17.531 23.797 19.344 1 98.38 335 PRO A C 1
ATOM 2552 O O . PRO A 1 335 ? -17.906 24.047 18.203 1 98.38 335 PRO A O 1
ATOM 2555 N N . ILE A 1 336 ? -16.969 22.625 19.656 1 98.56 336 ILE A N 1
ATOM 2556 C CA . ILE A 1 336 ? -16.719 21.594 18.656 1 98.56 336 ILE A CA 1
ATOM 2557 C C . ILE A 1 336 ? -18.031 20.969 18.219 1 98.56 336 ILE A C 1
ATOM 2559 O O . ILE A 1 336 ? -18.266 20.781 17.016 1 98.56 336 ILE A O 1
ATOM 2563 N N . THR A 1 337 ? -18.891 20.609 19.203 1 97.94 337 THR A N 1
ATOM 2564 C CA . THR A 1 337 ? -20.203 20.062 18.859 1 97.94 337 THR A CA 1
ATOM 2565 C C . THR A 1 337 ? -21.016 21.062 18.047 1 97.94 337 THR A C 1
ATOM 2567 O O . THR A 1 337 ? -21.703 20.688 17.094 1 97.94 337 THR A O 1
ATOM 2570 N N . ARG A 1 338 ? -20.938 22.344 18.438 1 98.38 338 ARG A N 1
ATOM 2571 C CA . ARG A 1 338 ? -21.609 23.375 17.672 1 98.38 338 ARG A CA 1
ATOM 2572 C C . ARG A 1 338 ? -21.062 23.469 16.266 1 98.38 338 ARG A C 1
ATOM 2574 O O . ARG A 1 338 ? -21.812 23.656 15.305 1 98.38 338 ARG A O 1
ATOM 2581 N N . GLY A 1 339 ? -19.703 23.344 16.109 1 98.62 339 GLY A N 1
ATOM 2582 C CA . GLY A 1 339 ? -19.094 23.344 14.781 1 98.62 339 GLY A CA 1
ATOM 2583 C C . GLY A 1 339 ? -19.625 22.25 13.883 1 98.62 339 GLY A C 1
ATOM 2584 O O . GLY A 1 339 ? -19.938 22.484 12.719 1 98.62 339 GLY A O 1
ATOM 2585 N N . VAL A 1 340 ? -19.75 21.031 14.391 1 98.75 340 VAL A N 1
ATOM 2586 C CA . VAL A 1 340 ? -20.281 19.906 13.617 1 98.75 340 VAL A CA 1
ATOM 2587 C C . VAL A 1 340 ? -21.734 20.203 13.234 1 98.75 340 VAL A C 1
ATOM 2589 O O . VAL A 1 340 ? -22.141 19.953 12.094 1 98.75 340 VAL A O 1
ATOM 2592 N N . GLU A 1 341 ? -22.5 20.719 14.156 1 98.5 341 GLU A N 1
ATOM 2593 C CA . GLU A 1 341 ? -23.906 21.047 13.914 1 98.5 341 GLU A CA 1
ATOM 2594 C C . GLU A 1 341 ? -24.031 22.125 12.828 1 98.5 341 GLU A C 1
ATOM 2596 O O . GLU A 1 341 ? -24.938 22.047 11.992 1 98.5 341 GLU A O 1
ATOM 2601 N N . ILE A 1 342 ? -23.188 23.109 12.898 1 98.69 342 ILE A N 1
ATOM 2602 C CA . ILE A 1 342 ? -23.203 24.172 11.883 1 98.69 342 ILE A CA 1
ATOM 2603 C C . ILE A 1 342 ? -23.016 23.562 10.5 1 98.69 342 ILE A C 1
ATOM 2605 O O . ILE A 1 342 ? -23.766 23.875 9.57 1 98.69 342 ILE A O 1
ATOM 2609 N N . VAL A 1 343 ? -22.047 22.625 10.336 1 98.81 343 VAL A N 1
ATOM 2610 C CA . VAL A 1 343 ? -21.766 22 9.039 1 98.81 343 VAL A CA 1
ATOM 2611 C C . VAL A 1 343 ? -22.938 21.125 8.609 1 98.81 343 VAL A C 1
ATOM 2613 O O . VAL A 1 343 ? -23.391 21.219 7.469 1 98.81 343 VAL A O 1
ATOM 2616 N N . ARG A 1 344 ? -23.453 20.312 9.508 1 98.56 344 ARG A N 1
ATOM 2617 C CA . ARG A 1 344 ? -24.562 19.422 9.219 1 98.56 344 ARG A CA 1
ATOM 2618 C C . ARG A 1 344 ? -25.781 20.203 8.719 1 98.56 344 ARG A C 1
ATOM 2620 O O . ARG A 1 344 ? -26.344 19.906 7.664 1 98.56 344 ARG A O 1
ATOM 2627 N N . SER A 1 345 ? -26.172 21.234 9.5 1 98.38 345 SER A N 1
ATOM 2628 C CA . SER A 1 345 ? -27.375 22.016 9.18 1 98.38 345 SER A CA 1
ATOM 2629 C C . SER A 1 345 ? -27.203 22.781 7.879 1 98.38 345 SER A C 1
ATOM 2631 O O . SER A 1 345 ? -28.156 22.938 7.105 1 98.38 345 SER A O 1
ATOM 2633 N N . THR A 1 346 ? -26 23.312 7.676 1 98.5 346 THR A N 1
ATOM 2634 C CA . THR A 1 346 ? -25.719 24.047 6.449 1 98.5 346 THR A CA 1
ATOM 2635 C C . THR A 1 346 ? -25.875 23.156 5.23 1 98.5 346 THR A C 1
ATOM 2637 O O . THR A 1 346 ? -26.469 23.547 4.227 1 98.5 346 THR A O 1
ATOM 2640 N N . LEU A 1 347 ? -25.344 21.922 5.27 1 98.5 347 LEU A N 1
ATOM 2641 C CA . LEU A 1 347 ? -25.422 20.969 4.168 1 98.5 347 LEU A CA 1
ATOM 2642 C C . LEU A 1 347 ? -26.859 20.516 3.934 1 98.5 347 LEU A C 1
ATOM 2644 O O . LEU A 1 347 ? -27.297 20.391 2.787 1 98.5 347 LEU A O 1
ATOM 2648 N N . GLU A 1 348 ? -27.562 20.281 5.004 1 97.81 348 GLU A N 1
ATOM 2649 C CA . GLU A 1 348 ? -28.969 19.906 4.879 1 97.81 348 GLU A CA 1
ATOM 2650 C C . GLU A 1 348 ? -29.781 21.016 4.223 1 97.81 348 GLU A C 1
ATOM 2652 O O . GLU A 1 348 ? -30.625 20.766 3.354 1 97.81 348 GLU A O 1
ATOM 2657 N N . LYS A 1 349 ? -29.562 22.219 4.668 1 97.81 349 LYS A N 1
ATOM 2658 C CA . LYS A 1 349 ? -30.25 23.375 4.113 1 97.81 349 LYS A CA 1
ATOM 2659 C C . LYS A 1 349 ? -29.938 23.562 2.629 1 97.81 349 LYS A C 1
ATOM 2661 O O . LYS A 1 349 ? -30.781 24.016 1.86 1 97.81 349 LYS A O 1
ATOM 2666 N N . ASP A 1 350 ? -28.75 23.188 2.289 1 97.44 350 ASP A N 1
ATOM 2667 C CA . ASP A 1 350 ? -28.344 23.344 0.899 1 97.44 350 ASP A CA 1
ATOM 2668 C C . ASP A 1 350 ? -28.875 22.203 0.04 1 97.44 350 ASP A C 1
ATOM 2670 O O . ASP A 1 350 ? -28.641 22.156 -1.169 1 97.44 350 ASP A O 1
ATOM 2674 N N . GLY A 1 351 ? -29.484 21.172 0.648 1 97.12 351 GLY A N 1
ATOM 2675 C CA . GLY A 1 351 ? -30.203 20.156 -0.121 1 97.12 351 GLY A CA 1
ATOM 2676 C C . GLY A 1 351 ? -29.531 18.812 -0.108 1 97.12 351 GLY A C 1
ATOM 2677 O O . GLY A 1 351 ? -30 17.859 -0.729 1 97.12 351 GLY A O 1
ATOM 2678 N N . HIS A 1 352 ? -28.406 18.656 0.606 1 98 352 HIS A N 1
ATOM 2679 C CA . HIS A 1 352 ? -27.703 17.391 0.663 1 98 352 HIS A CA 1
ATOM 2680 C C . HIS A 1 352 ? -28.266 16.484 1.76 1 98 352 HIS A C 1
ATOM 2682 O O . HIS A 1 352 ? -29 16.953 2.631 1 98 352 HIS A O 1
ATOM 2688 N N . THR A 1 353 ? -27.969 15.211 1.572 1 97.75 353 THR A N 1
ATOM 2689 C CA . THR A 1 353 ? -28.344 14.25 2.602 1 97.75 353 THR A CA 1
ATOM 2690 C C . THR A 1 353 ? -27.281 14.18 3.699 1 97.75 353 THR A C 1
ATOM 2692 O O . THR A 1 353 ? -26.094 14.062 3.412 1 97.75 353 THR A O 1
ATOM 2695 N N . VAL A 1 354 ? -27.734 14.297 4.949 1 98.19 354 VAL A N 1
ATOM 2696 C CA . VAL A 1 354 ? -26.859 14.125 6.105 1 98.19 354 VAL A CA 1
ATOM 2697 C C . VAL A 1 354 ? -27.516 13.188 7.117 1 98.19 354 VAL A C 1
ATOM 2699 O O . VAL A 1 354 ? -28.594 13.484 7.641 1 98.19 354 VAL A O 1
ATOM 2702 N N . ALA A 1 355 ? -26.969 12.039 7.324 1 98.06 355 ALA A N 1
ATOM 2703 C CA . ALA A 1 355 ? -27.5 11.055 8.25 1 98.06 355 ALA A CA 1
ATOM 2704 C C . ALA A 1 355 ? -26.469 10.664 9.305 1 98.06 355 ALA A C 1
ATOM 2706 O O . ALA A 1 355 ? -25.266 10.812 9.086 1 98.06 355 ALA A O 1
ATOM 2707 N N . PRO A 1 356 ? -26.859 10.203 10.438 1 98 356 PRO A N 1
ATOM 2708 C CA . PRO A 1 356 ? -25.922 9.906 11.523 1 98 356 PRO A CA 1
ATOM 2709 C C . PRO A 1 356 ? -24.969 8.75 11.188 1 98 356 PRO A C 1
ATOM 2711 O O . PRO A 1 356 ? -25.359 7.828 10.461 1 98 356 PRO A O 1
ATOM 2714 N N . TRP A 1 357 ? -23.797 8.797 11.672 1 98.19 357 TRP A N 1
ATOM 2715 C CA . TRP A 1 357 ? -22.797 7.738 11.695 1 98.19 357 TRP A CA 1
ATOM 2716 C C . TRP A 1 357 ? -22.562 7.246 13.125 1 98.19 357 TRP A C 1
ATOM 2718 O O . TRP A 1 357 ? -22.438 8.055 14.047 1 98.19 357 TRP A O 1
ATOM 2728 N N . THR A 1 358 ? -22.531 5.973 13.336 1 97.56 358 THR A N 1
ATOM 2729 C CA . THR A 1 358 ? -22.125 5.418 14.625 1 97.56 358 THR A CA 1
ATOM 2730 C C . THR A 1 358 ? -20.656 5 14.594 1 97.56 358 THR A C 1
ATOM 2732 O O . THR A 1 358 ? -20.297 4.027 13.93 1 97.56 358 THR A O 1
ATOM 2735 N N . PRO A 1 359 ? -19.828 5.75 15.328 1 98.19 359 PRO A N 1
ATOM 2736 C CA . PRO A 1 359 ? -18.422 5.355 15.375 1 98.19 359 PRO A CA 1
ATOM 2737 C C . PRO A 1 359 ? -18.234 3.898 15.797 1 98.19 359 PRO A C 1
ATOM 2739 O O . PRO A 1 359 ? -18.797 3.461 16.797 1 98.19 359 PRO A O 1
ATOM 2742 N N . TYR A 1 360 ? -17.438 3.176 15.031 1 98.62 360 TYR A N 1
ATOM 2743 C CA . TYR A 1 360 ? -17.281 1.743 15.273 1 98.62 360 TYR A CA 1
ATOM 2744 C C . TYR A 1 360 ? -15.984 1.442 16.016 1 98.62 360 TYR A C 1
ATOM 2746 O O . TYR A 1 360 ? -14.898 1.557 15.445 1 98.62 360 TYR A O 1
ATOM 2754 N N . LYS A 1 361 ? -16.016 1.008 17.266 1 98.56 361 LYS A N 1
ATOM 2755 C CA . LYS A 1 361 ? -14.914 0.539 18.109 1 98.56 361 LYS A CA 1
ATOM 2756 C C . LYS A 1 361 ? -13.758 1.53 18.078 1 98.56 361 LYS A C 1
ATOM 2758 O O . LYS A 1 361 ? -12.602 1.143 17.875 1 98.56 361 LYS A O 1
ATOM 2763 N N . HIS A 1 362 ? -14.07 2.85 18.328 1 98.56 362 HIS A N 1
ATOM 2764 C CA . HIS A 1 362 ? -13.023 3.869 18.312 1 98.56 362 HIS A CA 1
ATOM 2765 C C . HIS A 1 362 ? -12.094 3.717 19.5 1 98.56 362 HIS A C 1
ATOM 2767 O O . HIS A 1 362 ? -10.891 3.982 19.391 1 98.56 362 HIS A O 1
ATOM 2773 N N . ALA A 1 363 ? -12.594 3.252 20.641 1 98.38 363 ALA A N 1
ATOM 2774 C CA . ALA A 1 363 ? -11.734 2.979 21.797 1 98.38 363 ALA A CA 1
ATOM 2775 C C . ALA A 1 363 ? -10.703 1.905 21.469 1 98.38 363 ALA A C 1
ATOM 2777 O O . ALA A 1 363 ? -9.531 2.023 21.828 1 98.38 363 ALA A O 1
ATOM 2778 N N . PHE A 1 364 ? -11.141 0.855 20.766 1 98.56 364 PHE A N 1
ATOM 2779 C CA . PHE A 1 364 ? -10.25 -0.222 20.344 1 98.56 364 PHE A CA 1
ATOM 2780 C C . PHE A 1 364 ? -9.141 0.311 19.453 1 98.56 364 PHE A C 1
ATOM 2782 O O . PHE A 1 364 ? -7.969 -0.033 19.641 1 98.56 364 PHE A O 1
ATOM 2789 N N . ALA A 1 365 ? -9.523 1.153 18.484 1 98.5 365 ALA A N 1
ATOM 2790 C CA . ALA A 1 365 ? -8.555 1.703 17.531 1 98.5 365 ALA A CA 1
ATOM 2791 C C . ALA A 1 365 ? -7.496 2.535 18.25 1 98.5 365 ALA A C 1
ATOM 2793 O O . ALA A 1 365 ? -6.309 2.449 17.938 1 98.5 365 ALA A O 1
ATOM 2794 N N . VAL A 1 366 ? -7.906 3.322 19.188 1 96.94 366 VAL A N 1
ATOM 2795 C CA . VAL A 1 366 ? -6.992 4.18 19.938 1 96.94 366 VAL A CA 1
ATOM 2796 C C . VAL A 1 366 ? -6.039 3.318 20.766 1 96.94 366 VAL A C 1
ATOM 2798 O O . VAL A 1 366 ? -4.828 3.561 20.781 1 96.94 366 VAL A O 1
ATOM 2801 N N . ASP A 1 367 ? -6.582 2.338 21.453 1 96.94 367 ASP A N 1
ATOM 2802 C CA . ASP A 1 367 ? -5.762 1.437 22.25 1 96.94 367 ASP A CA 1
ATOM 2803 C C . ASP A 1 367 ? -4.738 0.709 21.391 1 96.94 367 ASP A C 1
ATOM 2805 O O . ASP A 1 367 ? -3.578 0.563 21.766 1 96.94 367 ASP A O 1
ATOM 2809 N N . LEU A 1 368 ? -5.188 0.24 20.266 1 98 368 LEU A N 1
ATOM 2810 C CA . LEU A 1 368 ? -4.305 -0.463 19.328 1 98 368 LEU A CA 1
ATOM 2811 C C . LEU A 1 368 ? -3.184 0.45 18.859 1 98 368 LEU A C 1
ATOM 2813 O O . LEU A 1 368 ? -2.021 0.04 18.797 1 98 368 LEU A O 1
ATOM 2817 N N . ALA A 1 369 ? -3.527 1.672 18.516 1 97.31 369 ALA A N 1
ATOM 2818 C CA . ALA A 1 369 ? -2.529 2.637 18.062 1 97.31 369 ALA A CA 1
ATOM 2819 C C . ALA A 1 369 ? -1.485 2.896 19.141 1 97.31 369 ALA A C 1
ATOM 2821 O O . ALA A 1 369 ? -0.283 2.908 18.859 1 97.31 369 ALA A O 1
ATOM 2822 N N . ASN A 1 370 ? -1.952 3.1 20.328 1 94.94 370 ASN A N 1
ATOM 2823 C CA . ASN A 1 370 ? -1.039 3.35 21.438 1 94.94 370 ASN A CA 1
ATOM 2824 C C . ASN A 1 370 ? -0.08 2.182 21.641 1 94.94 370 ASN A C 1
ATOM 2826 O O . ASN A 1 370 ? 1.109 2.387 21.891 1 94.94 370 ASN A O 1
ATOM 2830 N N . LYS A 1 371 ? -0.609 1.005 21.531 1 94.62 371 LYS A N 1
ATOM 2831 C CA . LYS A 1 371 ? 0.219 -0.191 21.656 1 94.62 371 LYS A CA 1
ATOM 2832 C C . LYS A 1 371 ? 1.286 -0.239 20.562 1 94.62 371 LYS A C 1
ATOM 2834 O O . LYS A 1 371 ? 2.439 -0.583 20.828 1 94.62 371 LYS A O 1
ATOM 2839 N N . ILE A 1 372 ? 0.919 0.112 19.406 1 95.94 372 ILE A N 1
ATOM 2840 C CA . ILE A 1 372 ? 1.821 0.052 18.25 1 95.94 372 ILE A CA 1
ATOM 2841 C C . ILE A 1 372 ? 2.904 1.119 18.391 1 95.94 372 ILE A C 1
ATOM 2843 O O . ILE A 1 372 ? 4.086 0.848 18.156 1 95.94 372 ILE A O 1
ATOM 2847 N N . TYR A 1 373 ? 2.588 2.307 18.828 1 95.44 373 TYR A N 1
ATOM 2848 C CA . TYR A 1 373 ? 3.531 3.416 18.922 1 95.44 373 TYR A CA 1
ATOM 2849 C C . TYR A 1 373 ? 4.559 3.164 20.016 1 95.44 373 TYR A C 1
ATOM 2851 O O . TYR A 1 373 ? 5.695 3.633 19.938 1 95.44 373 TYR A O 1
ATOM 2859 N N . ALA A 1 374 ? 4.199 2.412 21.016 1 94.69 374 ALA A N 1
ATOM 2860 C CA . ALA A 1 374 ? 5.102 2.133 22.141 1 94.69 374 ALA A CA 1
ATOM 2861 C C . ALA A 1 374 ? 5.594 0.689 22.094 1 94.69 374 ALA A C 1
ATOM 2863 O O . ALA A 1 374 ? 6.133 0.182 23.078 1 94.69 374 ALA A O 1
ATOM 2864 N N . ALA A 1 375 ? 5.418 0.029 20.969 1 95.31 375 ALA A N 1
ATOM 2865 C CA . ALA A 1 375 ? 5.617 -1.417 20.891 1 95.31 375 ALA A CA 1
ATOM 2866 C C . ALA A 1 375 ? 7.055 -1.793 21.234 1 95.31 375 ALA A C 1
ATOM 2868 O O . ALA A 1 375 ? 7.312 -2.865 21.781 1 95.31 375 ALA A O 1
ATOM 2869 N N . ASP A 1 376 ? 8.047 -0.951 20.953 1 96.31 376 ASP A N 1
ATOM 2870 C CA . ASP A 1 376 ? 9.445 -1.293 21.188 1 96.31 376 ASP A CA 1
ATOM 2871 C C . ASP A 1 376 ? 9.875 -0.903 22.594 1 96.31 376 ASP A C 1
ATOM 2873 O O . ASP A 1 376 ? 11.062 -0.75 22.875 1 96.31 376 ASP A O 1
ATOM 2877 N N . GLY A 1 377 ? 8.867 -0.605 23.438 1 95.12 377 GLY A N 1
ATOM 2878 C CA . GLY A 1 377 ? 9.188 -0.137 24.781 1 95.12 377 GLY A CA 1
ATOM 2879 C C . GLY A 1 377 ? 9.828 1.236 24.797 1 95.12 377 GLY A C 1
ATOM 2880 O O . GLY A 1 377 ? 10.672 1.523 25.656 1 95.12 377 GLY A O 1
ATOM 2881 N N . SER A 1 378 ? 9.578 1.956 23.75 1 95.19 378 SER A N 1
ATOM 2882 C CA . SER A 1 378 ? 10.07 3.316 23.578 1 95.19 378 SER A CA 1
ATOM 2883 C C . SER A 1 378 ? 11.594 3.338 23.422 1 95.19 378 SER A C 1
ATOM 2885 O O . SER A 1 378 ? 12.227 4.359 23.688 1 95.19 378 SER A O 1
ATOM 2887 N N . THR A 1 379 ? 12.164 2.221 23.078 1 95.25 379 THR A N 1
ATOM 2888 C CA . THR A 1 379 ? 13.609 2.084 22.922 1 95.25 379 THR A CA 1
ATOM 2889 C C . THR A 1 379 ? 14.156 3.111 21.938 1 95.25 379 THR A C 1
ATOM 2891 O O . THR A 1 379 ? 15.141 3.793 22.219 1 95.25 379 THR A O 1
ATOM 2894 N N . ASP A 1 380 ? 13.57 3.283 20.828 1 95.19 380 ASP A N 1
ATOM 2895 C CA . ASP A 1 380 ? 14.062 4.168 19.781 1 95.19 380 ASP A CA 1
ATOM 2896 C C . ASP A 1 380 ? 14.125 5.613 20.266 1 95.19 380 ASP A C 1
ATOM 2898 O O . ASP A 1 380 ? 15.172 6.262 20.172 1 95.19 380 ASP A O 1
ATOM 2902 N N . VAL A 1 381 ? 13.047 6.188 20.812 1 95.56 381 VAL A N 1
ATOM 2903 C CA . VAL A 1 381 ? 12.969 7.598 21.172 1 95.56 381 VAL A CA 1
ATOM 2904 C C . VAL A 1 381 ? 13.906 7.887 22.344 1 95.56 381 VAL A C 1
ATOM 2906 O O . VAL A 1 381 ? 14.594 8.914 22.359 1 95.56 381 VAL A O 1
ATOM 2909 N N . TYR A 1 382 ? 13.992 7 23.25 1 95.44 382 TYR A N 1
ATOM 2910 C CA . TYR A 1 382 ? 14.797 7.277 24.438 1 95.44 382 TYR A CA 1
ATOM 2911 C C . TYR A 1 382 ? 16.281 7.07 24.141 1 95.44 382 TYR A C 1
ATOM 2913 O O . TYR A 1 382 ? 17.141 7.648 24.812 1 95.44 382 TYR A O 1
ATOM 2921 N N . LYS A 1 383 ? 16.594 6.219 23.141 1 95.69 383 LYS A N 1
ATOM 2922 C CA . LYS A 1 383 ? 17.984 6.18 22.672 1 95.69 383 LYS A CA 1
ATOM 2923 C C . LYS A 1 383 ? 18.469 7.574 22.281 1 95.69 383 LYS A C 1
ATOM 2925 O O . LYS A 1 383 ? 19.562 7.977 22.656 1 95.69 383 LYS A O 1
ATOM 2930 N N . HIS A 1 384 ? 17.656 8.352 21.609 1 95.81 384 HIS A N 1
ATOM 2931 C CA . HIS A 1 384 ? 18.031 9.664 21.094 1 95.81 384 HIS A CA 1
ATOM 2932 C C . HIS A 1 384 ? 17.922 10.727 22.188 1 95.81 384 HIS A C 1
ATOM 2934 O O . HIS A 1 384 ? 18.766 11.625 22.281 1 95.81 384 HIS A O 1
ATOM 2940 N N . ILE A 1 385 ? 16.875 10.656 23.031 1 96.25 385 ILE A N 1
ATOM 2941 C CA . ILE A 1 385 ? 16.719 11.594 24.141 1 96.25 385 ILE A CA 1
ATOM 2942 C C . ILE A 1 385 ? 17.906 11.469 25.094 1 96.25 385 ILE A C 1
ATOM 2944 O O . ILE A 1 385 ? 18.562 12.469 25.422 1 96.25 385 ILE A O 1
ATOM 2948 N N . ASN A 1 386 ? 18.281 10.234 25.438 1 96.12 386 ASN A N 1
ATOM 2949 C CA . ASN A 1 386 ? 19.297 9.984 26.469 1 96.12 386 ASN A CA 1
ATOM 2950 C C . ASN A 1 386 ? 20.688 10.312 25.953 1 96.12 386 ASN A C 1
ATOM 2952 O O . ASN A 1 386 ? 21.594 10.602 26.75 1 96.12 386 ASN A O 1
ATOM 2956 N N . ALA A 1 387 ? 20.859 10.32 24.688 1 96.75 387 ALA A N 1
ATOM 2957 C CA . ALA A 1 387 ? 22.188 10.492 24.094 1 96.75 387 ALA A CA 1
ATOM 2958 C C . ALA A 1 387 ? 22.75 11.867 24.438 1 96.75 387 ALA A C 1
ATOM 2960 O O . ALA A 1 387 ? 23.984 12.039 24.484 1 96.75 387 ALA A O 1
ATOM 2961 N N . SER A 1 388 ? 21.938 12.867 24.703 1 96.56 388 SER A N 1
ATOM 2962 C CA . SER A 1 388 ? 22.422 14.203 25.031 1 96.56 388 SER A CA 1
ATOM 2963 C C . SER A 1 388 ? 22.281 14.477 26.531 1 96.56 388 SER A C 1
ATOM 2965 O O . SER A 1 388 ? 22.781 15.492 27.031 1 96.56 388 SER A O 1
ATOM 2967 N N . GLY A 1 389 ? 21.531 13.617 27.203 1 96.75 389 GLY A N 1
ATOM 2968 C CA . GLY A 1 389 ? 21.234 13.844 28.625 1 96.75 389 GLY A CA 1
ATOM 2969 C C . GLY A 1 389 ? 20.078 14.781 28.844 1 96.75 389 GLY A C 1
ATOM 2970 O O . GLY A 1 389 ? 19.75 15.109 29.984 1 96.75 389 GLY A O 1
ATOM 2971 N N . GLU A 1 390 ? 19.438 15.281 27.812 1 97.56 390 GLU A N 1
ATOM 2972 C CA . GLU A 1 390 ? 18.25 16.125 28 1 97.56 390 GLU A CA 1
ATOM 2973 C C . GLU A 1 390 ? 17.109 15.352 28.656 1 97.56 390 GLU A C 1
ATOM 2975 O O . GLU A 1 390 ? 17.031 14.133 28.5 1 97.56 390 GLU A O 1
ATOM 2980 N N . PRO A 1 391 ? 16.266 16.031 29.375 1 95.69 391 PRO A N 1
ATOM 2981 C CA . PRO A 1 391 ? 15.086 15.336 29.906 1 95.69 391 PRO A CA 1
ATOM 2982 C C . PRO A 1 391 ? 13.977 15.18 28.859 1 95.69 391 PRO A C 1
ATOM 2984 O O . PRO A 1 391 ? 13.867 15.992 27.938 1 95.69 391 PRO A O 1
ATOM 2987 N N . ALA A 1 392 ? 13.188 14.133 29.047 1 95.12 392 ALA A N 1
ATOM 2988 C CA . ALA A 1 392 ? 11.945 14.047 28.297 1 95.12 392 ALA A CA 1
ATOM 2989 C C . ALA A 1 392 ? 10.984 15.164 28.703 1 95.12 392 ALA A C 1
ATOM 2991 O O . ALA A 1 392 ? 10.891 15.516 29.875 1 95.12 392 ALA A O 1
ATOM 2992 N N . ILE A 1 393 ? 10.32 15.742 27.719 1 94.31 393 ILE A N 1
ATOM 2993 C CA . ILE A 1 393 ? 9.312 16.734 28.062 1 94.31 393 ILE A CA 1
ATOM 2994 C C . ILE A 1 393 ? 8.133 16.062 28.75 1 94.31 393 ILE A C 1
ATOM 2996 O O . ILE A 1 393 ? 7.906 14.852 28.578 1 94.31 393 ILE A O 1
ATOM 3000 N N . PRO A 1 394 ? 7.348 16.766 29.484 1 89 394 PRO A N 1
ATOM 3001 C CA . PRO A 1 394 ? 6.25 16.172 30.25 1 89 394 PRO A CA 1
ATOM 3002 C C . PRO A 1 394 ? 5.184 15.539 29.359 1 89 394 PRO A C 1
ATOM 3004 O O . PRO A 1 394 ? 4.562 14.547 29.734 1 89 394 PRO A O 1
ATOM 3007 N N . ASN A 1 395 ? 4.973 15.969 28.203 1 89.44 395 ASN A N 1
ATOM 3008 C CA . ASN A 1 395 ? 3.906 15.531 27.297 1 89.44 395 ASN A CA 1
ATOM 3009 C C . ASN A 1 395 ? 4.145 14.109 26.797 1 89.44 395 ASN A C 1
ATOM 3011 O O . ASN A 1 395 ? 3.223 13.461 26.297 1 89.44 395 ASN A O 1
ATOM 3015 N N . ILE A 1 396 ? 5.395 13.57 26.891 1 88.81 396 ILE A N 1
ATOM 3016 C CA . ILE A 1 396 ? 5.703 12.289 26.281 1 88.81 396 ILE A CA 1
ATOM 3017 C C . ILE A 1 396 ? 5.508 11.164 27.297 1 88.81 396 ILE A C 1
ATOM 3019 O O . ILE A 1 396 ? 5.398 9.992 26.938 1 88.81 396 ILE A O 1
ATOM 3023 N N . LYS A 1 397 ? 5.395 11.453 28.547 1 78.81 397 LYS A N 1
ATOM 3024 C CA . LYS A 1 397 ? 5.434 10.469 29.625 1 78.81 397 LYS A CA 1
ATOM 3025 C C . LYS A 1 397 ? 4.293 9.461 29.484 1 78.81 397 LYS A C 1
ATOM 3027 O O . LYS A 1 397 ? 4.5 8.258 29.656 1 78.81 397 LYS A O 1
ATOM 3032 N N . ASP A 1 398 ? 3.123 9.93 29.062 1 76.62 398 ASP A N 1
ATOM 3033 C CA . ASP A 1 398 ? 1.991 9.008 29 1 76.62 398 ASP A CA 1
ATOM 3034 C C . ASP A 1 398 ? 1.983 8.219 27.688 1 76.62 398 ASP A C 1
ATOM 3036 O O . ASP A 1 398 ? 1.658 7.031 27.672 1 76.62 398 ASP A O 1
ATOM 3040 N N . LEU A 1 399 ? 2.406 8.805 26.672 1 81.31 399 LEU A N 1
ATOM 3041 C CA . LEU A 1 399 ? 2.336 8.172 25.359 1 81.31 399 LEU A CA 1
ATOM 3042 C C . LEU A 1 399 ? 3.535 7.254 25.141 1 81.31 399 LEU A C 1
ATOM 3044 O O . LEU A 1 399 ? 3.389 6.156 24.594 1 81.31 399 LEU A O 1
ATOM 3048 N N . MET A 1 400 ? 4.723 7.703 25.531 1 90.19 400 MET A N 1
ATOM 3049 C CA . MET A 1 400 ? 5.973 6.973 25.359 1 90.19 400 MET A CA 1
ATOM 3050 C C . MET A 1 400 ? 6.609 6.648 26.703 1 90.19 400 MET A C 1
ATOM 3052 O O . MET A 1 400 ? 7.742 7.055 26.984 1 90.19 400 MET A O 1
ATOM 3056 N N . ASN A 1 401 ? 5.875 5.805 27.453 1 86.44 401 ASN A N 1
ATOM 3057 C CA . ASN A 1 401 ? 6.363 5.363 28.75 1 86.44 401 ASN A CA 1
ATOM 3058 C C . ASN A 1 401 ? 7.5 4.355 28.609 1 86.44 401 ASN A C 1
ATOM 3060 O O . ASN A 1 401 ? 7.285 3.232 28.156 1 86.44 401 ASN A O 1
ATOM 3064 N N . PRO A 1 402 ? 8.656 4.762 29.047 1 85.81 402 PRO A N 1
ATOM 3065 C CA . PRO A 1 402 ? 9.812 3.881 28.859 1 85.81 402 PRO A CA 1
ATOM 3066 C C . PRO A 1 402 ? 9.734 2.615 29.703 1 85.81 402 PRO A C 1
ATOM 3068 O O . PRO A 1 402 ? 10.531 1.692 29.516 1 85.81 402 PRO A O 1
ATOM 3071 N N . ASN A 1 403 ? 8.789 2.504 30.609 1 87.44 403 ASN A N 1
ATOM 3072 C CA . ASN A 1 403 ? 8.672 1.336 31.484 1 87.44 403 ASN A CA 1
ATOM 3073 C C . ASN A 1 403 ? 7.82 0.244 30.844 1 87.44 403 ASN A C 1
ATOM 3075 O O . ASN A 1 403 ? 7.723 -0.864 31.375 1 87.44 403 ASN A O 1
ATOM 3079 N N . LEU A 1 404 ? 7.227 0.581 29.781 1 88.81 404 LEU A N 1
ATOM 3080 C CA . LEU A 1 404 ? 6.461 -0.436 29.062 1 88.81 404 LEU A CA 1
ATOM 3081 C C . LEU A 1 404 ? 7.387 -1.491 28.469 1 88.81 404 LEU A C 1
ATOM 3083 O O . LEU A 1 404 ? 8.461 -1.166 27.953 1 88.81 404 LEU A O 1
ATOM 3087 N N . PRO A 1 405 ? 7.02 -2.713 28.672 1 92.06 405 PRO A N 1
ATOM 3088 C CA . PRO A 1 405 ? 7.863 -3.754 28.078 1 92.06 405 PRO A CA 1
ATOM 3089 C C . PRO A 1 405 ? 7.852 -3.734 26.547 1 92.06 405 PRO A C 1
ATOM 3091 O O . PRO A 1 405 ? 6.836 -3.387 25.938 1 92.06 405 PRO A O 1
ATOM 3094 N N . LYS A 1 406 ? 8.992 -4.109 26.062 1 94.75 406 LYS A N 1
ATOM 3095 C CA . LYS A 1 406 ? 9.086 -4.305 24.625 1 94.75 406 LYS A CA 1
ATOM 3096 C C . LYS A 1 406 ? 8.242 -5.5 24.172 1 94.75 406 LYS A C 1
ATOM 3098 O O . LYS A 1 406 ? 8.266 -6.555 24.812 1 94.75 406 LYS A O 1
ATOM 3103 N N . ALA A 1 407 ? 7.402 -5.281 23.062 1 96.38 407 ALA A N 1
ATOM 3104 C CA . ALA A 1 407 ? 6.566 -6.359 22.531 1 96.38 407 ALA A CA 1
ATOM 3105 C C . ALA A 1 407 ? 7.418 -7.41 21.828 1 96.38 407 ALA A C 1
ATOM 3107 O O . ALA A 1 407 ? 8.406 -7.082 21.156 1 96.38 407 ALA A O 1
ATOM 3108 N N . ASP A 1 408 ? 7.004 -8.625 22 1 96.06 408 ASP A N 1
ATOM 3109 C CA . ASP A 1 408 ? 7.52 -9.719 21.188 1 96.06 408 ASP A CA 1
ATOM 3110 C C . ASP A 1 408 ? 7.066 -9.578 19.734 1 96.06 408 ASP A C 1
ATOM 3112 O O . ASP A 1 408 ? 5.98 -9.062 19.453 1 96.06 408 ASP A O 1
ATOM 3116 N N . LEU A 1 409 ? 7.98 -10.102 18.812 1 97.12 409 LEU A N 1
ATOM 3117 C CA . LEU A 1 409 ? 7.668 -9.93 17.391 1 97.12 409 LEU A CA 1
ATOM 3118 C C . LEU A 1 409 ? 6.309 -10.531 17.062 1 97.12 409 LEU A C 1
ATOM 3120 O O . LEU A 1 409 ? 5.523 -9.93 16.312 1 97.12 409 LEU A O 1
ATOM 3124 N N . ASN A 1 410 ? 5.961 -11.711 17.578 1 97.56 410 ASN A N 1
ATOM 3125 C CA . ASN A 1 410 ? 4.688 -12.359 17.281 1 97.56 410 ASN A CA 1
ATOM 3126 C C . ASN A 1 410 ? 3.514 -11.594 17.875 1 97.56 410 ASN A C 1
ATOM 3128 O O . ASN A 1 410 ? 2.402 -11.641 17.344 1 97.56 410 ASN A O 1
ATOM 3132 N N . GLU A 1 411 ? 3.764 -10.875 18.938 1 97.31 411 GLU A N 1
ATOM 3133 C CA . GLU A 1 411 ? 2.736 -9.992 19.484 1 97.31 411 GLU A CA 1
ATOM 3134 C C . GLU A 1 411 ? 2.436 -8.836 18.531 1 97.31 411 GLU A C 1
ATOM 3136 O O . GLU A 1 411 ? 1.28 -8.43 18.391 1 97.31 411 GLU A O 1
ATOM 3141 N N . VAL A 1 412 ? 3.514 -8.32 17.953 1 97.75 412 VAL A N 1
ATOM 3142 C CA . VAL A 1 412 ? 3.344 -7.246 16.984 1 97.75 412 VAL A CA 1
ATOM 3143 C C . VAL A 1 412 ? 2.609 -7.773 15.75 1 97.75 412 VAL A C 1
ATOM 3145 O O . VAL A 1 412 ? 1.738 -7.094 15.203 1 97.75 412 VAL A O 1
ATOM 3148 N N . TRP A 1 413 ? 2.934 -9 15.297 1 97.69 413 TRP A N 1
ATOM 3149 C CA . TRP A 1 413 ? 2.221 -9.617 14.18 1 97.69 413 TRP A CA 1
ATOM 3150 C C . TRP A 1 413 ? 0.736 -9.766 14.5 1 97.69 413 TRP A C 1
ATOM 3152 O O . TRP A 1 413 ? -0.115 -9.508 13.648 1 97.69 413 TRP A O 1
ATOM 3162 N N . ASP A 1 414 ? 0.425 -10.133 15.688 1 97.69 414 ASP A N 1
ATOM 3163 C CA . ASP A 1 414 ? -0.966 -10.242 16.109 1 97.69 414 ASP A CA 1
ATOM 3164 C C . ASP A 1 414 ? -1.664 -8.891 16.078 1 97.69 414 ASP A C 1
ATOM 3166 O O . ASP A 1 414 ? -2.818 -8.789 15.656 1 97.69 414 ASP A O 1
ATOM 3170 N N . ALA A 1 415 ? -0.984 -7.871 16.562 1 98.12 415 ALA A N 1
ATOM 3171 C CA . ALA A 1 415 ? -1.541 -6.523 16.531 1 98.12 415 ALA A CA 1
ATOM 3172 C C . ALA A 1 415 ? -1.812 -6.074 15.102 1 98.12 415 ALA A C 1
ATOM 3174 O O . ALA A 1 415 ? -2.822 -5.422 14.828 1 98.12 415 ALA A O 1
ATOM 3175 N N . GLN A 1 416 ? -0.916 -6.43 14.242 1 98.25 416 GLN A N 1
ATOM 3176 C CA . GLN A 1 416 ? -1.078 -6.102 12.828 1 98.25 416 GLN A CA 1
ATOM 3177 C C . GLN A 1 416 ? -2.295 -6.805 12.234 1 98.25 416 GLN A C 1
ATOM 3179 O O . GLN A 1 416 ? -3.031 -6.219 11.438 1 98.25 416 GLN A O 1
ATOM 3184 N N . LEU A 1 417 ? -2.533 -8.023 12.609 1 97.88 417 LEU A N 1
ATOM 3185 C CA . LEU A 1 417 ? -3.715 -8.758 12.164 1 97.88 417 LEU A CA 1
ATOM 3186 C C . LEU A 1 417 ? -4.988 -8.117 12.703 1 97.88 417 LEU A C 1
ATOM 3188 O O . LEU A 1 417 ? -5.988 -8.016 11.992 1 97.88 417 LEU A O 1
ATOM 3192 N N . GLN A 1 418 ? -4.938 -7.73 13.945 1 98.44 418 GLN A N 1
ATOM 3193 C CA . GLN A 1 418 ? -6.078 -7.055 14.547 1 98.44 418 GLN A CA 1
ATOM 3194 C C . GLN A 1 418 ? -6.406 -5.762 13.805 1 98.44 418 GLN A C 1
ATOM 3196 O O . GLN A 1 418 ? -7.574 -5.457 13.562 1 98.44 418 GLN A O 1
ATOM 3201 N N . LYS A 1 419 ? -5.371 -5.023 13.508 1 98.69 419 LYS A N 1
ATOM 3202 C CA . LYS A 1 419 ? -5.57 -3.791 12.75 1 98.69 419 LYS A CA 1
ATOM 3203 C C . LYS A 1 419 ? -6.254 -4.074 11.414 1 98.69 419 LYS A C 1
ATOM 3205 O O . LYS A 1 419 ? -7.227 -3.402 11.055 1 98.69 419 LYS A O 1
ATOM 3210 N N . TRP A 1 420 ? -5.738 -5.047 10.742 1 98.44 420 TRP A N 1
ATOM 3211 C CA . TRP A 1 420 ? -6.289 -5.395 9.43 1 98.44 420 TRP A CA 1
ATOM 3212 C C . TRP A 1 420 ? -7.75 -5.824 9.547 1 98.44 420 TRP A C 1
ATOM 3214 O O . TRP A 1 420 ? -8.594 -5.391 8.766 1 98.44 420 TRP A O 1
ATOM 3224 N N . ARG A 1 421 ? -8.07 -6.645 10.461 1 98.25 421 ARG A N 1
ATOM 3225 C CA . ARG A 1 421 ? -9.445 -7.059 10.703 1 98.25 421 ARG A CA 1
ATOM 3226 C C . ARG A 1 421 ? -10.336 -5.859 11.008 1 98.25 421 ARG A C 1
ATOM 3228 O O . ARG A 1 421 ? -11.438 -5.738 10.469 1 98.25 421 ARG A O 1
ATOM 3235 N N . TYR A 1 422 ? -9.852 -5.008 11.852 1 98.75 422 TYR A N 1
ATOM 3236 C CA . TYR A 1 422 ? -10.594 -3.805 12.219 1 98.75 422 TYR A CA 1
ATOM 3237 C C . TYR A 1 422 ? -10.875 -2.945 10.992 1 98.75 422 TYR A C 1
ATOM 3239 O O . TYR A 1 422 ? -11.992 -2.453 10.812 1 98.75 422 TYR A O 1
ATOM 3247 N N . GLN A 1 423 ? -9.859 -2.748 10.172 1 98.81 423 GLN A N 1
ATOM 3248 C CA . GLN A 1 423 ? -10.031 -1.975 8.945 1 98.81 423 GLN A CA 1
ATOM 3249 C C . GLN A 1 423 ? -11.102 -2.586 8.047 1 98.81 423 GLN A C 1
ATOM 3251 O O . GLN A 1 423 ? -11.93 -1.868 7.48 1 98.81 423 GLN A O 1
ATOM 3256 N N . CYS A 1 424 ? -11.109 -3.869 7.902 1 98.69 424 CYS A N 1
ATOM 3257 C CA . CYS A 1 424 ? -12.109 -4.547 7.086 1 98.69 424 CYS A CA 1
ATOM 3258 C C . CYS A 1 424 ? -13.492 -4.422 7.707 1 98.69 424 CYS A C 1
ATOM 3260 O O . CYS A 1 424 ? -14.484 -4.23 6.992 1 98.69 424 CYS A O 1
ATOM 3262 N N . GLU A 1 425 ? -13.586 -4.559 9 1 98.69 425 GLU A N 1
ATOM 3263 C CA . GLU A 1 425 ? -14.859 -4.379 9.68 1 98.69 425 GLU A CA 1
ATOM 3264 C C . GLU A 1 425 ? -15.414 -2.971 9.461 1 98.69 425 GLU A C 1
ATOM 3266 O O . GLU A 1 425 ? -16.625 -2.787 9.312 1 98.69 425 GLU A O 1
ATOM 3271 N N . TYR A 1 426 ? -14.555 -2.012 9.516 1 98.75 426 TYR A N 1
ATOM 3272 C CA . TYR A 1 426 ? -15 -0.64 9.297 1 98.75 426 TYR A CA 1
ATOM 3273 C C . TYR A 1 426 ? -15.547 -0.462 7.883 1 98.75 426 TYR A C 1
ATOM 3275 O O . TYR A 1 426 ? -16.5 0.291 7.672 1 98.75 426 TYR A O 1
ATOM 3283 N N . LEU A 1 427 ? -14.953 -1.125 6.887 1 98.69 427 LEU A N 1
ATOM 3284 C CA . LEU A 1 427 ? -15.492 -1.152 5.535 1 98.69 427 LEU A CA 1
ATOM 3285 C C . LEU A 1 427 ? -16.875 -1.78 5.516 1 98.69 427 LEU A C 1
ATOM 3287 O O . LEU A 1 427 ? -17.75 -1.342 4.77 1 98.69 427 LEU A O 1
ATOM 3291 N N . ASP A 1 428 ? -17.062 -2.838 6.34 1 98.56 428 ASP A N 1
ATOM 3292 C CA . ASP A 1 428 ? -18.406 -3.41 6.477 1 98.56 428 ASP A CA 1
ATOM 3293 C C . ASP A 1 428 ? -19.406 -2.354 6.934 1 98.56 428 ASP A C 1
ATOM 3295 O O . ASP A 1 428 ? -20.516 -2.277 6.41 1 98.56 428 ASP A O 1
ATOM 3299 N N . LYS A 1 429 ? -19.016 -1.538 7.902 1 98.75 429 LYS A N 1
ATOM 3300 C CA . LYS A 1 429 ? -19.906 -0.512 8.43 1 98.75 429 LYS A CA 1
ATOM 3301 C C . LYS A 1 429 ? -20.219 0.538 7.371 1 98.75 429 LYS A C 1
ATOM 3303 O O . LYS A 1 429 ? -21.344 1.047 7.312 1 98.75 429 LYS A O 1
ATOM 3308 N N . TRP A 1 430 ? -19.219 0.898 6.574 1 98.56 430 TRP A N 1
ATOM 3309 C CA . TRP A 1 430 ? -19.438 1.806 5.453 1 98.56 430 TRP A CA 1
ATOM 3310 C C . TRP A 1 430 ? -20.5 1.253 4.508 1 98.56 430 TRP A C 1
ATOM 3312 O O . TRP A 1 430 ? -21.438 1.958 4.141 1 98.56 430 TRP A O 1
ATOM 3322 N N . ARG A 1 431 ? -20.391 -0.018 4.145 1 98.38 431 ARG A N 1
ATOM 3323 C CA . ARG A 1 431 ? -21.344 -0.654 3.234 1 98.38 431 ARG A CA 1
ATOM 3324 C C . ARG A 1 431 ? -22.719 -0.786 3.883 1 98.38 431 ARG A C 1
ATOM 3326 O O . ARG A 1 431 ? -23.734 -0.636 3.215 1 98.38 431 ARG A O 1
ATOM 3333 N N . GLU A 1 432 ? -22.766 -1.069 5.164 1 98.5 432 GLU A N 1
ATOM 3334 C CA . GLU A 1 432 ? -24.031 -1.158 5.883 1 98.5 432 GLU A CA 1
ATOM 3335 C C . GLU A 1 432 ? -24.766 0.178 5.867 1 98.5 432 GLU A C 1
ATOM 3337 O O . GLU A 1 432 ? -25.984 0.217 5.719 1 98.5 432 GLU A O 1
ATOM 3342 N N . TRP A 1 433 ? -24.047 1.237 6.121 1 98.44 433 TRP A N 1
ATOM 3343 C CA . TRP A 1 433 ? -24.656 2.566 6.059 1 98.44 433 TRP A CA 1
ATOM 3344 C C . TRP A 1 433 ? -25.266 2.824 4.684 1 98.44 433 TRP A C 1
ATOM 3346 O O . TRP A 1 433 ? -26.375 3.33 4.578 1 98.44 433 TRP A O 1
ATOM 3356 N N . GLU A 1 434 ? -24.516 2.488 3.627 1 98.38 434 GLU A N 1
ATOM 3357 C CA . GLU A 1 434 ? -25 2.682 2.262 1 98.38 434 GLU A CA 1
ATOM 3358 C C . GLU A 1 434 ? -26.234 1.84 1.988 1 98.38 434 GLU A C 1
ATOM 3360 O O . GLU A 1 434 ? -27.188 2.309 1.35 1 98.38 434 GLU A O 1
ATOM 3365 N N . GLU A 1 435 ? -26.203 0.635 2.488 1 98 435 GLU A N 1
ATOM 3366 C CA . GLU A 1 435 ? -27.359 -0.247 2.311 1 98 435 GLU A CA 1
ATOM 3367 C C . GLU A 1 435 ? -28.594 0.298 3.029 1 98 435 GLU A C 1
ATOM 3369 O O . GLU A 1 435 ? -29.688 0.336 2.459 1 98 435 GLU A O 1
ATOM 3374 N N . ARG A 1 436 ? -28.438 0.716 4.191 1 97.5 436 ARG A N 1
ATOM 3375 C CA . ARG A 1 436 ? -29.531 1.197 5.023 1 97.5 436 ARG A CA 1
ATOM 3376 C C . ARG A 1 436 ? -30.141 2.475 4.449 1 97.5 436 ARG A C 1
ATOM 3378 O O . ARG A 1 436 ? -31.344 2.67 4.492 1 97.5 436 ARG A O 1
ATOM 3385 N N . THR A 1 437 ? -29.359 3.318 3.904 1 97.06 437 THR A N 1
ATOM 3386 C CA . THR A 1 437 ? -29.828 4.609 3.416 1 97.06 437 THR A CA 1
ATOM 3387 C C . THR A 1 437 ? -30.203 4.527 1.94 1 97.06 437 THR A C 1
ATOM 3389 O O . THR A 1 437 ? -30.891 5.402 1.422 1 97.06 437 THR A O 1
ATOM 3392 N N . GLY A 1 438 ? -29.688 3.5 1.218 1 97.25 438 GLY A N 1
ATOM 3393 C CA . GLY A 1 438 ? -29.875 3.373 -0.218 1 97.25 438 GLY A CA 1
ATOM 3394 C C . GLY A 1 438 ? -29.078 4.379 -1.021 1 97.25 438 GLY A C 1
ATOM 3395 O O . GLY A 1 438 ? -29.375 4.645 -2.184 1 97.25 438 GLY A O 1
ATOM 3396 N N . LYS A 1 439 ? -28.047 4.984 -0.308 1 97.25 439 LYS A N 1
ATOM 3397 C CA . LYS A 1 439 ? -27.25 6.039 -0.92 1 97.25 439 LYS A CA 1
ATOM 3398 C C . LYS A 1 439 ? -25.766 5.75 -0.778 1 97.25 439 LYS A C 1
ATOM 3400 O O . LYS A 1 439 ? -25.328 5.105 0.184 1 97.25 439 LYS A O 1
ATOM 3405 N N . GLU A 1 440 ? -25 6.199 -1.745 1 97.38 440 GLU A N 1
ATOM 3406 C CA . GLU A 1 440 ? -23.547 6.129 -1.621 1 97.38 440 GLU A CA 1
ATOM 3407 C C . GLU A 1 440 ? -23.031 7.125 -0.581 1 97.38 440 GLU A C 1
ATOM 3409 O O . GLU A 1 440 ? -23.422 8.289 -0.584 1 97.38 440 GLU A O 1
ATOM 3414 N N . LEU A 1 441 ? -22.203 6.68 0.29 1 98.5 441 LEU A N 1
ATOM 3415 C CA . LEU A 1 441 ? -21.609 7.574 1.279 1 98.5 441 LEU A CA 1
ATOM 3416 C C . LEU A 1 441 ? -20.422 8.344 0.684 1 98.5 441 LEU A C 1
ATOM 3418 O O . LEU A 1 441 ? -19.438 7.738 0.272 1 98.5 441 LEU A O 1
ATOM 3422 N N . ASP A 1 442 ? -20.531 9.641 0.648 1 98.75 442 ASP A N 1
ATOM 3423 C CA . ASP A 1 442 ? -19.5 10.461 0.012 1 98.75 442 ASP A CA 1
ATOM 3424 C C . ASP A 1 442 ? -18.438 10.883 1.018 1 98.75 442 ASP A C 1
ATOM 3426 O O . ASP A 1 442 ? -17.25 10.969 0.675 1 98.75 442 ASP A O 1
ATOM 3430 N N . ALA A 1 443 ? -18.828 11.172 2.252 1 98.81 443 ALA A N 1
ATOM 3431 C CA . ALA A 1 443 ? -17.875 11.586 3.277 1 98.81 443 ALA A CA 1
ATOM 3432 C C . ALA A 1 443 ? -18.5 11.516 4.668 1 98.81 443 ALA A C 1
ATOM 3434 O O . ALA A 1 443 ? -19.734 11.531 4.805 1 98.81 443 ALA A O 1
ATOM 3435 N N . ILE A 1 444 ? -17.656 11.406 5.637 1 98.94 444 ILE A N 1
ATOM 3436 C CA . ILE A 1 444 ? -18.062 11.5 7.035 1 98.94 444 ILE A CA 1
ATOM 3437 C C . ILE A 1 444 ? -17.578 12.82 7.629 1 98.94 444 ILE A C 1
ATOM 3439 O O . ILE A 1 444 ? -16.422 13.219 7.43 1 98.94 444 ILE A O 1
ATOM 3443 N N . ILE A 1 445 ? -18.453 13.539 8.289 1 98.94 445 ILE A N 1
ATOM 3444 C CA . ILE A 1 445 ? -18.141 14.773 8.992 1 98.94 445 ILE A CA 1
ATOM 3445 C C . ILE A 1 445 ? -17.922 14.477 10.477 1 98.94 445 ILE A C 1
ATOM 3447 O O . ILE A 1 445 ? -18.781 13.875 11.125 1 98.94 445 ILE A O 1
ATOM 3451 N N . ALA A 1 446 ? -16.812 14.898 11.008 1 98.88 446 ALA A N 1
ATOM 3452 C CA . ALA A 1 446 ? -16.484 14.57 12.391 1 98.88 446 ALA A CA 1
ATOM 3453 C C . ALA A 1 446 ? -15.578 15.625 13.008 1 98.88 446 ALA A C 1
ATOM 3455 O O . ALA A 1 446 ? -15.016 16.469 12.297 1 98.88 446 ALA A O 1
ATOM 3456 N N . PRO A 1 447 ? -15.492 15.656 14.359 1 98.81 447 PRO A N 1
ATOM 3457 C CA . PRO A 1 447 ? -14.484 16.5 14.992 1 98.81 447 PRO A CA 1
ATOM 3458 C C . PRO A 1 447 ? -13.055 16.109 14.633 1 98.81 447 PRO A C 1
ATOM 3460 O O . PRO A 1 447 ? -12.789 14.93 14.383 1 98.81 447 PRO A O 1
ATOM 3463 N N . VAL A 1 448 ? -12.141 17.047 14.617 1 98.62 448 VAL A N 1
ATOM 3464 C CA . VAL A 1 448 ? -10.711 16.766 14.5 1 98.62 448 VAL A CA 1
ATOM 3465 C C . VAL A 1 448 ? -10.148 16.406 15.867 1 98.62 448 VAL A C 1
ATOM 3467 O O . VAL A 1 448 ? -9.312 15.5 15.984 1 98.62 448 VAL A O 1
ATOM 3470 N N . ALA A 1 449 ? -10.539 17.078 16.891 1 98.25 449 ALA A N 1
ATOM 3471 C CA . ALA A 1 449 ? -10.195 16.922 18.297 1 98.25 449 ALA A CA 1
ATOM 3472 C C . ALA A 1 449 ? -11.391 17.203 19.188 1 98.25 449 ALA A C 1
ATOM 3474 O O . ALA A 1 449 ? -12.406 17.734 18.734 1 98.25 449 ALA A O 1
ATOM 3475 N N . ALA A 1 450 ? -11.234 16.875 20.469 1 97.81 450 ALA A N 1
ATOM 3476 C CA . ALA A 1 450 ? -12.328 17.094 21.422 1 97.81 450 ALA A CA 1
ATOM 3477 C C . ALA A 1 450 ? -12.383 18.547 21.859 1 97.81 450 ALA A C 1
ATOM 3479 O O . ALA A 1 450 ? -13.344 18.969 22.5 1 97.81 450 ALA A O 1
ATOM 3480 N N . THR A 1 451 ? -11.414 19.375 21.438 1 96.81 451 THR A N 1
ATOM 3481 C CA . THR A 1 451 ? -11.25 20.734 21.953 1 96.81 451 THR A CA 1
ATOM 3482 C C . THR A 1 451 ? -10.992 21.719 20.812 1 96.81 451 THR A C 1
ATOM 3484 O O . THR A 1 451 ? -10.5 21.328 19.75 1 96.81 451 THR A O 1
ATOM 3487 N N . ALA A 1 452 ? -11.547 22.984 21.047 1 94.56 452 ALA A N 1
ATOM 3488 C CA . ALA A 1 452 ? -11.109 24.094 20.203 1 94.56 452 ALA A CA 1
ATOM 3489 C C . ALA A 1 452 ? -9.734 24.609 20.656 1 94.56 452 ALA A C 1
ATOM 3491 O O . ALA A 1 452 ? -9.602 25.172 21.734 1 94.56 452 ALA A O 1
ATOM 3492 N N . ALA A 1 453 ? -8.617 24.328 19.906 1 93.5 453 ALA A N 1
ATOM 3493 C CA . ALA A 1 453 ? -7.305 24.5 20.516 1 93.5 453 ALA A CA 1
ATOM 3494 C C . ALA A 1 453 ? -7.301 24 21.969 1 93.5 453 ALA A C 1
ATOM 3496 O O . ALA A 1 453 ? -8.289 23.438 22.438 1 93.5 453 ALA A O 1
ATOM 3497 N N . VAL A 1 454 ? -6.113 24.031 22.688 1 93.75 454 VAL A N 1
ATOM 3498 C CA . VAL A 1 454 ? -6.074 23.484 24.047 1 93.75 454 VAL A CA 1
ATOM 3499 C C . VAL A 1 454 ? -5.117 24.312 24.891 1 93.75 454 VAL A C 1
ATOM 3501 O O . VAL A 1 454 ? -4.16 24.906 24.375 1 93.75 454 VAL A O 1
ATOM 3504 N N . ARG A 1 455 ? -5.582 24.438 26.156 1 94.88 455 ARG A N 1
ATOM 3505 C CA . ARG A 1 455 ? -4.621 25.031 27.078 1 94.88 455 ARG A CA 1
ATOM 3506 C C . ARG A 1 455 ? -3.314 24.234 27.078 1 94.88 455 ARG A C 1
ATOM 3508 O O . ARG A 1 455 ? -3.309 23.031 26.859 1 94.88 455 ARG A O 1
ATOM 3515 N N . HIS A 1 456 ? -2.254 24.938 27.297 1 95.25 456 HIS A N 1
ATOM 3516 C CA . HIS A 1 456 ? -0.941 24.312 27.281 1 95.25 456 HIS A CA 1
ATOM 3517 C C . HIS A 1 456 ? -0.895 23.109 28.219 1 95.25 456 HIS A C 1
ATOM 3519 O O . HIS A 1 456 ? -1.406 23.172 29.344 1 95.25 456 HIS A O 1
ATOM 3525 N N . ASN A 1 457 ? -0.351 22 27.703 1 93.56 457 ASN A N 1
ATOM 3526 C CA . ASN A 1 457 ? -0.101 20.75 28.406 1 93.56 457 ASN A CA 1
ATOM 3527 C C . ASN A 1 457 ? -1.4 20 28.703 1 93.56 457 ASN A C 1
ATOM 3529 O O . ASN A 1 457 ? -1.435 19.125 29.578 1 93.56 457 ASN A O 1
ATOM 3533 N N . GLN A 1 458 ? -2.479 20.328 27.969 1 92.81 458 GLN A N 1
ATOM 3534 C CA . GLN A 1 458 ? -3.76 19.719 28.297 1 92.81 458 GLN A CA 1
ATOM 3535 C C . GLN A 1 458 ? -4.297 18.891 27.125 1 92.81 458 GLN A C 1
ATOM 3537 O O . GLN A 1 458 ? -5.461 18.484 27.141 1 92.81 458 GLN A O 1
ATOM 3542 N N . PHE A 1 459 ? -3.508 18.719 26.109 1 94.5 459 PHE A N 1
ATOM 3543 C CA . PHE A 1 459 ? -3.953 17.812 25.062 1 94.5 459 PHE A CA 1
ATOM 3544 C C . PHE A 1 459 ? -3.918 16.359 25.531 1 94.5 459 PHE A C 1
ATOM 3546 O O . PHE A 1 459 ? -2.846 15.766 25.641 1 94.5 459 PHE A O 1
ATOM 3553 N N . ARG A 1 460 ? -5.078 15.711 25.719 1 92.81 460 ARG A N 1
ATOM 3554 C CA . ARG A 1 460 ? -5.121 14.43 26.422 1 92.81 460 ARG A CA 1
ATOM 3555 C C . ARG A 1 460 ? -5.66 13.328 25.516 1 92.81 460 ARG A C 1
ATOM 3557 O O . ARG A 1 460 ? -5.281 12.164 25.641 1 92.81 460 ARG A O 1
ATOM 3564 N N . TYR A 1 461 ? -6.562 13.703 24.656 1 95.75 461 TYR A N 1
ATOM 3565 C CA . TYR A 1 461 ? -7.254 12.68 23.891 1 95.75 461 TYR A CA 1
ATOM 3566 C C . TYR A 1 461 ? -6.973 12.844 22.391 1 95.75 461 TYR A C 1
ATOM 3568 O O . TYR A 1 461 ? -7.23 13.898 21.812 1 95.75 461 TYR A O 1
ATOM 3576 N N . TYR A 1 462 ? -6.492 11.75 21.766 1 96.62 462 TYR A N 1
ATOM 3577 C CA . TYR A 1 462 ? -6.031 11.766 20.375 1 96.62 462 TYR A CA 1
ATOM 3578 C C . TYR A 1 462 ? -7.016 11.031 19.469 1 96.62 462 TYR A C 1
ATOM 3580 O O . TYR A 1 462 ? -6.859 11.039 18.25 1 96.62 462 TYR A O 1
ATOM 3588 N N . GLY A 1 463 ? -8.07 10.492 19.969 1 98 463 GLY A N 1
ATOM 3589 C CA . GLY A 1 463 ? -8.836 9.445 19.297 1 98 463 GLY A CA 1
ATOM 3590 C C . GLY A 1 463 ? -9.562 9.938 18.062 1 98 463 GLY A C 1
ATOM 3591 O O . GLY A 1 463 ? -9.766 9.18 17.109 1 98 463 GLY A O 1
ATOM 3592 N N . TYR A 1 464 ? -9.992 11.211 17.969 1 98.62 464 TYR A N 1
ATOM 3593 C CA . TYR A 1 464 ? -10.766 11.727 16.844 1 98.62 464 TYR A CA 1
ATOM 3594 C C . TYR A 1 464 ? -9.922 11.766 15.586 1 98.62 464 TYR A C 1
ATOM 3596 O O . TYR A 1 464 ? -10.453 11.734 14.469 1 98.62 464 TYR A O 1
ATOM 3604 N N . ALA A 1 465 ? -8.602 11.844 15.758 1 98.5 465 ALA A N 1
ATOM 3605 C CA . ALA A 1 465 ? -7.703 11.836 14.602 1 98.5 465 ALA A CA 1
ATOM 3606 C C . ALA A 1 465 ? -7.078 10.461 14.398 1 98.5 465 ALA A C 1
ATOM 3608 O O . ALA A 1 465 ? -7.086 9.93 13.281 1 98.5 465 ALA A O 1
ATOM 3609 N N . THR A 1 466 ? -6.645 9.797 15.484 1 98.25 466 THR A N 1
ATOM 3610 C CA . THR A 1 466 ? -5.82 8.602 15.453 1 98.25 466 THR A CA 1
ATOM 3611 C C . THR A 1 466 ? -6.566 7.449 14.773 1 98.25 466 THR A C 1
ATOM 3613 O O . THR A 1 466 ? -5.957 6.633 14.086 1 98.25 466 THR A O 1
ATOM 3616 N N . VAL A 1 467 ? -7.887 7.414 14.953 1 98.75 467 VAL A N 1
ATOM 3617 C CA . VAL A 1 467 ? -8.664 6.324 14.383 1 98.75 467 VAL A CA 1
ATOM 3618 C C . VAL A 1 467 ? -8.484 6.293 12.867 1 98.75 467 VAL A C 1
ATOM 3620 O O . VAL A 1 467 ? -8.383 5.223 12.266 1 98.75 467 VAL A O 1
ATOM 3623 N N . PHE A 1 468 ? -8.344 7.418 12.227 1 98.75 468 PHE A N 1
ATOM 3624 C CA . PHE A 1 468 ? -8.266 7.484 10.773 1 98.75 468 PHE A CA 1
ATOM 3625 C C . PHE A 1 468 ? -6.832 7.273 10.297 1 98.75 468 PHE A C 1
ATOM 3627 O O . PHE A 1 468 ? -6.586 7.102 9.102 1 98.75 468 PHE A O 1
ATOM 3634 N N . ASN A 1 469 ? -5.848 7.312 11.242 1 98.75 469 ASN A N 1
ATOM 3635 C CA . ASN A 1 469 ? -4.512 6.793 10.969 1 98.75 469 ASN A CA 1
ATOM 3636 C C . ASN A 1 469 ? -4.5 5.266 10.938 1 98.75 469 ASN A C 1
ATOM 3638 O O . ASN A 1 469 ? -3.854 4.664 10.078 1 98.75 469 ASN A O 1
ATOM 3642 N N . VAL A 1 470 ? -5.223 4.715 11.906 1 98.81 470 VAL A N 1
ATOM 3643 C CA . VAL A 1 470 ? -5.332 3.26 11.945 1 98.81 470 VAL A CA 1
ATOM 3644 C C . VAL A 1 470 ? -6.043 2.76 10.695 1 98.81 470 VAL A C 1
ATOM 3646 O O . VAL A 1 470 ? -5.641 1.757 10.102 1 98.81 470 VAL A O 1
ATOM 3649 N N . LEU A 1 471 ? -7.031 3.49 10.234 1 98.88 471 LEU A N 1
ATOM 3650 C CA . LEU A 1 471 ? -7.844 3.094 9.086 1 98.88 471 LEU A CA 1
ATOM 3651 C C . LEU A 1 471 ? -7.172 3.496 7.777 1 98.88 471 LEU A C 1
ATOM 3653 O O . LEU A 1 471 ? -7.535 3.004 6.707 1 98.88 471 LEU A O 1
ATOM 3657 N N . ASP A 1 472 ? -6.285 4.434 7.809 1 98.75 472 ASP A N 1
ATOM 3658 C CA . ASP A 1 472 ? -5.57 5.008 6.676 1 98.75 472 ASP A CA 1
ATOM 3659 C C . ASP A 1 472 ? -6.531 5.719 5.723 1 98.75 472 ASP A C 1
ATOM 3661 O O . ASP A 1 472 ? -6.418 5.586 4.504 1 98.75 472 ASP A O 1
ATOM 3665 N N . TYR A 1 473 ? -7.484 6.445 6.258 1 98.81 473 TYR A N 1
ATOM 3666 C CA . TYR A 1 473 ? -8.445 7.199 5.461 1 98.81 473 TYR A CA 1
ATOM 3667 C C . TYR A 1 473 ? -7.914 8.594 5.141 1 98.81 473 TYR A C 1
ATOM 3669 O O . TYR A 1 473 ? -7.047 9.109 5.844 1 98.81 473 TYR A O 1
ATOM 3677 N N . THR A 1 474 ? -8.383 9.141 4.012 1 98.81 474 THR A N 1
ATOM 3678 C CA . THR A 1 474 ? -8.141 10.539 3.684 1 98.81 474 THR A CA 1
ATOM 3679 C C . THR A 1 474 ? -9.008 11.453 4.543 1 98.81 474 THR A C 1
ATOM 3681 O O . THR A 1 474 ? -10.195 11.18 4.746 1 98.81 474 THR A O 1
ATOM 3684 N N . SER A 1 475 ? -8.406 12.453 5.078 1 98.88 475 SER A N 1
ATOM 3685 C CA . SER A 1 475 ? -9.133 13.391 5.93 1 98.88 475 SER A CA 1
ATOM 3686 C C . SER A 1 475 ? -8.695 14.828 5.676 1 98.88 475 SER A C 1
ATOM 3688 O O . SER A 1 475 ? -7.496 15.117 5.645 1 98.88 475 SER A O 1
ATOM 3690 N N . VAL A 1 476 ? -9.648 15.734 5.449 1 98.94 476 VAL A N 1
ATOM 3691 C CA . VAL A 1 476 ? -9.367 17.141 5.191 1 98.94 476 VAL A CA 1
ATOM 3692 C C . VAL A 1 476 ? -10 18 6.281 1 98.94 476 VAL A C 1
ATOM 3694 O O . VAL A 1 476 ? -11.188 17.875 6.578 1 98.94 476 VAL A O 1
ATOM 3697 N N . VAL A 1 477 ? -9.195 18.875 6.855 1 98.94 477 VAL A N 1
ATOM 3698 C CA . VAL A 1 477 ? -9.664 19.797 7.875 1 98.94 477 VAL A CA 1
ATOM 3699 C C . VAL A 1 477 ? -10.305 21.016 7.211 1 98.94 477 VAL A C 1
ATOM 3701 O O . VAL A 1 477 ? -9.758 21.562 6.25 1 98.94 477 VAL A O 1
ATOM 3704 N N . VAL A 1 478 ? -11.469 21.422 7.688 1 98.88 478 VAL A N 1
ATOM 3705 C CA . VAL A 1 478 ? -12.172 22.594 7.215 1 98.88 478 VAL A CA 1
ATOM 3706 C C . VAL A 1 478 ? -12.453 23.531 8.391 1 98.88 478 VAL A C 1
ATOM 3708 O O . VAL A 1 478 ? -13.133 23.156 9.344 1 98.88 478 VAL A O 1
ATOM 3711 N N . PRO A 1 479 ? -11.938 24.781 8.344 1 98.69 479 PRO A N 1
ATOM 3712 C CA . PRO A 1 479 ? -12.336 25.766 9.352 1 98.69 479 PRO A CA 1
ATOM 3713 C C . PRO A 1 479 ? -13.836 26.062 9.328 1 98.69 479 PRO A C 1
ATOM 3715 O O . PRO A 1 479 ? -14.43 26.156 8.258 1 98.69 479 PRO A O 1
ATOM 3718 N N . VAL A 1 480 ? -14.422 26.219 10.484 1 98.62 480 VAL A N 1
ATOM 3719 C CA . VAL A 1 480 ? -15.867 26.391 10.531 1 98.62 480 VAL A CA 1
ATOM 3720 C C . VAL A 1 480 ? -16.203 27.719 11.203 1 98.62 480 VAL A C 1
ATOM 3722 O O . VAL A 1 480 ? -16.906 28.547 10.617 1 98.62 480 VAL A O 1
ATOM 3725 N N . THR A 1 481 ? -15.812 27.891 12.406 1 98 481 THR A N 1
ATOM 3726 C CA . THR A 1 481 ? -16.156 29.062 13.219 1 98 481 THR A CA 1
ATOM 3727 C C . THR A 1 481 ? -15.148 29.234 14.359 1 98 481 THR A C 1
ATOM 3729 O O . THR A 1 481 ? -14.016 28.75 14.273 1 98 481 THR A O 1
ATOM 3732 N N . TYR A 1 482 ? -15.461 30.047 15.367 1 98 482 TYR A N 1
ATOM 3733 C CA . TYR A 1 482 ? -14.648 30.266 16.562 1 98 482 TYR A CA 1
ATOM 3734 C C . TYR A 1 482 ? -15.477 30.062 17.828 1 98 482 TYR A C 1
ATOM 3736 O O . TYR A 1 482 ? -16.688 30.312 17.828 1 98 482 TYR A O 1
ATOM 3744 N N . ALA A 1 483 ? -14.812 29.594 18.844 1 98.12 483 ALA A N 1
ATOM 3745 C CA . ALA A 1 483 ? -15.477 29.484 20.141 1 98.12 483 ALA A CA 1
ATOM 3746 C C . ALA A 1 483 ? -16 30.828 20.609 1 98.12 483 ALA A C 1
ATOM 3748 O O . ALA A 1 483 ? -15.336 31.859 20.438 1 98.12 483 ALA A O 1
ATOM 3749 N N . ASP A 1 484 ? -17.156 30.797 21.172 1 98.25 484 ASP A N 1
ATOM 3750 C CA . ASP A 1 484 ? -17.828 32 21.641 1 98.25 484 ASP A CA 1
ATOM 3751 C C . ASP A 1 484 ? -18.406 31.812 23.031 1 98.25 484 ASP A C 1
ATOM 3753 O O . ASP A 1 484 ? -19.375 31.078 23.219 1 98.25 484 ASP A O 1
ATOM 3757 N N . LYS A 1 485 ? -17.875 32.531 23.984 1 97.31 485 LYS A N 1
ATOM 3758 C CA . LYS A 1 485 ? -18.266 32.375 25.391 1 97.31 485 LYS A CA 1
ATOM 3759 C C . LYS A 1 485 ? -19.75 32.688 25.594 1 97.31 485 LYS A C 1
ATOM 3761 O O . LYS A 1 485 ? -20.359 32.219 26.547 1 97.31 485 LYS A O 1
ATOM 3766 N N . ALA A 1 486 ? -20.297 33.438 24.688 1 98.19 486 ALA A N 1
ATOM 3767 C CA . ALA A 1 486 ? -21.703 33.812 24.828 1 98.19 486 ALA A CA 1
ATOM 3768 C C . ALA A 1 486 ? -22.625 32.688 24.438 1 98.19 486 ALA A C 1
ATOM 3770 O O . ALA A 1 486 ? -23.797 32.656 24.828 1 98.19 486 ALA A O 1
ATOM 3771 N N . VAL A 1 487 ? -22.188 31.703 23.672 1 97.62 487 VAL A N 1
ATOM 3772 C CA . VAL A 1 487 ? -23.078 30.672 23.156 1 97.62 487 VAL A CA 1
ATOM 3773 C C . VAL A 1 487 ? -22.578 29.297 23.609 1 97.62 487 VAL A C 1
ATOM 3775 O O . VAL A 1 487 ? -23.391 28.375 23.828 1 97.62 487 VAL A O 1
ATOM 3778 N N . ASP A 1 488 ? -21.281 29.094 23.781 1 98.12 488 ASP A N 1
ATOM 3779 C CA . ASP A 1 488 ? -20.672 27.797 24.062 1 98.12 488 ASP A CA 1
ATOM 3780 C C . ASP A 1 488 ? -20.531 27.594 25.562 1 98.12 488 ASP A C 1
ATOM 3782 O O . ASP A 1 488 ? -19.422 27.5 26.094 1 98.12 488 ASP A O 1
ATOM 3786 N N . HIS A 1 489 ? -21.641 27.375 26.188 1 96.69 489 HIS A N 1
ATOM 3787 C CA . HIS A 1 489 ? -21.656 27.172 27.641 1 96.69 489 HIS A CA 1
ATOM 3788 C C . HIS A 1 489 ? -21.375 25.719 27.984 1 96.69 489 HIS A C 1
ATOM 3790 O O . HIS A 1 489 ? -21.562 24.812 27.156 1 96.69 489 HIS A O 1
ATOM 3796 N N . ARG A 1 490 ? -20.891 25.562 29.203 1 94.38 490 ARG A N 1
ATOM 3797 C CA . ARG A 1 490 ? -20.766 24.203 29.703 1 94.38 490 ARG A CA 1
ATOM 3798 C C . ARG A 1 490 ? -22.125 23.5 29.734 1 94.38 490 ARG A C 1
ATOM 3800 O O . ARG A 1 490 ? -23.141 24.125 30.047 1 94.38 490 ARG A O 1
ATOM 3807 N N . LEU A 1 491 ? -22.047 22.25 29.484 1 90.69 491 LEU A N 1
ATOM 3808 C CA . LEU A 1 491 ? -23.281 21.484 29.562 1 90.69 491 LEU A CA 1
ATOM 3809 C C . LEU A 1 491 ? -23.75 21.328 31 1 90.69 491 LEU A C 1
ATOM 3811 O O . LEU A 1 491 ? -22.969 20.891 31.859 1 90.69 491 LEU A O 1
ATOM 3815 N N . ALA A 1 492 ? -24.969 21.672 31.312 1 88.12 492 ALA A N 1
ATOM 3816 C CA . ALA A 1 492 ? -25.516 21.609 32.656 1 88.12 492 ALA A CA 1
ATOM 3817 C C . ALA A 1 492 ? -25.656 20.172 33.125 1 88.12 492 ALA A C 1
ATOM 3819 O O . ALA A 1 492 ? -25.422 19.875 34.312 1 88.12 492 ALA A O 1
ATOM 3820 N N . ASP A 1 493 ? -25.922 19.25 32.281 1 89.75 493 ASP A N 1
ATOM 3821 C CA . ASP A 1 493 ? -26.203 17.859 32.656 1 89.75 493 ASP A CA 1
ATOM 3822 C C . ASP A 1 493 ? -25.109 16.938 32.125 1 89.75 493 ASP A C 1
ATOM 3824 O O . ASP A 1 493 ? -25.375 15.789 31.766 1 89.75 493 ASP A O 1
ATOM 3828 N N . TYR A 1 494 ? -23.906 17.516 32.125 1 92.94 494 TYR A N 1
ATOM 3829 C CA . TYR A 1 494 ? -22.781 16.719 31.656 1 92.94 494 TYR A CA 1
ATOM 3830 C C . TYR A 1 494 ? -22.562 15.5 32.562 1 92.94 494 TYR A C 1
ATOM 3832 O O . TYR A 1 494 ? -22.453 15.633 33.781 1 92.94 494 TYR A O 1
ATOM 3840 N N . GLN A 1 495 ? -22.609 14.234 32.031 1 95.31 495 GLN A N 1
ATOM 3841 C CA . GLN A 1 495 ? -22.234 12.984 32.688 1 95.31 495 GLN A CA 1
ATOM 3842 C C . GLN A 1 495 ? -21.078 12.305 31.953 1 95.31 495 GLN A C 1
ATOM 3844 O O . GLN A 1 495 ? -21.219 11.883 30.812 1 95.31 495 GLN A O 1
ATOM 3849 N N . PRO A 1 496 ? -19.953 12.203 32.656 1 96.38 496 PRO A N 1
ATOM 3850 C CA . PRO A 1 496 ? -18.797 11.594 31.984 1 96.38 496 PRO A CA 1
ATOM 3851 C C . PRO A 1 496 ? -19.047 10.133 31.625 1 96.38 496 PRO A C 1
ATOM 3853 O O . PRO A 1 496 ? -19.656 9.398 32.406 1 96.38 496 PRO A O 1
ATOM 3856 N N . VAL A 1 497 ? -18.531 9.688 30.5 1 96.31 497 VAL A N 1
ATOM 3857 C CA . VAL A 1 497 ? -18.672 8.297 30.078 1 96.31 497 VAL A CA 1
ATOM 3858 C C . VAL A 1 497 ? -17.375 7.527 30.375 1 96.31 497 VAL A C 1
ATOM 3860 O O . VAL A 1 497 ? -17.344 6.305 30.234 1 96.31 497 VAL A O 1
ATOM 3863 N N . SER A 1 498 ? -16.297 8.172 30.703 1 94.06 498 SER A N 1
ATOM 3864 C CA . SER A 1 498 ? -15.008 7.609 31.078 1 94.06 498 SER A CA 1
ATOM 3865 C C . SER A 1 498 ? -14.188 8.617 31.875 1 94.06 498 SER A C 1
ATOM 3867 O O . SER A 1 498 ? -14.562 9.781 31.984 1 94.06 498 SER A O 1
ATOM 3869 N N . ASP A 1 499 ? -13.078 8.102 32.469 1 95.62 499 ASP A N 1
ATOM 3870 C CA . ASP A 1 499 ? -12.172 8.984 33.188 1 95.62 499 ASP A CA 1
ATOM 3871 C C . ASP A 1 499 ? -11.531 10 32.25 1 95.62 499 ASP A C 1
ATOM 3873 O O . ASP A 1 499 ? -11.352 11.164 32.625 1 95.62 499 ASP A O 1
ATOM 3877 N N . MET A 1 500 ? -11.25 9.562 31.094 1 95.81 500 MET A N 1
ATOM 3878 C CA . MET A 1 500 ? -10.68 10.461 30.094 1 95.81 500 MET A CA 1
ATOM 3879 C C . MET A 1 500 ? -11.688 11.531 29.688 1 95.81 500 MET A C 1
ATOM 3881 O O . MET A 1 500 ? -11.328 12.703 29.562 1 95.81 500 MET A O 1
ATOM 3885 N N . ASP A 1 501 ? -12.875 11.109 29.5 1 97.69 501 ASP A N 1
ATOM 3886 C CA . ASP A 1 501 ? -13.945 12.047 29.172 1 97.69 501 ASP A CA 1
ATOM 3887 C C . ASP A 1 501 ? -14.094 13.109 30.266 1 97.69 501 ASP A C 1
ATOM 3889 O O . ASP A 1 501 ? -14.188 14.297 29.969 1 97.69 501 ASP A O 1
ATOM 3893 N N . LYS A 1 502 ? -14.07 12.648 31.484 1 97.44 502 LYS A N 1
ATOM 3894 C CA . LYS A 1 502 ? -14.172 13.539 32.625 1 97.44 502 LYS A CA 1
ATOM 3895 C C . LYS A 1 502 ? -13.023 14.547 32.656 1 97.44 502 LYS A C 1
ATOM 3897 O O . LYS A 1 502 ? -13.234 15.734 32.875 1 97.44 502 LYS A O 1
ATOM 3902 N N . ALA A 1 503 ? -11.859 14.07 32.438 1 96.25 503 ALA A N 1
ATOM 3903 C CA . ALA A 1 503 ? -10.672 14.906 32.5 1 96.25 503 ALA A CA 1
ATOM 3904 C C . ALA A 1 503 ? -10.695 15.961 31.391 1 96.25 503 ALA A C 1
ATOM 3906 O O . ALA A 1 503 ? -10.359 17.125 31.625 1 96.25 503 ALA A O 1
ATOM 3907 N N . VAL A 1 504 ? -11.078 15.578 30.188 1 96.69 504 VAL A N 1
ATOM 3908 C CA . VAL A 1 504 ? -11.117 16.5 29.047 1 96.69 504 VAL A CA 1
ATOM 3909 C C . VAL A 1 504 ? -12.188 17.562 29.266 1 96.69 504 VAL A C 1
ATOM 3911 O O . VAL A 1 504 ? -11.938 18.75 29.094 1 96.69 504 VAL A O 1
ATOM 3914 N N . TYR A 1 505 ? -13.312 17.156 29.688 1 95.94 505 TYR A N 1
ATOM 3915 C CA . TYR A 1 505 ? -14.422 18.078 29.859 1 95.94 505 TYR A CA 1
ATOM 3916 C C . TYR A 1 505 ? -14.148 19.062 31 1 95.94 505 TYR A C 1
ATOM 3918 O O . TYR A 1 505 ? -14.547 20.234 30.922 1 95.94 505 TYR A O 1
ATOM 3926 N N . ALA A 1 506 ? -13.453 18.594 32 1 95.56 506 ALA A N 1
ATOM 3927 C CA . ALA A 1 506 ? -13.156 19.422 33.188 1 95.56 506 ALA A CA 1
ATOM 3928 C C . ALA A 1 506 ? -12.289 20.609 32.812 1 95.56 506 ALA A C 1
ATOM 3930 O O . ALA A 1 506 ? -12.328 21.656 33.469 1 95.56 506 ALA A O 1
ATOM 3931 N N . GLU A 1 507 ? -11.617 20.5 31.75 1 94.44 507 GLU A N 1
ATOM 3932 C CA . GLU A 1 507 ? -10.688 21.547 31.328 1 94.44 507 GLU A CA 1
ATOM 3933 C C . GLU A 1 507 ? -11.414 22.672 30.609 1 94.44 507 GLU A C 1
ATOM 3935 O O . GLU A 1 507 ? -10.867 23.766 30.469 1 94.44 507 GLU A O 1
ATOM 3940 N N . TYR A 1 508 ? -12.656 22.516 30.234 1 96.25 508 TYR A N 1
ATOM 3941 C CA . TYR A 1 508 ? -13.359 23.5 29.422 1 96.25 508 TYR A CA 1
ATOM 3942 C C . TYR A 1 508 ? -13.711 24.75 30.234 1 96.25 508 TYR A C 1
ATOM 3944 O O . TYR A 1 508 ? -14.328 24.641 31.297 1 96.25 508 TYR A O 1
ATOM 3952 N N . ASP A 1 509 ? -13.258 25.891 29.797 1 95.5 509 ASP A N 1
ATOM 3953 C CA . ASP A 1 509 ? -13.555 27.219 30.312 1 95.5 509 ASP A CA 1
ATOM 3954 C C . ASP A 1 509 ? -13.938 28.172 29.188 1 95.5 509 ASP A C 1
ATOM 3956 O O . ASP A 1 509 ? -13.078 28.609 28.422 1 95.5 509 ASP A O 1
ATOM 3960 N N . PRO A 1 510 ? -15.227 28.562 29.141 1 96.25 510 PRO A N 1
ATOM 3961 C CA . PRO A 1 510 ? -15.68 29.406 28.031 1 96.25 510 PRO A CA 1
ATOM 3962 C C . PRO A 1 510 ? -14.859 30.688 27.891 1 96.25 510 PRO A C 1
ATOM 3964 O O . PRO A 1 510 ? -14.641 31.172 26.781 1 96.25 510 PRO A O 1
ATOM 3967 N N . GLU A 1 511 ? -14.391 31.219 28.984 1 95.56 511 GLU A N 1
ATOM 3968 C CA . GLU A 1 511 ? -13.609 32.438 28.953 1 95.56 511 GLU A CA 1
ATOM 3969 C C . GLU A 1 511 ? -12.266 32.25 28.266 1 95.56 511 GLU A C 1
ATOM 3971 O O . GLU A 1 511 ? -11.836 33.062 27.453 1 95.56 511 GLU A O 1
ATOM 3976 N N . VAL A 1 512 ? -11.664 31.203 28.578 1 94.12 512 VAL A N 1
ATOM 3977 C CA . VAL A 1 512 ? -10.32 30.906 28.078 1 94.12 512 VAL A CA 1
ATOM 3978 C C . VAL A 1 512 ? -10.398 30.562 26.594 1 94.12 512 VAL A C 1
ATOM 3980 O O . VAL A 1 512 ? -9.523 30.953 25.812 1 94.12 512 VAL A O 1
ATOM 3983 N N . TYR A 1 513 ? -11.445 29.875 26.188 1 95.94 513 TYR A N 1
ATOM 3984 C CA . TYR A 1 513 ? -11.516 29.328 24.844 1 95.94 513 TYR A CA 1
ATOM 3985 C C . TYR A 1 513 ? -12.164 30.312 23.875 1 95.94 513 TYR A C 1
ATOM 3987 O O . TYR A 1 513 ? -12.227 30.062 22.672 1 95.94 513 TYR A O 1
ATOM 3995 N N . HIS A 1 514 ? -12.656 31.469 24.438 1 96.69 514 HIS A N 1
ATOM 3996 C CA . HIS A 1 514 ? -13.266 32.469 23.562 1 96.69 514 HIS A CA 1
ATOM 3997 C C . HIS A 1 514 ? -12.312 32.875 22.453 1 96.69 514 HIS A C 1
ATOM 3999 O O . HIS A 1 514 ? -11.172 33.281 22.719 1 96.69 514 HIS A O 1
ATOM 4005 N N . GLY A 1 515 ? -12.766 32.719 21.203 1 96.62 515 GLY A N 1
ATOM 4006 C CA . GLY A 1 515 ? -11.969 33.094 20.047 1 96.62 515 GLY A CA 1
ATOM 4007 C C . GLY A 1 515 ? -11.125 31.969 19.484 1 96.62 515 GLY A C 1
ATOM 4008 O O . GLY A 1 515 ? -10.523 32.125 18.422 1 96.62 515 GLY A O 1
ATOM 4009 N N . ALA A 1 516 ? -11.086 30.812 20.141 1 97.56 516 ALA A N 1
ATOM 4010 C CA . ALA A 1 516 ? -10.336 29.672 19.641 1 97.56 516 ALA A CA 1
ATOM 4011 C C . ALA A 1 516 ? -10.969 29.109 18.359 1 97.56 516 ALA A C 1
ATOM 4013 O O . ALA A 1 516 ? -12.195 29.062 18.234 1 97.56 516 ALA A O 1
ATOM 4014 N N . PRO A 1 517 ? -10.133 28.703 17.391 1 97.94 517 PRO A N 1
ATOM 4015 C CA . PRO A 1 517 ? -10.656 28.203 16.125 1 97.94 517 PRO A CA 1
ATOM 4016 C C . PRO A 1 517 ? -11.398 26.875 16.281 1 97.94 517 PRO A C 1
ATOM 4018 O O . PRO A 1 517 ? -10.992 26.016 17.078 1 97.94 517 PRO A O 1
ATOM 4021 N N . VAL A 1 518 ? -12.477 26.719 15.555 1 98.38 518 VAL A N 1
ATOM 4022 C CA . VAL A 1 518 ? -13.258 25.484 15.492 1 98.38 518 VAL A CA 1
ATOM 4023 C C . VAL A 1 518 ? -13.258 24.953 14.062 1 98.38 518 VAL A C 1
ATOM 4025 O O . VAL A 1 518 ? -13.555 25.688 13.117 1 98.38 518 VAL A O 1
ATOM 4028 N N . ALA A 1 519 ? -12.859 23.688 13.914 1 98.69 519 ALA A N 1
ATOM 4029 C CA . ALA A 1 519 ? -12.805 23.047 12.602 1 98.69 519 ALA A CA 1
ATOM 4030 C C . ALA A 1 519 ? -13.43 21.656 12.648 1 98.69 519 ALA A C 1
ATOM 4032 O O . ALA A 1 519 ? -13.641 21.094 13.734 1 98.69 519 ALA A O 1
ATOM 4033 N N . VAL A 1 520 ? -13.836 21.125 11.547 1 98.88 520 VAL A N 1
ATOM 4034 C CA . VAL A 1 520 ? -14.234 19.734 11.398 1 98.88 520 VAL A CA 1
ATOM 4035 C C . VAL A 1 520 ? -13.312 19.031 10.406 1 98.88 520 VAL A C 1
ATOM 4037 O O . VAL A 1 520 ? -12.477 19.672 9.766 1 98.88 520 VAL A O 1
ATOM 4040 N N . GLN A 1 521 ? -13.336 17.75 10.383 1 98.88 521 GLN A N 1
ATOM 4041 C CA . GLN A 1 521 ? -12.664 17 9.336 1 98.88 521 GLN A CA 1
ATOM 4042 C C . GLN A 1 521 ? -13.664 16.297 8.422 1 98.88 521 GLN A C 1
ATOM 4044 O O . GLN A 1 521 ? -14.688 15.789 8.898 1 98.88 521 GLN A O 1
ATOM 4049 N N . ILE A 1 522 ? -13.453 16.438 7.137 1 98.94 522 ILE A N 1
ATOM 4050 C CA . ILE A 1 522 ? -14.148 15.695 6.094 1 98.94 522 ILE A CA 1
ATOM 4051 C C . ILE A 1 522 ? -13.367 14.43 5.746 1 98.94 522 ILE A C 1
ATOM 4053 O O . ILE A 1 522 ? -12.242 14.508 5.234 1 98.94 522 ILE A O 1
ATOM 4057 N N . ILE A 1 523 ? -14.008 13.273 6.062 1 98.94 523 ILE A N 1
ATOM 4058 C CA . ILE A 1 523 ? -13.289 12.008 5.953 1 98.94 523 ILE A CA 1
ATOM 4059 C C . ILE A 1 523 ? -13.797 11.234 4.738 1 98.94 523 ILE A C 1
ATOM 4061 O O . ILE A 1 523 ? -15 11.047 4.57 1 98.94 523 ILE A O 1
ATOM 4065 N N . GLY A 1 524 ? -12.93 10.906 3.863 1 98.75 524 GLY A N 1
ATOM 4066 C CA . GLY A 1 524 ? -13.211 10.023 2.74 1 98.75 524 GLY A CA 1
ATOM 4067 C C . GLY A 1 524 ? -12.516 8.68 2.84 1 98.75 524 GLY A C 1
ATOM 4068 O O . GLY A 1 524 ? -11.773 8.43 3.791 1 98.75 524 GLY A O 1
ATOM 4069 N N . ARG A 1 525 ? -12.734 7.766 1.914 1 97.62 525 ARG A N 1
ATOM 4070 C CA . ARG A 1 525 ? -12.102 6.449 1.855 1 97.62 525 ARG A CA 1
ATOM 4071 C C . ARG A 1 525 ? -10.609 6.57 1.582 1 97.62 525 ARG A C 1
ATOM 4073 O O . ARG A 1 525 ? -10.109 7.656 1.271 1 97.62 525 ARG A O 1
ATOM 4080 N N . ARG A 1 526 ? -9.883 5.43 1.743 1 98.44 526 ARG A N 1
ATOM 4081 C CA . ARG A 1 526 ? -8.453 5.363 1.435 1 98.44 526 ARG A CA 1
ATOM 4082 C C . ARG A 1 526 ? -8.188 5.777 -0.008 1 98.44 526 ARG A C 1
ATOM 4084 O O . ARG A 1 526 ? -8.867 5.312 -0.928 1 98.44 526 ARG A O 1
ATOM 4091 N N . LEU A 1 527 ? -7.254 6.746 -0.237 1 98.62 527 LEU A N 1
ATOM 4092 C CA . LEU A 1 527 ? -6.723 7.188 -1.522 1 98.62 527 LEU A CA 1
ATOM 4093 C C . LEU A 1 527 ? -7.781 7.953 -2.311 1 98.62 527 LEU A C 1
ATOM 4095 O O . LEU A 1 527 ? -7.824 7.871 -3.541 1 98.62 527 LEU A O 1
ATOM 4099 N N . SER A 1 528 ? -8.68 8.695 -1.637 1 98.5 528 SER A N 1
ATOM 4100 C CA . SER A 1 528 ? -9.734 9.469 -2.287 1 98.5 528 SER A CA 1
ATOM 4101 C C . SER A 1 528 ? -9.477 10.969 -2.172 1 98.5 528 SER A C 1
ATOM 4103 O O . SER A 1 528 ? -10.414 11.758 -2.033 1 98.5 528 SER A O 1
ATOM 4105 N N . GLU A 1 529 ? -8.25 11.391 -2.227 1 98.88 529 GLU A N 1
ATOM 4106 C CA . GLU A 1 529 ? -7.875 12.781 -1.974 1 98.88 529 GLU A CA 1
ATOM 4107 C C . GLU A 1 529 ? -8.594 13.727 -2.928 1 98.88 529 GLU A C 1
ATOM 4109 O O . GLU A 1 529 ? -9.031 14.812 -2.525 1 98.88 529 GLU A O 1
ATOM 4114 N N . GLU A 1 530 ? -8.781 13.344 -4.199 1 98.81 530 GLU A N 1
ATOM 4115 C CA . GLU A 1 530 ? -9.422 14.211 -5.184 1 98.81 530 GLU A CA 1
ATOM 4116 C C . GLU A 1 530 ? -10.859 14.531 -4.781 1 98.81 530 GLU A C 1
ATOM 4118 O O . GLU A 1 530 ? -11.25 15.695 -4.738 1 98.81 530 GLU A O 1
ATOM 4123 N N . ARG A 1 531 ? -11.578 13.523 -4.398 1 98.75 531 ARG A N 1
ATOM 4124 C CA . ARG A 1 531 ? -12.984 13.68 -4.031 1 98.75 531 ARG A CA 1
ATOM 4125 C C . ARG A 1 531 ? -13.117 14.383 -2.684 1 98.75 531 ARG A C 1
ATOM 4127 O O . ARG A 1 531 ? -13.914 15.32 -2.543 1 98.75 531 ARG A O 1
ATOM 4134 N N . THR A 1 532 ? -12.367 13.93 -1.74 1 98.88 532 THR A N 1
ATOM 4135 C CA . THR A 1 532 ? -12.484 14.438 -0.377 1 98.88 532 THR A CA 1
ATOM 4136 C C . THR A 1 532 ? -12.117 15.922 -0.314 1 98.88 532 THR A C 1
ATOM 4138 O O . THR A 1 532 ? -12.766 16.688 0.396 1 98.88 532 THR A O 1
ATOM 4141 N N . LEU A 1 533 ? -11.062 16.266 -1.048 1 98.94 533 LEU A N 1
ATOM 4142 C CA . LEU A 1 533 ? -10.648 17.672 -1.076 1 98.94 533 LEU A CA 1
ATOM 4143 C C . LEU A 1 533 ? -11.695 18.531 -1.771 1 98.94 533 LEU A C 1
ATOM 4145 O O . LEU A 1 533 ? -11.984 19.641 -1.332 1 98.94 533 LEU A O 1
ATOM 4149 N N . ALA A 1 534 ? -12.281 18.047 -2.898 1 98.88 534 ALA A N 1
ATOM 4150 C CA . ALA A 1 534 ? -13.344 18.781 -3.586 1 98.88 534 ALA A CA 1
ATOM 4151 C C . ALA A 1 534 ? -14.531 19.016 -2.662 1 98.88 534 ALA A C 1
ATOM 4153 O O . ALA A 1 534 ? -15.102 20.109 -2.643 1 98.88 534 ALA A O 1
ATOM 4154 N N . ILE A 1 535 ? -14.883 18.031 -1.908 1 98.88 535 ILE A N 1
ATOM 4155 C CA . ILE A 1 535 ? -16 18.125 -0.979 1 98.88 535 ILE A CA 1
ATOM 4156 C C . ILE A 1 535 ? -15.664 19.109 0.143 1 98.88 535 ILE A C 1
ATOM 4158 O O . ILE A 1 535 ? -16.5 19.922 0.521 1 98.88 535 ILE A O 1
ATOM 4162 N N . ALA A 1 536 ? -14.477 19 0.675 1 98.88 536 ALA A N 1
ATOM 4163 C CA . ALA A 1 536 ? -14.039 19.906 1.729 1 98.88 536 ALA A CA 1
ATOM 4164 C C . ALA A 1 536 ? -14.07 21.359 1.248 1 98.88 536 ALA A C 1
ATOM 4166 O O . ALA A 1 536 ? -14.484 22.266 1.986 1 98.88 536 ALA A O 1
ATOM 4167 N N . GLU A 1 537 ? -13.578 21.594 0.038 1 98.75 537 GLU A N 1
ATOM 4168 C CA . GLU A 1 537 ? -13.609 22.938 -0.546 1 98.75 537 GLU A CA 1
ATOM 4169 C C . GLU A 1 537 ? -15.031 23.469 -0.634 1 98.75 537 GLU A C 1
ATOM 4171 O O . GLU A 1 537 ? -15.289 24.625 -0.316 1 98.75 537 GLU A O 1
ATOM 4176 N N . TYR A 1 538 ? -15.922 22.625 -1.083 1 98.75 538 TYR A N 1
ATOM 4177 C CA . TYR A 1 538 ? -17.328 22.984 -1.21 1 98.75 538 TYR A CA 1
ATOM 4178 C C . TYR A 1 538 ? -17.922 23.359 0.145 1 98.75 538 TYR A C 1
ATOM 4180 O O . TYR A 1 538 ? -18.609 24.375 0.276 1 98.75 538 TYR A O 1
ATOM 4188 N N . VAL A 1 539 ? -17.641 22.531 1.151 1 98.75 539 VAL A N 1
ATOM 4189 C CA . VAL A 1 539 ? -18.125 22.781 2.504 1 98.75 539 VAL A CA 1
ATOM 4190 C C . VAL A 1 539 ? -17.609 24.141 2.982 1 98.75 539 VAL A C 1
ATOM 4192 O O . VAL A 1 539 ? -18.359 24.938 3.555 1 98.75 539 VAL A O 1
ATOM 4195 N N . GLY A 1 540 ? -16.328 24.391 2.793 1 98.5 540 GLY A N 1
ATOM 4196 C CA . GLY A 1 540 ? -15.766 25.672 3.145 1 98.5 540 GLY A CA 1
ATOM 4197 C C . GLY A 1 540 ? -16.484 26.844 2.486 1 98.5 540 GLY A C 1
ATOM 4198 O O . GLY A 1 540 ? -16.75 27.859 3.129 1 98.5 540 GLY A O 1
ATOM 4199 N N . LYS A 1 541 ? -16.828 26.719 1.243 1 97.75 541 LYS A N 1
ATOM 4200 C CA . LYS A 1 541 ? -17.531 27.766 0.509 1 97.75 541 LYS A CA 1
ATOM 4201 C C . LYS A 1 541 ? -18.922 28.016 1.103 1 97.75 541 LYS A C 1
ATOM 4203 O O . LYS A 1 541 ? -19.344 29.156 1.233 1 97.75 541 LYS A O 1
ATOM 4208 N N . LEU A 1 542 ? -19.609 26.984 1.441 1 97.88 542 LEU A N 1
ATOM 4209 C CA . LEU A 1 542 ? -20.938 27.109 2.027 1 97.88 542 LEU A CA 1
ATOM 4210 C C . LEU A 1 542 ? -20.891 27.859 3.35 1 97.88 542 LEU A C 1
ATOM 4212 O O . LEU A 1 542 ? -21.844 28.547 3.719 1 97.88 542 LEU A O 1
ATOM 4216 N N . LEU A 1 543 ? -19.812 27.75 4.027 1 97.19 543 LEU A N 1
ATOM 4217 C CA . LEU A 1 543 ? -19.656 28.359 5.34 1 97.19 543 LEU A CA 1
ATOM 4218 C C . LEU A 1 543 ? -19.141 29.797 5.211 1 97.19 543 LEU A C 1
ATOM 4220 O O . LEU A 1 543 ? -19.047 30.516 6.203 1 97.19 543 LEU A O 1
ATOM 4224 N N . GLY A 1 544 ? -18.781 30.25 4.02 1 89.69 544 GLY A N 1
ATOM 4225 C CA . GLY A 1 544 ? -18.328 31.609 3.785 1 89.69 544 GLY A CA 1
ATOM 4226 C C . GLY A 1 544 ? -16.812 31.75 3.789 1 89.69 544 GLY A C 1
ATOM 4227 O O . GLY A 1 544 ? -16.281 32.812 4.043 1 89.69 544 GLY A O 1
ATOM 4228 N N . HIS A 1 545 ? -16.172 30.688 3.717 1 81.5 545 HIS A N 1
ATOM 4229 C CA . HIS A 1 545 ? -14.719 30.656 3.662 1 81.5 545 HIS A CA 1
ATOM 4230 C C . HIS A 1 545 ? -14.219 30.375 2.246 1 81.5 545 HIS A C 1
ATOM 4232 O O . HIS A 1 545 ? -14.93 29.75 1.452 1 81.5 545 HIS A O 1
ATOM 4238 N N . MET B 1 1 ? -9.625 -42.719 24.688 1 39.03 1 MET B N 1
ATOM 4239 C CA . MET B 1 1 ? -9.156 -43.156 23.375 1 39.03 1 MET B CA 1
ATOM 4240 C C . MET B 1 1 ? -7.883 -42.406 22.984 1 39.03 1 MET B C 1
ATOM 4242 O O . MET B 1 1 ? -7.781 -41.188 23.188 1 39.03 1 MET B O 1
ATOM 4246 N N . PRO B 1 2 ? -6.852 -43.031 22.891 1 50.06 2 PRO B N 1
ATOM 4247 C CA . PRO B 1 2 ? -5.594 -42.344 22.641 1 50.06 2 PRO B CA 1
ATOM 4248 C C . PRO B 1 2 ? -5.707 -41.312 21.5 1 50.06 2 PRO B C 1
ATOM 4250 O O . PRO B 1 2 ? -6.527 -41.5 20.594 1 50.06 2 PRO B O 1
ATOM 4253 N N . SER B 1 3 ? -5.301 -40 21.734 1 65.94 3 SER B N 1
ATOM 4254 C CA . SER B 1 3 ? -5.305 -38.938 20.719 1 65.94 3 SER B CA 1
ATOM 4255 C C . SER B 1 3 ? -4.711 -39.469 19.406 1 65.94 3 SER B C 1
ATOM 4257 O O . SER B 1 3 ? -3.684 -40.125 19.406 1 65.94 3 SER B O 1
ATOM 4259 N N . ALA B 1 4 ? -5.508 -39.594 18.344 1 85.38 4 ALA B N 1
ATOM 4260 C CA . ALA B 1 4 ? -5.082 -40.031 17.016 1 85.38 4 ALA B CA 1
ATOM 4261 C C . ALA B 1 4 ? -3.705 -39.469 16.672 1 85.38 4 ALA B C 1
ATOM 4263 O O . ALA B 1 4 ? -3.408 -38.312 16.953 1 85.38 4 ALA B O 1
ATOM 4264 N N . SER B 1 5 ? -2.711 -40.406 16.328 1 95.19 5 SER B N 1
ATOM 4265 C CA . SER B 1 5 ? -1.407 -39.969 15.852 1 95.19 5 SER B CA 1
ATOM 4266 C C . SER B 1 5 ? -1.546 -39.094 14.609 1 95.19 5 SER B C 1
ATOM 4268 O O . SER B 1 5 ? -2.604 -39.062 13.977 1 95.19 5 SER B O 1
ATOM 4270 N N . TRP B 1 6 ? -0.536 -38.281 14.352 1 97 6 TRP B N 1
ATOM 4271 C CA . TRP B 1 6 ? -0.587 -37.469 13.156 1 97 6 TRP B CA 1
ATOM 4272 C C . TRP B 1 6 ? -0.734 -38.312 11.898 1 97 6 TRP B C 1
ATOM 4274 O O . TRP B 1 6 ? -1.367 -37.906 10.93 1 97 6 TRP B O 1
ATOM 4284 N N . GLU B 1 7 ? -0.202 -39.562 11.93 1 97.69 7 GLU B N 1
ATOM 4285 C CA . GLU B 1 7 ? -0.323 -40.469 10.805 1 97.69 7 GLU B CA 1
ATOM 4286 C C . GLU B 1 7 ? -1.772 -40.906 10.602 1 97.69 7 GLU B C 1
ATOM 4288 O O . GLU B 1 7 ? -2.23 -41.062 9.461 1 97.69 7 GLU B O 1
ATOM 4293 N N . ASP B 1 8 ? -2.439 -41.125 11.688 1 97.38 8 ASP B N 1
ATOM 4294 C CA . ASP B 1 8 ? -3.846 -41.5 11.617 1 97.38 8 ASP B CA 1
ATOM 4295 C C . ASP B 1 8 ? -4.688 -40.406 11.008 1 97.38 8 ASP B C 1
ATOM 4297 O O . ASP B 1 8 ? -5.582 -40.656 10.195 1 97.38 8 ASP B O 1
ATOM 4301 N N . LEU B 1 9 ? -4.414 -39.25 11.461 1 96.94 9 LEU B N 1
ATOM 4302 C CA . LEU B 1 9 ? -5.148 -38.094 10.953 1 96.94 9 LEU B CA 1
ATOM 4303 C C . LEU B 1 9 ? -4.918 -37.938 9.453 1 96.94 9 LEU B C 1
ATOM 4305 O O . LEU B 1 9 ? -5.859 -37.656 8.703 1 96.94 9 LEU B O 1
ATOM 4309 N N . ALA B 1 10 ? -3.693 -38.062 9.016 1 97.69 10 ALA B N 1
ATOM 4310 C CA . ALA B 1 10 ? -3.359 -37.969 7.594 1 97.69 10 ALA B CA 1
ATOM 4311 C C . ALA B 1 10 ? -4.055 -39.094 6.797 1 97.69 10 ALA B C 1
ATOM 4313 O O . ALA B 1 10 ? -4.586 -38.844 5.715 1 97.69 10 ALA B O 1
ATOM 4314 N N . ALA B 1 11 ? -4.027 -40.25 7.316 1 97.62 11 ALA B N 1
ATOM 4315 C CA . ALA B 1 11 ? -4.664 -41.406 6.648 1 97.62 11 ALA B CA 1
ATOM 4316 C C . ALA B 1 11 ? -6.164 -41.156 6.484 1 97.62 11 ALA B C 1
ATOM 4318 O O . ALA B 1 11 ? -6.742 -41.5 5.453 1 97.62 11 ALA B O 1
ATOM 4319 N N . ASP B 1 12 ? -6.734 -40.688 7.539 1 97.12 12 ASP B N 1
ATOM 4320 C CA . ASP B 1 12 ? -8.156 -40.375 7.48 1 97.12 12 ASP B CA 1
ATOM 4321 C C . ASP B 1 12 ? -8.453 -39.344 6.387 1 97.12 12 ASP B C 1
ATOM 4323 O O . ASP B 1 12 ? -9.422 -39.5 5.637 1 97.12 12 ASP B O 1
ATOM 4327 N N . LYS B 1 13 ? -7.672 -38.312 6.305 1 97.38 13 LYS B N 1
ATOM 4328 C CA . LYS B 1 13 ? -7.852 -37.281 5.277 1 97.38 13 LYS B CA 1
ATOM 4329 C C . LYS B 1 13 ? -7.711 -37.875 3.881 1 97.38 13 LYS B C 1
ATOM 4331 O O . LYS B 1 13 ? -8.5 -37.562 2.986 1 97.38 13 LYS B O 1
ATOM 4336 N N . ARG B 1 14 ? -6.738 -38.719 3.656 1 97.5 14 ARG B N 1
ATOM 4337 C CA . ARG B 1 14 ? -6.535 -39.375 2.365 1 97.5 14 ARG B CA 1
ATOM 4338 C C . ARG B 1 14 ? -7.73 -40.25 2 1 97.5 14 ARG B C 1
ATOM 4340 O O . ARG B 1 14 ? -8.148 -40.281 0.841 1 97.5 14 ARG B O 1
ATOM 4347 N N . ALA B 1 15 ? -8.211 -40.906 2.979 1 97.44 15 ALA B N 1
ATOM 4348 C CA . ALA B 1 15 ? -9.359 -41.781 2.746 1 97.44 15 ALA B CA 1
ATOM 4349 C C . ALA B 1 15 ? -10.586 -40.969 2.348 1 97.44 15 ALA B C 1
ATOM 4351 O O . ALA B 1 15 ? -11.344 -41.375 1.457 1 97.44 15 ALA B O 1
ATOM 4352 N N . ARG B 1 16 ? -10.812 -39.906 3.037 1 96.75 16 ARG B N 1
ATOM 4353 C CA . ARG B 1 16 ? -11.945 -39.031 2.705 1 96.75 16 ARG B CA 1
ATOM 4354 C C . ARG B 1 16 ? -11.812 -38.469 1.297 1 96.75 16 ARG B C 1
ATOM 4356 O O . ARG B 1 16 ? -12.797 -38.375 0.56 1 96.75 16 ARG B O 1
ATOM 4363 N N . LEU B 1 17 ? -10.609 -38.062 0.959 1 97.62 17 LEU B N 1
ATOM 4364 C CA . LEU B 1 17 ? -10.359 -37.562 -0.384 1 97.62 17 LEU B CA 1
ATOM 4365 C C . LEU B 1 17 ? -10.625 -38.625 -1.432 1 97.62 17 LEU B C 1
ATOM 4367 O O . LEU B 1 17 ? -11.289 -38.375 -2.439 1 97.62 17 LEU B O 1
ATOM 4371 N N . GLU B 1 18 ? -10.18 -39.781 -1.196 1 97 18 GLU B N 1
ATOM 4372 C CA . GLU B 1 18 ? -10.406 -40.906 -2.115 1 97 18 GLU B CA 1
ATOM 4373 C C . GLU B 1 18 ? -11.898 -41.188 -2.27 1 97 18 GLU B C 1
ATOM 4375 O O . GLU B 1 18 ? -12.367 -41.5 -3.369 1 97 18 GLU B O 1
ATOM 4380 N N . LYS B 1 19 ? -12.578 -41.156 -1.206 1 97.31 19 LYS B N 1
ATOM 4381 C CA . LYS B 1 19 ? -14.008 -41.438 -1.2 1 97.31 19 LYS B CA 1
ATOM 4382 C C . LYS B 1 19 ? -14.797 -40.375 -1.947 1 97.31 19 LYS B C 1
ATOM 4384 O O . LYS B 1 19 ? -15.898 -40.625 -2.438 1 97.31 19 LYS B O 1
ATOM 4389 N N . SER B 1 20 ? -14.25 -39.219 -2.021 1 97.44 20 SER B N 1
ATOM 4390 C CA . SER B 1 20 ? -14.938 -38.125 -2.697 1 97.44 20 SER B CA 1
ATOM 4391 C C . SER B 1 20 ? -14.906 -38.312 -4.211 1 97.44 20 SER B C 1
ATOM 4393 O O . SER B 1 20 ? -15.672 -37.656 -4.934 1 97.44 20 SER B O 1
ATOM 4395 N N . ILE B 1 21 ? -14.078 -39.156 -4.75 1 98.25 21 ILE B N 1
ATOM 4396 C CA . ILE B 1 21 ? -13.984 -39.406 -6.18 1 98.25 21 ILE B CA 1
ATOM 4397 C C . ILE B 1 21 ? -14.883 -40.594 -6.547 1 98.25 21 ILE B C 1
ATOM 4399 O O . ILE B 1 21 ? -14.656 -41.719 -6.09 1 98.25 21 ILE B O 1
ATOM 4403 N N . PRO B 1 22 ? -15.852 -40.406 -7.375 1 97.75 22 PRO B N 1
ATOM 4404 C CA . PRO B 1 22 ? -16.688 -41.531 -7.812 1 97.75 22 PRO B CA 1
ATOM 4405 C C . PRO B 1 22 ? -15.898 -42.656 -8.477 1 97.75 22 PRO B C 1
ATOM 4407 O O . PRO B 1 22 ? -14.938 -42.375 -9.203 1 97.75 22 PRO B O 1
ATOM 4410 N N . ASP B 1 23 ? -16.375 -43.844 -8.336 1 97.38 23 ASP B N 1
ATOM 4411 C CA . ASP B 1 23 ? -15.672 -45.031 -8.852 1 97.38 23 ASP B CA 1
ATOM 4412 C C . ASP B 1 23 ? -15.531 -44.969 -10.367 1 97.38 23 ASP B C 1
ATOM 4414 O O . ASP B 1 23 ? -14.516 -45.375 -10.922 1 97.38 23 ASP B O 1
ATOM 4418 N N . GLU B 1 24 ? -16.531 -44.375 -10.984 1 97.06 24 GLU B N 1
ATOM 4419 C CA . GLU B 1 24 ? -16.547 -44.281 -12.445 1 97.06 24 GLU B CA 1
ATOM 4420 C C . GLU B 1 24 ? -15.492 -43.312 -12.961 1 97.06 24 GLU B C 1
ATOM 4422 O O . GLU B 1 24 ? -15.172 -43.312 -14.148 1 97.06 24 GLU B O 1
ATOM 4427 N N . TRP B 1 25 ? -14.953 -42.5 -12.078 1 98.19 25 TRP B N 1
ATOM 4428 C CA . TRP B 1 25 ? -13.945 -41.531 -12.484 1 98.19 25 TRP B CA 1
ATOM 4429 C C . TRP B 1 25 ? -12.547 -42 -12.125 1 98.19 25 TRP B C 1
ATOM 4431 O O . TRP B 1 25 ? -11.578 -41.25 -12.195 1 98.19 25 TRP B O 1
ATOM 4441 N N . LYS B 1 26 ? -12.344 -43.188 -11.695 1 97.56 26 LYS B N 1
ATOM 4442 C CA . LYS B 1 26 ? -11.055 -43.688 -11.211 1 97.56 26 LYS B CA 1
ATOM 4443 C C . LYS B 1 26 ? -10.32 -44.469 -12.297 1 97.56 26 LYS B C 1
ATOM 4445 O O . LYS B 1 26 ? -10.945 -45.219 -13.062 1 97.56 26 LYS B O 1
ATOM 4450 N N . PHE B 1 27 ? -9 -44.281 -12.352 1 96.69 27 PHE B N 1
ATOM 4451 C CA . PHE B 1 27 ? -8.133 -45.125 -13.164 1 96.69 27 PHE B CA 1
ATOM 4452 C C . PHE B 1 27 ? -8.047 -46.531 -12.578 1 96.69 27 PHE B C 1
ATOM 4454 O O . PHE B 1 27 ? -8.102 -46.719 -11.359 1 96.69 27 PHE B O 1
ATOM 4461 N N . LYS B 1 28 ? -7.879 -47.5 -13.453 1 93.5 28 LYS B N 1
ATOM 4462 C CA . LYS B 1 28 ? -7.602 -48.844 -12.977 1 93.5 28 LYS B CA 1
ATOM 4463 C C . LYS B 1 28 ? -6.18 -48.969 -12.43 1 93.5 28 LYS B C 1
ATOM 4465 O O . LYS B 1 28 ? -5.941 -49.656 -11.438 1 93.5 28 LYS B O 1
ATOM 4470 N N . SER B 1 29 ? -5.281 -48.312 -13.078 1 92.94 29 SER B N 1
ATOM 4471 C CA . SER B 1 29 ? -3.887 -48.219 -12.672 1 92.94 29 SER B CA 1
ATOM 4472 C C . SER B 1 29 ? -3.262 -46.906 -13.156 1 92.94 29 SER B C 1
ATOM 4474 O O . SER B 1 29 ? -3.676 -46.344 -14.18 1 92.94 29 SER B O 1
ATOM 4476 N N . VAL B 1 30 ? -2.328 -46.406 -12.383 1 93.44 30 VAL B N 1
ATOM 4477 C CA . VAL B 1 30 ? -1.661 -45.156 -12.75 1 93.44 30 VAL B CA 1
ATOM 4478 C C . VAL B 1 30 ? -0.157 -45.375 -12.867 1 93.44 30 VAL B C 1
ATOM 4480 O O . VAL B 1 30 ? 0.423 -46.156 -12.086 1 93.44 30 VAL B O 1
ATOM 4483 N N . PRO B 1 31 ? 0.473 -44.781 -13.836 1 93.75 31 PRO B N 1
ATOM 4484 C CA . PRO B 1 31 ? 1.926 -44.906 -13.969 1 93.75 31 PRO B CA 1
ATOM 4485 C C . PRO B 1 31 ? 2.684 -44.281 -12.805 1 93.75 31 PRO B C 1
ATOM 4487 O O . PRO B 1 31 ? 2.176 -43.375 -12.156 1 93.75 31 PRO B O 1
ATOM 4490 N N . ILE B 1 32 ? 3.938 -44.781 -12.633 1 92.44 32 ILE B N 1
ATOM 4491 C CA . ILE B 1 32 ? 4.742 -44.281 -11.531 1 92.44 32 ILE B CA 1
ATOM 4492 C C . ILE B 1 32 ? 5.949 -43.5 -12.078 1 92.44 32 ILE B C 1
ATOM 4494 O O . ILE B 1 32 ? 6.746 -42.969 -11.32 1 92.44 32 ILE B O 1
ATOM 4498 N N . GLU B 1 33 ? 6.109 -43.469 -13.398 1 92.81 33 GLU B N 1
ATOM 4499 C CA . GLU B 1 33 ? 7.211 -42.75 -14.023 1 92.81 33 GLU B CA 1
ATOM 4500 C C . GLU B 1 33 ? 6.805 -42.188 -15.383 1 92.81 33 GLU B C 1
ATOM 4502 O O . GLU B 1 33 ? 5.773 -42.594 -15.938 1 92.81 33 GLU B O 1
ATOM 4507 N N . GLY B 1 34 ? 7.598 -41.188 -15.758 1 93.88 34 GLY B N 1
ATOM 4508 C CA . GLY B 1 34 ? 7.359 -40.656 -17.078 1 93.88 34 GLY B CA 1
ATOM 4509 C C . GLY B 1 34 ? 6.289 -39.562 -17.094 1 93.88 34 GLY B C 1
ATOM 4510 O O . GLY B 1 34 ? 5.945 -39 -16.047 1 93.88 34 GLY B O 1
ATOM 4511 N N . SER B 1 35 ? 5.84 -39.25 -18.328 1 96.62 35 SER B N 1
ATOM 4512 C CA . SER B 1 35 ? 4.844 -38.188 -18.531 1 96.62 35 SER B CA 1
ATOM 4513 C C . SER B 1 35 ? 3.428 -38.75 -18.422 1 96.62 35 SER B C 1
ATOM 4515 O O . SER B 1 35 ? 3.131 -39.844 -18.938 1 96.62 35 SER B O 1
ATOM 4517 N N . VAL B 1 36 ? 2.576 -38.062 -17.719 1 97.94 36 VAL B N 1
ATOM 4518 C CA . VAL B 1 36 ? 1.184 -38.5 -17.594 1 97.94 36 VAL B CA 1
ATOM 4519 C C . VAL B 1 36 ? 0.266 -37.375 -18.109 1 97.94 36 VAL B C 1
ATOM 4521 O O . VAL B 1 36 ? -0.944 -37.406 -17.859 1 97.94 36 VAL B O 1
ATOM 4524 N N . ILE B 1 37 ? 0.815 -36.406 -18.812 1 97.25 37 ILE B N 1
ATOM 4525 C CA . ILE B 1 37 ? 0.136 -35.156 -19.188 1 97.25 37 ILE B CA 1
ATOM 4526 C C . ILE B 1 37 ? -1.037 -35.469 -20.109 1 97.25 37 ILE B C 1
ATOM 4528 O O . ILE B 1 37 ? -2.055 -34.781 -20.094 1 97.25 37 ILE B O 1
ATOM 4532 N N . ASP B 1 38 ? -0.967 -36.562 -20.891 1 96.69 38 ASP B N 1
ATOM 4533 C CA . ASP B 1 38 ? -1.97 -36.844 -21.906 1 96.69 38 ASP B CA 1
ATOM 4534 C C . ASP B 1 38 ? -2.961 -37.906 -21.422 1 96.69 38 ASP B C 1
ATOM 4536 O O . ASP B 1 38 ? -3.955 -38.188 -22.109 1 96.69 38 ASP B O 1
ATOM 4540 N N . LEU B 1 39 ? -2.742 -38.438 -20.281 1 97.62 39 LEU B N 1
ATOM 4541 C CA . LEU B 1 39 ? -3.48 -39.594 -19.859 1 97.62 39 LEU B CA 1
ATOM 4542 C C . LEU B 1 39 ? -4.941 -39.25 -19.578 1 97.62 39 LEU B C 1
ATOM 4544 O O . LEU B 1 39 ? -5.832 -40.094 -19.828 1 97.62 39 LEU B O 1
ATOM 4548 N N . PRO B 1 40 ? -5.242 -38.094 -19.062 1 97.19 40 PRO B N 1
ATOM 4549 C CA . PRO B 1 40 ? -6.664 -37.781 -18.891 1 97.19 40 PRO B CA 1
ATOM 4550 C C . PRO B 1 40 ? -7.449 -37.875 -20.203 1 97.19 40 PRO B C 1
ATOM 4552 O O . PRO B 1 40 ? -8.539 -38.438 -20.234 1 97.19 40 PRO B O 1
ATOM 4555 N N . GLU B 1 41 ? -6.918 -37.375 -21.203 1 96.31 41 GLU B N 1
ATOM 4556 C CA . GLU B 1 41 ? -7.59 -37.375 -22.5 1 96.31 41 GLU B CA 1
ATOM 4557 C C . GLU B 1 41 ? -7.645 -38.812 -23.062 1 96.31 41 GLU B C 1
ATOM 4559 O O . GLU B 1 41 ? -8.602 -39.156 -23.75 1 96.31 41 GLU B O 1
ATOM 4564 N N . LYS B 1 42 ? -6.688 -39.594 -22.75 1 96.12 42 LYS B N 1
ATOM 4565 C CA . LYS B 1 42 ? -6.582 -40.938 -23.312 1 96.12 42 LYS B CA 1
ATOM 4566 C C . LYS B 1 42 ? -7.246 -41.969 -22.406 1 96.12 42 LYS B C 1
ATOM 4568 O O . LYS B 1 42 ? -7.312 -43.156 -22.75 1 96.12 42 LYS B O 1
ATOM 4573 N N . SER B 1 43 ? -7.742 -41.562 -21.344 1 95.31 43 SER B N 1
ATOM 4574 C CA . SER B 1 43 ? -8.219 -42.469 -20.297 1 95.31 43 SER B CA 1
ATOM 4575 C C . SER B 1 43 ? -9.484 -43.188 -20.734 1 95.31 43 SER B C 1
ATOM 4577 O O . SER B 1 43 ? -9.789 -44.281 -20.219 1 95.31 43 SER B O 1
ATOM 4579 N N . GLY B 1 44 ? -10.289 -42.531 -21.609 1 96 44 GLY B N 1
ATOM 4580 C CA . GLY B 1 44 ? -11.602 -43.062 -21.953 1 96 44 GLY B CA 1
ATOM 4581 C C . GLY B 1 44 ? -12.672 -42.688 -20.938 1 96 44 GLY B C 1
ATOM 4582 O O . GLY B 1 44 ? -13.852 -42.969 -21.156 1 96 44 GLY B O 1
ATOM 4583 N N . ILE B 1 45 ? -12.289 -42.062 -19.922 1 97.31 45 ILE B N 1
ATOM 4584 C CA . ILE B 1 45 ? -13.219 -41.688 -18.875 1 97.31 45 ILE B CA 1
ATOM 4585 C C . ILE B 1 45 ? -13.953 -40.406 -19.281 1 97.31 45 ILE B C 1
ATOM 4587 O O . ILE B 1 45 ? -15.156 -40.281 -19.031 1 97.31 45 ILE B O 1
ATOM 4591 N N . LEU B 1 46 ? -13.305 -39.5 -19.922 1 98.25 46 LEU B N 1
ATOM 4592 C CA . LEU B 1 46 ? -13.93 -38.281 -20.422 1 98.25 46 LEU B CA 1
ATOM 4593 C C . LEU B 1 46 ? -14.547 -38.531 -21.797 1 98.25 46 LEU B C 1
ATOM 4595 O O . LEU B 1 46 ? -13.93 -39.156 -22.656 1 98.25 46 LEU B O 1
ATOM 4599 N N . SER B 1 47 ? -15.766 -38.062 -22.016 1 98.25 47 SER B N 1
ATOM 4600 C CA . SER B 1 47 ? -16.359 -38.094 -23.344 1 98.25 47 SER B CA 1
ATOM 4601 C C . SER B 1 47 ? -15.703 -37.062 -24.266 1 98.25 47 SER B C 1
ATOM 4603 O O . SER B 1 47 ? -15.008 -36.156 -23.797 1 98.25 47 SER B O 1
ATOM 4605 N N . PRO B 1 48 ? -15.906 -37.219 -25.578 1 98.06 48 PRO B N 1
ATOM 4606 C CA . PRO B 1 48 ? -15.359 -36.219 -26.5 1 98.06 48 PRO B CA 1
ATOM 4607 C C . PRO B 1 48 ? -15.828 -34.812 -26.203 1 98.06 48 PRO B C 1
ATOM 4609 O O . PRO B 1 48 ? -15.055 -33.875 -26.312 1 98.06 48 PRO B O 1
ATOM 4612 N N . SER B 1 49 ? -17.031 -34.719 -25.828 1 98.19 49 SER B N 1
ATOM 4613 C CA . SER B 1 49 ? -17.578 -33.406 -25.469 1 98.19 49 SER B CA 1
ATOM 4614 C C . SER B 1 49 ? -16.891 -32.844 -24.219 1 98.19 49 SER B C 1
ATOM 4616 O O . SER B 1 49 ? -16.594 -31.656 -24.156 1 98.19 49 SER B O 1
ATOM 4618 N N . GLU B 1 50 ? -16.688 -33.656 -23.266 1 98.62 50 GLU B N 1
ATOM 4619 C CA . GLU B 1 50 ? -16.016 -33.25 -22.031 1 98.62 50 GLU B CA 1
ATOM 4620 C C . GLU B 1 50 ? -14.562 -32.844 -22.312 1 98.62 50 GLU B C 1
ATOM 4622 O O . GLU B 1 50 ? -14.055 -31.906 -21.719 1 98.62 50 GLU B O 1
ATOM 4627 N N . ILE B 1 51 ? -13.898 -33.562 -23.188 1 98.69 51 ILE B N 1
ATOM 4628 C CA . ILE B 1 51 ? -12.531 -33.25 -23.578 1 98.69 51 ILE B CA 1
ATOM 4629 C C . ILE B 1 51 ? -12.516 -31.875 -24.266 1 98.69 51 ILE B C 1
ATOM 4631 O O . ILE B 1 51 ? -11.664 -31.031 -23.953 1 98.69 51 ILE B O 1
ATOM 4635 N N . LYS B 1 52 ? -13.477 -31.656 -25.156 1 98.44 52 LYS B N 1
ATOM 4636 C CA . LYS B 1 52 ? -13.562 -30.359 -25.844 1 98.44 52 LYS B CA 1
ATOM 4637 C C . LYS B 1 52 ? -13.789 -29.234 -24.844 1 98.44 52 LYS B C 1
ATOM 4639 O O . LYS B 1 52 ? -13.141 -28.188 -24.922 1 98.44 52 LYS B O 1
ATOM 4644 N N . ILE B 1 53 ? -14.633 -29.438 -23.891 1 98.75 53 ILE B N 1
ATOM 4645 C CA . ILE B 1 53 ? -14.945 -28.453 -22.859 1 98.75 53 ILE B CA 1
ATOM 4646 C C . ILE B 1 53 ? -13.695 -28.141 -22.047 1 98.75 53 ILE B C 1
ATOM 4648 O O . ILE B 1 53 ? -13.32 -26.969 -21.891 1 98.75 53 ILE B O 1
ATOM 4652 N N . THR B 1 54 ? -13 -29.156 -21.562 1 98.69 54 THR B N 1
ATOM 4653 C CA . THR B 1 54 ? -11.891 -28.938 -20.641 1 98.69 54 THR B CA 1
ATOM 4654 C C . THR B 1 54 ? -10.656 -28.453 -21.391 1 98.69 54 THR B C 1
ATOM 4656 O O . THR B 1 54 ? -9.734 -27.891 -20.781 1 98.69 54 THR B O 1
ATOM 4659 N N . ASN B 1 55 ? -10.602 -28.625 -22.719 1 98.31 55 ASN B N 1
ATOM 4660 C CA . ASN B 1 55 ? -9.508 -28.094 -23.531 1 98.31 55 ASN B CA 1
ATOM 4661 C C . ASN B 1 55 ? -9.75 -26.641 -23.922 1 98.31 55 ASN B C 1
ATOM 4663 O O . ASN B 1 55 ? -8.836 -25.969 -24.406 1 98.31 55 ASN B O 1
ATOM 4667 N N . SER B 1 56 ? -10.945 -26.156 -23.688 1 98.38 56 SER B N 1
ATOM 4668 C CA . SER B 1 56 ? -11.266 -24.766 -24.031 1 98.38 56 SER B CA 1
ATOM 4669 C C . SER B 1 56 ? -10.633 -23.797 -23.047 1 98.38 56 SER B C 1
ATOM 4671 O O . SER B 1 56 ? -10.367 -24.141 -21.906 1 98.38 56 SER B O 1
ATOM 4673 N N . SER B 1 57 ? -10.32 -22.594 -23.562 1 98.5 57 SER B N 1
ATOM 4674 C CA . SER B 1 57 ? -9.844 -21.531 -22.672 1 98.5 57 SER B CA 1
ATOM 4675 C C . SER B 1 57 ? -10.961 -21.031 -21.766 1 98.5 57 SER B C 1
ATOM 4677 O O . SER B 1 57 ? -12.141 -21.188 -22.078 1 98.5 57 SER B O 1
ATOM 4679 N N . ALA B 1 58 ? -10.562 -20.5 -20.609 1 98.81 58 ALA B N 1
ATOM 4680 C CA . ALA B 1 58 ? -11.547 -19.891 -19.719 1 98.81 58 ALA B CA 1
ATOM 4681 C C . ALA B 1 58 ? -12.336 -18.812 -20.453 1 98.81 58 ALA B C 1
ATOM 4683 O O . ALA B 1 58 ? -13.555 -18.688 -20.266 1 98.81 58 ALA B O 1
ATOM 4684 N N . THR B 1 59 ? -11.688 -18.016 -21.25 1 98.75 59 THR B N 1
ATOM 4685 C CA . THR B 1 59 ? -12.312 -16.922 -22 1 98.75 59 THR B CA 1
ATOM 4686 C C . THR B 1 59 ? -13.375 -17.469 -22.953 1 98.75 59 THR B C 1
ATOM 4688 O O . THR B 1 59 ? -14.469 -16.906 -23.047 1 98.75 59 THR B O 1
ATOM 4691 N N . GLU B 1 60 ? -13.102 -18.594 -23.625 1 98.62 60 GLU B N 1
ATOM 4692 C CA . GLU B 1 60 ? -14.07 -19.219 -24.5 1 98.62 60 GLU B CA 1
ATOM 4693 C C . GLU B 1 60 ? -15.242 -19.812 -23.719 1 98.62 60 GLU B C 1
ATOM 4695 O O . GLU B 1 60 ? -16.406 -19.688 -24.125 1 98.62 60 GLU B O 1
ATOM 4700 N N . LEU B 1 61 ? -14.922 -20.422 -22.641 1 98.88 61 LEU B N 1
ATOM 4701 C CA . LEU B 1 61 ? -15.961 -21.062 -21.844 1 98.88 61 LEU B CA 1
ATOM 4702 C C . LEU B 1 61 ? -16.953 -20.031 -21.312 1 98.88 61 LEU B C 1
ATOM 4704 O O . LEU B 1 61 ? -18.172 -20.234 -21.406 1 98.88 61 LEU B O 1
ATOM 4708 N N . VAL B 1 62 ? -16.453 -18.906 -20.766 1 98.81 62 VAL B N 1
ATOM 4709 C CA . VAL B 1 62 ? -17.359 -17.938 -20.172 1 98.81 62 VAL B CA 1
ATOM 4710 C C . VAL B 1 62 ? -18.234 -17.312 -21.25 1 98.81 62 VAL B C 1
ATOM 4712 O O . VAL B 1 62 ? -19.391 -16.984 -21.016 1 98.81 62 VAL B O 1
ATOM 4715 N N . ALA B 1 63 ? -17.703 -17.125 -22.438 1 98.69 63 ALA B N 1
ATOM 4716 C CA . ALA B 1 63 ? -18.5 -16.625 -23.547 1 98.69 63 ALA B CA 1
ATOM 4717 C C . ALA B 1 63 ? -19.641 -17.578 -23.891 1 98.69 63 ALA B C 1
ATOM 4719 O O . ALA B 1 63 ? -20.781 -17.141 -24.094 1 98.69 63 ALA B O 1
ATOM 4720 N N . GLN B 1 64 ? -19.359 -18.875 -23.953 1 98.56 64 GLN B N 1
ATOM 4721 C CA . GLN B 1 64 ? -20.359 -19.875 -24.281 1 98.56 64 GLN B CA 1
ATOM 4722 C C . GLN B 1 64 ? -21.375 -20.047 -23.172 1 98.56 64 GLN B C 1
ATOM 4724 O O . GLN B 1 64 ? -22.562 -20.297 -23.422 1 98.56 64 GLN B O 1
ATOM 4729 N N . LEU B 1 65 ? -20.953 -19.922 -21.953 1 98.75 65 LEU B N 1
ATOM 4730 C CA . LEU B 1 65 ? -21.859 -19.953 -20.812 1 98.75 65 LEU B CA 1
ATOM 4731 C C . LEU B 1 65 ? -22.766 -18.75 -20.797 1 98.75 65 LEU B C 1
ATOM 4733 O O . LEU B 1 65 ? -23.953 -18.859 -20.484 1 98.75 65 LEU B O 1
ATOM 4737 N N . ALA B 1 66 ? -22.219 -17.625 -21.156 1 98.25 66 ALA B N 1
ATOM 4738 C CA . ALA B 1 66 ? -22.953 -16.375 -21.125 1 98.25 66 ALA B CA 1
ATOM 4739 C C . ALA B 1 66 ? -24.016 -16.328 -22.219 1 98.25 66 ALA B C 1
ATOM 4741 O O . ALA B 1 66 ? -25.062 -15.688 -22.062 1 98.25 66 ALA B O 1
ATOM 4742 N N . ASN B 1 67 ? -23.766 -17 -23.359 1 97.38 67 ASN B N 1
ATOM 4743 C CA . ASN B 1 67 ? -24.75 -16.969 -24.438 1 97.38 67 ASN B CA 1
ATOM 4744 C C . ASN B 1 67 ? -25.641 -18.203 -24.422 1 97.38 67 ASN B C 1
ATOM 4746 O O . ASN B 1 67 ? -26.484 -18.375 -25.297 1 97.38 67 ASN B O 1
ATOM 4750 N N . GLY B 1 68 ? -25.375 -19.141 -23.484 1 96.94 68 GLY B N 1
ATOM 4751 C CA . G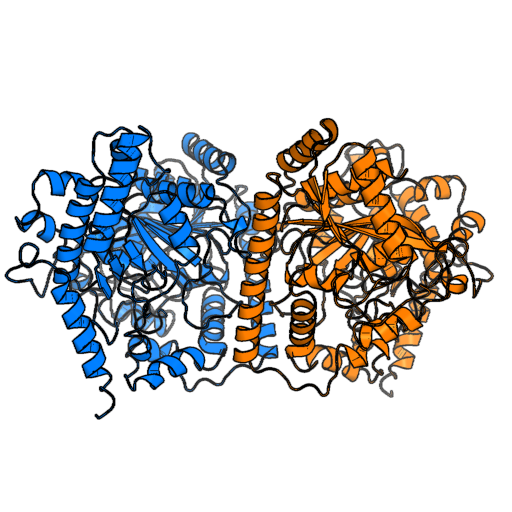LY B 1 68 ? -26.266 -20.266 -23.266 1 96.94 68 GLY B CA 1
ATOM 4752 C C . GLY B 1 68 ? -25.922 -21.469 -24.094 1 96.94 68 GLY B C 1
ATOM 4753 O O . GLY B 1 68 ? -26.594 -22.5 -24.031 1 96.94 68 GLY B O 1
ATOM 4754 N N . THR B 1 69 ? -24.844 -21.422 -24.828 1 97.62 69 THR B N 1
ATOM 4755 C CA . THR B 1 69 ? -24.406 -22.547 -25.641 1 97.62 69 THR B CA 1
ATOM 4756 C C . THR B 1 69 ? -23.984 -23.719 -24.75 1 97.62 69 THR B C 1
ATOM 4758 O O . THR B 1 69 ? -24.141 -24.875 -25.125 1 97.62 69 THR B O 1
ATOM 4761 N N . LEU B 1 70 ? -23.453 -23.438 -23.594 1 98.5 70 LEU B N 1
ATOM 4762 C CA . LEU B 1 70 ? -23.078 -24.438 -22.594 1 98.5 70 LEU B CA 1
ATOM 4763 C C . LEU B 1 70 ? -23.859 -24.219 -21.297 1 98.5 70 LEU B C 1
ATOM 4765 O O . LEU B 1 70 ? -24.188 -23.078 -20.953 1 98.5 70 LEU B O 1
ATOM 4769 N N . LYS B 1 71 ? -24.094 -25.266 -20.672 1 98.5 71 LYS B N 1
ATOM 4770 C CA . LYS B 1 71 ? -24.656 -25.203 -19.312 1 98.5 71 LYS B CA 1
ATOM 4771 C C . LYS B 1 71 ? -23.547 -25.344 -18.266 1 98.5 71 LYS B C 1
ATOM 4773 O O . LYS B 1 71 ? -22.609 -26.109 -18.453 1 98.5 71 LYS B O 1
ATOM 4778 N N . SER B 1 72 ? -23.781 -24.594 -17.188 1 98.81 72 SER B N 1
ATOM 4779 C CA . SER B 1 72 ? -22.797 -24.625 -16.109 1 98.81 72 SER B CA 1
ATOM 4780 C C . SER B 1 72 ? -22.594 -26.031 -15.562 1 98.81 72 SER B C 1
ATOM 4782 O O . SER B 1 72 ? -21.484 -26.438 -15.234 1 98.81 72 SER B O 1
ATOM 4784 N N . VAL B 1 73 ? -23.656 -26.812 -15.445 1 98.81 73 VAL B N 1
ATOM 4785 C CA . VAL B 1 73 ? -23.594 -28.141 -14.859 1 98.81 73 VAL B CA 1
ATOM 4786 C C . VAL B 1 73 ? -22.734 -29.047 -15.742 1 98.81 73 VAL B C 1
ATOM 4788 O O . VAL B 1 73 ? -21.984 -29.891 -15.242 1 98.81 73 VAL B O 1
ATOM 4791 N N . ASP B 1 74 ? -22.859 -28.906 -17.078 1 98.81 74 ASP B N 1
ATOM 4792 C CA . ASP B 1 74 ? -22.078 -29.719 -18 1 98.81 74 ASP B CA 1
ATOM 4793 C C . ASP B 1 74 ? -20.594 -29.359 -17.922 1 98.81 74 ASP B C 1
ATOM 4795 O O . ASP B 1 74 ? -19.75 -30.25 -17.906 1 98.81 74 ASP B O 1
ATOM 4799 N N . VAL B 1 75 ? -20.328 -28.094 -17.891 1 98.94 75 VAL B N 1
ATOM 4800 C CA . VAL B 1 75 ? -18.938 -27.609 -17.812 1 98.94 75 VAL B CA 1
ATOM 4801 C C . VAL B 1 75 ? -18.328 -28.062 -16.5 1 98.94 75 VAL B C 1
ATOM 4803 O O . VAL B 1 75 ? -17.203 -28.594 -16.469 1 98.94 75 VAL B O 1
ATOM 4806 N N . THR B 1 76 ? -19.062 -27.922 -15.391 1 98.88 76 THR B N 1
ATOM 4807 C CA . THR B 1 76 ? -18.578 -28.281 -14.062 1 98.88 76 THR B CA 1
ATOM 4808 C C . THR B 1 76 ? -18.328 -29.781 -13.977 1 98.88 76 THR B C 1
ATOM 4810 O O . THR B 1 76 ? -17.297 -30.203 -13.43 1 98.88 76 THR B O 1
ATOM 4813 N N . LEU B 1 77 ? -19.219 -30.531 -14.492 1 98.81 77 LEU B N 1
ATOM 4814 C CA . LEU B 1 77 ? -19.062 -31.984 -14.461 1 98.81 77 LEU B CA 1
ATOM 4815 C C . LEU B 1 77 ? -17.797 -32.406 -15.203 1 98.81 77 LEU B C 1
ATOM 4817 O O . LEU B 1 77 ? -17.031 -33.25 -14.703 1 98.81 77 LEU B O 1
ATOM 4821 N N . ALA B 1 78 ? -17.594 -31.875 -16.391 1 98.88 78 ALA B N 1
ATOM 4822 C CA . ALA B 1 78 ? -16.406 -32.188 -17.188 1 98.88 78 ALA B CA 1
ATOM 4823 C C . ALA B 1 78 ? -15.133 -31.891 -16.406 1 98.88 78 ALA B C 1
ATOM 4825 O O . ALA B 1 78 ? -14.211 -32.719 -16.375 1 98.88 78 ALA B O 1
ATOM 4826 N N . PHE B 1 79 ? -15.078 -30.781 -15.758 1 98.94 79 PHE B N 1
ATOM 4827 C CA . PHE B 1 79 ? -13.883 -30.375 -15.016 1 98.94 79 PHE B CA 1
ATOM 4828 C C . PHE B 1 79 ? -13.734 -31.203 -13.742 1 98.94 79 PHE B C 1
ATOM 4830 O O . PHE B 1 79 ? -12.617 -31.5 -13.32 1 98.94 79 PHE B O 1
ATOM 4837 N N . CYS B 1 80 ? -14.859 -31.531 -13.086 1 98.88 80 CYS B N 1
ATOM 4838 C CA . CYS B 1 80 ? -14.766 -32.406 -11.914 1 98.88 80 CYS B CA 1
ATOM 4839 C C . CYS B 1 80 ? -14.117 -33.719 -12.273 1 98.88 80 CYS B C 1
ATOM 4841 O O . CYS B 1 80 ? -13.234 -34.219 -11.562 1 98.88 80 CYS B O 1
ATOM 4843 N N . LYS B 1 81 ? -14.555 -34.312 -13.359 1 98.81 81 LYS B N 1
ATOM 4844 C CA . LYS B 1 81 ? -13.969 -35.594 -13.805 1 98.81 81 LYS B CA 1
ATOM 4845 C C . LYS B 1 81 ? -12.469 -35.438 -14.055 1 98.81 81 LYS B C 1
ATOM 4847 O O . LYS B 1 81 ? -11.672 -36.25 -13.57 1 98.81 81 LYS B O 1
ATOM 4852 N N . ARG B 1 82 ? -12.109 -34.438 -14.75 1 98.88 82 ARG B N 1
ATOM 4853 C CA . ARG B 1 82 ? -10.703 -34.281 -15.125 1 98.88 82 ARG B CA 1
ATOM 4854 C C . ARG B 1 82 ? -9.852 -33.938 -13.922 1 98.88 82 ARG B C 1
ATOM 4856 O O . ARG B 1 82 ? -8.695 -34.344 -13.828 1 98.88 82 ARG B O 1
ATOM 4863 N N . ALA B 1 83 ? -10.391 -33.125 -12.969 1 98.88 83 ALA B N 1
ATOM 4864 C CA . ALA B 1 83 ? -9.688 -32.844 -11.719 1 98.88 83 ALA B CA 1
ATOM 4865 C C . ALA B 1 83 ? -9.422 -34.125 -10.938 1 98.88 83 ALA B C 1
ATOM 4867 O O . ALA B 1 83 ? -8.344 -34.312 -10.359 1 98.88 83 ALA B O 1
ATOM 4868 N N . ALA B 1 84 ? -10.398 -35 -10.922 1 98.81 84 ALA B N 1
ATOM 4869 C CA . ALA B 1 84 ? -10.234 -36.281 -10.258 1 98.81 84 ALA B CA 1
ATOM 4870 C C . ALA B 1 84 ? -9.109 -37.094 -10.898 1 98.81 84 ALA B C 1
ATOM 4872 O O . ALA B 1 84 ? -8.305 -37.719 -10.195 1 98.81 84 ALA B O 1
ATOM 4873 N N . LEU B 1 85 ? -9.078 -37.094 -12.219 1 98.75 85 LEU B N 1
ATOM 4874 C CA . LEU B 1 85 ? -8.031 -37.812 -12.938 1 98.75 85 LEU B CA 1
ATOM 4875 C C . LEU B 1 85 ? -6.66 -37.188 -12.641 1 98.75 85 LEU B C 1
ATOM 4877 O O . LEU B 1 85 ? -5.695 -37.938 -12.406 1 98.75 85 LEU B O 1
ATOM 4881 N N . ALA B 1 86 ? -6.598 -35.875 -12.664 1 98.75 86 ALA B N 1
ATOM 4882 C CA . ALA B 1 86 ? -5.344 -35.188 -12.359 1 98.75 86 ALA B CA 1
ATOM 4883 C C . ALA B 1 86 ? -4.816 -35.594 -10.984 1 98.75 86 ALA B C 1
ATOM 4885 O O . ALA B 1 86 ? -3.637 -35.906 -10.836 1 98.75 86 ALA B O 1
ATOM 4886 N N . HIS B 1 87 ? -5.684 -35.594 -9.984 1 98.62 87 HIS B N 1
ATOM 4887 C CA . HIS B 1 87 ? -5.266 -35.938 -8.625 1 98.62 87 HIS B CA 1
ATOM 4888 C C . HIS B 1 87 ? -4.723 -37.344 -8.531 1 98.62 87 HIS B C 1
ATOM 4890 O O . HIS B 1 87 ? -3.709 -37.594 -7.879 1 98.62 87 HIS B O 1
ATOM 4896 N N . GLN B 1 88 ? -5.383 -38.281 -9.188 1 98.31 88 GLN B N 1
ATOM 4897 C CA . GLN B 1 88 ? -4.957 -39.656 -9.148 1 98.31 88 GLN B CA 1
ATOM 4898 C C . GLN B 1 88 ? -3.568 -39.844 -9.766 1 98.31 88 GLN B C 1
ATOM 4900 O O . GLN B 1 88 ? -2.801 -40.719 -9.344 1 98.31 88 GLN B O 1
ATOM 4905 N N . LEU B 1 89 ? -3.256 -38.969 -10.695 1 98.5 89 LEU B N 1
ATOM 4906 C CA . LEU B 1 89 ? -2.021 -39.125 -11.461 1 98.5 89 LEU B CA 1
ATOM 4907 C C . LEU B 1 89 ? -0.859 -38.438 -10.766 1 98.5 89 LEU B C 1
ATOM 4909 O O . LEU B 1 89 ? 0.279 -38.906 -10.82 1 98.5 89 LEU B O 1
ATOM 4913 N N . VAL B 1 90 ? -1.146 -37.281 -10.078 1 98.44 90 VAL B N 1
ATOM 4914 C CA . VAL B 1 90 ? 0.01 -36.5 -9.641 1 98.44 90 VAL B CA 1
ATOM 4915 C C . VAL B 1 90 ? -0.199 -36.031 -8.203 1 98.44 90 VAL B C 1
ATOM 4917 O O . VAL B 1 90 ? 0.616 -35.281 -7.664 1 98.44 90 VAL B O 1
ATOM 4920 N N . ASN B 1 91 ? -1.271 -36.375 -7.5 1 98 91 ASN B N 1
ATOM 4921 C CA . ASN B 1 91 ? -1.521 -36.062 -6.094 1 98 91 ASN B CA 1
ATOM 4922 C C . ASN B 1 91 ? -1.587 -34.562 -5.848 1 98 91 ASN B C 1
ATOM 4924 O O . ASN B 1 91 ? -0.867 -34.031 -5 1 98 91 ASN B O 1
ATOM 4928 N N . CYS B 1 92 ? -2.512 -33.875 -6.508 1 98.75 92 CYS B N 1
ATOM 4929 C CA . CYS B 1 92 ? -2.426 -32.438 -6.508 1 98.75 92 CYS B CA 1
ATOM 4930 C C . CYS B 1 92 ? -3.611 -31.812 -5.777 1 98.75 92 CYS B C 1
ATOM 4932 O O . CYS B 1 92 ? -3.848 -30.609 -5.879 1 98.75 92 CYS B O 1
ATOM 4934 N N . ALA B 1 93 ? -4.387 -32.594 -4.973 1 98.62 93 ALA B N 1
ATOM 4935 C CA . ALA B 1 93 ? -5.531 -32.031 -4.262 1 98.62 93 ALA B CA 1
ATOM 4936 C C . ALA B 1 93 ? -5.441 -32.312 -2.766 1 98.62 93 ALA B C 1
ATOM 4938 O O . ALA B 1 93 ? -5.02 -33.406 -2.357 1 98.62 93 ALA B O 1
ATOM 4939 N N . HIS B 1 94 ? -5.84 -31.328 -1.927 1 97.94 94 HIS B N 1
ATOM 4940 C CA . HIS B 1 94 ? -6.094 -31.547 -0.507 1 97.94 94 HIS B CA 1
ATOM 4941 C C . HIS B 1 94 ? -7.559 -31.875 -0.254 1 97.94 94 HIS B C 1
ATOM 4943 O O . HIS B 1 94 ? -7.879 -32.594 0.69 1 97.94 94 HIS B O 1
ATOM 4949 N N . ASP B 1 95 ? -8.359 -31.266 -1.023 1 97.31 95 ASP B N 1
ATOM 4950 C CA . ASP B 1 95 ? -9.797 -31.484 -0.901 1 97.31 95 ASP B CA 1
ATOM 4951 C C . ASP B 1 95 ? -10.477 -31.469 -2.271 1 97.31 95 ASP B C 1
ATOM 4953 O O . ASP B 1 95 ? -10 -30.812 -3.197 1 97.31 95 ASP B O 1
ATOM 4957 N N . PHE B 1 96 ? -11.445 -32.312 -2.451 1 98.19 96 PHE B N 1
ATOM 4958 C CA . PHE B 1 96 ? -12.242 -32.438 -3.664 1 98.19 96 PHE B CA 1
ATOM 4959 C C . PHE B 1 96 ? -13.727 -32.562 -3.328 1 98.19 96 PHE B C 1
ATOM 4961 O O . PHE B 1 96 ? -14.133 -33.406 -2.543 1 98.19 96 PHE B O 1
ATOM 4968 N N . PHE B 1 97 ? -14.555 -31.594 -3.852 1 97.56 97 PHE B N 1
ATOM 4969 C CA . PHE B 1 97 ? -15.953 -31.531 -3.436 1 97.56 97 PHE B CA 1
ATOM 4970 C C . PHE B 1 97 ? -16.875 -31.328 -4.637 1 97.56 97 PHE B C 1
ATOM 4972 O O . PHE B 1 97 ? -17.562 -30.297 -4.727 1 97.56 97 PHE B O 1
ATOM 4979 N N . PRO B 1 98 ? -17 -32.344 -5.516 1 98.12 98 PRO B N 1
ATOM 4980 C CA . PRO B 1 98 ? -17.781 -32.25 -6.746 1 98.12 98 PRO B CA 1
ATOM 4981 C C . PRO B 1 98 ? -19.266 -32 -6.48 1 98.12 98 PRO B C 1
ATOM 4983 O O . PRO B 1 98 ? -19.938 -31.312 -7.258 1 98.12 98 PRO B O 1
ATOM 4986 N N . GLU B 1 99 ? -19.812 -32.5 -5.367 1 97.25 99 GLU B N 1
ATOM 4987 C CA . GLU B 1 99 ? -21.219 -32.281 -5.078 1 97.25 99 GLU B CA 1
ATOM 4988 C C . GLU B 1 99 ? -21.516 -30.797 -4.84 1 97.25 99 GLU B C 1
ATOM 4990 O O . GLU B 1 99 ? -22.516 -30.281 -5.34 1 97.25 99 GLU B O 1
ATOM 4995 N N . LEU B 1 100 ? -20.672 -30.188 -4.09 1 97.19 100 LEU B N 1
ATOM 4996 C CA . LEU B 1 100 ? -20.828 -28.766 -3.857 1 97.19 100 LEU B CA 1
ATOM 4997 C C . LEU B 1 100 ? -20.719 -27.984 -5.164 1 97.19 100 LEU B C 1
ATOM 4999 O O . LEU B 1 100 ? -21.484 -27.047 -5.395 1 97.19 100 LEU B O 1
ATOM 5003 N N . ALA B 1 101 ? -19.766 -28.359 -6 1 98.56 101 ALA B N 1
ATOM 5004 C CA . ALA B 1 101 ? -19.547 -27.703 -7.281 1 98.56 101 ALA B CA 1
ATOM 5005 C C . ALA B 1 101 ? -20.766 -27.844 -8.188 1 98.56 101 ALA B C 1
ATOM 5007 O O . ALA B 1 101 ? -21.219 -26.859 -8.781 1 98.56 101 ALA B O 1
ATOM 5008 N N . LEU B 1 102 ? -21.266 -29.016 -8.266 1 98.62 102 LEU B N 1
ATOM 5009 C CA . LEU B 1 102 ? -22.391 -29.281 -9.148 1 98.62 102 LEU B CA 1
ATOM 5010 C C . LEU B 1 102 ? -23.656 -28.609 -8.641 1 98.62 102 LEU B C 1
ATOM 5012 O O . LEU B 1 102 ? -24.484 -28.156 -9.438 1 98.62 102 LEU B O 1
ATOM 5016 N N . ALA B 1 103 ? -23.812 -28.594 -7.348 1 98.19 103 ALA B N 1
ATOM 5017 C CA . ALA B 1 103 ? -24.953 -27.875 -6.777 1 98.19 103 ALA B CA 1
ATOM 5018 C C . ALA B 1 103 ? -24.922 -26.406 -7.148 1 98.19 103 ALA B C 1
ATOM 5020 O O . ALA B 1 103 ? -25.938 -25.828 -7.543 1 98.19 103 ALA B O 1
ATOM 5021 N N . GLN B 1 104 ? -23.766 -25.781 -7.023 1 97.75 104 GLN B N 1
ATOM 5022 C CA . GLN B 1 104 ? -23.609 -24.391 -7.402 1 97.75 104 GLN B CA 1
ATOM 5023 C C . GLN B 1 104 ? -23.875 -24.188 -8.898 1 97.75 104 GLN B C 1
ATOM 5025 O O . GLN B 1 104 ? -24.5 -23.203 -9.297 1 97.75 104 GLN B O 1
ATOM 5030 N N . ALA B 1 105 ? -23.328 -25.078 -9.68 1 98.81 105 ALA B N 1
ATOM 5031 C CA . ALA B 1 105 ? -23.516 -25 -11.125 1 98.81 105 ALA B CA 1
ATOM 5032 C C . ALA B 1 105 ? -25 -25.047 -11.492 1 98.81 105 ALA B C 1
ATOM 5034 O O . ALA B 1 105 ? -25.438 -24.312 -12.367 1 98.81 105 ALA B O 1
ATOM 5035 N N . ARG B 1 106 ? -25.766 -25.891 -10.836 1 98.69 106 ARG B N 1
ATOM 5036 C CA . ARG B 1 106 ? -27.203 -25.984 -11.086 1 98.69 106 ARG B CA 1
ATOM 5037 C C . ARG B 1 106 ? -27.906 -24.688 -10.711 1 98.69 106 ARG B C 1
ATOM 5039 O O . ARG B 1 106 ? -28.844 -24.266 -11.398 1 98.69 106 ARG B O 1
ATOM 5046 N N . GLU B 1 107 ? -27.5 -24.141 -9.633 1 98.5 107 GLU B N 1
ATOM 5047 C CA . GLU B 1 107 ? -28.062 -22.859 -9.234 1 98.5 107 GLU B CA 1
ATOM 5048 C C . GLU B 1 107 ? -27.797 -21.781 -10.297 1 98.5 107 GLU B C 1
ATOM 5050 O O . GLU B 1 107 ? -28.672 -20.953 -10.57 1 98.5 107 GLU B O 1
ATOM 5055 N N . LEU B 1 108 ? -26.656 -21.766 -10.875 1 98.81 108 LEU B N 1
ATOM 5056 C CA . LEU B 1 108 ? -26.281 -20.797 -11.898 1 98.81 108 LEU B CA 1
ATOM 5057 C C . LEU B 1 108 ? -27.094 -21.016 -13.172 1 98.81 108 LEU B C 1
ATOM 5059 O O . LEU B 1 108 ? -27.484 -20.062 -13.844 1 98.81 108 LEU B O 1
ATOM 5063 N N . ASP B 1 109 ? -27.297 -22.281 -13.477 1 98.75 109 ASP B N 1
ATOM 5064 C CA . ASP B 1 109 ? -28.141 -22.594 -14.625 1 98.75 109 ASP B CA 1
ATOM 5065 C C . ASP B 1 109 ? -29.562 -22.109 -14.398 1 98.75 109 ASP B C 1
ATOM 5067 O O . ASP B 1 109 ? -30.188 -21.562 -15.312 1 98.75 109 ASP B O 1
ATOM 5071 N N . ARG B 1 110 ? -30.109 -22.344 -13.219 1 98.56 110 ARG B N 1
ATOM 5072 C CA . ARG B 1 110 ? -31.453 -21.859 -12.891 1 98.56 110 ARG B CA 1
ATOM 5073 C C . ARG B 1 110 ? -31.516 -20.344 -13 1 98.56 110 ARG B C 1
ATOM 5075 O O . ARG B 1 110 ? -32.5 -19.797 -13.508 1 98.56 110 ARG B O 1
ATOM 5082 N N . TYR B 1 111 ? -30.531 -19.688 -12.469 1 98.56 111 TYR B N 1
ATOM 5083 C CA . TYR B 1 111 ? -30.469 -18.234 -12.578 1 98.56 111 TYR B CA 1
ATOM 5084 C C . TYR B 1 111 ? -30.531 -17.797 -14.039 1 98.56 111 TYR B C 1
ATOM 5086 O O . TYR B 1 111 ? -31.297 -16.906 -14.391 1 98.56 111 TYR B O 1
ATOM 5094 N N . PHE B 1 112 ? -29.656 -18.406 -14.852 1 98.31 112 PHE B N 1
ATOM 5095 C CA . PHE B 1 112 ? -29.594 -18.062 -16.266 1 98.31 112 PHE B CA 1
ATOM 5096 C C . PHE B 1 112 ? -30.922 -18.312 -16.953 1 98.31 112 PHE B C 1
ATOM 5098 O O . PHE B 1 112 ? -31.359 -17.531 -17.797 1 98.31 112 PHE B O 1
ATOM 5105 N N . GLU B 1 113 ? -31.562 -19.406 -16.609 1 97.81 113 GLU B N 1
ATOM 5106 C CA . GLU B 1 113 ? -32.875 -19.734 -17.188 1 97.81 113 GLU B CA 1
ATOM 5107 C C . GLU B 1 113 ? -33.906 -18.672 -16.828 1 97.81 113 GLU B C 1
ATOM 5109 O O . GLU B 1 113 ? -34.75 -18.344 -17.656 1 97.81 113 GLU B O 1
ATOM 5114 N N . THR B 1 114 ? -33.844 -18.234 -15.672 1 98.25 114 THR B N 1
ATOM 5115 C CA . THR B 1 114 ? -34.812 -17.266 -15.164 1 98.25 114 THR B CA 1
ATOM 5116 C C . THR B 1 114 ? -34.531 -15.875 -15.703 1 98.25 114 THR B C 1
ATOM 5118 O O . THR B 1 114 ? -35.438 -15.164 -16.109 1 98.25 114 THR B O 1
ATOM 5121 N N . HIS B 1 115 ? -33.281 -15.422 -15.781 1 97.94 115 HIS B N 1
ATOM 5122 C CA . HIS B 1 115 ? -32.938 -14.023 -16.031 1 97.94 115 HIS B CA 1
ATOM 5123 C C . HIS B 1 115 ? -32.406 -13.836 -17.453 1 97.94 115 HIS B C 1
ATOM 5125 O O . HIS B 1 115 ? -32.312 -12.711 -17.953 1 97.94 115 HIS B O 1
ATOM 5131 N N . LYS B 1 116 ? -32 -14.906 -18.062 1 97.81 116 LYS B N 1
ATOM 5132 C CA . LYS B 1 116 ? -31.531 -14.922 -19.438 1 97.81 116 LYS B CA 1
ATOM 5133 C C . LYS B 1 116 ? -30.266 -14.086 -19.594 1 97.81 116 LYS B C 1
ATOM 5135 O O . LYS B 1 116 ? -30.094 -13.398 -20.609 1 97.81 116 LYS B O 1
ATOM 5140 N N . LYS B 1 117 ? -29.469 -14.016 -18.609 1 97.94 117 LYS B N 1
ATOM 5141 C CA . LYS B 1 117 ? -28.156 -13.367 -18.578 1 97.94 117 LYS B CA 1
ATOM 5142 C C . LYS B 1 117 ? -27.266 -14 -17.516 1 97.94 117 LYS B C 1
ATOM 5144 O O . LYS B 1 117 ? -27.766 -14.617 -16.562 1 97.94 117 LYS B O 1
ATOM 5149 N N . PRO B 1 118 ? -25.984 -13.898 -17.656 1 98.62 118 PRO B N 1
ATOM 5150 C CA . PRO B 1 118 ? -25.094 -14.43 -16.625 1 98.62 118 PRO B CA 1
ATOM 5151 C C . PRO B 1 118 ? -25.156 -13.641 -15.32 1 98.62 118 PRO B C 1
ATOM 5153 O O . PRO B 1 118 ? -25.531 -12.461 -15.328 1 98.62 118 PRO B O 1
ATOM 5156 N N . VAL B 1 119 ? -24.797 -14.273 -14.227 1 98.31 119 VAL B N 1
ATOM 5157 C CA . VAL B 1 119 ? -24.797 -13.594 -12.938 1 98.31 119 VAL B CA 1
ATOM 5158 C C . VAL B 1 119 ? -23.609 -12.625 -12.867 1 98.31 119 VAL B C 1
ATOM 5160 O O . VAL B 1 119 ? -23.672 -11.609 -12.172 1 98.31 119 VAL B O 1
ATOM 5163 N N . GLY B 1 120 ? -22.531 -12.891 -13.562 1 98.44 120 GLY B N 1
ATOM 5164 C CA . GLY B 1 120 ? -21.312 -12.125 -13.617 1 98.44 120 GLY B CA 1
ATOM 5165 C C . GLY B 1 120 ? -20.344 -12.609 -14.68 1 98.44 120 GLY B C 1
ATOM 5166 O O . GLY B 1 120 ? -20.672 -13.516 -15.453 1 98.44 120 GLY B O 1
ATOM 5167 N N . PRO B 1 121 ? -19.156 -12.023 -14.688 1 98.62 121 PRO B N 1
ATOM 5168 C CA . PRO B 1 121 ? -18.219 -12.289 -15.789 1 98.62 121 PRO B CA 1
ATOM 5169 C C . PRO B 1 121 ? -17.656 -13.711 -15.75 1 98.62 121 PRO B C 1
ATOM 5171 O O . PRO B 1 121 ? -17.109 -14.188 -16.75 1 98.62 121 PRO B O 1
ATOM 5174 N N . LEU B 1 122 ? -17.781 -14.438 -14.625 1 98.88 122 LEU B N 1
ATOM 5175 C CA . LEU B 1 122 ? -17.219 -15.781 -14.5 1 98.88 122 LEU B CA 1
ATOM 5176 C C . LEU B 1 122 ? -18.328 -16.828 -14.383 1 98.88 122 LEU B C 1
ATOM 5178 O O . LEU B 1 122 ? -18.094 -17.922 -13.883 1 98.88 122 LEU B O 1
ATOM 5182 N N . HIS B 1 123 ? -19.516 -16.484 -14.875 1 98.81 123 HIS B N 1
ATOM 5183 C CA . HIS B 1 123 ? -20.688 -17.344 -14.75 1 98.81 123 HIS B CA 1
ATOM 5184 C C . HIS B 1 123 ? -20.391 -18.766 -15.188 1 98.81 123 HIS B C 1
ATOM 5186 O O . HIS B 1 123 ? -20.141 -19.031 -16.359 1 98.81 123 HIS B O 1
ATOM 5192 N N . GLY B 1 124 ? -20.375 -19.688 -14.172 1 98.88 124 GLY B N 1
ATOM 5193 C CA . GLY B 1 124 ? -20.297 -21.109 -14.453 1 98.88 124 GLY B CA 1
ATOM 5194 C C . GLY B 1 124 ? -18.891 -21.609 -14.68 1 98.88 124 GLY B C 1
ATOM 5195 O O . GLY B 1 124 ? -18.672 -22.766 -15.031 1 98.88 124 GLY B O 1
ATOM 5196 N N . LEU B 1 125 ? -17.875 -20.75 -14.523 1 98.94 125 LEU B N 1
ATOM 5197 C CA . LEU B 1 125 ? -16.5 -21.109 -14.812 1 98.94 125 LEU B CA 1
ATOM 5198 C C . LEU B 1 125 ? -15.883 -21.891 -13.648 1 98.94 125 LEU B C 1
ATOM 5200 O O . LEU B 1 125 ? -15.789 -21.375 -12.531 1 98.94 125 LEU B O 1
ATOM 5204 N N . PRO B 1 126 ? -15.445 -23.156 -13.836 1 98.81 126 PRO B N 1
ATOM 5205 C CA . PRO B 1 126 ? -14.773 -23.906 -12.773 1 98.81 126 PRO B CA 1
ATOM 5206 C C . PRO B 1 126 ? -13.367 -23.406 -12.492 1 98.81 126 PRO B C 1
ATOM 5208 O O . PRO B 1 126 ? -12.539 -23.312 -13.406 1 98.81 126 PRO B O 1
ATOM 5211 N N . ILE B 1 127 ? -13.102 -23.094 -11.273 1 98.62 127 ILE B N 1
ATOM 5212 C CA . ILE B 1 127 ? -11.828 -22.562 -10.828 1 98.62 127 ILE B CA 1
ATOM 5213 C C . ILE B 1 127 ? -11.297 -23.391 -9.664 1 98.62 127 ILE B C 1
ATOM 5215 O O . ILE B 1 127 ? -12.055 -23.797 -8.781 1 98.62 127 ILE B O 1
ATOM 5219 N N . SER B 1 128 ? -10.023 -23.781 -9.727 1 98.75 128 SER B N 1
ATOM 5220 C CA . SER B 1 128 ? -9.383 -24.422 -8.594 1 98.75 128 SER B CA 1
ATOM 5221 C C . SER B 1 128 ? -8.75 -23.406 -7.652 1 98.75 128 SER B C 1
ATOM 5223 O O . SER B 1 128 ? -8.406 -22.297 -8.078 1 98.75 128 SER B O 1
ATOM 5225 N N . LEU B 1 129 ? -8.656 -23.734 -6.363 1 98.81 129 LEU B N 1
ATOM 5226 C CA . LEU B 1 129 ? -8.172 -22.812 -5.344 1 98.81 129 LEU B CA 1
ATOM 5227 C C . LEU B 1 129 ? -7.023 -23.438 -4.551 1 98.81 129 LEU B C 1
ATOM 5229 O O . LEU B 1 129 ? -7.129 -24.578 -4.098 1 98.81 129 LEU B O 1
ATOM 5233 N N . LYS B 1 130 ? -5.918 -22.641 -4.395 1 98.62 130 LYS B N 1
ATOM 5234 C CA . LYS B 1 130 ? -4.91 -23.016 -3.41 1 98.62 130 LYS B CA 1
ATOM 5235 C C . LYS B 1 130 ? -5.531 -23.188 -2.025 1 98.62 130 LYS B C 1
ATOM 5237 O O . LYS B 1 130 ? -6.445 -22.453 -1.654 1 98.62 130 LYS B O 1
ATOM 5242 N N . ASP B 1 131 ? -5.039 -24.078 -1.304 1 98.25 131 ASP B N 1
ATOM 5243 C CA . ASP B 1 131 ? -5.66 -24.469 -0.044 1 98.25 131 ASP B CA 1
ATOM 5244 C C . ASP B 1 131 ? -5.754 -23.297 0.919 1 98.25 131 ASP B C 1
ATOM 5246 O O . ASP B 1 131 ? -6.516 -23.344 1.888 1 98.25 131 ASP B O 1
ATOM 5250 N N . GLN B 1 132 ? -5.043 -22.172 0.693 1 98.06 132 GLN B N 1
ATOM 5251 C CA . GLN B 1 132 ? -5.09 -20.984 1.549 1 98.06 132 GLN B CA 1
ATOM 5252 C C . GLN B 1 132 ? -6.465 -20.328 1.496 1 98.06 132 GLN B C 1
ATOM 5254 O O . GLN B 1 132 ? -6.859 -19.625 2.434 1 98.06 132 GLN B O 1
ATOM 5259 N N . LEU B 1 133 ? -7.141 -20.453 0.38 1 98.5 133 LEU B N 1
ATOM 5260 C CA . LEU B 1 133 ? -8.445 -19.812 0.197 1 98.5 133 LEU B CA 1
ATOM 5261 C C . LEU B 1 133 ? -9.531 -20.594 0.938 1 98.5 133 LEU B C 1
ATOM 5263 O O . LEU B 1 133 ? -9.703 -21.781 0.72 1 98.5 133 LEU B O 1
ATOM 5267 N N . ARG B 1 134 ? -10.289 -19.875 1.727 1 98.38 134 ARG B N 1
ATOM 5268 C CA . ARG B 1 134 ? -11.359 -20.5 2.488 1 98.38 134 ARG B CA 1
ATOM 5269 C C . ARG B 1 134 ? -12.633 -20.594 1.653 1 98.38 134 ARG B C 1
ATOM 5271 O O . ARG B 1 134 ? -13.023 -19.641 0.988 1 98.38 134 ARG B O 1
ATOM 5278 N N . VAL B 1 135 ? -13.141 -21.734 1.617 1 98.25 135 VAL B N 1
ATOM 5279 C CA . VAL B 1 135 ? -14.461 -22 1.055 1 98.25 135 VAL B CA 1
ATOM 5280 C C . VAL B 1 135 ? -15.406 -22.484 2.152 1 98.25 135 VAL B C 1
ATOM 5282 O O . VAL B 1 135 ? -15.148 -23.516 2.787 1 98.25 135 VAL B O 1
ATOM 5285 N N . LYS B 1 136 ? -16.469 -21.719 2.377 1 97.31 136 LYS B N 1
ATOM 5286 C CA . LYS B 1 136 ? -17.422 -22.109 3.418 1 97.31 136 LYS B CA 1
ATOM 5287 C C . LYS B 1 136 ? -17.812 -23.578 3.295 1 97.31 136 LYS B C 1
ATOM 5289 O O . LYS B 1 136 ? -18.172 -24.031 2.209 1 97.31 136 LYS B O 1
ATOM 5294 N N . GLY B 1 137 ? -17.688 -24.328 4.391 1 96.38 137 GLY B N 1
ATOM 5295 C CA . GLY B 1 137 ? -18.109 -25.719 4.434 1 96.38 137 GLY B CA 1
ATOM 5296 C C . GLY B 1 137 ? -17 -26.703 4.098 1 96.38 137 GLY B C 1
ATOM 5297 O O . GLY B 1 137 ? -17.188 -27.906 4.207 1 96.38 137 GLY B O 1
ATOM 5298 N N . THR B 1 138 ? -15.867 -26.234 3.666 1 96.94 138 THR B N 1
ATOM 5299 C CA . THR B 1 138 ? -14.742 -27.109 3.338 1 96.94 138 THR B CA 1
ATOM 5300 C C . THR B 1 138 ? -13.586 -26.875 4.309 1 96.94 138 THR B C 1
ATOM 5302 O O . THR B 1 138 ? -13.688 -26.062 5.227 1 96.94 138 THR B O 1
ATOM 5305 N N . GLU B 1 139 ? -12.562 -27.672 4.145 1 96.12 139 GLU B N 1
ATOM 5306 C CA . GLU B 1 139 ? -11.414 -27.625 5.039 1 96.12 139 GLU B CA 1
ATOM 5307 C C . GLU B 1 139 ? -10.281 -26.812 4.434 1 96.12 139 GLU B C 1
ATOM 5309 O O . GLU B 1 139 ? -10.039 -26.875 3.225 1 96.12 139 GLU B O 1
ATOM 5314 N N . THR B 1 140 ? -9.609 -26.047 5.223 1 97.31 140 THR B N 1
ATOM 5315 C CA . THR B 1 140 ? -8.367 -25.359 4.898 1 97.31 140 THR B CA 1
ATOM 5316 C C . THR B 1 140 ? -7.262 -25.75 5.883 1 97.31 140 THR B C 1
ATOM 5318 O O . THR B 1 140 ? -7.336 -25.422 7.066 1 97.31 140 THR B O 1
ATOM 5321 N N . CYS B 1 141 ? -6.207 -26.422 5.41 1 95.88 141 CYS B N 1
ATOM 5322 C CA . CYS B 1 141 ? -5.273 -26.984 6.383 1 95.88 141 CYS B CA 1
ATOM 5323 C C . CYS B 1 141 ? -3.861 -26.469 6.145 1 95.88 141 CYS B C 1
ATOM 5325 O O . CYS B 1 141 ? -3 -26.578 7.016 1 95.88 141 CYS B O 1
ATOM 5327 N N . MET B 1 142 ? -3.514 -25.922 5.008 1 94.56 142 MET B N 1
ATOM 5328 C CA . MET B 1 142 ? -2.189 -25.406 4.684 1 94.56 142 MET B CA 1
ATOM 5329 C C . MET B 1 142 ? -1.124 -26.484 4.863 1 94.56 142 MET B C 1
ATOM 5331 O O . MET B 1 142 ? 0.007 -26.188 5.25 1 94.56 142 MET B O 1
ATOM 5335 N N . ALA B 1 143 ? -1.539 -27.625 4.762 1 97.25 143 ALA B N 1
ATOM 5336 C CA . ALA B 1 143 ? -0.675 -28.797 4.871 1 97.25 143 ALA B CA 1
ATOM 5337 C C . ALA B 1 143 ? -0.183 -28.984 6.305 1 97.25 143 ALA B C 1
ATOM 5339 O O . ALA B 1 143 ? 0.827 -29.656 6.539 1 97.25 143 ALA B O 1
ATOM 5340 N N . TYR B 1 144 ? -0.779 -28.359 7.309 1 97.44 144 TYR B N 1
ATOM 5341 C CA . TYR B 1 144 ? -0.584 -28.703 8.711 1 97.44 144 TYR B CA 1
ATOM 5342 C C . TYR B 1 144 ? -1.553 -29.797 9.156 1 97.44 144 TYR B C 1
ATOM 5344 O O . TYR B 1 144 ? -2.771 -29.641 9.039 1 97.44 144 TYR B O 1
ATOM 5352 N N . ILE B 1 145 ? -1.01 -30.844 9.758 1 98 145 ILE B N 1
ATOM 5353 C CA . ILE B 1 145 ? -1.857 -31.938 10.242 1 98 145 ILE B CA 1
ATOM 5354 C C . ILE B 1 145 ? -2.74 -31.422 11.383 1 98 145 ILE B C 1
ATOM 5356 O O . ILE B 1 145 ? -3.898 -31.828 11.508 1 98 145 ILE B O 1
ATOM 5360 N N . SER B 1 146 ? -2.26 -30.5 12.141 1 97.31 146 SER B N 1
ATOM 5361 C CA . SER B 1 146 ? -2.963 -29.938 13.289 1 97.31 146 SER B CA 1
ATOM 5362 C C . SER B 1 146 ? -4.203 -29.172 12.859 1 97.31 146 SER B C 1
ATOM 5364 O O . SER B 1 146 ? -5.07 -28.859 13.688 1 97.31 146 SER B O 1
ATOM 5366 N N . TRP B 1 147 ? -4.309 -28.844 11.617 1 97.25 147 TRP B N 1
ATOM 5367 C CA . TRP B 1 147 ? -5.426 -28.031 11.156 1 97.25 147 TRP B CA 1
ATOM 5368 C C . TRP B 1 147 ? -6.52 -28.906 10.555 1 97.25 147 TRP B C 1
ATOM 5370 O O . TRP B 1 147 ? -7.602 -28.406 10.219 1 97.25 147 TRP B O 1
ATOM 5380 N N . LEU B 1 148 ? -6.312 -30.188 10.414 1 97.25 148 LEU B N 1
ATOM 5381 C CA . LEU B 1 148 ? -7.289 -31.109 9.828 1 97.25 148 LEU B CA 1
ATOM 5382 C C . LEU B 1 148 ? -8.516 -31.234 10.719 1 97.25 148 LEU B C 1
ATOM 5384 O O . LEU B 1 148 ? -8.422 -31.109 11.938 1 97.25 148 LEU B O 1
ATOM 5388 N N . GLY B 1 149 ? -9.695 -31.438 10.078 1 92.69 149 GLY B N 1
ATOM 5389 C CA . GLY B 1 149 ? -10.914 -31.75 10.805 1 92.69 149 GLY B CA 1
ATOM 5390 C C . GLY B 1 149 ? -11.75 -30.516 11.102 1 92.69 149 GLY B C 1
ATOM 5391 O O . GLY B 1 149 ? -12.812 -30.609 11.727 1 92.69 149 GLY B O 1
ATOM 5392 N N . LYS B 1 150 ? -11.266 -29.375 10.727 1 90.19 150 LYS B N 1
ATOM 5393 C CA . LYS B 1 150 ? -12.008 -28.141 10.93 1 90.19 150 LYS B CA 1
ATOM 5394 C C . LYS B 1 150 ? -12.484 -27.562 9.609 1 90.19 150 LYS B C 1
ATOM 5396 O O . LYS B 1 150 ? -11.688 -27.312 8.703 1 90.19 150 LYS B O 1
ATOM 5401 N N . ARG B 1 151 ? -13.75 -27.297 9.531 1 95.44 151 ARG B N 1
ATOM 5402 C CA . ARG B 1 151 ? -14.328 -26.734 8.312 1 95.44 151 ARG B CA 1
ATOM 5403 C C . ARG B 1 151 ? -14.516 -25.234 8.445 1 95.44 151 ARG B C 1
ATOM 5405 O O . ARG B 1 151 ? -14.891 -24.734 9.516 1 95.44 151 ARG B O 1
ATOM 5412 N N . ASP B 1 152 ? -14.281 -24.531 7.41 1 97.38 152 ASP B N 1
ATOM 5413 C CA . ASP B 1 152 ? -14.43 -23.078 7.391 1 97.38 152 ASP B CA 1
ATOM 5414 C C . ASP B 1 152 ? -15.906 -22.688 7.488 1 97.38 152 ASP B C 1
ATOM 5416 O O . ASP B 1 152 ? -16.766 -23.328 6.891 1 97.38 152 ASP B O 1
ATOM 5420 N N . THR B 1 153 ? -16.203 -21.562 8.18 1 97.19 153 THR B N 1
ATOM 5421 C CA . THR B 1 153 ? -17.562 -21.094 8.375 1 97.19 153 THR B CA 1
ATOM 5422 C C . THR B 1 153 ? -17.891 -19.938 7.43 1 97.19 153 THR B C 1
ATOM 5424 O O . THR B 1 153 ? -19.047 -19.516 7.344 1 97.19 153 THR B O 1
ATOM 5427 N N . SER B 1 154 ? -16.906 -19.438 6.777 1 97.12 154 SER B N 1
ATOM 5428 C CA . SER B 1 154 ? -17.078 -18.359 5.82 1 97.12 154 SER B CA 1
ATOM 5429 C C . SER B 1 154 ? -16.047 -18.438 4.703 1 97.12 154 SER B C 1
ATOM 5431 O O . SER B 1 154 ? -15.031 -19.125 4.832 1 97.12 154 SER B O 1
ATOM 5433 N N . ASP B 1 155 ? -16.328 -17.766 3.639 1 98.31 155 ASP B N 1
ATOM 5434 C CA . ASP B 1 155 ? -15.383 -17.609 2.535 1 98.31 155 ASP B CA 1
ATOM 5435 C C . ASP B 1 155 ? -14.336 -16.547 2.85 1 98.31 155 ASP B C 1
ATOM 5437 O O . ASP B 1 155 ? -14.609 -15.594 3.57 1 98.31 155 ASP B O 1
ATOM 5441 N N . SER B 1 156 ? -13.125 -16.75 2.396 1 98.5 156 SER B N 1
ATOM 5442 C CA . SER B 1 156 ? -12.234 -15.609 2.279 1 98.5 156 SER B CA 1
ATOM 5443 C C . SER B 1 156 ? -12.797 -14.57 1.313 1 98.5 156 SER B C 1
ATOM 5445 O O . SER B 1 156 ? -13.672 -14.875 0.505 1 98.5 156 SER B O 1
ATOM 5447 N N . ILE B 1 157 ? -12.297 -13.359 1.363 1 98.75 157 ILE B N 1
ATOM 5448 C CA . ILE B 1 157 ? -12.883 -12.25 0.624 1 98.75 157 ILE B CA 1
ATOM 5449 C C . ILE B 1 157 ? -12.82 -12.531 -0.875 1 98.75 157 ILE B C 1
ATOM 5451 O O . ILE B 1 157 ? -13.805 -12.359 -1.589 1 98.75 157 ILE B O 1
ATOM 5455 N N . LEU B 1 158 ? -11.664 -13 -1.347 1 98.81 158 LEU B N 1
ATOM 5456 C CA . LEU B 1 158 ? -11.547 -13.281 -2.771 1 98.81 158 LEU B CA 1
ATOM 5457 C C . LEU B 1 158 ? -12.516 -14.383 -3.188 1 98.81 158 LEU B C 1
ATOM 5459 O O . LEU B 1 158 ? -13.156 -14.289 -4.238 1 98.81 158 LEU B O 1
ATOM 5463 N N . THR B 1 159 ? -12.625 -15.445 -2.355 1 98.75 159 THR B N 1
ATOM 5464 C CA . THR B 1 159 ? -13.547 -16.531 -2.656 1 98.75 159 THR B CA 1
ATOM 5465 C C . THR B 1 159 ? -14.977 -16.016 -2.764 1 98.75 159 THR B C 1
ATOM 5467 O O . THR B 1 159 ? -15.703 -16.375 -3.697 1 98.75 159 THR B O 1
ATOM 5470 N N . ALA B 1 160 ? -15.359 -15.188 -1.882 1 98.69 160 ALA B N 1
ATOM 5471 C CA . ALA B 1 160 ? -16.703 -14.617 -1.894 1 98.69 160 ALA B CA 1
ATOM 5472 C C . ALA B 1 160 ? -16.938 -13.781 -3.15 1 98.69 160 ALA B C 1
ATOM 5474 O O . ALA B 1 160 ? -18 -13.852 -3.758 1 98.69 160 ALA B O 1
ATOM 5475 N N . LEU B 1 161 ? -15.961 -13.023 -3.518 1 98.81 161 LEU B N 1
ATOM 5476 C CA . LEU B 1 161 ? -16.094 -12.156 -4.684 1 98.81 161 LEU B CA 1
ATOM 5477 C C . LEU B 1 161 ? -16.109 -12.977 -5.969 1 98.81 161 LEU B C 1
ATOM 5479 O O . LEU B 1 161 ? -16.812 -12.617 -6.918 1 98.81 161 LEU B O 1
ATOM 5483 N N . LEU B 1 162 ? -15.328 -14.039 -6.004 1 98.75 162 LEU B N 1
ATOM 5484 C CA . LEU B 1 162 ? -15.352 -14.938 -7.152 1 98.75 162 LEU B CA 1
ATOM 5485 C C . LEU B 1 162 ? -16.703 -15.633 -7.266 1 98.75 162 LEU B C 1
ATOM 5487 O O . LEU B 1 162 ? -17.25 -15.781 -8.367 1 98.75 162 LEU B O 1
ATOM 5491 N N . ARG B 1 163 ? -17.188 -16.062 -6.133 1 98.25 163 ARG B N 1
ATOM 5492 C CA . ARG B 1 163 ? -18.516 -16.672 -6.113 1 98.25 163 ARG B CA 1
ATOM 5493 C C . ARG B 1 163 ? -19.578 -15.695 -6.629 1 98.25 163 ARG B C 1
ATOM 5495 O O . ARG B 1 163 ? -20.438 -16.062 -7.43 1 98.25 163 ARG B O 1
ATOM 5502 N N . LYS B 1 164 ? -19.516 -14.438 -6.168 1 98.06 164 LYS B N 1
ATOM 5503 C CA . LYS B 1 164 ? -20.422 -13.383 -6.629 1 98.06 164 LYS B CA 1
ATOM 5504 C C . LYS B 1 164 ? -20.312 -13.188 -8.141 1 98.06 164 LYS B C 1
ATOM 5506 O O . LYS B 1 164 ? -21.312 -12.938 -8.812 1 98.06 164 LYS B O 1
ATOM 5511 N N . ALA B 1 165 ? -19.109 -13.383 -8.664 1 98.62 165 ALA B N 1
ATOM 5512 C CA . ALA B 1 165 ? -18.859 -13.211 -10.094 1 98.62 165 ALA B CA 1
ATOM 5513 C C . ALA B 1 165 ? -19.344 -14.422 -10.883 1 98.62 165 ALA B C 1
ATOM 5515 O O . ALA B 1 165 ? -19.359 -14.398 -12.117 1 98.62 165 ALA B O 1
ATOM 5516 N N . GLY B 1 166 ? -19.672 -15.508 -10.234 1 98.75 166 GLY B N 1
ATOM 5517 C CA . GLY B 1 166 ? -20.297 -16.656 -10.875 1 98.75 166 GLY B CA 1
ATOM 5518 C C . GLY B 1 166 ? -19.375 -17.844 -10.984 1 98.75 166 GLY B C 1
ATOM 5519 O O . GLY B 1 166 ? -19.734 -18.875 -11.57 1 98.75 166 GLY B O 1
ATOM 5520 N N . ALA B 1 167 ? -18.203 -17.812 -10.383 1 98.81 167 ALA B N 1
ATOM 5521 C CA . ALA B 1 167 ? -17.25 -18.922 -10.461 1 98.81 167 ALA B CA 1
ATOM 5522 C C . ALA B 1 167 ? -17.75 -20.125 -9.688 1 98.81 167 ALA B C 1
ATOM 5524 O O . ALA B 1 167 ? -18.531 -19.984 -8.734 1 98.81 167 ALA B O 1
ATOM 5525 N N . VAL B 1 168 ? -17.344 -21.281 -10.086 1 98.81 168 VAL B N 1
ATOM 5526 C CA . VAL B 1 168 ? -17.656 -22.547 -9.422 1 98.81 168 VAL B CA 1
ATOM 5527 C C . VAL B 1 168 ? -16.375 -23.172 -8.883 1 98.81 168 VAL B C 1
ATOM 5529 O O . VAL B 1 168 ? -15.406 -23.359 -9.625 1 98.81 168 VAL B O 1
ATOM 5532 N N . PHE B 1 169 ? -16.344 -23.484 -7.594 1 98.69 169 PHE B N 1
ATOM 5533 C CA . PHE B 1 169 ? -15.172 -24.094 -6.984 1 98.69 169 PHE B CA 1
ATOM 5534 C C . PHE B 1 169 ? -15.328 -25.609 -6.895 1 98.69 169 PHE B C 1
ATOM 5536 O O . PHE B 1 169 ? -16.422 -26.109 -6.621 1 98.69 169 PHE B O 1
ATOM 5543 N N . LEU B 1 170 ? -14.25 -26.344 -7.137 1 97.88 170 LEU B N 1
ATOM 5544 C CA . LEU B 1 170 ? -14.406 -27.797 -7.18 1 97.88 170 LEU B CA 1
ATOM 5545 C C . LEU B 1 170 ? -13.312 -28.484 -6.379 1 97.88 170 LEU B C 1
ATOM 5547 O O . LEU B 1 170 ? -13.469 -29.641 -5.969 1 97.88 170 LEU B O 1
ATOM 5551 N N . VAL B 1 171 ? -12.203 -27.797 -6.16 1 98.44 171 VAL B N 1
ATOM 5552 C CA . VAL B 1 171 ? -11.062 -28.469 -5.551 1 98.44 171 VAL B CA 1
ATOM 5553 C C . VAL B 1 171 ? -10.195 -27.453 -4.812 1 98.44 171 VAL B C 1
ATOM 5555 O O . VAL B 1 171 ? -10.055 -26.312 -5.25 1 98.44 171 VAL B O 1
ATOM 5558 N N . LYS B 1 172 ? -9.703 -27.828 -3.607 1 98.31 172 LYS B N 1
ATOM 5559 C CA . LYS B 1 172 ? -8.578 -27.188 -2.938 1 98.31 172 LYS B CA 1
ATOM 5560 C C . LYS B 1 172 ? -7.277 -27.938 -3.229 1 98.31 172 LYS B C 1
ATOM 5562 O O . LYS B 1 172 ? -7.16 -29.125 -2.953 1 98.31 172 LYS B O 1
ATOM 5567 N N . THR B 1 173 ? -6.285 -27.188 -3.703 1 98.81 173 THR B N 1
ATOM 5568 C CA . THR B 1 173 ? -5.109 -27.875 -4.23 1 98.81 173 THR B CA 1
ATOM 5569 C C . THR B 1 173 ? -4.023 -27.984 -3.168 1 98.81 173 THR B C 1
ATOM 5571 O O . THR B 1 173 ? -4.004 -27.203 -2.211 1 98.81 173 THR B O 1
ATOM 5574 N N . SER B 1 174 ? -3.148 -28.938 -3.393 1 98.62 174 SER B N 1
ATOM 5575 C CA . SER B 1 174 ? -2.098 -29.297 -2.441 1 98.62 174 SER B CA 1
ATOM 5576 C C . SER B 1 174 ? -1.022 -28.219 -2.387 1 98.62 174 SER B C 1
ATOM 5578 O O . SER B 1 174 ? -0.814 -27.484 -3.359 1 98.62 174 SER B O 1
ATOM 5580 N N . VAL B 1 175 ? -0.41 -28.109 -1.235 1 98.62 175 VAL B N 1
ATOM 5581 C CA . VAL B 1 175 ? 0.663 -27.172 -0.958 1 98.62 175 VAL B CA 1
ATOM 5582 C C . VAL B 1 175 ? 1.749 -27.844 -0.125 1 98.62 175 VAL B C 1
ATOM 5584 O O . VAL B 1 175 ? 1.516 -28.891 0.474 1 98.62 175 VAL B O 1
ATOM 5587 N N . PRO B 1 176 ? 2.957 -27.344 -0.144 1 97.94 176 PRO B N 1
ATOM 5588 C CA . PRO B 1 176 ? 3.939 -27.844 0.816 1 97.94 176 PRO B CA 1
ATOM 5589 C C . PRO B 1 176 ? 3.604 -27.469 2.258 1 97.94 176 PRO B C 1
ATOM 5591 O O . PRO B 1 176 ? 2.893 -26.5 2.498 1 97.94 176 PRO B O 1
ATOM 5594 N N . GLN B 1 177 ? 4.176 -28.281 3.211 1 97 177 GLN B N 1
ATOM 5595 C CA . GLN B 1 177 ? 4.098 -27.906 4.617 1 97 177 GLN B CA 1
ATOM 5596 C C . GLN B 1 177 ? 4.578 -26.469 4.828 1 97 177 GLN B C 1
ATOM 5598 O O . GLN B 1 177 ? 5.633 -26.094 4.32 1 97 177 GLN B O 1
ATOM 5603 N N . THR B 1 178 ? 3.793 -25.625 5.422 1 95.12 178 THR B N 1
ATOM 5604 C CA . THR B 1 178 ? 4.062 -24.234 5.793 1 95.12 178 THR B CA 1
ATOM 5605 C C . THR B 1 178 ? 3.873 -23.312 4.598 1 95.12 178 THR B C 1
ATOM 5607 O O . THR B 1 178 ? 3.844 -22.094 4.75 1 95.12 178 THR B O 1
ATOM 5610 N N . LEU B 1 179 ? 3.832 -23.797 3.371 1 96.31 179 LEU B N 1
ATOM 5611 C CA . LEU B 1 179 ? 3.699 -23.016 2.15 1 96.31 179 LEU B CA 1
ATOM 5612 C C . LEU B 1 179 ? 5.027 -22.375 1.769 1 96.31 179 LEU B C 1
ATOM 5614 O O . LEU B 1 179 ? 5.133 -21.719 0.727 1 96.31 179 LEU B O 1
ATOM 5618 N N . MET B 1 180 ? 6.137 -22.656 2.445 1 94.69 180 MET B N 1
ATOM 5619 C CA . MET B 1 180 ? 7.305 -21.781 2.32 1 94.69 180 MET B CA 1
ATOM 5620 C C . MET B 1 180 ? 8.367 -22.422 1.431 1 94.69 180 MET B C 1
ATOM 5622 O O . MET B 1 180 ? 9.484 -21.922 1.327 1 94.69 180 MET B O 1
ATOM 5626 N N . VAL B 1 181 ? 7.996 -23.5 0.709 1 93.94 181 VAL B N 1
ATOM 5627 C CA . VAL B 1 181 ? 8.961 -24.172 -0.147 1 93.94 181 VAL B CA 1
ATOM 5628 C C . VAL B 1 181 ? 8.422 -24.266 -1.573 1 93.94 181 VAL B C 1
ATOM 5630 O O . VAL B 1 181 ? 7.23 -24.484 -1.78 1 93.94 181 VAL B O 1
ATOM 5633 N N . CYS B 1 182 ? 9.344 -24.125 -2.535 1 94.56 182 CYS B N 1
ATOM 5634 C CA . CYS B 1 182 ? 8.945 -24.141 -3.938 1 94.56 182 CYS B CA 1
ATOM 5635 C C . CYS B 1 182 ? 8.93 -25.578 -4.477 1 94.56 182 CYS B C 1
ATOM 5637 O O . CYS B 1 182 ? 9.32 -25.812 -5.625 1 94.56 182 CYS B O 1
ATOM 5639 N N . GLU B 1 183 ? 8.602 -26.469 -3.684 1 95.88 183 GLU B N 1
ATOM 5640 C CA . GLU B 1 183 ? 8.234 -27.844 -4.004 1 95.88 183 GLU B CA 1
ATOM 5641 C C . GLU B 1 183 ? 7.027 -28.297 -3.186 1 95.88 183 GLU B C 1
ATOM 5643 O O . GLU B 1 183 ? 6.914 -27.969 -2.002 1 95.88 183 GLU B O 1
ATOM 5648 N N . THR B 1 184 ? 6.223 -29.047 -3.771 1 98 184 THR B N 1
ATOM 5649 C CA . THR B 1 184 ? 4.969 -29.391 -3.111 1 98 184 THR B CA 1
ATOM 5650 C C . THR B 1 184 ? 5.055 -30.781 -2.473 1 98 184 THR B C 1
ATOM 5652 O O . THR B 1 184 ? 4.824 -31.797 -3.141 1 98 184 THR B O 1
ATOM 5655 N N . VAL B 1 185 ? 5.414 -30.781 -1.21 1 97.56 185 VAL B N 1
ATOM 5656 C CA . VAL B 1 185 ? 5.496 -31.984 -0.389 1 97.56 185 VAL B CA 1
ATOM 5657 C C . VAL B 1 185 ? 4.902 -31.703 0.991 1 97.56 185 VAL B C 1
ATOM 5659 O O . VAL B 1 185 ? 5.117 -30.641 1.565 1 97.56 185 VAL B O 1
ATOM 5662 N N . ASN B 1 186 ? 4.102 -32.562 1.483 1 98 186 ASN B N 1
ATOM 5663 C CA . ASN B 1 186 ? 3.537 -32.469 2.826 1 98 186 ASN B CA 1
ATOM 5664 C C . ASN B 1 186 ? 3.266 -33.844 3.422 1 98 186 ASN B C 1
ATOM 5666 O O . ASN B 1 186 ? 3.377 -34.844 2.729 1 98 186 ASN B O 1
ATOM 5670 N N . ASN B 1 187 ? 2.914 -33.875 4.676 1 97.88 187 ASN B N 1
ATOM 5671 C CA . ASN B 1 187 ? 2.73 -35.156 5.379 1 97.88 187 ASN B CA 1
ATOM 5672 C C . ASN B 1 187 ? 1.31 -35.688 5.215 1 97.88 187 ASN B C 1
ATOM 5674 O O . ASN B 1 187 ? 1 -36.781 5.664 1 97.88 187 ASN B O 1
ATOM 5678 N N . ILE B 1 188 ? 0.444 -34.938 4.594 1 97.94 188 ILE B N 1
ATOM 5679 C CA . ILE B 1 188 ? -0.957 -35.312 4.477 1 97.94 188 ILE B CA 1
ATOM 5680 C C . ILE B 1 188 ? -1.138 -36.25 3.264 1 97.94 188 ILE B C 1
ATOM 5682 O O . ILE B 1 188 ? -1.429 -37.438 3.414 1 97.94 188 ILE B O 1
ATOM 5686 N N . ILE B 1 189 ? -0.735 -35.781 2.09 1 97.44 189 ILE B N 1
ATOM 5687 C CA . ILE B 1 189 ? -0.997 -36.562 0.896 1 97.44 189 ILE B CA 1
ATOM 5688 C C . ILE B 1 189 ? 0.323 -36.969 0.229 1 97.44 189 ILE B C 1
ATOM 5690 O O . ILE B 1 189 ? 0.341 -37.719 -0.728 1 97.44 189 ILE B O 1
ATOM 5694 N N . GLY B 1 190 ? 1.434 -36.406 0.719 1 97.38 190 GLY B N 1
ATOM 5695 C CA . GLY B 1 190 ? 2.734 -36.688 0.138 1 97.38 190 GLY B CA 1
ATOM 5696 C C . GLY B 1 190 ? 3.158 -35.688 -0.913 1 97.38 190 GLY B C 1
ATOM 5697 O O . GLY B 1 190 ? 2.994 -34.5 -0.724 1 97.38 190 GLY B O 1
ATOM 5698 N N . ARG B 1 191 ? 3.783 -36.188 -1.968 1 97.62 191 ARG B N 1
ATOM 5699 C CA . ARG B 1 191 ? 4.391 -35.344 -2.982 1 97.62 191 ARG B CA 1
ATOM 5700 C C . ARG B 1 191 ? 3.451 -35.156 -4.168 1 97.62 191 ARG B C 1
ATOM 5702 O O . ARG B 1 191 ? 2.797 -36.094 -4.613 1 97.62 191 ARG B O 1
ATOM 5709 N N . THR B 1 192 ? 3.305 -33.906 -4.59 1 98.5 192 THR B N 1
ATOM 5710 C CA . THR B 1 192 ? 2.721 -33.594 -5.891 1 98.5 192 THR B CA 1
ATOM 5711 C C . THR B 1 192 ? 3.801 -33.531 -6.969 1 98.5 192 THR B C 1
ATOM 5713 O O . THR B 1 192 ? 4.77 -32.781 -6.844 1 98.5 192 THR B O 1
ATOM 5716 N N . SER B 1 193 ? 3.639 -34.281 -8.031 1 98.19 193 SER B N 1
ATOM 5717 C CA . SER B 1 193 ? 4.672 -34.375 -9.062 1 98.19 193 SER B CA 1
ATOM 5718 C C . SER B 1 193 ? 4.277 -33.562 -10.305 1 98.19 193 SER B C 1
ATOM 5720 O O . SER B 1 193 ? 3.143 -33.094 -10.414 1 98.19 193 SER B O 1
ATOM 5722 N N . ASN B 1 194 ? 5.238 -33.406 -11.156 1 98.25 194 ASN B N 1
ATOM 5723 C CA . ASN B 1 194 ? 5.012 -32.719 -12.438 1 98.25 194 ASN B CA 1
ATOM 5724 C C . ASN B 1 194 ? 4.375 -33.656 -13.453 1 98.25 194 ASN B C 1
ATOM 5726 O O . ASN B 1 194 ? 4.926 -34.719 -13.758 1 98.25 194 ASN B O 1
ATOM 5730 N N . PRO B 1 195 ? 3.236 -33.281 -14.008 1 98.19 195 PRO B N 1
ATOM 5731 C CA . PRO B 1 195 ? 2.559 -34.188 -14.938 1 98.19 195 PRO B CA 1
ATOM 5732 C C . PRO B 1 195 ? 3.385 -34.469 -16.188 1 98.19 195 PRO B C 1
ATOM 5734 O O . PRO B 1 195 ? 3.168 -35.5 -16.844 1 98.19 195 PRO B O 1
ATOM 5737 N N . ARG B 1 196 ? 4.32 -33.688 -16.516 1 96.81 196 ARG B N 1
ATOM 5738 C CA . ARG B 1 196 ? 5.137 -33.906 -17.703 1 96.81 196 ARG B CA 1
ATOM 5739 C C . ARG B 1 196 ? 6.273 -34.875 -17.422 1 96.81 196 ARG B C 1
ATOM 5741 O O . ARG B 1 196 ? 6.855 -35.438 -18.344 1 96.81 196 ARG B O 1
ATOM 5748 N N . ASN B 1 197 ? 6.66 -34.969 -16.266 1 96.69 197 ASN B N 1
ATOM 5749 C CA . ASN B 1 197 ? 7.668 -35.906 -15.797 1 96.69 197 ASN B CA 1
ATOM 5750 C C . ASN B 1 197 ? 7.559 -36.156 -14.289 1 96.69 197 ASN B C 1
ATOM 5752 O O . ASN B 1 197 ? 7.949 -35.281 -13.492 1 96.69 197 ASN B O 1
ATOM 5756 N N . LEU B 1 198 ? 7.133 -37.312 -13.867 1 97.25 198 LEU B N 1
ATOM 5757 C CA . LEU B 1 198 ? 6.816 -37.594 -12.477 1 97.25 198 LEU B CA 1
ATOM 5758 C C . LEU B 1 198 ? 8.07 -37.562 -11.609 1 97.25 198 LEU B C 1
ATOM 5760 O O . LEU B 1 198 ? 7.98 -37.5 -10.383 1 97.25 198 LEU B O 1
ATOM 5764 N N . ASN B 1 199 ? 9.25 -37.5 -12.211 1 95.31 199 ASN B N 1
ATOM 5765 C CA . ASN B 1 199 ? 10.5 -37.438 -11.469 1 95.31 199 ASN B CA 1
ATOM 5766 C C . ASN B 1 199 ? 10.914 -35.969 -11.227 1 95.31 199 ASN B C 1
ATOM 5768 O O . ASN B 1 199 ? 11.922 -35.719 -10.562 1 95.31 199 ASN B O 1
ATOM 5772 N N . LEU B 1 200 ? 10.188 -35.094 -11.742 1 97.19 200 LEU B N 1
ATOM 5773 C CA . LEU B 1 200 ? 10.477 -33.656 -11.562 1 97.19 200 LEU B CA 1
ATOM 5774 C C . LEU B 1 200 ? 9.398 -33 -10.719 1 97.19 200 LEU B C 1
ATOM 5776 O O . LEU B 1 200 ? 8.289 -33.531 -10.578 1 97.19 200 LEU B O 1
ATOM 5780 N N . SER B 1 201 ? 9.797 -31.953 -10.133 1 97.38 201 SER B N 1
ATOM 5781 C CA . SER B 1 201 ? 8.891 -31.172 -9.281 1 97.38 201 SER B CA 1
ATOM 5782 C C . SER B 1 201 ? 7.926 -30.344 -10.117 1 97.38 201 SER B C 1
ATOM 5784 O O . SER B 1 201 ? 8.281 -29.875 -11.203 1 97.38 201 SER B O 1
ATOM 5786 N N . CYS B 1 202 ? 6.703 -30.219 -9.625 1 98.25 202 CYS B N 1
ATOM 5787 C CA . CYS B 1 202 ? 5.73 -29.312 -10.234 1 98.25 202 CYS B CA 1
ATOM 5788 C C . CYS B 1 202 ? 5.883 -27.891 -9.703 1 98.25 202 CYS B C 1
ATOM 5790 O O . CYS B 1 202 ? 5.105 -27 -10.055 1 98.25 202 CYS B O 1
ATOM 5792 N N . GLY B 1 203 ? 6.895 -27.609 -8.844 1 97.94 203 GLY B N 1
ATOM 5793 C CA . GLY B 1 203 ? 7.09 -26.328 -8.195 1 97.94 203 GLY B CA 1
ATOM 5794 C C . GLY B 1 203 ? 6.332 -26.188 -6.891 1 97.94 203 GLY B C 1
ATOM 5795 O O . GLY B 1 203 ? 5.906 -27.188 -6.309 1 97.94 203 GLY B O 1
ATOM 5796 N N . GLY B 1 204 ? 6.199 -25.016 -6.352 1 97.31 204 GLY B N 1
ATOM 5797 C CA . GLY B 1 204 ? 5.551 -24.641 -5.105 1 97.31 204 GLY B CA 1
ATOM 5798 C C . GLY B 1 204 ? 5.719 -23.156 -4.766 1 97.31 204 GLY B C 1
ATOM 5799 O O . GLY B 1 204 ? 6.531 -22.469 -5.379 1 97.31 204 GLY B O 1
ATOM 5800 N N . SER B 1 205 ? 4.926 -22.609 -3.805 1 97.94 205 SER B N 1
ATOM 5801 C CA . SER B 1 205 ? 4.039 -23.391 -2.951 1 97.94 205 SER B CA 1
ATOM 5802 C C . SER B 1 205 ? 2.688 -23.609 -3.619 1 97.94 205 SER B C 1
ATOM 5804 O O . SER B 1 205 ? 1.837 -24.328 -3.086 1 97.94 205 SER B O 1
ATOM 5806 N N . SER B 1 206 ? 2.441 -23.031 -4.844 1 98.81 206 SER B N 1
ATOM 5807 C CA . SER B 1 206 ? 1.202 -23.312 -5.559 1 98.81 206 SER B CA 1
ATOM 5808 C C . SER B 1 206 ? 1.381 -24.469 -6.535 1 98.81 206 SER B C 1
ATOM 5810 O O . SER B 1 206 ? 0.861 -24.438 -7.652 1 98.81 206 SER B O 1
ATOM 5812 N N . GLY B 1 207 ? 2.121 -25.422 -6.117 1 98.75 207 GLY B N 1
ATOM 5813 C CA . GLY B 1 207 ? 2.422 -26.547 -6.996 1 98.75 207 GLY B CA 1
ATOM 5814 C C . GLY B 1 207 ? 1.2 -27.359 -7.359 1 98.75 207 GLY B C 1
ATOM 5815 O O . GLY B 1 207 ? 1.072 -27.828 -8.492 1 98.75 207 GLY B O 1
ATOM 5816 N N . GLY B 1 208 ? 0.31 -27.609 -6.367 1 98.81 208 GLY B N 1
ATOM 5817 C CA . GLY B 1 208 ? -0.949 -28.266 -6.68 1 98.81 208 GLY B CA 1
ATOM 5818 C C . GLY B 1 208 ? -1.736 -27.562 -7.766 1 98.81 208 GLY B C 1
ATOM 5819 O O . GLY B 1 208 ? -2.299 -28.219 -8.648 1 98.81 208 GLY B O 1
ATOM 5820 N N . GLU B 1 209 ? -1.8 -26.281 -7.719 1 98.88 209 GLU B N 1
ATOM 5821 C CA . GLU B 1 209 ? -2.459 -25.5 -8.758 1 98.88 209 GLU B CA 1
ATOM 5822 C C . GLU B 1 209 ? -1.77 -25.672 -10.109 1 98.88 209 GLU B C 1
ATOM 5824 O O . GLU B 1 209 ? -2.432 -25.875 -11.133 1 98.88 209 GLU B O 1
ATOM 5829 N N . GLY B 1 210 ? -0.413 -25.562 -10.055 1 98.88 210 GLY B N 1
ATOM 5830 C CA . GLY B 1 210 ? 0.327 -25.734 -11.297 1 98.88 210 GLY B CA 1
ATOM 5831 C C . GLY B 1 210 ? 0.006 -27.047 -12 1 98.88 210 GLY B C 1
ATOM 5832 O O . GLY B 1 210 ? -0.316 -27.047 -13.188 1 98.88 210 GLY B O 1
ATOM 5833 N N . ALA B 1 211 ? 0.063 -28.109 -11.266 1 98.88 211 ALA B N 1
ATOM 5834 C CA . ALA B 1 211 ? -0.196 -29.438 -11.82 1 98.88 211 ALA B CA 1
ATOM 5835 C C . ALA B 1 211 ? -1.651 -29.578 -12.266 1 98.88 211 ALA B C 1
ATOM 5837 O O . ALA B 1 211 ? -1.933 -30.094 -13.344 1 98.88 211 ALA B O 1
ATOM 5838 N N . MET B 1 212 ? -2.584 -29.109 -11.438 1 98.88 212 MET B N 1
ATOM 5839 C CA . MET B 1 212 ? -4.016 -29.172 -11.711 1 98.88 212 MET B CA 1
ATOM 5840 C C . MET B 1 212 ? -4.348 -28.453 -13.016 1 98.88 212 MET B C 1
ATOM 5842 O O . MET B 1 212 ? -5.051 -29 -13.867 1 98.88 212 MET B O 1
ATOM 5846 N N . ILE B 1 213 ? -3.803 -27.266 -13.195 1 98.88 213 ILE B N 1
ATOM 5847 C CA . ILE B 1 213 ? -4.113 -26.453 -14.359 1 98.88 213 ILE B CA 1
ATOM 5848 C C . ILE B 1 213 ? -3.404 -27.016 -15.594 1 98.88 213 ILE B C 1
ATOM 5850 O O . ILE B 1 213 ? -3.967 -27.031 -16.688 1 98.88 213 ILE B O 1
ATOM 5854 N N . ALA B 1 214 ? -2.158 -27.469 -15.367 1 98.75 214 ALA B N 1
ATOM 5855 C CA . ALA B 1 214 ? -1.457 -28.094 -16.484 1 98.75 214 ALA B CA 1
ATOM 5856 C C . ALA B 1 214 ? -2.27 -29.234 -17.078 1 98.75 214 ALA B C 1
ATOM 5858 O O . ALA B 1 214 ? -2.305 -29.422 -18.297 1 98.75 214 ALA B O 1
ATOM 5859 N N . MET B 1 215 ? -2.945 -29.953 -16.219 1 98.5 215 MET B N 1
ATOM 5860 C CA . MET B 1 215 ? -3.705 -31.141 -16.641 1 98.5 215 MET B CA 1
ATOM 5861 C C . MET B 1 215 ? -5.148 -30.766 -16.969 1 98.5 215 MET B C 1
ATOM 5863 O O . MET B 1 215 ? -5.969 -31.641 -17.25 1 98.5 215 MET B O 1
ATOM 5867 N N . ARG B 1 216 ? -5.504 -29.516 -16.875 1 98.31 216 ARG B N 1
ATOM 5868 C CA . ARG B 1 216 ? -6.797 -28.938 -17.234 1 98.31 216 ARG B CA 1
ATOM 5869 C C . ARG B 1 216 ? -7.902 -29.453 -16.328 1 98.31 216 ARG B C 1
ATOM 5871 O O . ARG B 1 216 ? -9.031 -29.688 -16.766 1 98.31 216 ARG B O 1
ATOM 5878 N N . GLY B 1 217 ? -7.473 -29.703 -15.078 1 98.38 217 GLY B N 1
ATOM 5879 C CA . GLY B 1 217 ? -8.453 -30.016 -14.055 1 98.38 217 GLY B CA 1
ATOM 5880 C C . GLY B 1 217 ? -9.18 -28.797 -13.523 1 98.38 217 GLY B C 1
ATOM 5881 O O . GLY B 1 217 ? -10.141 -28.922 -12.766 1 98.38 217 GLY B O 1
ATOM 5882 N N . GLY B 1 218 ? -8.844 -27.641 -13.836 1 98 218 GLY B N 1
ATOM 5883 C CA . GLY B 1 218 ? -9.438 -26.328 -13.648 1 98 218 GLY B CA 1
ATOM 5884 C C . GLY B 1 218 ? -9.18 -25.391 -14.805 1 98 218 GLY B C 1
ATOM 5885 O O . GLY B 1 218 ? -8.172 -25.516 -15.508 1 98 218 GLY B O 1
ATOM 5886 N N . ALA B 1 219 ? -10.109 -24.453 -15 1 98.69 219 ALA B N 1
ATOM 5887 C CA . ALA B 1 219 ? -9.938 -23.5 -16.094 1 98.69 219 ALA B CA 1
ATOM 5888 C C . ALA B 1 219 ? -8.891 -22.438 -15.742 1 98.69 219 ALA B C 1
ATOM 5890 O O . ALA B 1 219 ? -8.109 -22.031 -16.594 1 98.69 219 ALA B O 1
ATOM 5891 N N . ILE B 1 220 ? -8.922 -21.953 -14.547 1 98.88 220 ILE B N 1
ATOM 5892 C CA . ILE B 1 220 ? -7.953 -21.031 -13.945 1 98.88 220 ILE B CA 1
ATOM 5893 C C . ILE B 1 220 ? -7.625 -21.484 -12.523 1 98.88 220 ILE B C 1
ATOM 5895 O O . ILE B 1 220 ? -8.508 -21.953 -11.797 1 98.88 220 ILE B O 1
ATOM 5899 N N . GLY B 1 221 ? -6.371 -21.469 -12.188 1 98.81 221 GLY B N 1
ATOM 5900 C CA . GLY B 1 221 ? -5.961 -21.734 -10.812 1 98.81 221 GLY B CA 1
ATOM 5901 C C . GLY B 1 221 ? -5.582 -20.469 -10.062 1 98.81 221 GLY B C 1
ATOM 5902 O O . GLY B 1 221 ? -5.094 -19.5 -10.656 1 98.81 221 GLY B O 1
ATOM 5903 N N . ILE B 1 222 ? -5.82 -20.469 -8.742 1 98.81 222 ILE B N 1
ATOM 5904 C CA . ILE B 1 222 ? -5.477 -19.312 -7.914 1 98.81 222 ILE B CA 1
ATOM 5905 C C . ILE B 1 222 ? -4.363 -19.703 -6.938 1 98.81 222 ILE B C 1
ATOM 5907 O O . ILE B 1 222 ? -4.535 -20.594 -6.105 1 98.81 222 ILE B O 1
ATOM 5911 N N . GLY B 1 223 ? -3.246 -19.047 -7.094 1 98.75 223 GLY B N 1
ATOM 5912 C CA . GLY B 1 223 ? -2.111 -19.25 -6.203 1 98.75 223 GLY B CA 1
ATOM 5913 C C . GLY B 1 223 ? -1.743 -18 -5.422 1 98.75 223 GLY B C 1
ATOM 5914 O O . GLY B 1 223 ? -2.428 -16.984 -5.508 1 98.75 223 GLY B O 1
ATOM 5915 N N . THR B 1 224 ? -0.787 -18.141 -4.543 1 98.62 224 THR B N 1
ATOM 5916 C CA . THR B 1 224 ? -0.19 -17.031 -3.822 1 98.62 224 THR B CA 1
ATOM 5917 C C . THR B 1 224 ? 1.325 -17.016 -4 1 98.62 224 THR B C 1
ATOM 5919 O O . THR B 1 224 ? 1.906 -17.984 -4.484 1 98.62 224 THR B O 1
ATOM 5922 N N . ASP B 1 225 ? 1.922 -15.867 -3.703 1 98.69 225 ASP B N 1
ATOM 5923 C CA . ASP B 1 225 ? 3.338 -15.703 -4.016 1 98.69 225 ASP B CA 1
ATOM 5924 C C . ASP B 1 225 ? 4.012 -14.75 -3.031 1 98.69 225 ASP B C 1
ATOM 5926 O O . ASP B 1 225 ? 3.658 -13.57 -2.953 1 98.69 225 ASP B O 1
ATOM 5930 N N . ILE B 1 226 ? 4.977 -15.297 -2.24 1 97.88 226 ILE B N 1
ATOM 5931 C CA . ILE B 1 226 ? 5.77 -14.484 -1.325 1 97.88 226 ILE B CA 1
ATOM 5932 C C . ILE B 1 226 ? 7.254 -14.695 -1.598 1 97.88 226 ILE B C 1
ATOM 5934 O O . ILE B 1 226 ? 8.102 -14.023 -1.002 1 97.88 226 ILE B O 1
ATOM 5938 N N . GLY B 1 227 ? 7.555 -15.578 -2.539 1 97.38 227 GLY B N 1
ATOM 5939 C CA . GLY B 1 227 ? 8.922 -15.898 -2.912 1 97.38 227 GLY B CA 1
ATOM 5940 C C . GLY B 1 227 ? 9.031 -16.625 -4.234 1 97.38 227 GLY B C 1
ATOM 5941 O O . GLY B 1 227 ? 10.016 -17.328 -4.488 1 97.38 227 GLY B O 1
ATOM 5942 N N . GLY B 1 228 ? 7.977 -16.562 -5.066 1 98.31 228 GLY B N 1
ATOM 5943 C CA . GLY B 1 228 ? 7.969 -17.25 -6.348 1 98.31 228 GLY B CA 1
ATOM 5944 C C . GLY B 1 228 ? 6.828 -18.25 -6.48 1 98.31 228 GLY B C 1
ATOM 5945 O O . GLY B 1 228 ? 6.68 -18.891 -7.52 1 98.31 228 GLY B O 1
ATOM 5946 N N . SER B 1 229 ? 5.922 -18.25 -5.605 1 98.56 229 SER B N 1
ATOM 5947 C CA . SER B 1 229 ? 5.008 -19.375 -5.422 1 98.56 229 SER B CA 1
ATOM 5948 C C . SER B 1 229 ? 3.895 -19.359 -6.465 1 98.56 229 SER B C 1
ATOM 5950 O O . SER B 1 229 ? 3.127 -20.312 -6.574 1 98.56 229 SER B O 1
ATOM 5952 N N . ILE B 1 230 ? 3.713 -18.375 -7.203 1 98.88 230 ILE B N 1
ATOM 5953 C CA . ILE B 1 230 ? 2.877 -18.422 -8.398 1 98.88 230 ILE B CA 1
ATOM 5954 C C . ILE B 1 230 ? 3.746 -18.672 -9.625 1 98.88 230 ILE B C 1
ATOM 5956 O O . ILE B 1 230 ? 3.412 -19.516 -10.461 1 98.88 230 ILE B O 1
ATOM 5960 N N . ARG B 1 231 ? 4.836 -18.031 -9.672 1 98.88 231 ARG B N 1
ATOM 5961 C CA . ARG B 1 231 ? 5.691 -17.969 -10.852 1 98.88 231 ARG B CA 1
ATOM 5962 C C . ARG B 1 231 ? 6.414 -19.297 -11.078 1 98.88 231 ARG B C 1
ATOM 5964 O O . ARG B 1 231 ? 6.492 -19.781 -12.203 1 98.88 231 ARG 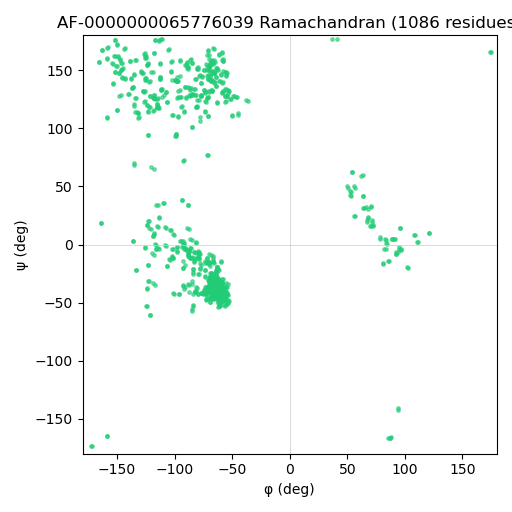B O 1
ATOM 5971 N N . VAL B 1 232 ? 6.879 -19.906 -10.047 1 98.88 232 VAL B N 1
ATOM 5972 C CA . VAL B 1 232 ? 7.637 -21.141 -10.172 1 98.88 232 VAL B CA 1
ATOM 5973 C C . VAL B 1 232 ? 6.711 -22.266 -10.633 1 98.88 232 VAL B C 1
ATOM 5975 O O . VAL B 1 232 ? 6.984 -22.922 -11.641 1 98.88 232 VAL B O 1
ATOM 5978 N N . PRO B 1 233 ? 5.559 -22.438 -9.977 1 98.88 233 PRO B N 1
ATOM 5979 C CA . PRO B 1 233 ? 4.645 -23.453 -10.484 1 98.88 233 PRO B CA 1
ATOM 5980 C C . PRO B 1 233 ? 4.191 -23.188 -11.914 1 98.88 233 PRO B C 1
ATOM 5982 O O . PRO B 1 233 ? 4.051 -24.125 -12.703 1 98.88 233 PRO B O 1
ATOM 5985 N N . ALA B 1 234 ? 3.938 -21.953 -12.242 1 98.94 234 ALA B N 1
ATOM 5986 C CA . ALA B 1 234 ? 3.578 -21.641 -13.617 1 98.94 234 ALA B CA 1
ATOM 5987 C C . ALA B 1 234 ? 4.699 -22.031 -14.586 1 98.94 234 ALA B C 1
ATOM 5989 O O . ALA B 1 234 ? 4.457 -22.703 -15.594 1 98.94 234 ALA B O 1
ATOM 5990 N N . ALA B 1 235 ? 5.906 -21.656 -14.258 1 98.88 235 ALA B N 1
ATOM 5991 C CA . ALA B 1 235 ? 7.07 -21.906 -15.102 1 98.88 235 ALA B CA 1
ATOM 5992 C C . ALA B 1 235 ? 7.309 -23.406 -15.258 1 98.88 235 ALA B C 1
ATOM 5994 O O . ALA B 1 235 ? 7.555 -23.891 -16.359 1 98.88 235 ALA B O 1
ATOM 5995 N N . PHE B 1 236 ? 7.23 -24.172 -14.148 1 98.81 236 PHE B N 1
ATOM 5996 C CA . PHE B 1 236 ? 7.559 -25.594 -14.133 1 98.81 236 PHE B CA 1
ATOM 5997 C C . PHE B 1 236 ? 6.484 -26.406 -14.852 1 98.81 236 PHE B C 1
ATOM 5999 O O . PHE B 1 236 ? 6.695 -27.578 -15.172 1 98.81 236 PHE B O 1
ATOM 6006 N N . ASN B 1 237 ? 5.32 -25.828 -15.18 1 98.75 237 ASN B N 1
ATOM 6007 C CA . ASN B 1 237 ? 4.223 -26.578 -15.773 1 98.75 237 ASN B CA 1
ATOM 6008 C C . ASN B 1 237 ? 3.783 -25.969 -17.109 1 98.75 237 ASN B C 1
ATOM 6010 O O . ASN B 1 237 ? 2.68 -26.25 -17.578 1 98.75 237 ASN B O 1
ATOM 6014 N N . SER B 1 238 ? 4.645 -25.109 -17.703 1 98.31 238 SER B N 1
ATOM 6015 C CA . SER B 1 238 ? 4.387 -24.484 -18.984 1 98.31 238 SER B CA 1
ATOM 6016 C C . SER B 1 238 ? 3.068 -23.734 -18.984 1 98.31 238 SER B C 1
ATOM 6018 O O . SER B 1 238 ? 2.219 -23.938 -19.844 1 98.31 238 SER B O 1
ATOM 6020 N N . LEU B 1 239 ? 2.873 -22.891 -17.969 1 98.81 239 LEU B N 1
ATOM 6021 C CA . LEU B 1 239 ? 1.667 -22.078 -17.797 1 98.81 239 LEU B CA 1
ATOM 6022 C C . LEU B 1 239 ? 2.016 -20.609 -17.656 1 98.81 239 LEU B C 1
ATOM 6024 O O . LEU B 1 239 ? 3.174 -20.25 -17.422 1 98.81 239 LEU B O 1
ATOM 6028 N N . TYR B 1 240 ? 1.031 -19.781 -17.891 1 98.88 240 TYR B N 1
ATOM 6029 C CA . TYR B 1 240 ? 1.118 -18.375 -17.516 1 98.88 240 TYR B CA 1
ATOM 6030 C C . TYR B 1 240 ? 0.777 -18.188 -16.031 1 98.88 240 TYR B C 1
ATOM 6032 O O . TYR B 1 240 ? -0.051 -18.922 -15.484 1 98.88 240 TYR B O 1
ATOM 6040 N N . GLY B 1 241 ? 1.422 -17.344 -15.367 1 98.88 241 GLY B N 1
ATOM 6041 C CA . GLY B 1 241 ? 1.122 -16.875 -14.023 1 98.88 241 GLY B CA 1
ATOM 6042 C C . GLY B 1 241 ? 1.528 -15.43 -13.789 1 98.88 241 GLY B C 1
ATOM 6043 O O . GLY B 1 241 ? 2.512 -14.953 -14.367 1 98.88 241 GLY B O 1
ATOM 6044 N N . ILE B 1 242 ? 0.804 -14.719 -12.977 1 98.94 242 ILE B N 1
ATOM 6045 C CA . ILE B 1 242 ? 1.169 -13.336 -12.68 1 98.94 242 ILE B CA 1
ATOM 6046 C C . ILE B 1 242 ? 1.271 -13.141 -11.172 1 98.94 242 ILE B C 1
ATOM 6048 O O . ILE B 1 242 ? 0.378 -13.547 -10.422 1 98.94 242 ILE B O 1
ATOM 6052 N N . ARG B 1 243 ? 2.357 -12.719 -10.727 1 98.88 243 ARG B N 1
ATOM 6053 C CA . ARG B 1 243 ? 2.473 -12.109 -9.406 1 98.88 243 ARG B CA 1
ATOM 6054 C C . ARG B 1 243 ? 2.127 -10.625 -9.461 1 98.88 243 ARG B C 1
ATOM 6056 O O . ARG B 1 243 ? 2.947 -9.805 -9.883 1 98.88 243 ARG B O 1
ATOM 6063 N N . PRO B 1 244 ? 0.959 -10.281 -9.062 1 98.81 244 PRO B N 1
ATOM 6064 C CA . PRO B 1 244 ? 0.683 -8.844 -8.992 1 98.81 244 PRO B CA 1
ATOM 6065 C C . PRO B 1 244 ? 1.424 -8.156 -7.852 1 98.81 244 PRO B C 1
ATOM 6067 O O . PRO B 1 244 ? 2.047 -8.828 -7.023 1 98.81 244 PRO B O 1
ATOM 6070 N N . SER B 1 245 ? 1.452 -6.883 -7.875 1 98.75 245 SER B N 1
ATOM 6071 C CA . SER B 1 245 ? 1.961 -6.141 -6.727 1 98.75 245 SER B CA 1
ATOM 6072 C C . SER B 1 245 ? 1.021 -6.262 -5.531 1 98.75 245 SER B C 1
ATOM 6074 O O . SER B 1 245 ? -0.158 -6.582 -5.691 1 98.75 245 SER B O 1
ATOM 6076 N N . HIS B 1 246 ? 1.598 -6.094 -4.32 1 98.38 246 HIS B N 1
ATOM 6077 C CA . HIS B 1 246 ? 0.784 -6.062 -3.111 1 98.38 246 HIS B CA 1
ATOM 6078 C C . HIS B 1 246 ? -0.296 -4.988 -3.201 1 98.38 246 HIS B C 1
ATOM 6080 O O . HIS B 1 246 ? -0.027 -3.865 -3.639 1 98.38 246 HIS B O 1
ATOM 6086 N N . GLY B 1 247 ? -1.501 -5.367 -2.836 1 98.19 247 GLY B N 1
ATOM 6087 C CA . GLY B 1 247 ? -2.602 -4.418 -2.816 1 98.19 247 GLY B CA 1
ATOM 6088 C C . GLY B 1 247 ? -3.451 -4.461 -4.07 1 98.19 247 GLY B C 1
ATOM 6089 O O . GLY B 1 247 ? -4.477 -3.781 -4.16 1 98.19 247 GLY B O 1
ATOM 6090 N N . ARG B 1 248 ? -3.098 -5.262 -5.09 1 98.62 248 ARG B N 1
ATOM 6091 C CA . ARG B 1 248 ? -3.854 -5.324 -6.336 1 98.62 248 ARG B CA 1
ATOM 6092 C C . ARG B 1 248 ? -5.09 -6.203 -6.18 1 98.62 248 ARG B C 1
ATOM 6094 O O . ARG B 1 248 ? -6.152 -5.887 -6.723 1 98.62 248 ARG B O 1
ATOM 6101 N N . LEU B 1 249 ? -4.965 -7.375 -5.492 1 98.81 249 LEU B N 1
ATOM 6102 C CA . LEU B 1 249 ? -6.047 -8.328 -5.258 1 98.81 249 LEU B CA 1
ATOM 6103 C C . LEU B 1 249 ? -6.223 -8.586 -3.766 1 98.81 249 LEU B C 1
ATOM 6105 O O . LEU B 1 249 ? -5.285 -8.414 -2.984 1 98.81 249 LEU B O 1
ATOM 6109 N N . PRO B 1 250 ? -7.43 -8.984 -3.346 1 98.75 250 PRO B N 1
ATOM 6110 C CA . PRO B 1 250 ? -7.688 -9.141 -1.913 1 98.75 250 PRO B CA 1
ATOM 6111 C C . PRO B 1 250 ? -7.094 -10.43 -1.347 1 98.75 250 PRO B C 1
ATOM 6113 O O . PRO B 1 250 ? -7.133 -11.477 -2.006 1 98.75 250 PRO B O 1
ATOM 6116 N N . TYR B 1 251 ? -6.547 -10.328 -0.206 1 98.06 251 TYR B N 1
ATOM 6117 C CA . TYR B 1 251 ? -5.938 -11.43 0.525 1 98.06 251 TYR B CA 1
ATOM 6118 C C . TYR B 1 251 ? -6.684 -11.703 1.827 1 98.06 251 TYR B C 1
ATOM 6120 O O . TYR B 1 251 ? -6.414 -12.688 2.512 1 98.06 251 TYR B O 1
ATOM 6128 N N . GLY B 1 252 ? -7.711 -10.852 2.137 1 97.81 252 GLY B N 1
ATOM 6129 C CA . GLY B 1 252 ? -8.383 -10.914 3.426 1 97.81 252 GLY B CA 1
ATOM 6130 C C . GLY B 1 252 ? -9.117 -12.227 3.654 1 97.81 252 GLY B C 1
ATOM 6131 O O . GLY B 1 252 ? -9.789 -12.734 2.756 1 97.81 252 GLY B O 1
ATOM 6132 N N . GLY B 1 253 ? -8.984 -12.742 4.812 1 97 253 GLY B N 1
ATOM 6133 C CA . GLY B 1 253 ? -9.672 -13.961 5.203 1 97 253 GLY B CA 1
ATOM 6134 C C . GLY B 1 253 ? -8.93 -15.219 4.812 1 97 253 GLY B C 1
ATOM 6135 O O . GLY B 1 253 ? -9.25 -16.312 5.289 1 97 253 GLY B O 1
ATOM 6136 N N . MET B 1 254 ? -7.918 -15.195 3.951 1 97.31 254 MET B N 1
ATOM 6137 C CA . MET B 1 254 ? -7.086 -16.344 3.631 1 97.31 254 MET B CA 1
ATOM 6138 C C . MET B 1 254 ? -6.16 -16.688 4.797 1 97.31 254 MET B C 1
ATOM 6140 O O . MET B 1 254 ? -5.836 -15.828 5.609 1 97.31 254 MET B O 1
ATOM 6144 N N . THR B 1 255 ? -5.77 -17.953 4.863 1 95.88 255 THR B N 1
ATOM 6145 C CA . THR B 1 255 ? -4.781 -18.359 5.859 1 95.88 255 THR B CA 1
ATOM 6146 C C . THR B 1 255 ? -3.367 -18.219 5.309 1 95.88 255 THR B C 1
ATOM 6148 O O . THR B 1 255 ? -3.178 -18.094 4.094 1 95.88 255 THR B O 1
ATOM 6151 N N . ASN B 1 256 ? -2.424 -18.094 6.211 1 95.12 256 ASN B N 1
ATOM 6152 C CA . ASN B 1 256 ? -1.036 -17.922 5.801 1 95.12 256 ASN B CA 1
ATOM 6153 C C . ASN B 1 256 ? -0.066 -18.312 6.906 1 95.12 256 ASN B C 1
ATOM 6155 O O . ASN B 1 256 ? -0.476 -18.531 8.047 1 95.12 256 ASN B O 1
ATOM 6159 N N . SER B 1 257 ? 1.179 -18.594 6.508 1 94.12 257 SER B N 1
ATOM 6160 C CA . SER B 1 257 ? 2.285 -18.656 7.457 1 94.12 257 SER B CA 1
ATOM 6161 C C . SER B 1 257 ? 2.803 -17.266 7.812 1 94.12 257 SER B C 1
ATOM 6163 O O . SER B 1 257 ? 2.77 -16.359 6.98 1 94.12 257 SER B O 1
ATOM 6165 N N . MET B 1 258 ? 3.344 -17.172 9.062 1 94.38 258 MET B N 1
ATOM 6166 C CA . MET B 1 258 ? 3.834 -15.875 9.547 1 94.38 258 MET B CA 1
ATOM 6167 C C . MET B 1 258 ? 2.764 -14.805 9.398 1 94.38 258 MET B C 1
ATOM 6169 O O . MET B 1 258 ? 3.025 -13.727 8.859 1 94.38 258 MET B O 1
ATOM 6173 N N . GLU B 1 259 ? 1.552 -15.203 9.742 1 93.56 259 GLU B N 1
ATOM 6174 C CA . GLU B 1 259 ? 0.429 -14.281 9.609 1 93.56 259 GLU B CA 1
ATOM 6175 C C . GLU B 1 259 ? 0.659 -13 10.414 1 93.56 259 GLU B C 1
ATOM 6177 O O . GLU B 1 259 ? 1.062 -13.062 11.578 1 93.56 259 GLU B O 1
ATOM 6182 N N . GLY B 1 260 ? 0.442 -11.914 9.789 1 95.12 260 GLY B N 1
ATOM 6183 C CA . GLY B 1 260 ? 0.621 -10.625 10.445 1 95.12 260 GLY B CA 1
ATOM 6184 C C . GLY B 1 260 ? 1.909 -9.93 10.047 1 95.12 260 GLY B C 1
ATOM 6185 O O . GLY B 1 260 ? 2.064 -8.727 10.266 1 95.12 260 GLY B O 1
ATOM 6186 N N . GLN B 1 261 ? 2.893 -10.703 9.508 1 95.5 261 GLN B N 1
ATOM 6187 C CA . GLN B 1 261 ? 4.113 -10.078 9.008 1 95.5 261 GLN B CA 1
ATOM 6188 C C . GLN B 1 261 ? 3.799 -9.062 7.906 1 95.5 261 GLN B C 1
ATOM 6190 O O . GLN B 1 261 ? 2.99 -9.336 7.02 1 95.5 261 GLN B O 1
ATOM 6195 N N . GLU B 1 262 ? 4.406 -7.844 8.062 1 95.69 262 GLU B N 1
ATOM 6196 C CA . GLU B 1 262 ? 4.066 -6.766 7.141 1 95.69 262 GLU B CA 1
ATOM 6197 C C . GLU B 1 262 ? 5.285 -6.309 6.348 1 95.69 262 GLU B C 1
ATOM 6199 O O . GLU B 1 262 ? 5.242 -5.281 5.668 1 95.69 262 GLU B O 1
ATOM 6204 N N . THR B 1 263 ? 6.406 -7.023 6.422 1 97.31 263 THR B N 1
ATOM 6205 C CA . THR B 1 263 ? 7.633 -6.57 5.777 1 97.31 263 THR B CA 1
ATOM 6206 C C . THR B 1 263 ? 7.656 -6.977 4.305 1 97.31 263 THR B C 1
ATOM 6208 O O . THR B 1 263 ? 7.859 -6.133 3.428 1 97.31 263 THR B O 1
ATOM 6211 N N . ILE B 1 264 ? 7.426 -8.242 4.039 1 98 264 ILE B N 1
ATOM 6212 C CA . ILE B 1 264 ? 7.25 -8.742 2.678 1 98 264 ILE B CA 1
ATOM 6213 C C . ILE B 1 264 ? 5.887 -9.422 2.551 1 98 264 ILE B C 1
ATOM 6215 O O . ILE B 1 264 ? 5.621 -10.43 3.207 1 98 264 ILE B O 1
ATOM 6219 N N . HIS B 1 265 ? 5.074 -8.883 1.702 1 97.69 265 HIS B N 1
ATOM 6220 C CA . HIS B 1 265 ? 3.684 -9.32 1.637 1 97.69 265 HIS B CA 1
ATOM 6221 C C . HIS B 1 265 ? 3.506 -10.453 0.633 1 97.69 265 HIS B C 1
ATOM 6223 O O . HIS B 1 265 ? 4.09 -10.422 -0.452 1 97.69 265 HIS B O 1
ATOM 6229 N N . SER B 1 266 ? 2.771 -11.422 1.066 1 97.88 266 SER B N 1
ATOM 6230 C CA . SER B 1 266 ? 2.244 -12.398 0.119 1 97.88 266 SER B CA 1
ATOM 6231 C C . SER B 1 266 ? 1.141 -11.797 -0.742 1 97.88 266 SER B C 1
ATOM 6233 O O . SER B 1 266 ? 0.389 -10.93 -0.28 1 97.88 266 SER B O 1
ATOM 6235 N N . VAL B 1 267 ? 1.082 -12.211 -1.963 1 98.62 267 VAL B N 1
ATOM 6236 C CA . VAL B 1 267 ? 0.044 -11.734 -2.871 1 98.62 267 VAL B CA 1
ATOM 6237 C C . VAL B 1 267 ? -0.7 -12.922 -3.477 1 98.62 267 VAL B C 1
ATOM 6239 O O . VAL B 1 267 ? -0.266 -14.07 -3.34 1 98.62 267 VAL B O 1
ATOM 6242 N N . VAL B 1 268 ? -1.861 -12.648 -4.062 1 98.56 268 VAL B N 1
ATOM 6243 C CA . VAL B 1 268 ? -2.67 -13.656 -4.738 1 98.56 268 VAL B CA 1
ATOM 6244 C C . VAL B 1 268 ? -2.699 -13.375 -6.238 1 98.56 268 VAL B C 1
ATOM 6246 O O . VAL B 1 268 ? -2.688 -12.211 -6.656 1 98.56 268 VAL B O 1
ATOM 6249 N N . GLY B 1 269 ? -2.676 -14.398 -7.031 1 98.69 269 GLY B N 1
ATOM 6250 C CA . GLY B 1 269 ? -2.758 -14.242 -8.477 1 98.69 269 GLY B CA 1
ATOM 6251 C C . GLY B 1 269 ? -3.131 -15.523 -9.195 1 98.69 269 GLY B C 1
ATOM 6252 O O . GLY B 1 269 ? -3.102 -16.609 -8.609 1 98.69 269 GLY B O 1
ATOM 6253 N N . PRO B 1 270 ? -3.467 -15.406 -10.453 1 98.88 270 PRO B N 1
ATOM 6254 C CA . PRO B 1 270 ? -3.938 -16.547 -11.234 1 98.88 270 PRO B CA 1
ATOM 6255 C C . PRO B 1 270 ? -2.805 -17.281 -11.945 1 98.88 270 PRO B C 1
ATOM 6257 O O . PRO B 1 270 ? -1.734 -16.719 -12.164 1 98.88 270 PRO B O 1
ATOM 6260 N N . ILE B 1 271 ? -3.016 -18.516 -12.203 1 98.94 271 ILE B N 1
ATOM 6261 C CA . ILE B 1 271 ? -2.266 -19.406 -13.086 1 98.94 271 ILE B CA 1
ATOM 6262 C C . ILE B 1 271 ? -3.189 -19.969 -14.164 1 98.94 271 ILE B C 1
ATOM 6264 O O . ILE B 1 271 ? -4.281 -20.453 -13.859 1 98.94 271 ILE B O 1
ATOM 6268 N N . ALA B 1 272 ? -2.811 -19.844 -15.422 1 98.88 272 ALA B N 1
ATOM 6269 C CA . ALA B 1 272 ? -3.688 -20.266 -16.516 1 98.88 272 ALA B CA 1
ATOM 6270 C C . ALA B 1 272 ? -2.879 -20.672 -17.734 1 98.88 272 ALA B C 1
ATOM 6272 O O . ALA B 1 272 ? -1.65 -20.562 -17.75 1 98.88 272 ALA B O 1
ATOM 6273 N N . HIS B 1 273 ? -3.605 -21.172 -18.781 1 98.44 273 HIS B N 1
ATOM 6274 C CA . HIS B 1 273 ? -2.967 -21.656 -20 1 98.44 273 HIS B CA 1
ATOM 6275 C C . HIS B 1 273 ? -2.658 -20.5 -20.953 1 98.44 273 HIS B C 1
ATOM 6277 O O . HIS B 1 273 ? -1.886 -20.656 -21.906 1 98.44 273 HIS B O 1
ATOM 6283 N N . SER B 1 274 ? -3.27 -19.344 -20.672 1 98.38 274 SER B N 1
ATOM 6284 C CA . SER B 1 274 ? -3.059 -18.234 -21.578 1 98.38 274 SER B CA 1
ATOM 6285 C C . SER B 1 274 ? -3.062 -16.891 -20.844 1 98.38 274 SER B C 1
ATOM 6287 O O . SER B 1 274 ? -3.631 -16.797 -19.75 1 98.38 274 SER B O 1
ATOM 6289 N N . ALA B 1 275 ? -2.395 -15.938 -21.484 1 98.56 275 ALA B N 1
ATOM 6290 C CA . ALA B 1 275 ? -2.41 -14.586 -20.938 1 98.56 275 ALA B CA 1
ATOM 6291 C C . ALA B 1 275 ? -3.828 -14.016 -20.922 1 98.56 275 ALA B C 1
ATOM 6293 O O . ALA B 1 275 ? -4.188 -13.258 -20.016 1 98.56 275 ALA B O 1
ATOM 6294 N N . GLN B 1 276 ? -4.652 -14.367 -21.906 1 98.5 276 GLN B N 1
ATOM 6295 C CA . GLN B 1 276 ? -6.035 -13.906 -21.984 1 98.5 276 GLN B CA 1
ATOM 6296 C C . GLN B 1 276 ? -6.848 -14.391 -20.781 1 98.5 276 GLN B C 1
ATOM 6298 O O . GLN B 1 276 ? -7.668 -13.641 -20.25 1 98.5 276 GLN B O 1
ATOM 6303 N N . ASP B 1 277 ? -6.633 -15.602 -20.406 1 98.81 277 ASP B N 1
ATOM 6304 C CA . ASP B 1 277 ? -7.344 -16.141 -19.25 1 98.81 277 ASP B CA 1
ATOM 6305 C C . ASP B 1 277 ? -6.895 -15.469 -17.969 1 98.81 277 ASP B C 1
ATOM 6307 O O . ASP B 1 277 ? -7.703 -15.25 -17.062 1 98.81 277 ASP B O 1
ATOM 6311 N N . VAL B 1 278 ? -5.586 -15.141 -17.875 1 98.88 278 VAL B N 1
ATOM 6312 C CA . VAL B 1 278 ? -5.074 -14.375 -16.75 1 98.88 278 VAL B CA 1
ATOM 6313 C C . VAL B 1 278 ? -5.762 -13.016 -16.688 1 98.88 278 VAL B C 1
ATOM 6315 O O . VAL B 1 278 ? -6.203 -12.578 -15.617 1 98.88 278 VAL B O 1
ATOM 6318 N N . ARG B 1 279 ? -5.891 -12.359 -17.812 1 98.75 279 ARG B N 1
ATOM 6319 C CA . ARG B 1 279 ? -6.555 -11.062 -17.922 1 98.75 279 ARG B CA 1
ATOM 6320 C C . ARG B 1 279 ? -8.016 -11.156 -17.484 1 98.75 279 ARG B C 1
ATOM 6322 O O . ARG B 1 279 ? -8.5 -10.312 -16.734 1 98.75 279 ARG B O 1
ATOM 6329 N N . LEU B 1 280 ? -8.688 -12.18 -17.969 1 98.88 280 LEU B N 1
ATOM 6330 C CA . LEU B 1 280 ? -10.078 -12.398 -17.594 1 98.88 280 LEU B CA 1
ATOM 6331 C C . LEU B 1 280 ? -10.234 -12.438 -16.078 1 98.88 280 LEU B C 1
ATOM 6333 O O . LEU B 1 280 ? -11.125 -11.789 -15.531 1 98.88 280 LEU B O 1
ATOM 6337 N N . PHE B 1 281 ? -9.391 -13.18 -15.438 1 98.88 281 PHE B N 1
ATOM 6338 C CA . PHE B 1 281 ? -9.453 -13.32 -13.992 1 98.88 281 PHE B CA 1
ATOM 6339 C C . PHE B 1 281 ? -9.266 -11.969 -13.305 1 98.88 281 PHE B C 1
ATOM 6341 O O . PHE B 1 281 ? -10.078 -11.578 -12.461 1 98.88 281 PHE B O 1
ATOM 6348 N N . LEU B 1 282 ? -8.211 -11.266 -13.648 1 98.88 282 LEU B N 1
ATOM 6349 C CA . LEU B 1 282 ? -7.902 -9.984 -13.008 1 98.88 282 LEU B CA 1
ATOM 6350 C C . LEU B 1 282 ? -9.055 -9.008 -13.18 1 98.88 282 LEU B C 1
ATOM 6352 O O . LEU B 1 282 ? -9.516 -8.398 -12.211 1 98.88 282 LEU B O 1
ATOM 6356 N N . GLN B 1 283 ? -9.516 -8.891 -14.398 1 98.81 283 GLN B N 1
ATOM 6357 C CA . GLN B 1 283 ? -10.602 -7.953 -14.688 1 98.81 283 GLN B CA 1
ATOM 6358 C C . GLN B 1 283 ? -11.867 -8.32 -13.922 1 98.81 283 GLN B C 1
ATOM 6360 O O . GLN B 1 283 ? -12.57 -7.449 -13.414 1 98.81 283 GLN B O 1
ATOM 6365 N N . SER B 1 284 ? -12.18 -9.617 -13.836 1 98.81 284 SER B N 1
ATOM 6366 C CA . SER B 1 284 ? -13.391 -10.086 -13.172 1 98.81 284 SER B CA 1
ATOM 6367 C C . SER B 1 284 ? -13.367 -9.766 -11.688 1 98.81 284 SER B C 1
ATOM 6369 O O . SER B 1 284 ? -14.375 -9.344 -11.117 1 98.81 284 SER B O 1
ATOM 6371 N N . VAL B 1 285 ? -12.219 -9.977 -11.047 1 98.81 285 VAL B N 1
ATOM 6372 C CA . VAL B 1 285 ? -12.094 -9.711 -9.617 1 98.81 285 VAL B CA 1
ATOM 6373 C C . VAL B 1 285 ? -12.164 -8.203 -9.367 1 98.81 285 VAL B C 1
ATOM 6375 O O . VAL B 1 285 ? -12.859 -7.758 -8.445 1 98.81 285 VAL B O 1
ATOM 6378 N N . LEU B 1 286 ? -11.438 -7.426 -10.156 1 98.69 286 LEU B N 1
ATOM 6379 C CA . LEU B 1 286 ? -11.391 -5.98 -9.953 1 98.69 286 LEU B CA 1
ATOM 6380 C C . LEU B 1 286 ? -12.758 -5.348 -10.18 1 98.69 286 LEU B C 1
ATOM 6382 O O . LEU B 1 286 ? -13.102 -4.355 -9.531 1 98.69 286 LEU B O 1
ATOM 6386 N N . LYS B 1 287 ? -13.523 -5.965 -11.07 1 98.38 287 LYS B N 1
ATOM 6387 C CA . LYS B 1 287 ? -14.867 -5.465 -11.336 1 98.38 287 LYS B CA 1
ATOM 6388 C C . LYS B 1 287 ? -15.758 -5.582 -10.094 1 98.38 287 LYS B C 1
ATOM 6390 O O . LYS B 1 287 ? -16.719 -4.832 -9.945 1 98.38 287 LYS B O 1
ATOM 6395 N N . GLU B 1 288 ? -15.398 -6.48 -9.195 1 98.44 288 GLU B N 1
ATOM 6396 C CA . GLU B 1 288 ? -16.156 -6.648 -7.965 1 98.44 288 GLU B CA 1
ATOM 6397 C C . GLU B 1 288 ? -15.766 -5.602 -6.926 1 98.44 288 GLU B C 1
ATOM 6399 O O . GLU B 1 288 ? -16.266 -5.621 -5.797 1 98.44 288 GLU B O 1
ATOM 6404 N N . GLU B 1 289 ? -14.867 -4.66 -7.184 1 98.19 289 GLU B N 1
ATOM 6405 C CA . GLU B 1 289 ? -14.414 -3.572 -6.324 1 98.19 289 GLU B CA 1
ATOM 6406 C C . GLU B 1 289 ? -13.93 -4.102 -4.973 1 98.19 289 GLU B C 1
ATOM 6408 O O . GLU B 1 289 ? -14.406 -3.658 -3.924 1 98.19 289 GLU B O 1
ATOM 6413 N N . PRO B 1 290 ? -12.898 -4.918 -5 1 98.81 290 PRO B N 1
ATOM 6414 C CA . PRO B 1 290 ? -12.453 -5.598 -3.781 1 98.81 290 PRO B CA 1
ATOM 6415 C C . PRO B 1 290 ? -11.969 -4.621 -2.707 1 98.81 290 PRO B C 1
ATOM 6417 O O . PRO B 1 290 ? -11.922 -4.973 -1.525 1 98.81 290 PRO B O 1
ATOM 6420 N N . TRP B 1 291 ? -11.609 -3.369 -3.008 1 98.62 291 TRP B N 1
ATOM 6421 C CA . TRP B 1 291 ? -11.156 -2.363 -2.049 1 98.62 291 TRP B CA 1
ATOM 6422 C C . TRP B 1 291 ? -12.289 -1.969 -1.106 1 98.62 291 TRP B C 1
ATOM 6424 O O . TRP B 1 291 ? -12.055 -1.339 -0.073 1 98.62 291 TRP B O 1
ATOM 6434 N N . LYS B 1 292 ? -13.523 -2.309 -1.402 1 98.5 292 LYS B N 1
ATOM 6435 C CA . LYS B 1 292 ? -14.648 -2.043 -0.515 1 98.5 292 LYS B CA 1
ATOM 6436 C C . LYS B 1 292 ? -14.766 -3.119 0.562 1 98.5 292 LYS B C 1
ATOM 6438 O O . LYS B 1 292 ? -15.562 -2.984 1.496 1 98.5 292 LYS B O 1
ATOM 6443 N N . TYR B 1 293 ? -13.938 -4.203 0.475 1 98.75 293 TYR B N 1
ATOM 6444 C CA . TYR B 1 293 ? -14.07 -5.348 1.371 1 98.75 293 TYR B CA 1
ATOM 6445 C C . TYR B 1 293 ? -12.766 -5.617 2.107 1 98.75 293 TYR B C 1
ATOM 6447 O O . TYR B 1 293 ? -12.773 -6.059 3.258 1 98.75 293 TYR B O 1
ATOM 6455 N N . ASP B 1 294 ? -11.68 -5.457 1.449 1 98.75 294 ASP B N 1
ATOM 6456 C CA . ASP B 1 294 ? -10.344 -5.652 1.997 1 98.75 294 ASP B CA 1
ATOM 6457 C C . ASP B 1 294 ? -9.562 -4.34 2.029 1 98.75 294 ASP B C 1
ATOM 6459 O O . ASP B 1 294 ? -9.234 -3.779 0.98 1 98.75 294 ASP B O 1
ATOM 6463 N N . SER B 1 295 ? -9.148 -3.947 3.229 1 98.56 295 SER B N 1
ATOM 6464 C CA . SER B 1 295 ? -8.547 -2.631 3.42 1 98.56 295 SER B CA 1
ATOM 6465 C C . SER B 1 295 ? -7.148 -2.566 2.807 1 98.56 295 SER B C 1
ATOM 6467 O O . SER B 1 295 ? -6.605 -1.479 2.6 1 98.56 295 SER B O 1
ATOM 6469 N N . LYS B 1 296 ? -6.52 -3.703 2.471 1 98.19 296 LYS B N 1
ATOM 6470 C CA . LYS B 1 296 ? -5.168 -3.695 1.917 1 98.19 296 LYS B CA 1
ATOM 6471 C C . LYS B 1 296 ? -5.195 -3.557 0.398 1 98.19 296 LYS B C 1
ATOM 6473 O O . LYS B 1 296 ? -4.164 -3.309 -0.229 1 98.19 296 LYS B O 1
ATOM 6478 N N . VAL B 1 297 ? -6.379 -3.666 -0.188 1 98.75 297 VAL B N 1
ATOM 6479 C CA . VAL B 1 297 ? -6.473 -3.543 -1.64 1 98.75 297 VAL B CA 1
ATOM 6480 C C . VAL B 1 297 ? -6.508 -2.068 -2.033 1 98.75 297 VAL B C 1
ATOM 6482 O O . VAL B 1 297 ? -7.223 -1.272 -1.422 1 98.75 297 VAL B O 1
ATOM 6485 N N . ILE B 1 298 ? -5.672 -1.676 -2.93 1 98.5 298 ILE B N 1
ATOM 6486 C CA . ILE B 1 298 ? -5.645 -0.329 -3.492 1 98.5 298 ILE B CA 1
ATOM 6487 C C . ILE B 1 298 ? -6.824 -0.146 -4.441 1 98.5 298 ILE B C 1
ATOM 6489 O O . ILE B 1 298 ? -7.102 -1.015 -5.273 1 98.5 298 ILE B O 1
ATOM 6493 N N . PRO B 1 299 ? -7.598 0.926 -4.328 1 97.81 299 PRO B N 1
ATOM 6494 C CA . PRO B 1 299 ? -8.742 1.148 -5.223 1 97.81 299 PRO B CA 1
ATOM 6495 C C . PRO B 1 299 ? -8.312 1.517 -6.641 1 97.81 299 PRO B C 1
ATOM 6497 O O . PRO B 1 299 ? -8.445 2.674 -7.047 1 97.81 299 PRO B O 1
ATOM 6500 N N . LEU B 1 300 ? -7.887 0.536 -7.387 1 97.5 300 LEU B N 1
ATOM 6501 C CA . LEU B 1 300 ? -7.441 0.655 -8.773 1 97.5 300 LEU B CA 1
ATOM 6502 C C . LEU B 1 300 ? -8.242 -0.269 -9.68 1 97.5 300 LEU B C 1
ATOM 6504 O O . LEU B 1 300 ? -7.918 -1.45 -9.82 1 97.5 300 LEU B O 1
ATOM 6508 N N . PRO B 1 301 ? -9.305 0.244 -10.305 1 97.06 301 PRO B N 1
ATOM 6509 C CA . PRO B 1 301 ? -9.914 -0.578 -11.352 1 97.06 301 PRO B CA 1
ATOM 6510 C C . PRO B 1 301 ? -8.938 -0.929 -12.477 1 97.06 301 PRO B C 1
ATOM 6512 O O . PRO B 1 301 ? -7.828 -0.388 -12.523 1 97.06 301 PRO B O 1
ATOM 6515 N N . TRP B 1 302 ? -9.359 -1.917 -13.289 1 98.44 302 TRP B N 1
ATOM 6516 C CA . TRP B 1 302 ? -8.523 -2.182 -14.461 1 98.44 302 TRP B CA 1
ATOM 6517 C C . TRP B 1 302 ? -8.32 -0.915 -15.281 1 98.44 302 TRP B C 1
ATOM 6519 O O . TRP B 1 302 ? -9.289 -0.241 -15.648 1 98.44 302 TRP B O 1
ATOM 6529 N N . ARG B 1 303 ? -7.098 -0.542 -15.602 1 97.81 303 ARG B N 1
ATOM 6530 C CA . ARG B 1 303 ? -6.797 0.709 -16.297 1 97.81 303 ARG B CA 1
ATOM 6531 C C . ARG B 1 303 ? -6.586 0.477 -17.781 1 97.81 303 ARG B C 1
ATOM 6533 O O . ARG B 1 303 ? -5.469 0.208 -18.219 1 97.81 303 ARG B O 1
ATOM 6540 N N . GLU B 1 304 ? -7.586 0.652 -18.453 1 97.69 304 GLU B N 1
ATOM 6541 C CA . GLU B 1 304 ? -7.559 0.408 -19.891 1 97.69 304 GLU B CA 1
ATOM 6542 C C . GLU B 1 304 ? -6.523 1.292 -20.594 1 97.69 304 GLU B C 1
ATOM 6544 O O . GLU B 1 304 ? -5.883 0.869 -21.547 1 97.69 304 GLU B O 1
ATOM 6549 N N . ALA B 1 305 ? -6.344 2.494 -20.125 1 96.5 305 ALA B N 1
ATOM 6550 C CA . ALA B 1 305 ? -5.391 3.424 -20.719 1 96.5 305 ALA B CA 1
ATOM 6551 C C . ALA B 1 305 ? -3.971 2.863 -20.672 1 96.5 305 ALA B C 1
ATOM 6553 O O . ALA B 1 305 ? -3.184 3.066 -21.594 1 96.5 305 ALA B O 1
ATOM 6554 N N . GLU B 1 306 ? -3.637 2.209 -19.531 1 97.25 306 GLU B N 1
ATOM 6555 C CA . GLU B 1 306 ? -2.316 1.6 -19.391 1 97.25 306 GLU B CA 1
ATOM 6556 C C . GLU B 1 306 ? -2.135 0.443 -20.375 1 97.25 306 GLU B C 1
ATOM 6558 O O . GLU B 1 306 ? -1.071 0.295 -20.969 1 97.25 306 GLU B O 1
ATOM 6563 N N . GLU B 1 307 ? -3.143 -0.413 -20.469 1 98.12 307 GLU B N 1
ATOM 6564 C CA . GLU B 1 307 ? -3.092 -1.518 -21.422 1 98.12 307 GLU B CA 1
ATOM 6565 C C . GLU B 1 307 ? -2.971 -1.005 -22.859 1 98.12 307 GLU B C 1
ATOM 6567 O O . GLU B 1 307 ? -2.168 -1.52 -23.641 1 98.12 307 GLU B O 1
ATOM 6572 N N . ASN B 1 308 ? -3.795 0.023 -23.234 1 98.31 308 ASN B N 1
ATOM 6573 C CA . ASN B 1 308 ? -3.781 0.604 -24.578 1 98.31 308 ASN B CA 1
ATOM 6574 C C . ASN B 1 308 ? -2.424 1.22 -24.906 1 98.31 308 ASN B C 1
ATOM 6576 O O . ASN B 1 308 ? -1.966 1.146 -26.047 1 98.31 308 ASN B O 1
ATOM 6580 N N . ALA B 1 309 ? -1.844 1.813 -23.906 1 97.69 309 ALA B N 1
ATOM 6581 C CA . ALA B 1 309 ? -0.521 2.395 -24.125 1 97.69 309 ALA B CA 1
ATOM 6582 C C . ALA B 1 309 ? 0.497 1.318 -24.5 1 97.69 309 ALA B C 1
ATOM 6584 O O . ALA B 1 309 ? 1.337 1.524 -25.375 1 97.69 309 ALA B O 1
ATOM 6585 N N . ALA B 1 310 ? 0.447 0.196 -23.797 1 98.06 310 ALA B N 1
ATOM 6586 C CA . ALA B 1 310 ? 1.333 -0.917 -24.125 1 98.06 310 ALA B CA 1
ATOM 6587 C C . ALA B 1 310 ? 1.046 -1.454 -25.531 1 98.06 310 ALA B C 1
ATOM 6589 O O . ALA B 1 310 ? 1.97 -1.744 -26.297 1 98.06 310 ALA B O 1
ATOM 6590 N N . GLN B 1 311 ? -0.205 -1.577 -25.875 1 98.44 311 GLN B N 1
ATOM 6591 C CA . GLN B 1 311 ? -0.603 -2.072 -27.203 1 98.44 311 GLN B CA 1
ATOM 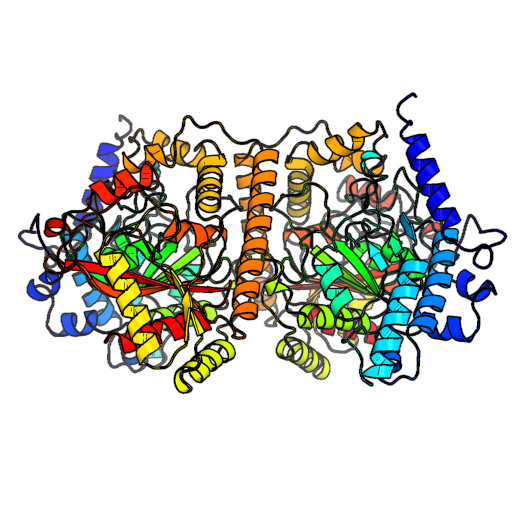6592 C C . GLN B 1 311 ? -0.123 -1.141 -28.297 1 98.44 311 GLN B C 1
ATOM 6594 O O . GLN B 1 311 ? 0.267 -1.597 -29.375 1 98.44 311 GLN B O 1
ATOM 6599 N N . ALA B 1 312 ? -0.2 0.14 -28.016 1 98.5 312 ALA B N 1
ATOM 6600 C CA . ALA B 1 312 ? 0.282 1.112 -28.984 1 98.5 312 ALA B CA 1
ATOM 6601 C C . ALA B 1 312 ? 1.775 0.933 -29.25 1 98.5 312 ALA B C 1
ATOM 6603 O O . ALA B 1 312 ? 2.219 0.968 -30.406 1 98.5 312 ALA B O 1
ATOM 6604 N N . LYS B 1 313 ? 2.525 0.772 -28.25 1 98.12 313 LYS B N 1
ATOM 6605 C CA . LYS B 1 313 ? 3.959 0.553 -28.406 1 98.12 313 LYS B CA 1
ATOM 6606 C C . LYS B 1 313 ? 4.242 -0.75 -29.141 1 98.12 313 LYS B C 1
ATOM 6608 O O . LYS B 1 313 ? 5.207 -0.841 -29.906 1 98.12 313 LYS B O 1
ATOM 6613 N N . ILE B 1 314 ? 3.479 -1.769 -28.859 1 98.44 314 ILE B N 1
ATOM 6614 C CA . ILE B 1 314 ? 3.607 -3.045 -29.562 1 98.44 314 ILE B CA 1
ATOM 6615 C C . ILE B 1 314 ? 3.375 -2.842 -31.047 1 98.44 314 ILE B C 1
ATOM 6617 O O . ILE B 1 314 ? 4.168 -3.301 -31.875 1 98.44 314 ILE B O 1
ATOM 6621 N N . ALA B 1 315 ? 2.293 -2.168 -31.406 1 98.19 315 ALA B N 1
ATOM 6622 C CA . ALA B 1 315 ? 1.944 -1.926 -32.812 1 98.19 315 ALA B CA 1
ATOM 6623 C C . ALA B 1 315 ? 3.047 -1.146 -33.5 1 98.19 315 ALA B C 1
ATOM 6625 O O . ALA B 1 315 ? 3.318 -1.382 -34.688 1 98.19 315 ALA B O 1
ATOM 6626 N N . GLU B 1 316 ? 3.697 -0.315 -32.75 1 98 316 GLU B N 1
ATOM 6627 C CA . GLU B 1 316 ? 4.73 0.54 -33.344 1 98 316 GLU B CA 1
ATOM 6628 C C . GLU B 1 316 ? 6.105 -0.121 -33.25 1 98 316 GLU B C 1
ATOM 6630 O O . GLU B 1 316 ? 7.094 0.422 -33.75 1 98 316 GLU B O 1
ATOM 6635 N N . LYS B 1 317 ? 6.18 -1.292 -32.688 1 97.56 317 LYS B N 1
ATOM 6636 C CA . LYS B 1 317 ? 7.438 -1.992 -32.469 1 97.56 317 LYS B CA 1
ATOM 6637 C C . LYS B 1 317 ? 8.438 -1.106 -31.719 1 97.56 317 LYS B C 1
ATOM 6639 O O . LYS B 1 317 ? 9.602 -1.017 -32.094 1 97.56 317 LYS B O 1
ATOM 6644 N N . SER B 1 318 ? 7.902 -0.457 -30.672 1 97.94 318 SER B N 1
ATOM 6645 C CA . SER B 1 318 ? 8.727 0.532 -29.984 1 97.94 318 SER B CA 1
ATOM 6646 C C . SER B 1 318 ? 8.883 0.192 -28.516 1 97.94 318 SER B C 1
ATOM 6648 O O . SER B 1 318 ? 9.117 1.079 -27.688 1 97.94 318 SER B O 1
ATOM 6650 N N . LEU B 1 319 ? 8.656 -1.039 -28.156 1 98.62 319 LEU B N 1
ATOM 6651 C CA . LEU B 1 319 ? 8.938 -1.451 -26.781 1 98.62 319 LEU B CA 1
ATOM 6652 C C . LEU B 1 319 ? 10.445 -1.479 -26.516 1 98.62 319 LEU B C 1
ATOM 6654 O O . LEU B 1 319 ? 11.227 -1.81 -27.422 1 98.62 319 LEU B O 1
ATOM 6658 N N . ASN B 1 320 ? 10.836 -1.08 -25.359 1 98.81 320 ASN B N 1
ATOM 6659 C CA . ASN B 1 320 ? 12.219 -1.123 -24.906 1 98.81 320 ASN B CA 1
ATOM 6660 C C . ASN B 1 320 ? 12.391 -2.076 -23.719 1 98.81 320 ASN B C 1
ATOM 6662 O O . ASN B 1 320 ? 11.828 -1.853 -22.656 1 98.81 320 ASN B O 1
ATOM 6666 N N . PHE B 1 321 ? 13.234 -3.115 -23.953 1 98.75 321 PHE B N 1
ATOM 6667 C CA . PHE B 1 321 ? 13.414 -4.16 -22.953 1 98.75 321 PHE B CA 1
ATOM 6668 C C . PHE B 1 321 ? 14.828 -4.121 -22.375 1 98.75 321 PHE B C 1
ATOM 6670 O O . PHE B 1 321 ? 15.781 -3.807 -23.094 1 98.75 321 PHE B O 1
ATOM 6677 N N . ALA B 1 322 ? 14.922 -4.41 -21.109 1 98.81 322 ALA B N 1
ATOM 6678 C CA . ALA B 1 322 ? 16.172 -4.887 -20.531 1 98.81 322 ALA B CA 1
ATOM 6679 C C . ALA B 1 322 ? 16.141 -6.395 -20.297 1 98.81 322 ALA B C 1
ATOM 6681 O O . ALA B 1 322 ? 15.062 -6.996 -20.281 1 98.81 322 ALA B O 1
ATOM 6682 N N . PHE B 1 323 ? 17.297 -7.031 -20.219 1 98.69 323 PHE B N 1
ATOM 6683 C CA . PHE B 1 323 ? 17.312 -8.469 -19.938 1 98.69 323 PHE B CA 1
ATOM 6684 C C . PHE B 1 323 ? 18.562 -8.867 -19.188 1 98.69 323 PHE B C 1
ATOM 6686 O O . PHE B 1 323 ? 19.578 -8.156 -19.219 1 98.69 323 PHE B O 1
ATOM 6693 N N . TYR B 1 324 ? 18.453 -9.945 -18.438 1 98.75 324 TYR B N 1
ATOM 6694 C CA . TYR B 1 324 ? 19.609 -10.641 -17.891 1 98.75 324 TYR B CA 1
ATOM 6695 C C . TYR B 1 324 ? 19.375 -12.141 -17.797 1 98.75 324 TYR B C 1
ATOM 6697 O O . TYR B 1 324 ? 18.219 -12.578 -17.688 1 98.75 324 TYR B O 1
ATOM 6705 N N . ASP B 1 325 ? 20.453 -12.945 -17.922 1 98.12 325 ASP B N 1
ATOM 6706 C CA . ASP B 1 325 ? 20.359 -14.398 -17.828 1 98.12 325 ASP B CA 1
ATOM 6707 C C . ASP B 1 325 ? 21.156 -14.922 -16.625 1 98.12 325 ASP B C 1
ATOM 6709 O O . ASP B 1 325 ? 21.203 -16.125 -16.391 1 98.12 325 ASP B O 1
ATOM 6713 N N . PHE B 1 326 ? 21.75 -14.016 -15.914 1 98.12 326 PHE B N 1
ATOM 6714 C CA . PHE B 1 326 ? 22.531 -14.312 -14.727 1 98.12 326 PHE B CA 1
ATOM 6715 C C . PHE B 1 326 ? 22.438 -13.18 -13.719 1 98.12 326 PHE B C 1
ATOM 6717 O O . PHE B 1 326 ? 22.703 -12.023 -14.047 1 98.12 326 PHE B O 1
ATOM 6724 N N . ASP B 1 327 ? 22.078 -13.5 -12.445 1 98.12 327 ASP B N 1
ATOM 6725 C CA . ASP B 1 327 ? 21.812 -12.445 -11.477 1 98.12 327 ASP B CA 1
ATOM 6726 C C . ASP B 1 327 ? 23.047 -12.133 -10.648 1 98.12 327 ASP B C 1
ATOM 6728 O O . ASP B 1 327 ? 23 -11.344 -9.703 1 98.12 327 ASP B O 1
ATOM 6732 N N . GLY B 1 328 ? 24.141 -12.766 -10.938 1 97 328 GLY B N 1
ATOM 6733 C CA . GLY B 1 328 ? 25.391 -12.539 -10.219 1 97 328 GLY B CA 1
ATOM 6734 C C . GLY B 1 328 ? 25.531 -13.438 -9 1 97 328 GLY B C 1
ATOM 6735 O O . GLY B 1 328 ? 26.547 -13.375 -8.305 1 97 328 GLY B O 1
ATOM 6736 N N . VAL B 1 329 ? 24.594 -14.383 -8.773 1 97.88 329 VAL B N 1
ATOM 6737 C CA . VAL B 1 329 ? 24.609 -15.203 -7.57 1 97.88 329 VAL B CA 1
ATOM 6738 C C . VAL B 1 329 ? 24.609 -16.688 -7.953 1 97.88 329 VAL B C 1
ATOM 6740 O O . VAL B 1 329 ? 25.484 -17.438 -7.512 1 97.88 329 VAL B O 1
ATOM 6743 N N . VAL B 1 330 ? 23.703 -17.094 -8.758 1 98.19 330 VAL B N 1
ATOM 6744 C CA . VAL B 1 330 ? 23.609 -18.469 -9.234 1 98.19 330 VAL B CA 1
ATOM 6745 C C . VAL B 1 330 ? 23.375 -18.484 -10.742 1 98.19 330 VAL B C 1
ATOM 6747 O O . VAL B 1 330 ? 22.422 -17.875 -11.234 1 98.19 330 VAL B O 1
ATOM 6750 N N . ARG B 1 331 ? 24.203 -19.188 -11.469 1 97.31 331 ARG B N 1
ATOM 6751 C CA . ARG B 1 331 ? 24.031 -19.312 -12.906 1 97.31 331 ARG B CA 1
ATOM 6752 C C . ARG B 1 331 ? 22.922 -20.297 -13.242 1 97.31 331 ARG B C 1
ATOM 6754 O O . ARG B 1 331 ? 22.922 -21.438 -12.758 1 97.31 331 ARG B O 1
ATOM 6761 N N . PRO B 1 332 ? 21.969 -19.891 -14.078 1 97.94 332 PRO B N 1
ATOM 6762 C CA . PRO B 1 332 ? 20.922 -20.828 -14.461 1 97.94 332 PRO B CA 1
ATOM 6763 C C . PRO B 1 332 ? 21.438 -21.984 -15.305 1 97.94 332 PRO B C 1
ATOM 6765 O O . PRO B 1 332 ? 22.469 -21.859 -15.977 1 97.94 332 PRO B O 1
ATOM 6768 N N . HIS B 1 333 ? 20.703 -23.141 -15.273 1 97.88 333 HIS B N 1
ATOM 6769 C CA . HIS B 1 333 ? 20.969 -24.25 -16.172 1 97.88 333 HIS B CA 1
ATOM 6770 C C . HIS B 1 333 ? 20.875 -23.828 -17.625 1 97.88 333 HIS B C 1
ATOM 6772 O O . HIS B 1 333 ? 20.188 -22.859 -17.953 1 97.88 333 HIS B O 1
ATOM 6778 N N . PRO B 1 334 ? 21.484 -24.547 -18.531 1 97.75 334 PRO B N 1
ATOM 6779 C CA . PRO B 1 334 ? 21.594 -24.188 -19.953 1 97.75 334 PRO B CA 1
ATOM 6780 C C . PRO B 1 334 ? 20.219 -23.969 -20.609 1 97.75 334 PRO B C 1
ATOM 6782 O O . PRO B 1 334 ? 20.047 -23.031 -21.375 1 97.75 334 PRO B O 1
ATOM 6785 N N . PRO B 1 335 ? 19.188 -24.797 -20.328 1 98.38 335 PRO B N 1
ATOM 6786 C CA . PRO B 1 335 ? 17.906 -24.531 -20.984 1 98.38 335 PRO B CA 1
ATOM 6787 C C . PRO B 1 335 ? 17.344 -23.156 -20.625 1 98.38 335 PRO B C 1
ATOM 6789 O O . PRO B 1 335 ? 16.672 -22.531 -21.453 1 98.38 335 PRO B O 1
ATOM 6792 N N . ILE B 1 336 ? 17.594 -22.672 -19.406 1 98.56 336 ILE B N 1
ATOM 6793 C CA . ILE B 1 336 ? 17.047 -21.406 -18.953 1 98.56 336 ILE B CA 1
ATOM 6794 C C . ILE B 1 336 ? 17.75 -20.25 -19.656 1 98.56 336 ILE B C 1
ATOM 6796 O O . ILE B 1 336 ? 17.094 -19.312 -20.125 1 98.56 336 ILE B O 1
ATOM 6800 N N . THR B 1 337 ? 19.109 -20.312 -19.734 1 97.94 337 THR B N 1
ATOM 6801 C CA . THR B 1 337 ? 19.844 -19.281 -20.453 1 97.94 337 THR B CA 1
ATOM 6802 C C . THR B 1 337 ? 19.422 -19.25 -21.938 1 97.94 337 THR B C 1
ATOM 6804 O O . THR B 1 337 ? 19.297 -18.188 -22.531 1 97.94 337 THR B O 1
ATOM 6807 N N . ARG B 1 338 ? 19.25 -20.453 -22.516 1 98.38 338 ARG B N 1
ATOM 6808 C CA . ARG B 1 338 ? 18.766 -20.531 -23.891 1 98.38 338 ARG B CA 1
ATOM 6809 C C . ARG B 1 338 ? 17.375 -19.906 -24.016 1 98.38 338 ARG B C 1
ATOM 6811 O O . ARG B 1 338 ? 17.094 -19.219 -25 1 98.38 338 ARG B O 1
ATOM 6818 N N . GLY B 1 339 ? 16.484 -20.156 -23.016 1 98.62 339 GLY B N 1
ATOM 6819 C CA . GLY B 1 339 ? 15.156 -19.562 -23.031 1 98.62 339 GLY B CA 1
ATOM 6820 C C . GLY B 1 339 ? 15.188 -18.047 -23.062 1 98.62 339 GLY B C 1
ATOM 6821 O O . GLY B 1 339 ? 14.461 -17.406 -23.828 1 98.62 339 GLY B O 1
ATOM 6822 N N . VAL B 1 340 ? 16.016 -17.438 -22.234 1 98.75 340 VAL B N 1
ATOM 6823 C CA . VAL B 1 340 ? 16.156 -15.977 -22.219 1 98.75 340 VAL B CA 1
ATOM 6824 C C . VAL B 1 340 ? 16.672 -15.484 -23.562 1 98.75 340 VAL B C 1
ATOM 6826 O O . VAL B 1 340 ? 16.188 -14.484 -24.094 1 98.75 340 VAL B O 1
ATOM 6829 N N . GLU B 1 341 ? 17.641 -16.172 -24.109 1 98.5 341 GLU B N 1
ATOM 6830 C CA . GLU B 1 341 ? 18.219 -15.812 -25.406 1 98.5 341 GLU B CA 1
ATOM 6831 C C . GLU B 1 341 ? 17.172 -15.898 -26.516 1 98.5 341 GLU B C 1
ATOM 6833 O O . GLU B 1 341 ? 17.141 -15.047 -27.406 1 98.5 341 GLU B O 1
ATOM 6838 N N . ILE B 1 342 ? 16.375 -16.938 -26.484 1 98.69 342 ILE B N 1
ATOM 6839 C CA . ILE B 1 342 ? 15.312 -17.094 -27.469 1 98.69 342 ILE B CA 1
ATOM 6840 C C . ILE B 1 342 ? 14.398 -15.867 -27.438 1 98.69 342 ILE B C 1
ATOM 6842 O O . ILE B 1 342 ? 14.086 -15.289 -28.484 1 98.69 342 ILE B O 1
ATOM 6846 N N . VAL B 1 343 ? 14 -15.398 -26.234 1 98.81 343 VAL B N 1
ATOM 6847 C CA . VAL B 1 343 ? 13.094 -14.266 -26.094 1 98.81 343 VAL B CA 1
ATOM 6848 C C . VAL B 1 343 ? 13.789 -12.984 -26.562 1 98.81 343 VAL B C 1
ATOM 6850 O O . VAL B 1 343 ? 13.227 -12.211 -27.328 1 98.81 343 VAL B O 1
ATOM 6853 N N . ARG B 1 344 ? 15.016 -12.766 -26.125 1 98.5 344 ARG B N 1
ATOM 6854 C CA . ARG B 1 344 ? 15.781 -11.578 -26.5 1 98.5 344 ARG B CA 1
ATOM 6855 C C . ARG B 1 344 ? 15.906 -11.461 -28.016 1 98.5 344 ARG B C 1
ATOM 6857 O O . ARG B 1 344 ? 15.586 -10.422 -28.594 1 98.5 344 ARG B O 1
ATOM 6864 N N . SER B 1 345 ? 16.375 -12.547 -28.656 1 98.38 345 SER B N 1
ATOM 6865 C CA . SER B 1 345 ? 16.625 -12.539 -30.094 1 98.38 345 SER B CA 1
ATOM 6866 C C . SER B 1 345 ? 15.328 -12.359 -30.875 1 98.38 345 SER B C 1
ATOM 6868 O O . SER B 1 345 ? 15.305 -11.688 -31.906 1 98.38 345 SER B O 1
ATOM 6870 N N . THR B 1 346 ? 14.273 -13.016 -30.406 1 98.5 346 THR B N 1
ATOM 6871 C CA . THR B 1 346 ? 12.977 -12.898 -31.062 1 98.5 346 THR B CA 1
ATOM 6872 C C . THR B 1 346 ? 12.484 -11.453 -31.031 1 98.5 346 THR B C 1
ATOM 6874 O O . THR B 1 346 ? 12 -10.945 -32.031 1 98.5 346 THR B O 1
ATOM 6877 N N . LEU B 1 347 ? 12.586 -10.766 -29.906 1 98.5 347 LEU B N 1
ATOM 6878 C CA . LEU B 1 347 ? 12.148 -9.383 -29.75 1 98.5 347 LEU B CA 1
ATOM 6879 C C . LEU B 1 347 ? 13.008 -8.445 -30.609 1 98.5 347 LEU B C 1
ATOM 6881 O O . LEU B 1 347 ? 12.492 -7.516 -31.234 1 98.5 347 LEU B O 1
ATOM 6885 N N . GLU B 1 348 ? 14.297 -8.688 -30.609 1 97.81 348 GLU B N 1
ATOM 6886 C CA . GLU B 1 348 ? 15.188 -7.891 -31.438 1 97.81 348 GLU B CA 1
ATOM 6887 C C . GLU B 1 348 ? 14.844 -8.039 -32.938 1 97.81 348 GLU B C 1
ATOM 6889 O O . GLU B 1 348 ? 14.812 -7.055 -33.656 1 97.81 348 GLU B O 1
ATOM 6894 N N . LYS B 1 349 ? 14.633 -9.258 -33.344 1 97.81 349 LYS B N 1
ATOM 6895 C CA . LYS B 1 349 ? 14.281 -9.531 -34.719 1 97.81 349 LYS B CA 1
ATOM 6896 C C . LYS B 1 349 ? 12.961 -8.867 -35.094 1 97.81 349 LYS B C 1
ATOM 6898 O O . LYS B 1 349 ? 12.766 -8.469 -36.25 1 97.81 349 LYS B O 1
ATOM 6903 N N . ASP B 1 350 ? 12.109 -8.789 -34.156 1 97.38 350 ASP B N 1
ATOM 6904 C CA . ASP B 1 350 ? 10.805 -8.188 -34.406 1 97.38 350 ASP B CA 1
ATOM 6905 C C . ASP B 1 350 ? 10.891 -6.66 -34.375 1 97.38 350 ASP B C 1
ATOM 6907 O O . ASP B 1 350 ? 9.891 -5.973 -34.594 1 97.38 350 ASP B O 1
ATOM 6911 N N . GLY B 1 351 ? 12.039 -6.086 -34 1 97.06 351 GLY B N 1
ATOM 6912 C CA . GLY B 1 351 ? 12.258 -4.656 -34.188 1 97.06 351 GLY B CA 1
ATOM 6913 C C . GLY B 1 351 ? 12.297 -3.9 -32.875 1 97.06 351 GLY B C 1
ATOM 6914 O O . GLY B 1 351 ? 12.453 -2.678 -32.844 1 97.06 351 GLY B O 1
ATOM 6915 N N . HIS B 1 352 ? 12.18 -4.598 -31.734 1 98 352 HIS B N 1
ATOM 6916 C CA . HIS B 1 352 ? 12.203 -3.938 -30.422 1 98 352 HIS B CA 1
ATOM 6917 C C . HIS B 1 352 ? 13.633 -3.762 -29.922 1 98 352 HIS B C 1
ATOM 6919 O O . HIS B 1 352 ? 14.555 -4.395 -30.438 1 98 352 HIS B O 1
ATOM 6925 N N . THR B 1 353 ? 13.734 -2.805 -29 1 97.69 353 THR B N 1
ATOM 6926 C CA . THR B 1 353 ? 15.023 -2.605 -28.344 1 97.69 353 THR B CA 1
ATOM 6927 C C . THR B 1 353 ? 15.188 -3.561 -27.172 1 97.69 353 THR B C 1
ATOM 6929 O O . THR B 1 353 ? 14.281 -3.689 -26.344 1 97.69 353 THR B O 1
ATOM 6932 N N . VAL B 1 354 ? 16.312 -4.254 -27.141 1 98.19 354 VAL B N 1
ATOM 6933 C CA . VAL B 1 354 ? 16.656 -5.109 -26 1 98.19 354 VAL B CA 1
ATOM 6934 C C . VAL B 1 354 ? 18.094 -4.824 -25.562 1 98.19 354 VAL B C 1
ATOM 6936 O O . VAL B 1 354 ? 19.047 -5.008 -26.344 1 98.19 354 VAL B O 1
ATOM 6939 N N . ALA B 1 355 ? 18.281 -4.281 -24.406 1 98 355 ALA B N 1
ATOM 6940 C CA . ALA B 1 355 ? 19.609 -3.947 -23.891 1 98 355 ALA B CA 1
ATOM 6941 C C . ALA B 1 355 ? 19.859 -4.641 -22.547 1 98 355 ALA B C 1
ATOM 6943 O O . ALA B 1 355 ? 18.906 -5.008 -21.844 1 98 355 ALA B O 1
ATOM 6944 N N . PRO B 1 356 ? 21.062 -4.855 -22.172 1 98 356 PRO B N 1
ATOM 6945 C CA . PRO B 1 356 ? 21.375 -5.602 -20.953 1 98 356 PRO B CA 1
ATOM 6946 C C . PRO B 1 356 ? 20.922 -4.875 -19.688 1 98 356 PRO B C 1
ATOM 6948 O O . PRO B 1 356 ? 20.922 -3.643 -19.641 1 98 356 PRO B O 1
ATOM 6951 N N . TRP B 1 357 ? 20.547 -5.586 -18.703 1 98.19 357 TRP B N 1
ATOM 6952 C CA . TRP B 1 357 ? 20.297 -5.152 -17.328 1 98.19 357 TRP B CA 1
ATOM 6953 C C . TRP B 1 357 ? 21.344 -5.738 -16.375 1 98.19 357 TRP B C 1
ATOM 6955 O O . TRP B 1 357 ? 21.656 -6.93 -16.453 1 98.19 357 TRP B O 1
ATOM 6965 N N . THR B 1 358 ? 21.891 -4.941 -15.523 1 97.56 358 THR B N 1
ATOM 6966 C CA . THR B 1 358 ? 22.75 -5.449 -14.461 1 97.56 358 THR B CA 1
ATOM 6967 C C . THR B 1 358 ? 21.969 -5.605 -13.156 1 97.56 358 THR B C 1
ATOM 6969 O O . THR B 1 358 ? 21.594 -4.609 -12.531 1 97.56 358 THR B O 1
ATOM 6972 N N . PRO B 1 359 ? 21.75 -6.863 -12.773 1 98.19 359 PRO B N 1
ATOM 6973 C CA . PRO B 1 359 ? 21.047 -7.059 -11.5 1 98.19 359 PRO B CA 1
ATOM 6974 C C . PRO B 1 359 ? 21.719 -6.312 -10.344 1 98.19 359 PRO B C 1
ATOM 6976 O O . PRO B 1 359 ? 22.922 -6.402 -10.156 1 98.19 359 PRO B O 1
ATOM 6979 N N . TYR B 1 360 ? 20.906 -5.598 -9.578 1 98.62 360 TYR B N 1
ATOM 6980 C CA . TYR B 1 360 ? 21.453 -4.746 -8.531 1 98.62 360 TYR B CA 1
ATOM 6981 C C . TYR B 1 360 ? 21.297 -5.391 -7.16 1 98.62 360 TYR B C 1
ATOM 6983 O O . TYR B 1 360 ? 20.188 -5.477 -6.633 1 98.62 360 TYR B O 1
ATOM 6991 N N . LYS B 1 361 ? 22.359 -5.82 -6.492 1 98.56 361 LYS B N 1
ATOM 6992 C CA . LYS B 1 361 ? 22.438 -6.336 -5.129 1 98.56 361 LYS B CA 1
ATOM 6993 C C . LYS B 1 361 ? 21.406 -7.426 -4.898 1 98.56 361 LYS B C 1
ATOM 6995 O O . LYS B 1 361 ? 20.672 -7.391 -3.906 1 98.56 361 LYS B O 1
ATOM 7000 N N . HIS B 1 362 ? 21.328 -8.43 -5.844 1 98.56 362 HIS B N 1
ATOM 7001 C CA . HIS B 1 362 ? 20.344 -9.5 -5.707 1 98.56 362 HIS B CA 1
ATOM 7002 C C . HIS B 1 362 ? 20.703 -10.422 -4.539 1 98.56 362 HIS B C 1
ATOM 7004 O O . HIS B 1 362 ? 19.797 -10.938 -3.871 1 98.56 362 HIS B O 1
ATOM 7010 N N . ALA B 1 363 ? 21.984 -10.602 -4.238 1 98.31 363 ALA B N 1
ATOM 7011 C CA . ALA B 1 363 ? 22.375 -11.375 -3.064 1 98.31 363 ALA B CA 1
ATOM 7012 C C . ALA B 1 363 ? 21.859 -10.734 -1.783 1 98.31 363 ALA B C 1
ATOM 7014 O O . ALA B 1 363 ? 21.375 -11.422 -0.886 1 98.31 363 ALA B O 1
ATOM 7015 N N . PHE B 1 364 ? 21.969 -9.406 -1.698 1 98.5 364 PHE B N 1
ATOM 7016 C CA . PHE B 1 364 ? 21.484 -8.664 -0.546 1 98.5 364 PHE B CA 1
ATOM 7017 C C . PHE B 1 364 ? 19.984 -8.875 -0.367 1 98.5 364 PHE B C 1
ATOM 7019 O O . PHE B 1 364 ? 19.516 -9.117 0.747 1 98.5 364 PHE B O 1
ATOM 7026 N N . ALA B 1 365 ? 19.234 -8.773 -1.481 1 98.5 365 ALA B N 1
ATOM 7027 C CA . ALA B 1 365 ? 17.781 -8.922 -1.436 1 98.5 365 ALA B CA 1
ATOM 7028 C C . ALA B 1 365 ? 17.375 -10.305 -0.93 1 98.5 365 ALA B C 1
ATOM 7030 O O . ALA B 1 365 ? 16.453 -10.438 -0.128 1 98.5 365 ALA B O 1
ATOM 7031 N N . VAL B 1 366 ? 18.047 -11.305 -1.388 1 96.94 366 VAL B N 1
ATOM 7032 C CA . VAL B 1 366 ? 17.75 -12.68 -0.993 1 96.94 366 VAL B CA 1
ATOM 7033 C C . VAL B 1 366 ? 18.047 -12.867 0.494 1 96.94 366 VAL B C 1
ATOM 7035 O O . VAL B 1 366 ? 17.234 -13.445 1.226 1 96.94 366 VAL B O 1
ATOM 7038 N N . ASP B 1 367 ? 19.203 -12.383 0.928 1 96.88 367 ASP B N 1
ATOM 7039 C CA . ASP B 1 367 ? 19.562 -12.477 2.338 1 96.88 367 ASP B CA 1
ATOM 7040 C C . ASP B 1 367 ? 18.547 -11.758 3.221 1 96.88 367 ASP B C 1
ATOM 7042 O O . ASP B 1 367 ? 18.172 -12.266 4.277 1 96.88 367 ASP B O 1
ATOM 7046 N N . LEU B 1 368 ? 18.172 -10.594 2.799 1 98 368 LEU B N 1
ATOM 7047 C CA . LEU B 1 368 ? 17.188 -9.812 3.549 1 98 368 LEU B CA 1
ATOM 7048 C C . LEU B 1 368 ? 15.859 -10.547 3.645 1 98 368 LEU B C 1
ATOM 7050 O O . LEU B 1 368 ? 15.25 -10.602 4.715 1 98 368 LEU B O 1
ATOM 7054 N N . ALA B 1 369 ? 15.43 -11.117 2.549 1 97.25 369 ALA B N 1
ATOM 7055 C CA . ALA B 1 369 ? 14.18 -11.875 2.533 1 97.25 369 ALA B CA 1
ATOM 7056 C C . ALA B 1 369 ? 14.234 -13.055 3.496 1 97.25 369 ALA B C 1
ATOM 7058 O O . ALA B 1 369 ? 13.297 -13.289 4.262 1 97.25 369 ALA B O 1
ATOM 7059 N N . ASN B 1 370 ? 15.312 -13.766 3.434 1 94.88 370 ASN B N 1
ATOM 7060 C CA . ASN B 1 370 ? 15.469 -14.914 4.32 1 94.88 370 ASN B CA 1
ATOM 7061 C C . ASN B 1 370 ? 15.414 -14.5 5.785 1 94.88 370 ASN B C 1
ATOM 7063 O O . ASN B 1 370 ? 14.805 -15.188 6.605 1 94.88 370 ASN B O 1
ATOM 7067 N N . LYS B 1 371 ? 16.031 -13.406 6.078 1 94.56 371 LYS B N 1
ATOM 7068 C CA . LYS B 1 371 ? 16.016 -12.883 7.441 1 94.56 371 LYS B CA 1
ATOM 7069 C C . LYS B 1 371 ? 14.586 -12.539 7.867 1 94.56 371 LYS B C 1
ATOM 7071 O O . LYS B 1 371 ? 14.188 -12.828 9 1 94.56 371 LYS B O 1
ATOM 7076 N N . ILE B 1 372 ? 13.859 -11.977 6.996 1 95.94 372 ILE B N 1
ATOM 7077 C CA . ILE B 1 372 ? 12.5 -11.539 7.293 1 95.94 372 ILE B CA 1
ATOM 7078 C C . ILE B 1 372 ? 11.594 -12.758 7.477 1 95.94 372 ILE B C 1
ATOM 7080 O O . ILE B 1 372 ? 10.789 -12.805 8.414 1 95.94 372 ILE B O 1
ATOM 7084 N N . TYR B 1 373 ? 11.711 -13.773 6.68 1 95.38 373 TYR B N 1
ATOM 7085 C CA . TYR B 1 373 ? 10.852 -14.945 6.727 1 95.38 373 TYR B CA 1
ATOM 7086 C C . TYR B 1 373 ? 11.102 -15.758 7.992 1 95.38 373 TYR B C 1
ATOM 7088 O O . TYR B 1 373 ? 10.195 -16.422 8.5 1 95.38 373 TYR B O 1
ATOM 7096 N N . ALA B 1 374 ? 12.289 -15.688 8.523 1 94.69 374 ALA B N 1
ATOM 7097 C CA . ALA B 1 374 ? 12.641 -16.453 9.719 1 94.69 374 ALA B CA 1
ATOM 7098 C C . ALA B 1 374 ? 12.758 -15.531 10.93 1 94.69 374 ALA B C 1
ATOM 7100 O O . ALA B 1 374 ? 13.305 -15.922 11.969 1 94.69 374 ALA B O 1
ATOM 7101 N N . ALA B 1 375 ? 12.266 -14.32 10.828 1 95.38 375 ALA B N 1
ATOM 7102 C CA . ALA B 1 375 ? 12.547 -13.289 11.82 1 95.38 375 ALA B CA 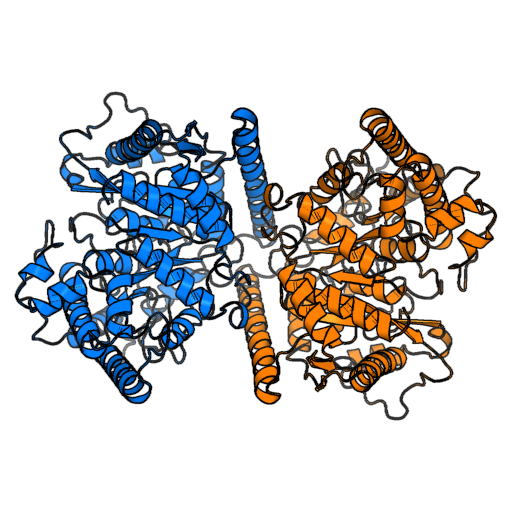1
ATOM 7103 C C . ALA B 1 375 ? 12.031 -13.688 13.195 1 95.38 375 ALA B C 1
ATOM 7105 O O . ALA B 1 375 ? 12.617 -13.328 14.219 1 95.38 375 ALA B O 1
ATOM 7106 N N . ASP B 1 376 ? 10.938 -14.445 13.297 1 96.44 376 ASP B N 1
ATOM 7107 C CA . ASP B 1 376 ? 10.367 -14.805 14.594 1 96.44 376 ASP B CA 1
ATOM 7108 C C . ASP B 1 376 ? 11 -16.078 15.141 1 96.44 376 ASP B C 1
ATOM 7110 O O . ASP B 1 376 ? 10.422 -16.75 16 1 96.44 376 ASP B O 1
ATOM 7114 N N . GLY B 1 377 ? 12.125 -16.484 14.523 1 95.25 377 GLY B N 1
ATOM 7115 C CA . GLY B 1 377 ? 12.75 -17.734 14.922 1 95.25 377 GLY B CA 1
ATOM 7116 C C . GLY B 1 377 ? 11.922 -18.953 14.57 1 95.25 377 GLY B C 1
ATOM 7117 O O . GLY B 1 377 ? 11.93 -19.953 15.289 1 95.25 377 GLY B O 1
ATOM 7118 N N . SER B 1 378 ? 11.086 -18.766 13.602 1 95.31 378 SER B N 1
ATOM 7119 C CA . SER B 1 378 ? 10.211 -19.812 13.07 1 95.31 378 SER B CA 1
ATOM 7120 C C . SER B 1 378 ? 9.172 -20.234 14.102 1 95.31 378 SER B C 1
ATOM 7122 O O . SER B 1 378 ? 8.641 -21.344 14.039 1 95.31 378 SER B O 1
ATOM 7124 N N . THR B 1 379 ? 8.922 -19.391 15.07 1 95.44 379 THR B N 1
ATOM 7125 C CA . THR B 1 379 ? 7.973 -19.672 16.141 1 95.44 379 THR B CA 1
ATOM 7126 C C . THR B 1 379 ? 6.594 -20 15.578 1 95.44 379 THR B C 1
ATOM 7128 O O . THR B 1 379 ? 5.973 -20.984 15.977 1 95.44 379 THR B O 1
ATOM 7131 N N . ASP B 1 380 ? 6.102 -19.266 14.672 1 95.31 380 ASP B N 1
ATOM 7132 C CA . ASP B 1 380 ? 4.754 -19.422 14.141 1 95.31 380 ASP B CA 1
ATOM 7133 C C . ASP B 1 380 ? 4.59 -20.797 13.477 1 95.31 380 ASP B C 1
ATOM 7135 O O . ASP B 1 380 ? 3.668 -21.547 13.805 1 95.31 380 ASP B O 1
ATOM 7139 N N . VAL B 1 381 ? 5.453 -21.188 12.531 1 95.69 381 VAL B N 1
ATOM 7140 C CA . VAL B 1 381 ? 5.297 -22.406 11.75 1 95.69 381 VAL B CA 1
ATOM 7141 C C . VAL B 1 381 ? 5.469 -23.625 12.648 1 95.69 381 VAL B C 1
ATOM 7143 O O . VAL B 1 381 ? 4.727 -24.609 12.531 1 95.69 381 VAL B O 1
ATOM 7146 N N . TYR B 1 382 ? 6.379 -23.562 13.555 1 95.5 382 TYR B N 1
ATOM 7147 C CA . TYR B 1 382 ? 6.645 -24.75 14.367 1 95.5 382 TYR B CA 1
ATOM 7148 C C . TYR B 1 382 ? 5.594 -24.891 15.461 1 95.5 382 TYR B C 1
ATOM 7150 O O . TYR B 1 382 ? 5.367 -26 15.961 1 95.5 382 TYR B O 1
ATOM 7158 N N . LYS B 1 383 ? 4.965 -23.781 15.867 1 95.81 383 LYS B N 1
ATOM 7159 C CA . LYS B 1 383 ? 3.791 -23.906 16.734 1 95.81 383 LYS B CA 1
ATOM 7160 C C . LYS B 1 383 ? 2.76 -24.844 16.109 1 95.81 383 LYS B C 1
ATOM 7162 O O . LYS B 1 383 ? 2.223 -25.719 16.781 1 95.81 383 LYS B O 1
ATOM 7167 N N . HIS B 1 384 ? 2.502 -24.734 14.828 1 95.94 384 HIS B N 1
ATOM 7168 C CA . HIS B 1 384 ? 1.478 -25.5 14.133 1 95.94 384 HIS B CA 1
ATOM 7169 C C . HIS B 1 384 ? 1.985 -26.906 13.781 1 95.94 384 HIS B C 1
ATOM 7171 O O . HIS B 1 384 ? 1.241 -27.875 13.867 1 95.94 384 HIS B O 1
ATOM 7177 N N . ILE B 1 385 ? 3.262 -27.016 13.359 1 96.31 385 ILE B N 1
ATOM 7178 C CA . ILE B 1 385 ? 3.848 -28.312 13.055 1 96.31 385 ILE B CA 1
ATOM 7179 C C . ILE B 1 385 ? 3.848 -29.188 14.305 1 96.31 385 ILE B C 1
ATOM 7181 O O . ILE B 1 385 ? 3.361 -30.328 14.273 1 96.31 385 ILE B O 1
ATOM 7185 N N . ASN B 1 386 ? 4.27 -28.625 15.445 1 96.12 386 ASN B N 1
ATOM 7186 C CA . ASN B 1 386 ? 4.473 -29.391 16.672 1 96.12 386 ASN B CA 1
ATOM 7187 C C . ASN B 1 386 ? 3.146 -29.781 17.312 1 96.12 386 ASN B C 1
ATOM 7189 O O . ASN B 1 386 ? 3.08 -30.766 18.047 1 96.12 386 ASN B O 1
ATOM 7193 N N . ALA B 1 387 ? 2.127 -29.062 16.984 1 96.75 387 ALA B N 1
ATOM 7194 C CA . ALA B 1 387 ? 0.84 -29.266 17.641 1 96.75 387 ALA B CA 1
ATOM 7195 C C . ALA B 1 387 ? 0.282 -30.656 17.344 1 96.75 387 ALA B C 1
ATOM 7197 O O . ALA B 1 387 ? -0.483 -31.203 18.141 1 96.75 387 ALA B O 1
ATOM 7198 N N . SER B 1 388 ? 0.646 -31.266 16.234 1 96.62 388 SER B N 1
ATOM 7199 C CA . SER B 1 388 ? 0.16 -32.594 15.883 1 96.62 388 SER B CA 1
ATOM 7200 C C . SER B 1 388 ? 1.229 -33.656 16.125 1 96.62 388 SER B C 1
ATOM 7202 O O . SER B 1 388 ? 0.953 -34.875 16.047 1 96.62 388 SER B O 1
ATOM 7204 N N . GLY B 1 389 ? 2.459 -33.188 16.328 1 96.81 389 GLY B N 1
ATOM 7205 C CA . GLY B 1 389 ? 3.576 -34.125 16.469 1 96.81 389 GLY B CA 1
ATOM 7206 C C . GLY B 1 389 ? 4.152 -34.562 15.133 1 96.81 389 GLY B C 1
ATOM 7207 O O . GLY B 1 389 ? 5.066 -35.375 15.094 1 96.81 389 GLY B O 1
ATOM 7208 N N . GLU B 1 390 ? 3.637 -34.094 14.023 1 97.5 390 GLU B N 1
ATOM 7209 C CA . GLU B 1 390 ? 4.211 -34.438 12.727 1 97.5 390 GLU B CA 1
ATOM 7210 C C . GLU B 1 390 ? 5.629 -33.906 12.586 1 97.5 390 GLU B C 1
ATOM 7212 O O . GLU B 1 390 ? 5.977 -32.906 13.219 1 97.5 390 GLU B O 1
ATOM 7217 N N . PRO B 1 391 ? 6.453 -34.531 11.812 1 95.62 391 PRO B N 1
ATOM 7218 C CA . PRO B 1 391 ? 7.781 -33.969 11.555 1 95.62 391 PRO B CA 1
ATOM 7219 C C . PRO B 1 391 ? 7.754 -32.875 10.492 1 95.62 391 PRO B C 1
ATOM 7221 O O . PRO B 1 391 ? 6.895 -32.875 9.609 1 95.62 391 PRO B O 1
ATOM 7224 N N . ALA B 1 392 ? 8.695 -31.969 10.609 1 95.12 392 ALA B N 1
ATOM 7225 C CA . ALA B 1 392 ? 8.938 -31.047 9.5 1 95.12 392 ALA B CA 1
ATOM 7226 C C . ALA B 1 392 ? 9.445 -31.797 8.273 1 95.12 392 ALA B C 1
ATOM 7228 O O . ALA B 1 392 ? 10.25 -32.719 8.391 1 95.12 392 ALA B O 1
ATOM 7229 N N . ILE B 1 393 ? 8.961 -31.406 7.109 1 94.25 393 ILE B N 1
ATOM 7230 C CA . ILE B 1 393 ? 9.5 -32.031 5.898 1 94.25 393 ILE B CA 1
ATOM 7231 C C . ILE B 1 393 ? 10.938 -31.562 5.688 1 94.25 393 ILE B C 1
ATOM 7233 O O . ILE B 1 393 ? 11.352 -30.516 6.195 1 94.25 393 ILE B O 1
ATOM 7237 N N . PRO B 1 394 ? 11.719 -32.281 4.941 1 88.88 394 PRO B N 1
ATOM 7238 C CA . PRO B 1 394 ? 13.133 -31.953 4.77 1 88.88 394 PRO B CA 1
ATOM 7239 C C . PRO B 1 394 ? 13.359 -30.594 4.09 1 88.88 394 PRO B C 1
ATOM 7241 O O . PRO B 1 394 ? 14.344 -29.922 4.375 1 88.88 394 PRO B O 1
ATOM 7244 N N . ASN B 1 395 ? 12.523 -30.125 3.291 1 89.25 395 ASN B N 1
ATOM 7245 C CA . ASN B 1 395 ? 12.672 -28.906 2.5 1 89.25 395 ASN B CA 1
ATOM 7246 C C . ASN B 1 395 ? 12.625 -27.672 3.379 1 89.25 395 ASN B C 1
ATOM 7248 O O . ASN B 1 395 ? 13.039 -26.578 2.951 1 89.25 395 ASN B O 1
ATOM 7252 N N . ILE B 1 396 ? 12.125 -27.766 4.645 1 88.5 396 ILE B N 1
ATOM 7253 C CA . ILE B 1 396 ? 11.898 -26.594 5.477 1 88.5 396 ILE B CA 1
ATOM 7254 C C . ILE B 1 396 ? 13.148 -26.297 6.312 1 88.5 396 ILE B C 1
ATOM 7256 O O . ILE B 1 396 ? 13.328 -25.188 6.797 1 88.5 396 ILE B O 1
ATOM 7260 N N . LYS B 1 397 ? 14.016 -27.188 6.461 1 78.56 397 LYS B N 1
ATOM 7261 C CA . LYS B 1 397 ? 15.117 -27.125 7.418 1 78.56 397 LYS B CA 1
ATOM 7262 C C . LYS B 1 397 ? 16.031 -25.938 7.125 1 78.56 397 LYS B C 1
ATOM 7264 O O . LYS B 1 397 ? 16.438 -25.203 8.039 1 78.56 397 LYS B O 1
ATOM 7269 N N . ASP B 1 398 ? 16.25 -25.641 5.852 1 76.75 398 ASP B N 1
ATOM 7270 C CA . ASP B 1 398 ? 17.188 -24.578 5.531 1 76.75 398 ASP B CA 1
ATOM 7271 C C . ASP B 1 398 ? 16.5 -23.203 5.562 1 76.75 398 ASP B C 1
ATOM 7273 O O . ASP B 1 398 ? 17.094 -22.219 5.98 1 76.75 398 ASP B O 1
ATOM 7277 N N . LEU B 1 399 ? 15.289 -23.156 5.238 1 81.69 399 LEU B N 1
ATOM 7278 C CA . LEU B 1 399 ? 14.586 -21.891 5.125 1 81.69 399 LEU B CA 1
ATOM 7279 C C . LEU B 1 399 ? 14.008 -21.469 6.469 1 81.69 399 LEU B C 1
ATOM 7281 O O . LEU B 1 399 ? 14.047 -20.281 6.828 1 81.69 399 LEU B O 1
ATOM 7285 N N . MET B 1 400 ? 13.453 -22.422 7.219 1 90.38 400 MET B N 1
ATOM 7286 C CA . MET B 1 400 ? 12.805 -22.172 8.508 1 90.38 400 MET B CA 1
ATOM 7287 C C . MET B 1 400 ? 13.492 -22.969 9.617 1 90.38 400 MET B C 1
ATOM 7289 O O . MET B 1 400 ? 12.867 -23.797 10.273 1 90.38 400 MET B O 1
ATOM 7293 N N . ASN B 1 401 ? 14.742 -22.547 9.852 1 86.75 401 ASN B N 1
ATOM 7294 C CA . ASN B 1 401 ? 15.523 -23.172 10.914 1 86.75 401 ASN B CA 1
ATOM 7295 C C . ASN B 1 401 ? 15.047 -22.734 12.297 1 86.75 401 ASN B C 1
ATOM 7297 O O . ASN B 1 401 ? 15.203 -21.578 12.664 1 86.75 401 ASN B O 1
ATOM 7301 N N . PRO B 1 402 ? 14.531 -23.688 13.031 1 86.44 402 PRO B N 1
ATOM 7302 C CA . PRO B 1 402 ? 13.961 -23.312 14.328 1 86.44 402 PRO B CA 1
ATOM 7303 C C . PRO B 1 402 ? 15.023 -22.891 15.336 1 86.44 402 PRO B C 1
ATOM 7305 O O . PRO B 1 402 ? 14.695 -22.375 16.406 1 86.44 402 PRO B O 1
ATOM 7308 N N . ASN B 1 403 ? 16.297 -23.047 15.039 1 87.88 403 ASN B N 1
ATOM 7309 C CA . ASN B 1 403 ? 17.375 -22.688 15.969 1 87.88 403 ASN B CA 1
ATOM 7310 C C . ASN B 1 403 ? 17.797 -21.234 15.812 1 87.88 403 ASN B C 1
ATOM 7312 O O . ASN B 1 403 ? 18.594 -20.719 16.609 1 87.88 403 ASN B O 1
ATOM 7316 N N . LEU B 1 404 ? 17.281 -20.625 14.82 1 89.25 404 LEU B N 1
ATOM 7317 C CA . LEU B 1 404 ? 17.578 -19.203 14.656 1 89.25 404 LEU B CA 1
ATOM 7318 C C . LEU B 1 404 ? 16.922 -18.375 15.758 1 89.25 404 LEU B C 1
ATOM 7320 O O . LEU B 1 404 ? 15.781 -18.656 16.156 1 89.25 404 LEU B O 1
ATOM 7324 N N . PRO B 1 405 ? 17.688 -17.516 16.312 1 92.31 405 PRO B N 1
ATOM 7325 C CA . PRO B 1 405 ? 17.078 -16.672 17.344 1 92.31 405 PRO B CA 1
ATOM 7326 C C . PRO B 1 405 ? 15.984 -15.758 16.781 1 92.31 405 PRO B C 1
ATOM 7328 O O . PRO B 1 405 ? 16.078 -15.312 15.641 1 92.31 405 PRO B O 1
ATOM 7331 N N . LYS B 1 406 ? 15.047 -15.539 17.656 1 94.81 406 LYS B N 1
ATOM 7332 C CA . LYS B 1 406 ? 14.023 -14.555 17.344 1 94.81 406 LYS B CA 1
ATOM 7333 C C . LYS B 1 406 ? 14.609 -13.148 17.297 1 94.81 406 LYS B C 1
ATOM 7335 O O . LYS B 1 406 ? 15.406 -12.773 18.156 1 94.81 406 LYS B O 1
ATOM 7340 N N . ALA B 1 407 ? 14.266 -12.359 16.172 1 96.44 407 ALA B N 1
ATOM 7341 C CA . ALA B 1 407 ? 14.75 -10.992 16.047 1 96.44 407 ALA B CA 1
ATOM 7342 C C . ALA B 1 407 ? 14.062 -10.07 17.047 1 96.44 407 ALA B C 1
ATOM 7344 O O . ALA B 1 407 ? 12.875 -10.234 17.344 1 96.44 407 ALA B O 1
ATOM 7345 N N . ASP B 1 408 ? 14.844 -9.156 17.547 1 96.06 408 ASP B N 1
ATOM 7346 C CA . ASP B 1 408 ? 14.297 -8.031 18.297 1 96.06 408 ASP B CA 1
ATOM 7347 C C . ASP B 1 408 ? 13.477 -7.113 17.391 1 96.06 408 ASP B C 1
ATOM 7349 O O . ASP B 1 408 ? 13.789 -6.965 16.203 1 96.06 408 ASP B O 1
ATOM 7353 N N . LEU B 1 409 ? 12.422 -6.477 18.047 1 97.06 409 LEU B N 1
ATOM 7354 C CA . LEU B 1 409 ? 11.531 -5.648 17.25 1 97.06 409 LEU B CA 1
ATOM 7355 C C . LEU B 1 409 ? 12.312 -4.566 16.516 1 97.06 409 LEU B C 1
ATOM 7357 O O . LEU B 1 409 ? 12.062 -4.301 15.328 1 97.06 409 LEU B O 1
ATOM 7361 N N . ASN B 1 410 ? 13.281 -3.916 17.141 1 97.5 410 ASN B N 1
ATOM 7362 C CA . ASN B 1 410 ? 14.055 -2.848 16.516 1 97.5 410 ASN B CA 1
ATOM 7363 C C . ASN B 1 410 ? 14.961 -3.383 15.414 1 97.5 410 ASN B C 1
ATOM 7365 O O . ASN B 1 410 ? 15.273 -2.668 14.461 1 97.5 410 ASN B O 1
ATOM 7369 N N . GLU B 1 411 ? 15.344 -4.625 15.523 1 97.31 411 GLU B N 1
ATOM 7370 C CA . GLU B 1 411 ? 16.078 -5.262 14.438 1 97.31 411 GLU B CA 1
ATOM 7371 C C . GLU B 1 411 ? 15.203 -5.43 13.195 1 97.31 411 GLU B C 1
ATOM 7373 O O . GLU B 1 411 ? 15.672 -5.262 12.07 1 97.31 411 GLU B O 1
ATOM 7378 N N . VAL B 1 412 ? 13.953 -5.809 13.469 1 97.75 412 VAL B N 1
ATOM 7379 C CA . VAL B 1 412 ? 13.008 -5.953 12.367 1 97.75 412 VAL B CA 1
ATOM 7380 C C . VAL B 1 412 ? 12.742 -4.59 11.734 1 97.75 412 VAL B C 1
ATOM 7382 O O . VAL B 1 412 ? 12.656 -4.469 10.516 1 97.75 412 VAL B O 1
ATOM 7385 N N . TRP B 1 413 ? 12.609 -3.521 12.562 1 97.69 413 TRP B N 1
ATOM 7386 C CA . TRP B 1 413 ? 12.438 -2.17 12.039 1 97.69 413 TRP B CA 1
ATOM 7387 C C . TRP B 1 413 ? 13.625 -1.77 11.164 1 97.69 413 TRP B C 1
ATOM 7389 O O . TRP B 1 413 ? 13.445 -1.164 10.102 1 97.69 413 TRP B O 1
ATOM 7399 N N . ASP B 1 414 ? 14.797 -2.115 11.562 1 97.69 414 ASP B N 1
ATOM 7400 C CA . ASP B 1 414 ? 15.992 -1.837 10.773 1 97.69 414 ASP B CA 1
ATOM 7401 C C . ASP B 1 414 ? 15.953 -2.572 9.438 1 97.69 414 ASP B C 1
ATOM 7403 O O . ASP B 1 414 ? 16.312 -2.01 8.398 1 97.69 414 ASP B O 1
ATOM 7407 N N . ALA B 1 415 ? 15.562 -3.826 9.484 1 98.12 415 ALA B N 1
ATOM 7408 C CA . ALA B 1 415 ? 15.445 -4.605 8.258 1 98.12 415 ALA B CA 1
ATOM 7409 C C . ALA B 1 415 ? 14.43 -3.98 7.305 1 98.12 415 ALA B C 1
ATOM 7411 O O . ALA B 1 415 ? 14.633 -3.959 6.09 1 98.12 415 ALA B O 1
ATOM 7412 N N . GLN B 1 416 ? 13.375 -3.498 7.871 1 98.25 416 GLN B N 1
ATOM 7413 C CA . GLN B 1 416 ? 12.344 -2.834 7.078 1 98.25 416 GLN B CA 1
ATOM 7414 C C . GLN B 1 416 ? 12.891 -1.565 6.426 1 98.25 416 GLN B C 1
ATOM 7416 O O . GLN B 1 416 ? 12.578 -1.269 5.273 1 98.25 416 GLN B O 1
ATOM 7421 N N . LEU B 1 417 ? 13.695 -0.831 7.113 1 97.88 417 LEU B N 1
ATOM 7422 C CA . LEU B 1 417 ? 14.336 0.357 6.559 1 97.88 417 LEU B CA 1
ATOM 7423 C C . LEU B 1 417 ? 15.297 -0.018 5.438 1 97.88 417 LEU B C 1
ATOM 7425 O O . LEU B 1 417 ? 15.359 0.669 4.414 1 97.88 417 LEU B O 1
ATOM 7429 N N . GLN B 1 418 ? 16.047 -1.058 5.66 1 98.44 418 GLN B N 1
ATOM 7430 C CA . GLN B 1 418 ? 16.953 -1.542 4.629 1 98.44 418 GLN B CA 1
ATOM 7431 C C . GLN B 1 418 ? 16.203 -1.931 3.361 1 98.44 418 GLN B C 1
ATOM 7433 O O . GLN B 1 418 ? 16.641 -1.625 2.252 1 98.44 418 GLN B O 1
ATOM 7438 N N . LYS B 1 419 ? 15.109 -2.617 3.562 1 98.69 419 LYS B N 1
ATOM 7439 C CA . LYS B 1 419 ? 14.289 -2.994 2.418 1 98.69 419 LYS B CA 1
ATOM 7440 C C . LYS B 1 419 ? 13.836 -1.762 1.641 1 98.69 419 LYS B C 1
ATOM 7442 O O . LYS B 1 419 ? 13.953 -1.716 0.415 1 98.69 419 LYS B O 1
ATOM 7447 N N . TRP B 1 420 ? 13.344 -0.819 2.373 1 98.44 420 TRP B N 1
ATOM 7448 C CA . TRP B 1 420 ? 12.844 0.399 1.741 1 98.44 420 TRP B CA 1
ATOM 7449 C C . TRP B 1 420 ? 13.961 1.116 0.99 1 98.44 420 TRP B C 1
ATOM 7451 O O . TRP B 1 420 ? 13.773 1.552 -0.148 1 98.44 420 TRP B O 1
ATOM 7461 N N . ARG B 1 421 ? 15.086 1.271 1.562 1 98.25 421 ARG B N 1
ATOM 7462 C CA . ARG B 1 421 ? 16.234 1.877 0.902 1 98.25 421 ARG B CA 1
ATOM 7463 C C . ARG B 1 421 ? 16.609 1.106 -0.359 1 98.25 421 ARG B C 1
ATOM 7465 O O . ARG B 1 421 ? 16.859 1.706 -1.408 1 98.25 421 ARG B O 1
ATOM 7472 N N . TYR B 1 422 ? 16.656 -0.174 -0.24 1 98.75 422 TYR B N 1
ATOM 7473 C CA . TYR B 1 422 ? 16.984 -1.027 -1.377 1 98.75 422 TYR B CA 1
ATOM 7474 C C . TYR B 1 422 ? 15.984 -0.824 -2.514 1 98.75 422 TYR B C 1
ATOM 7476 O O . TYR B 1 422 ? 16.375 -0.708 -3.678 1 98.75 422 TYR B O 1
ATOM 7484 N N . GLN B 1 423 ? 14.719 -0.802 -2.186 1 98.81 423 GLN B N 1
ATOM 7485 C CA . GLN B 1 423 ? 13.68 -0.573 -3.188 1 98.81 423 GLN B CA 1
ATOM 7486 C C . GLN B 1 423 ? 13.891 0.764 -3.895 1 98.81 423 GLN B C 1
ATOM 7488 O O . GLN B 1 423 ? 13.75 0.853 -5.117 1 98.81 423 GLN B O 1
ATOM 7493 N N . CYS B 1 424 ? 14.203 1.791 -3.17 1 98.69 424 CYS B N 1
ATOM 7494 C CA . CYS B 1 424 ? 14.445 3.104 -3.76 1 98.69 424 CYS B CA 1
ATOM 7495 C C . CYS B 1 424 ? 15.695 3.09 -4.625 1 98.69 424 CYS B C 1
ATOM 7497 O O . CYS B 1 424 ? 15.727 3.705 -5.691 1 98.69 424 CYS B O 1
ATOM 7499 N N . GLU B 1 425 ? 16.734 2.436 -4.172 1 98.69 425 GLU B N 1
ATOM 7500 C CA . GLU B 1 425 ? 17.938 2.307 -4.973 1 98.69 425 GLU B CA 1
ATOM 7501 C C . GLU B 1 425 ? 17.656 1.596 -6.293 1 98.69 425 GLU B C 1
ATOM 7503 O O . GLU B 1 425 ? 18.234 1.947 -7.324 1 98.69 425 GLU B O 1
ATOM 7508 N N . TYR B 1 426 ? 16.859 0.588 -6.234 1 98.81 426 TYR B N 1
ATOM 7509 C CA . TYR B 1 426 ? 16.531 -0.133 -7.457 1 98.81 426 TYR B CA 1
ATOM 7510 C C . TYR B 1 426 ? 15.789 0.77 -8.438 1 98.81 426 TYR B C 1
ATOM 7512 O O . TYR B 1 426 ? 15.977 0.662 -9.656 1 98.81 426 TYR B O 1
ATOM 7520 N N . LEU B 1 427 ? 14.922 1.657 -7.945 1 98.69 427 LEU B N 1
ATOM 7521 C CA . LEU B 1 427 ? 14.281 2.674 -8.773 1 98.69 427 LEU B CA 1
ATOM 7522 C C . LEU B 1 427 ? 15.328 3.592 -9.406 1 98.69 427 LEU B C 1
ATOM 7524 O O . LEU B 1 427 ? 15.18 4.012 -10.555 1 98.69 427 LEU B O 1
ATOM 7528 N N . ASP B 1 428 ? 16.375 3.924 -8.617 1 98.56 428 ASP B N 1
ATOM 7529 C CA . ASP B 1 428 ? 17.484 4.691 -9.188 1 98.56 428 ASP B CA 1
ATOM 7530 C C . ASP B 1 428 ? 18.078 3.973 -10.398 1 98.56 428 ASP B C 1
ATOM 7532 O O . ASP B 1 428 ? 18.359 4.602 -11.422 1 98.56 428 ASP B O 1
ATOM 7536 N N . LYS B 1 429 ? 18.266 2.666 -10.281 1 98.75 429 LYS B N 1
ATOM 7537 C CA . LYS B 1 429 ? 18.859 1.892 -11.367 1 98.75 429 LYS B CA 1
ATOM 7538 C C . LYS B 1 429 ? 17.953 1.873 -12.594 1 98.75 429 LYS B C 1
ATOM 7540 O O . LYS B 1 429 ? 18.438 1.9 -13.727 1 98.75 429 LYS B O 1
ATOM 7545 N N . TRP B 1 430 ? 16.656 1.769 -12.352 1 98.56 430 TRP B N 1
ATOM 7546 C CA . TRP B 1 430 ? 15.68 1.859 -13.438 1 98.56 430 TRP B CA 1
ATOM 7547 C C . TRP B 1 430 ? 15.828 3.178 -14.188 1 98.56 430 TRP B C 1
ATOM 7549 O O . TRP B 1 430 ? 15.914 3.193 -15.422 1 98.56 430 TRP B O 1
ATOM 7559 N N . ARG B 1 431 ? 15.914 4.285 -13.469 1 98.38 431 ARG B N 1
ATOM 7560 C CA . ARG B 1 431 ? 16.047 5.605 -14.07 1 98.38 431 ARG B CA 1
ATOM 7561 C C . ARG B 1 431 ? 17.391 5.758 -14.766 1 98.38 431 ARG B C 1
ATOM 7563 O O . ARG B 1 431 ? 17.484 6.383 -15.828 1 98.38 431 ARG B O 1
ATOM 7570 N N . GLU B 1 432 ? 18.438 5.203 -14.195 1 98.5 432 GLU B N 1
ATOM 7571 C CA . GLU B 1 432 ? 19.766 5.246 -14.812 1 98.5 432 GLU B CA 1
ATOM 7572 C C . GLU B 1 432 ? 19.766 4.523 -16.156 1 98.5 432 GLU B C 1
ATOM 7574 O O . GLU B 1 432 ? 20.406 4.98 -17.109 1 98.5 432 GLU B O 1
ATOM 7579 N N . TRP B 1 433 ? 19.172 3.367 -16.188 1 98.44 433 TRP B N 1
ATOM 7580 C CA . TRP B 1 433 ? 19.062 2.633 -17.438 1 98.44 433 TRP B CA 1
ATOM 7581 C C . TRP B 1 433 ? 18.359 3.475 -18.5 1 98.44 433 TRP B C 1
ATOM 7583 O O . TRP B 1 433 ? 18.797 3.533 -19.656 1 98.44 433 TRP B O 1
ATOM 7593 N N . GLU B 1 434 ? 17.25 4.109 -18.125 1 98.38 434 GLU B N 1
ATOM 7594 C CA . GLU B 1 434 ? 16.5 4.949 -19.047 1 98.38 434 GLU B CA 1
ATOM 7595 C C . GLU B 1 434 ? 17.344 6.133 -19.531 1 98.38 434 GLU B C 1
ATOM 7597 O O . GLU B 1 434 ? 17.297 6.484 -20.719 1 98.38 434 GLU B O 1
ATOM 7602 N N . GLU B 1 435 ? 18.062 6.691 -18.609 1 98 435 GLU B N 1
ATOM 7603 C CA . GLU B 1 435 ? 18.938 7.812 -18.969 1 98 435 GLU B CA 1
ATOM 7604 C C . GLU B 1 435 ? 20.031 7.379 -19.938 1 98 435 GLU B C 1
ATOM 7606 O O . GLU B 1 435 ? 20.266 8.047 -20.953 1 98 435 GLU B O 1
ATOM 7611 N N . ARG B 1 436 ? 20.641 6.328 -19.688 1 97.5 436 ARG B N 1
ATOM 7612 C CA . ARG B 1 436 ? 21.75 5.832 -20.484 1 97.5 436 ARG B CA 1
ATOM 7613 C C . ARG B 1 436 ? 21.297 5.441 -21.891 1 97.5 436 ARG B C 1
ATOM 7615 O O . ARG B 1 436 ? 22 5.664 -22.859 1 97.5 436 ARG B O 1
ATOM 7622 N N . THR B 1 437 ? 20.156 4.906 -22.016 1 97 437 THR B N 1
ATOM 7623 C CA . THR B 1 437 ? 19.672 4.41 -23.297 1 97 437 THR B CA 1
ATOM 7624 C C . THR B 1 437 ? 18.859 5.484 -24.016 1 97 437 THR B C 1
ATOM 7626 O O . THR B 1 437 ? 18.625 5.383 -25.219 1 97 437 THR B O 1
ATOM 7629 N N . GLY B 1 438 ? 18.359 6.5 -23.281 1 97.19 438 GLY B N 1
ATOM 7630 C CA . GLY B 1 438 ? 17.484 7.52 -23.844 1 97.19 438 GLY B CA 1
ATOM 7631 C C . GLY B 1 438 ? 16.094 7.012 -24.141 1 97.19 438 GLY B C 1
ATOM 7632 O O . GLY B 1 438 ? 15.352 7.621 -24.906 1 97.19 438 GLY B O 1
ATOM 7633 N N . LYS B 1 439 ? 15.781 5.805 -23.516 1 97.25 439 LYS B N 1
ATOM 7634 C CA . LYS B 1 439 ? 14.508 5.145 -23.797 1 97.25 439 LYS B CA 1
ATOM 7635 C C . LYS B 1 439 ? 13.789 4.789 -22.484 1 97.25 439 LYS B C 1
ATOM 7637 O O . LYS B 1 439 ? 14.43 4.543 -21.469 1 97.25 439 LYS B O 1
ATOM 7642 N N . GLU B 1 440 ? 12.469 4.809 -22.531 1 97.38 440 GLU B N 1
ATOM 7643 C CA . GLU B 1 440 ? 11.688 4.316 -21.406 1 97.38 440 GLU B CA 1
ATOM 7644 C C . GLU B 1 440 ? 11.789 2.797 -21.281 1 97.38 440 GLU B C 1
ATOM 7646 O O . GLU B 1 440 ? 11.633 2.078 -22.266 1 97.38 440 GLU B O 1
ATOM 7651 N N . LEU B 1 441 ? 12.062 2.324 -20.125 1 98.5 441 LEU B N 1
ATOM 7652 C CA . LEU B 1 441 ? 12.117 0.884 -19.906 1 98.5 441 LEU B CA 1
ATOM 7653 C C . LEU B 1 441 ? 10.719 0.308 -19.719 1 98.5 441 LEU B C 1
ATOM 7655 O O . LEU B 1 441 ? 10.008 0.677 -18.781 1 98.5 441 LEU B O 1
ATOM 7659 N N . ASP B 1 442 ? 10.328 -0.59 -20.578 1 98.75 442 ASP B N 1
ATOM 7660 C CA . ASP B 1 442 ? 8.977 -1.137 -20.562 1 98.75 442 ASP B CA 1
ATOM 7661 C C . ASP B 1 442 ? 8.906 -2.396 -19.703 1 98.75 442 ASP B C 1
ATOM 7663 O O . ASP B 1 442 ? 7.91 -2.635 -19.016 1 98.75 442 ASP B O 1
ATOM 7667 N N . ALA B 1 443 ? 9.945 -3.225 -19.75 1 98.81 443 ALA B N 1
ATOM 7668 C CA . ALA B 1 443 ? 9.961 -4.453 -18.969 1 98.81 443 ALA B CA 1
ATOM 7669 C C . ALA B 1 443 ? 11.367 -5.043 -18.906 1 98.81 443 ALA B C 1
ATOM 7671 O O . ALA B 1 443 ? 12.211 -4.738 -19.75 1 98.81 443 ALA B O 1
ATOM 7672 N N . ILE B 1 444 ? 11.586 -5.824 -17.891 1 98.94 444 ILE B N 1
ATOM 7673 C CA . ILE B 1 444 ? 12.805 -6.605 -17.766 1 98.94 444 ILE B CA 1
ATOM 7674 C C . ILE B 1 444 ? 12.508 -8.086 -18.016 1 98.94 444 ILE B C 1
ATOM 7676 O O . ILE B 1 444 ? 11.531 -8.617 -17.484 1 98.94 444 ILE B O 1
ATOM 7680 N N . ILE B 1 445 ? 13.289 -8.719 -18.844 1 98.94 445 ILE B N 1
ATOM 7681 C CA . ILE B 1 445 ? 13.203 -10.148 -19.125 1 98.94 445 ILE B CA 1
ATOM 7682 C C . ILE B 1 445 ? 14.242 -10.898 -18.297 1 98.94 445 ILE B C 1
ATOM 7684 O O . ILE B 1 445 ? 15.43 -10.57 -18.328 1 98.94 445 ILE B O 1
ATOM 7688 N N . ALA B 1 446 ? 13.797 -11.883 -17.562 1 98.88 446 ALA B N 1
ATOM 7689 C CA . ALA B 1 446 ? 14.703 -12.594 -16.656 1 98.88 446 ALA B CA 1
ATOM 7690 C C . ALA B 1 446 ? 14.242 -14.023 -16.438 1 98.88 446 ALA B C 1
ATOM 7692 O O . ALA B 1 446 ? 13.117 -14.391 -16.781 1 98.88 446 ALA B O 1
ATOM 7693 N N . PRO B 1 447 ? 15.156 -14.891 -15.93 1 98.81 447 PRO B N 1
ATOM 7694 C CA . PRO B 1 447 ? 14.719 -16.219 -15.5 1 98.81 447 PRO B CA 1
ATOM 7695 C C . PRO B 1 447 ? 13.719 -16.172 -14.344 1 98.81 447 PRO B C 1
ATOM 7697 O O . PRO B 1 447 ? 13.75 -15.242 -13.531 1 98.81 447 PRO B O 1
ATOM 7700 N N . VAL B 1 448 ? 12.844 -17.156 -14.266 1 98.62 448 VAL B N 1
ATOM 7701 C CA . VAL B 1 448 ? 11.977 -17.344 -13.102 1 98.62 448 VAL B CA 1
ATOM 7702 C C . VAL B 1 448 ? 12.734 -18.094 -12.008 1 98.62 448 VAL B C 1
ATOM 7704 O O . VAL B 1 448 ? 12.602 -17.781 -10.82 1 98.62 448 VAL B O 1
ATOM 7707 N N . ALA B 1 449 ? 13.492 -19.062 -12.359 1 98.25 449 ALA B N 1
ATOM 7708 C CA . ALA B 1 449 ? 14.344 -19.906 -11.539 1 98.25 449 ALA B CA 1
ATOM 7709 C C . ALA B 1 449 ? 15.633 -20.281 -12.273 1 98.25 449 ALA B C 1
ATOM 7711 O O . ALA B 1 449 ? 15.75 -20.047 -13.477 1 98.25 449 ALA B O 1
ATOM 7712 N N . ALA B 1 450 ? 16.562 -20.844 -11.516 1 97.81 450 ALA B N 1
ATOM 7713 C CA . ALA B 1 450 ? 17.844 -21.234 -12.109 1 97.81 450 ALA B CA 1
ATOM 7714 C C . ALA B 1 450 ? 17.719 -22.547 -12.883 1 97.81 450 ALA B C 1
ATOM 7716 O O . ALA B 1 450 ? 18.625 -22.922 -13.625 1 97.81 450 ALA B O 1
ATOM 7717 N N . THR B 1 451 ? 16.562 -23.203 -12.82 1 96.81 451 THR B N 1
ATOM 7718 C CA . THR B 1 451 ? 16.391 -24.562 -13.352 1 96.81 451 THR B CA 1
ATOM 7719 C C . THR B 1 451 ? 15.094 -24.656 -14.148 1 96.81 451 THR B C 1
ATOM 7721 O O . THR B 1 451 ? 14.156 -23.906 -13.922 1 96.81 451 THR B O 1
ATOM 7724 N N . ALA B 1 452 ? 15.203 -25.562 -15.234 1 94 452 ALA B N 1
ATOM 7725 C CA . ALA B 1 452 ? 13.969 -26 -15.875 1 94 452 ALA B CA 1
ATOM 7726 C C . ALA B 1 452 ? 13.266 -27.078 -15.031 1 94 452 ALA B C 1
ATOM 7728 O O . ALA B 1 452 ? 13.805 -28.156 -14.828 1 94 452 ALA B O 1
ATOM 7729 N N . ALA B 1 453 ? 12.078 -26.812 -14.359 1 93.38 453 ALA B N 1
ATOM 7730 C CA . ALA B 1 453 ? 11.656 -27.734 -13.297 1 93.38 453 ALA B CA 1
ATOM 7731 C C . ALA B 1 453 ? 12.867 -28.25 -12.523 1 93.38 453 ALA B C 1
ATOM 7733 O O . ALA B 1 453 ? 14 -27.859 -12.789 1 93.38 453 ALA B O 1
ATOM 7734 N N . VAL B 1 454 ? 12.672 -29.078 -11.43 1 93.38 454 VAL B N 1
ATOM 7735 C CA . VAL B 1 454 ? 13.812 -29.531 -10.633 1 93.38 454 VAL B CA 1
ATOM 7736 C C . VAL B 1 454 ? 13.562 -30.938 -10.125 1 93.38 454 VAL B C 1
ATOM 7738 O O . VAL B 1 454 ? 12.414 -31.359 -9.953 1 93.38 454 VAL B O 1
ATOM 7741 N N . ARG B 1 455 ? 14.703 -31.656 -10.109 1 94.88 455 ARG B N 1
ATOM 7742 C CA . ARG B 1 455 ? 14.586 -32.938 -9.445 1 94.88 455 ARG B CA 1
ATOM 7743 C C . ARG B 1 455 ? 14.039 -32.781 -8.031 1 94.88 455 ARG B C 1
ATOM 7745 O O . ARG B 1 455 ? 14.289 -31.766 -7.375 1 94.88 455 ARG B O 1
ATOM 7752 N N . HIS B 1 456 ? 13.32 -33.75 -7.602 1 95.19 456 HIS B N 1
ATOM 7753 C CA . HIS B 1 456 ? 12.719 -33.719 -6.277 1 95.19 456 HIS B CA 1
ATOM 7754 C C . HIS B 1 456 ? 13.766 -33.438 -5.203 1 95.19 456 HIS B C 1
ATOM 7756 O O . HIS B 1 456 ? 14.859 -33.969 -5.242 1 95.19 456 HIS B O 1
ATOM 7762 N N . ASN B 1 457 ? 13.422 -32.469 -4.305 1 93.44 457 ASN B N 1
ATOM 7763 C CA . ASN B 1 457 ? 14.195 -32.062 -3.131 1 93.44 457 ASN B CA 1
ATOM 7764 C C . ASN B 1 457 ? 15.445 -31.297 -3.523 1 93.44 457 ASN B C 1
ATOM 7766 O O . ASN B 1 457 ? 16.375 -31.172 -2.729 1 93.44 457 ASN B O 1
ATOM 7770 N N . GLN B 1 458 ? 15.461 -30.734 -4.75 1 92.81 458 GLN B N 1
ATOM 7771 C CA . GLN B 1 458 ? 16.688 -30.078 -5.199 1 92.81 458 GLN B CA 1
ATOM 7772 C C . GLN B 1 458 ? 16.453 -28.594 -5.48 1 92.81 458 GLN B C 1
ATOM 7774 O O . GLN B 1 458 ? 17.297 -27.922 -6.07 1 92.81 458 GLN B O 1
ATOM 7779 N N . PHE B 1 459 ? 15.289 -28.109 -5.152 1 94.5 459 PHE B N 1
ATOM 7780 C CA . PHE B 1 459 ? 15.094 -26.672 -5.289 1 94.5 459 PHE B CA 1
ATOM 7781 C C . PHE B 1 459 ? 15.891 -25.922 -4.23 1 94.5 459 PHE B C 1
ATOM 7783 O O . PHE B 1 459 ? 15.508 -25.891 -3.059 1 94.5 459 PHE B O 1
ATOM 7790 N N . ARG B 1 460 ? 16.969 -25.188 -4.621 1 92.88 460 ARG B N 1
ATOM 7791 C CA . ARG B 1 460 ? 17.922 -24.656 -3.645 1 92.88 460 ARG B CA 1
ATOM 7792 C C . ARG B 1 460 ? 17.938 -23.141 -3.676 1 92.88 460 ARG B C 1
ATOM 7794 O O . ARG B 1 460 ? 18.188 -22.5 -2.652 1 92.88 460 ARG B O 1
ATOM 7801 N N . TYR B 1 461 ? 17.766 -22.594 -4.844 1 95.81 461 TYR B N 1
ATOM 7802 C CA . TYR B 1 461 ? 17.969 -21.156 -4.98 1 95.81 461 TYR B CA 1
ATOM 7803 C C . TYR B 1 461 ? 16.672 -20.469 -5.379 1 95.81 461 TYR B C 1
ATOM 7805 O O . TYR B 1 461 ? 16.062 -20.797 -6.402 1 95.81 461 TYR B O 1
ATOM 7813 N N . TYR B 1 462 ? 16.266 -19.453 -4.578 1 96.62 462 TYR B N 1
ATOM 7814 C CA . TYR B 1 462 ? 14.984 -18.781 -4.727 1 96.62 462 TYR B CA 1
ATOM 7815 C C . TYR B 1 462 ? 15.164 -17.375 -5.301 1 96.62 462 TYR B C 1
ATOM 7817 O O . TYR B 1 462 ? 14.188 -16.688 -5.605 1 96.62 462 TYR B O 1
ATOM 7825 N N . GLY B 1 463 ? 16.344 -16.938 -5.559 1 98 463 GLY B N 1
ATOM 7826 C CA . GLY B 1 463 ? 16.672 -15.523 -5.707 1 98 463 GLY B CA 1
ATOM 7827 C C . GLY B 1 463 ? 16.078 -14.898 -6.949 1 98 463 GLY B C 1
ATOM 7828 O O . GLY B 1 463 ? 15.758 -13.703 -6.957 1 98 463 GLY B O 1
ATOM 7829 N N . TYR B 1 464 ? 15.852 -15.641 -8.055 1 98.62 464 TYR B N 1
ATOM 7830 C CA . TYR B 1 464 ? 15.352 -15.078 -9.305 1 98.62 464 TYR B CA 1
ATOM 7831 C C . TYR B 1 464 ? 13.906 -14.617 -9.148 1 98.62 464 TYR B C 1
ATOM 7833 O O . TYR B 1 464 ? 13.445 -13.75 -9.898 1 98.62 464 TYR B O 1
ATOM 7841 N N . ALA B 1 465 ? 13.203 -15.203 -8.188 1 98.5 465 ALA B N 1
ATOM 7842 C CA . ALA B 1 465 ? 11.82 -14.797 -7.934 1 98.5 465 ALA B CA 1
ATOM 7843 C C . ALA B 1 465 ? 11.734 -13.875 -6.723 1 98.5 465 ALA B C 1
ATOM 7845 O O . ALA B 1 465 ? 11.109 -12.812 -6.789 1 98.5 465 ALA B O 1
ATOM 7846 N N . THR B 1 466 ? 12.477 -14.18 -5.637 1 98.25 466 THR B N 1
ATOM 7847 C CA . THR B 1 466 ? 12.336 -13.555 -4.328 1 98.25 466 THR B CA 1
ATOM 7848 C C . THR B 1 466 ? 12.68 -12.07 -4.402 1 98.25 466 THR B C 1
ATOM 7850 O O . THR B 1 466 ? 12.078 -11.25 -3.709 1 98.25 466 THR B O 1
ATOM 7853 N N . VAL B 1 467 ? 13.633 -11.727 -5.277 1 98.75 467 VAL B N 1
ATOM 7854 C CA . VAL B 1 467 ? 14.047 -10.328 -5.379 1 98.75 467 VAL B CA 1
ATOM 7855 C C . VAL B 1 467 ? 12.852 -9.453 -5.742 1 98.75 467 VAL B C 1
ATOM 7857 O O . VAL B 1 467 ? 12.711 -8.344 -5.227 1 98.75 467 VAL B O 1
ATOM 7860 N N . PHE B 1 468 ? 11.938 -9.938 -6.535 1 98.75 468 PHE B N 1
ATOM 7861 C CA . PHE B 1 468 ? 10.82 -9.133 -7.008 1 98.75 468 PHE B CA 1
ATOM 7862 C C . PHE B 1 468 ? 9.672 -9.164 -6.008 1 98.75 468 PHE B C 1
ATOM 7864 O O . PHE B 1 468 ? 8.719 -8.391 -6.133 1 98.75 468 PHE B O 1
ATOM 7871 N N . ASN B 1 469 ? 9.734 -10.086 -4.996 1 98.75 469 ASN B N 1
ATOM 7872 C CA . ASN B 1 469 ? 8.891 -9.969 -3.814 1 98.75 469 ASN B CA 1
ATOM 7873 C C . ASN B 1 469 ? 9.359 -8.844 -2.895 1 98.75 469 ASN B C 1
ATOM 7875 O O . ASN B 1 469 ? 8.547 -8.102 -2.348 1 98.75 469 ASN B O 1
ATOM 7879 N N . VAL B 1 470 ? 10.688 -8.797 -2.754 1 98.81 470 VAL B N 1
ATOM 7880 C CA . VAL B 1 470 ? 11.258 -7.723 -1.943 1 98.81 470 VAL B CA 1
ATOM 7881 C C . VAL B 1 470 ? 10.945 -6.371 -2.58 1 98.81 470 VAL B C 1
ATOM 7883 O O . VAL B 1 470 ? 10.602 -5.414 -1.883 1 98.81 470 VAL B O 1
ATOM 7886 N N . LEU B 1 471 ? 10.984 -6.305 -3.893 1 98.88 471 LEU B N 1
ATOM 7887 C CA . LEU B 1 471 ? 10.781 -5.059 -4.625 1 98.88 471 LEU B CA 1
ATOM 7888 C C . LEU B 1 471 ? 9.297 -4.781 -4.824 1 98.88 471 LEU B C 1
ATOM 7890 O O . LEU B 1 471 ? 8.906 -3.654 -5.145 1 98.88 471 LEU B O 1
ATOM 7894 N N . ASP B 1 472 ? 8.469 -5.777 -4.742 1 98.75 472 ASP B N 1
ATOM 7895 C CA . ASP B 1 472 ? 7.031 -5.742 -4.961 1 98.75 472 ASP B CA 1
ATOM 7896 C C . ASP B 1 472 ? 6.703 -5.367 -6.406 1 98.75 472 ASP B C 1
ATOM 7898 O O . ASP B 1 472 ? 5.793 -4.57 -6.656 1 98.75 472 ASP B O 1
ATOM 7902 N N . TYR B 1 473 ? 7.43 -5.906 -7.352 1 98.81 473 TYR B N 1
ATOM 7903 C CA . TYR B 1 473 ? 7.195 -5.656 -8.766 1 98.81 473 TYR B CA 1
ATOM 7904 C C . TYR B 1 473 ? 6.188 -6.648 -9.336 1 98.81 473 TYR B C 1
ATOM 7906 O O . TYR B 1 473 ? 5.996 -7.738 -8.789 1 98.81 473 TYR B O 1
ATOM 7914 N N . THR B 1 474 ? 5.488 -6.211 -10.383 1 98.81 474 THR B N 1
ATOM 7915 C CA . THR B 1 474 ? 4.645 -7.105 -11.164 1 98.81 474 THR B CA 1
ATOM 7916 C C . THR B 1 474 ? 5.492 -8.008 -12.055 1 98.81 474 THR B C 1
ATOM 7918 O O . THR B 1 474 ? 6.449 -7.547 -12.688 1 98.81 474 THR B O 1
ATOM 7921 N N . SER B 1 475 ? 5.184 -9.258 -12.039 1 98.88 475 SER B N 1
ATOM 7922 C CA . SER B 1 475 ? 5.938 -10.211 -12.844 1 98.88 475 SER B CA 1
ATOM 7923 C C . SER B 1 475 ? 5.012 -11.25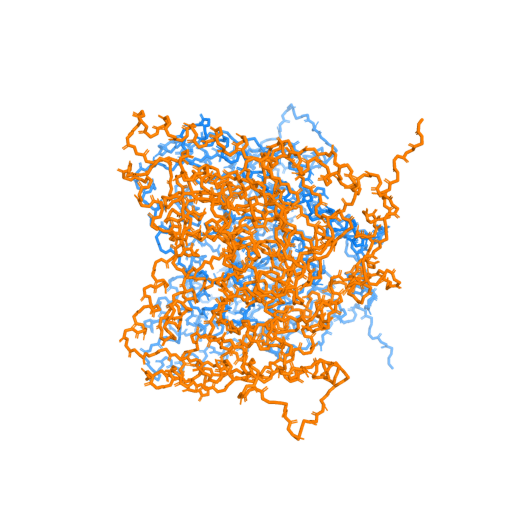 -13.477 1 98.88 475 SER B C 1
ATOM 7925 O O . SER B 1 475 ? 4.168 -11.836 -12.797 1 98.88 475 SER B O 1
ATOM 7927 N N . VAL B 1 476 ? 5.141 -11.453 -14.805 1 98.94 476 VAL B N 1
ATOM 7928 C CA . VAL B 1 476 ? 4.324 -12.414 -15.539 1 98.94 476 VAL B CA 1
ATOM 7929 C C . VAL B 1 476 ? 5.215 -13.5 -16.141 1 98.94 476 VAL B C 1
ATOM 7931 O O . VAL B 1 476 ? 6.199 -13.195 -16.812 1 98.94 476 VAL B O 1
ATOM 7934 N N . VAL B 1 477 ? 4.848 -14.734 -15.883 1 98.94 477 VAL B N 1
ATOM 7935 C CA . VAL B 1 477 ? 5.57 -15.875 -16.438 1 98.94 477 VAL B CA 1
ATOM 7936 C C . VAL B 1 477 ? 5.086 -16.141 -17.859 1 98.94 477 VAL B C 1
ATOM 7938 O O . VAL B 1 477 ? 3.881 -16.156 -18.125 1 98.94 477 VAL B O 1
ATOM 7941 N N . VAL B 1 478 ? 6.012 -16.344 -18.781 1 98.88 478 VAL B N 1
ATOM 7942 C CA . VAL B 1 478 ? 5.715 -16.688 -20.172 1 98.88 478 VAL B CA 1
ATOM 7943 C C . VAL B 1 478 ? 6.43 -17.984 -20.531 1 98.88 478 VAL B C 1
ATOM 7945 O O . VAL B 1 478 ? 7.656 -18.078 -20.469 1 98.88 478 VAL B O 1
ATOM 7948 N N . PRO B 1 479 ? 5.668 -19.047 -20.922 1 98.69 479 PRO B N 1
ATOM 7949 C CA . PRO B 1 479 ? 6.32 -20.234 -21.469 1 98.69 479 PRO B CA 1
ATOM 7950 C C . PRO B 1 479 ? 7.121 -19.953 -22.734 1 98.69 479 PRO B C 1
ATOM 7952 O O . PRO B 1 479 ? 6.684 -19.172 -23.578 1 98.69 479 PRO B O 1
ATOM 7955 N N . VAL B 1 480 ? 8.258 -20.578 -22.859 1 98.62 480 VAL B N 1
ATOM 7956 C CA . VAL B 1 480 ? 9.125 -20.266 -23.984 1 98.62 480 VAL B CA 1
ATOM 7957 C C . VAL B 1 480 ? 9.383 -21.531 -24.812 1 98.62 480 VAL B C 1
ATOM 7959 O O . VAL B 1 480 ? 9.117 -21.547 -26.016 1 98.62 480 VAL B O 1
ATOM 7962 N N . THR B 1 481 ? 9.953 -22.5 -24.219 1 98 481 THR B N 1
ATOM 7963 C CA . THR B 1 481 ? 10.367 -23.734 -24.891 1 98 481 THR B CA 1
ATOM 7964 C C . THR B 1 481 ? 10.516 -24.875 -23.891 1 98 481 THR B C 1
ATOM 7966 O O . THR B 1 481 ? 9.914 -24.844 -22.812 1 98 481 THR B O 1
ATOM 7969 N N . TYR B 1 482 ? 11.172 -25.969 -24.25 1 98 482 TYR B N 1
ATOM 7970 C CA . TYR B 1 482 ? 11.461 -27.125 -23.406 1 98 482 TYR B CA 1
ATOM 7971 C C . TYR B 1 482 ? 12.945 -27.469 -23.453 1 98 482 TYR B C 1
ATOM 7973 O O . TYR B 1 482 ? 13.609 -27.25 -24.469 1 98 482 TYR B O 1
ATOM 7981 N N . ALA B 1 483 ? 13.414 -27.969 -22.344 1 98.12 483 ALA B N 1
ATOM 7982 C CA . ALA B 1 483 ? 14.797 -28.438 -22.297 1 98.12 483 ALA B CA 1
ATOM 7983 C C . ALA B 1 483 ? 15.023 -29.547 -23.344 1 98.12 483 ALA B C 1
ATOM 7985 O O . ALA B 1 483 ? 14.156 -30.391 -23.547 1 98.12 483 ALA B O 1
ATOM 7986 N N . ASP B 1 484 ? 16.141 -29.469 -23.969 1 98.25 484 ASP B N 1
ATOM 7987 C CA . ASP B 1 484 ? 16.5 -30.406 -25.031 1 98.25 484 ASP B CA 1
ATOM 7988 C C . ASP B 1 484 ? 17.922 -30.938 -24.844 1 98.25 484 ASP B C 1
ATOM 7990 O O . ASP B 1 484 ? 18.891 -30.188 -25.047 1 98.25 484 ASP B O 1
ATOM 7994 N N . LYS B 1 485 ? 18.047 -32.219 -24.578 1 97.31 485 LYS B N 1
ATOM 7995 C CA . LYS B 1 485 ? 19.344 -32.812 -24.281 1 97.31 485 LYS B CA 1
ATOM 7996 C C . LYS B 1 485 ? 20.297 -32.688 -25.469 1 97.31 485 LYS B C 1
ATOM 7998 O O . LYS B 1 485 ? 21.516 -32.719 -25.297 1 97.31 485 LYS B O 1
ATOM 8003 N N . ALA B 1 486 ? 19.75 -32.5 -26.625 1 98.19 486 ALA B N 1
ATOM 8004 C CA . ALA B 1 486 ? 20.578 -32.406 -27.828 1 98.19 486 ALA B CA 1
ATOM 8005 C C . ALA B 1 486 ? 21.234 -31.031 -27.938 1 98.19 486 ALA B C 1
ATOM 8007 O O . ALA B 1 486 ? 22.234 -30.875 -28.641 1 98.19 486 ALA B O 1
ATOM 8008 N N . VAL B 1 487 ? 20.734 -30.016 -27.297 1 97.62 487 VAL B N 1
ATOM 8009 C CA . VAL B 1 487 ? 21.25 -28.672 -27.484 1 97.62 487 VAL B CA 1
ATOM 8010 C C . VAL B 1 487 ? 21.703 -28.094 -26.141 1 97.62 487 VAL B C 1
ATOM 8012 O O . VAL B 1 487 ? 22.656 -27.297 -26.094 1 97.62 487 VAL B O 1
ATOM 8015 N N . ASP B 1 488 ? 21.078 -28.469 -25.031 1 98.12 488 ASP B N 1
ATOM 8016 C CA . ASP B 1 488 ? 21.344 -27.891 -23.719 1 98.12 488 ASP B CA 1
ATOM 8017 C C . ASP B 1 488 ? 22.422 -28.688 -22.969 1 98.12 488 ASP B C 1
ATOM 8019 O O . ASP B 1 488 ? 22.141 -29.312 -21.938 1 98.12 488 ASP B O 1
ATOM 8023 N N . HIS B 1 489 ? 23.625 -28.547 -23.422 1 96.69 489 HIS B N 1
ATOM 8024 C CA . HIS B 1 489 ? 24.734 -29.266 -22.828 1 96.69 489 HIS B CA 1
ATOM 8025 C C . HIS B 1 489 ? 25.297 -28.516 -21.625 1 96.69 489 HIS B C 1
ATOM 8027 O O . HIS B 1 489 ? 25.094 -27.312 -21.5 1 96.69 489 HIS B O 1
ATOM 8033 N N . ARG B 1 490 ? 25.938 -29.312 -20.766 1 94.31 490 ARG B N 1
ATOM 8034 C CA . ARG B 1 490 ? 26.656 -28.656 -19.688 1 94.31 490 ARG B CA 1
ATOM 8035 C C . ARG B 1 490 ? 27.734 -27.719 -20.234 1 94.31 490 ARG B C 1
ATOM 8037 O O . ARG B 1 490 ? 28.375 -28.031 -21.25 1 94.31 490 ARG B O 1
ATOM 8044 N N . LEU B 1 491 ? 27.922 -26.688 -19.516 1 90.62 491 LEU B N 1
ATOM 8045 C CA . LEU B 1 491 ? 28.969 -25.766 -19.922 1 90.62 491 LEU B CA 1
ATOM 8046 C C . LEU B 1 491 ? 30.344 -26.375 -19.688 1 90.62 491 LEU B C 1
ATOM 8048 O O . LEU B 1 491 ? 30.641 -26.844 -18.578 1 90.62 491 LEU B O 1
ATOM 8052 N N . ALA B 1 492 ? 31.203 -26.422 -20.672 1 88 492 ALA B N 1
ATOM 8053 C CA . ALA B 1 492 ? 32.531 -27.016 -20.594 1 88 492 ALA B CA 1
ATOM 8054 C C . ALA B 1 492 ? 33.438 -26.203 -19.656 1 88 492 ALA B C 1
ATOM 8056 O O . ALA B 1 492 ? 34.219 -26.781 -18.906 1 88 492 ALA B O 1
ATOM 8057 N N . ASP B 1 493 ? 33.281 -24.938 -19.562 1 89.75 493 ASP B N 1
ATOM 8058 C CA . ASP B 1 493 ? 34.188 -24.062 -18.797 1 89.75 493 ASP B CA 1
ATOM 8059 C C . ASP B 1 493 ? 33.438 -23.422 -17.625 1 89.75 493 ASP B C 1
ATOM 8061 O O . ASP B 1 493 ? 33.719 -22.281 -17.266 1 89.75 493 ASP B O 1
ATOM 8065 N N . TYR B 1 494 ? 32.5 -24.25 -17.109 1 92.94 494 TYR B N 1
ATOM 8066 C CA . TYR B 1 494 ? 31.75 -23.734 -15.977 1 92.94 494 TYR B CA 1
ATOM 8067 C C . TYR B 1 494 ? 32.656 -23.469 -14.781 1 92.94 494 TYR B C 1
ATOM 8069 O O . TYR B 1 494 ? 33.438 -24.344 -14.375 1 92.94 494 TYR B O 1
ATOM 8077 N N . GLN B 1 495 ? 32.719 -22.234 -14.219 1 95.31 495 GLN B N 1
ATOM 8078 C CA . GLN B 1 495 ? 33.375 -21.828 -12.977 1 95.31 495 GLN B CA 1
ATOM 8079 C C . GLN B 1 495 ? 32.344 -21.266 -11.984 1 95.31 495 GLN B C 1
ATOM 8081 O O . GLN B 1 495 ? 31.75 -20.219 -12.227 1 95.31 495 GLN B O 1
ATOM 8086 N N . PRO B 1 496 ? 32.188 -21.984 -10.859 1 96.44 496 PRO B N 1
ATOM 8087 C CA . PRO B 1 496 ? 31.203 -21.5 -9.898 1 96.44 496 PRO B CA 1
ATOM 8088 C C . PRO B 1 496 ? 31.562 -20.141 -9.312 1 96.44 496 PRO B C 1
ATOM 8090 O O . PRO B 1 496 ? 32.75 -19.859 -9.047 1 96.44 496 PRO B O 1
ATOM 8093 N N . VAL B 1 497 ? 30.594 -19.297 -9.047 1 96.25 497 VAL B N 1
ATOM 8094 C CA . VAL B 1 497 ? 30.844 -17.984 -8.453 1 96.25 497 VAL B CA 1
ATOM 8095 C C . VAL B 1 497 ? 30.516 -18.031 -6.961 1 96.25 497 VAL B C 1
ATOM 8097 O O . VAL B 1 497 ? 30.797 -17.078 -6.23 1 96.25 497 VAL B O 1
ATOM 8100 N N . SER B 1 498 ? 29.875 -19.047 -6.453 1 93.94 498 SER B N 1
ATOM 8101 C CA . SER B 1 498 ? 29.547 -19.297 -5.051 1 93.94 498 SER B CA 1
ATOM 8102 C C . SER B 1 498 ? 29.297 -20.781 -4.797 1 93.94 498 SER B C 1
ATOM 8104 O O . SER B 1 498 ? 29.219 -21.562 -5.738 1 93.94 498 SER B O 1
ATOM 8106 N N . ASP B 1 499 ? 29.203 -21.109 -3.484 1 95.62 499 ASP B N 1
ATOM 8107 C CA . ASP B 1 499 ? 28.891 -22.484 -3.129 1 95.62 499 ASP B CA 1
ATOM 8108 C C . ASP B 1 499 ? 27.484 -22.875 -3.598 1 95.62 499 ASP B C 1
ATOM 8110 O O . ASP B 1 499 ? 27.266 -24 -4.051 1 95.62 499 ASP B O 1
ATOM 8114 N N . MET B 1 500 ? 26.641 -21.969 -3.525 1 95.75 500 MET B N 1
ATOM 8115 C CA . MET B 1 500 ? 25.266 -22.188 -3.994 1 95.75 500 MET B CA 1
ATOM 8116 C C . MET B 1 500 ? 25.234 -22.391 -5.504 1 95.75 500 MET B C 1
ATOM 8118 O O . MET B 1 500 ? 24.547 -23.281 -6.004 1 95.75 500 MET B O 1
ATOM 8122 N N . ASP B 1 501 ? 25.953 -21.578 -6.176 1 97.69 501 ASP B N 1
ATOM 8123 C CA . ASP B 1 501 ? 26.078 -21.703 -7.621 1 97.69 501 ASP B CA 1
ATOM 8124 C C . ASP B 1 501 ? 26.609 -23.094 -8 1 97.69 501 ASP B C 1
ATOM 8126 O O . ASP B 1 501 ? 26.062 -23.75 -8.891 1 97.69 501 ASP B O 1
ATOM 8130 N N . LYS B 1 502 ? 27.625 -23.5 -7.289 1 97.44 502 LYS B N 1
ATOM 8131 C CA . LYS B 1 502 ? 28.219 -24.812 -7.516 1 97.44 502 LYS B CA 1
ATOM 8132 C C . LYS B 1 502 ? 27.203 -25.938 -7.285 1 97.44 502 LYS B C 1
ATOM 8134 O O . LYS B 1 502 ? 27.109 -26.859 -8.086 1 97.44 502 LYS B O 1
ATOM 8139 N N . ALA B 1 503 ? 26.516 -25.844 -6.234 1 96.25 503 ALA B N 1
ATOM 8140 C CA . ALA B 1 503 ? 25.547 -26.875 -5.863 1 96.25 503 ALA B CA 1
ATOM 8141 C C . ALA B 1 503 ? 24.422 -26.969 -6.891 1 96.25 503 ALA B C 1
ATOM 8143 O O . ALA B 1 503 ? 24.016 -28.062 -7.277 1 96.25 503 ALA B O 1
ATOM 8144 N N . VAL B 1 504 ? 23.906 -25.828 -7.352 1 96.69 504 VAL B N 1
ATOM 8145 C CA . VAL B 1 504 ? 22.797 -25.797 -8.312 1 96.69 504 VAL B CA 1
ATOM 8146 C C . VAL B 1 504 ? 23.281 -26.359 -9.656 1 96.69 504 VAL B C 1
ATOM 8148 O O . VAL B 1 504 ? 22.594 -27.188 -10.258 1 96.69 504 VAL B O 1
ATOM 8151 N N . TYR B 1 505 ? 24.406 -25.938 -10.078 1 95.94 505 TYR B N 1
ATOM 8152 C CA . TYR B 1 505 ? 24.891 -26.359 -11.383 1 95.94 505 TYR B CA 1
ATOM 8153 C C . TYR B 1 505 ? 25.234 -27.844 -11.391 1 95.94 505 TYR B C 1
ATOM 8155 O O . TYR B 1 505 ? 25.047 -28.516 -12.406 1 95.94 505 TYR B O 1
ATOM 8163 N N . ALA B 1 506 ? 25.703 -28.328 -10.266 1 95.56 506 ALA B N 1
ATOM 8164 C CA . ALA B 1 506 ? 26.109 -29.734 -10.148 1 95.56 506 ALA B CA 1
ATOM 8165 C C . ALA B 1 506 ? 24.906 -30.656 -10.367 1 95.56 506 ALA B C 1
ATOM 8167 O O . ALA B 1 506 ? 25.078 -31.797 -10.805 1 95.56 506 ALA B O 1
ATOM 8168 N N . GLU B 1 507 ? 23.781 -30.156 -10.156 1 94.38 507 GLU B N 1
ATOM 8169 C CA . GLU B 1 507 ? 22.578 -30.969 -10.242 1 94.38 507 GLU B CA 1
ATOM 8170 C C . GLU B 1 507 ? 22.125 -31.141 -11.695 1 94.38 507 GLU B C 1
ATOM 8172 O O . GLU B 1 507 ? 21.344 -32.031 -12.008 1 94.38 507 GLU B O 1
ATOM 8177 N N . TYR B 1 508 ? 22.656 -30.391 -12.648 1 96.19 508 TYR B N 1
ATOM 8178 C CA . TYR B 1 508 ? 22.156 -30.391 -14.023 1 96.19 508 TYR B CA 1
ATOM 8179 C C . TYR B 1 508 ? 22.562 -31.672 -14.75 1 96.19 508 TYR B C 1
ATOM 8181 O O . TYR B 1 508 ? 23.734 -32.031 -14.781 1 96.19 508 TYR B O 1
ATOM 8189 N N . ASP B 1 509 ? 21.594 -32.375 -15.258 1 95.56 509 ASP B N 1
ATOM 8190 C CA . ASP B 1 509 ? 21.719 -33.562 -16.109 1 95.56 509 ASP B CA 1
ATOM 8191 C C . ASP B 1 509 ? 20.828 -33.469 -17.344 1 95.56 509 ASP B C 1
ATOM 8193 O O . ASP B 1 509 ? 19.594 -33.594 -17.234 1 95.56 509 ASP B O 1
ATOM 8197 N N . PRO B 1 510 ? 21.453 -33.281 -18.516 1 96.25 510 PRO B N 1
ATOM 8198 C CA . PRO B 1 510 ? 20.641 -33.094 -19.734 1 96.25 510 PRO B CA 1
ATOM 8199 C C . PRO B 1 510 ? 19.625 -34.188 -19.953 1 96.25 510 PRO B C 1
ATOM 8201 O O . PRO B 1 510 ? 18.531 -33.938 -20.469 1 96.25 510 PRO B O 1
ATOM 8204 N N . GLU B 1 511 ? 19.953 -35.406 -19.578 1 95.56 511 GLU B N 1
ATOM 8205 C CA . GLU B 1 511 ? 19.047 -36.531 -19.781 1 95.56 511 GLU B CA 1
ATOM 8206 C C . GLU B 1 511 ? 17.812 -36.406 -18.906 1 95.56 511 GLU B C 1
ATOM 8208 O O . GLU B 1 511 ? 16.688 -36.625 -19.375 1 95.56 511 GLU B O 1
ATOM 8213 N N . VAL B 1 512 ? 18 -36.031 -17.75 1 94.12 512 VAL B N 1
ATOM 8214 C CA . VAL B 1 512 ? 16.922 -35.938 -16.781 1 94.12 512 VAL B CA 1
ATOM 8215 C C . VAL B 1 512 ? 16 -34.781 -17.125 1 94.12 512 VAL B C 1
ATOM 8217 O O . VAL B 1 512 ? 14.781 -34.875 -17 1 94.12 512 VAL B O 1
ATOM 8220 N N . TYR B 1 513 ? 16.578 -33.688 -17.594 1 95.94 513 TYR B N 1
ATOM 8221 C CA . TYR B 1 513 ? 15.836 -32.469 -17.766 1 95.94 513 TYR B CA 1
ATOM 8222 C C . TYR B 1 513 ? 15.211 -32.375 -19.156 1 95.94 513 TYR B C 1
ATOM 8224 O O . TYR B 1 513 ? 14.453 -31.453 -19.453 1 95.94 513 TYR B O 1
ATOM 8232 N N . HIS B 1 514 ? 15.531 -33.406 -20.016 1 96.62 514 HIS B N 1
ATOM 8233 C CA . HIS B 1 514 ? 14.953 -33.406 -21.359 1 96.62 514 HIS B CA 1
ATOM 8234 C C . HIS B 1 514 ? 13.43 -33.344 -21.297 1 96.62 514 HIS B C 1
ATOM 8236 O O . HIS B 1 514 ? 12.797 -34.156 -20.609 1 96.62 514 HIS B O 1
ATOM 8242 N N . GLY B 1 515 ? 12.859 -32.312 -21.938 1 96.62 515 GLY B N 1
ATOM 8243 C CA . GLY B 1 515 ? 11.414 -32.156 -22 1 96.62 515 GLY B CA 1
ATOM 8244 C C . GLY B 1 515 ? 10.859 -31.266 -20.906 1 96.62 515 GLY B C 1
ATOM 8245 O O . GLY B 1 515 ? 9.68 -30.922 -20.906 1 96.62 515 GLY B O 1
ATOM 8246 N N . ALA B 1 516 ? 11.68 -30.828 -19.953 1 97.56 516 ALA B N 1
ATOM 8247 C CA . ALA B 1 516 ? 11.234 -29.938 -18.891 1 97.56 516 ALA B CA 1
ATOM 8248 C C . ALA B 1 516 ? 10.883 -28.562 -19.438 1 97.56 516 ALA B C 1
ATOM 8250 O O . ALA B 1 516 ? 11.562 -28.047 -20.328 1 97.56 516 ALA B O 1
ATOM 8251 N N . PRO B 1 517 ? 9.805 -27.938 -18.922 1 97.94 517 PRO B N 1
ATOM 8252 C CA . PRO B 1 517 ? 9.375 -26.641 -19.422 1 97.94 517 PRO B CA 1
ATOM 8253 C C . PRO B 1 517 ? 10.375 -25.531 -19.109 1 97.94 517 PRO B C 1
ATOM 8255 O O . PRO B 1 517 ? 10.984 -25.531 -18.031 1 97.94 517 PRO B O 1
ATOM 8258 N N . VAL B 1 518 ? 10.57 -24.641 -20.031 1 98.31 518 VAL B N 1
ATOM 8259 C CA . VAL B 1 518 ? 11.398 -23.453 -19.875 1 98.31 518 VAL B CA 1
ATOM 8260 C C . VAL B 1 518 ? 10.547 -22.188 -20.031 1 98.31 518 VAL B C 1
ATOM 8262 O O . VAL B 1 518 ? 9.812 -22.047 -21.016 1 98.31 518 VAL B O 1
ATOM 8265 N N . ALA B 1 519 ? 10.609 -21.312 -19.047 1 98.69 519 ALA B N 1
ATOM 8266 C CA . ALA B 1 519 ? 9.844 -20.062 -19.062 1 98.69 519 ALA B CA 1
ATOM 8267 C C . ALA B 1 519 ? 10.711 -18.875 -18.656 1 98.69 519 ALA B C 1
ATOM 8269 O O . ALA B 1 519 ? 11.797 -19.062 -18.109 1 98.69 519 ALA B O 1
ATOM 8270 N N . VAL B 1 520 ? 10.336 -17.703 -19 1 98.88 520 VAL B N 1
ATOM 8271 C CA . VAL B 1 520 ? 10.93 -16.469 -18.5 1 98.88 520 VAL B CA 1
ATOM 8272 C C . VAL B 1 520 ? 9.875 -15.664 -17.75 1 98.88 520 VAL B C 1
ATOM 8274 O O . VAL B 1 520 ? 8.695 -16.016 -17.75 1 98.88 520 VAL B O 1
ATOM 8277 N N . GLN B 1 521 ? 10.289 -14.711 -17 1 98.88 521 GLN B N 1
ATOM 8278 C CA . GLN B 1 521 ? 9.359 -13.75 -16.422 1 98.88 521 GLN B CA 1
ATOM 8279 C C . GLN B 1 521 ? 9.555 -12.359 -17.031 1 98.88 521 GLN B C 1
ATOM 8281 O O . GLN B 1 521 ? 10.68 -11.945 -17.281 1 98.88 521 GLN B O 1
ATOM 8286 N N . ILE B 1 522 ? 8.453 -11.75 -17.391 1 98.94 522 ILE B N 1
ATOM 8287 C CA . ILE B 1 522 ? 8.367 -10.359 -17.797 1 98.94 522 ILE B CA 1
ATOM 8288 C C . ILE B 1 522 ? 8.055 -9.484 -16.578 1 98.94 522 ILE B C 1
ATOM 8290 O O . ILE B 1 522 ? 6.973 -9.586 -16 1 98.94 522 ILE B O 1
ATOM 8294 N N . ILE B 1 523 ? 9.047 -8.625 -16.25 1 98.94 523 ILE B N 1
ATOM 8295 C CA . ILE B 1 523 ? 8.953 -7.867 -15 1 98.94 523 ILE B CA 1
ATOM 8296 C C . ILE B 1 523 ? 8.633 -6.406 -15.312 1 98.94 523 ILE B C 1
ATOM 8298 O O . ILE B 1 523 ? 9.312 -5.777 -16.125 1 98.94 523 ILE B O 1
ATOM 8302 N N . GLY B 1 524 ? 7.582 -5.922 -14.781 1 98.75 524 GLY B N 1
ATOM 8303 C CA . GLY B 1 524 ? 7.234 -4.508 -14.836 1 98.75 524 GLY B CA 1
ATOM 8304 C C . GLY B 1 524 ? 7.312 -3.82 -13.484 1 98.75 524 GLY B C 1
ATOM 8305 O O . GLY B 1 524 ? 7.629 -4.453 -12.477 1 98.75 524 GLY B O 1
ATOM 8306 N N . ARG B 1 525 ? 7.078 -2.521 -13.414 1 97.69 525 ARG B N 1
ATOM 8307 C CA . ARG B 1 525 ? 7.074 -1.733 -12.188 1 97.69 525 ARG B CA 1
ATOM 8308 C C . ARG B 1 525 ? 5.926 -2.146 -11.273 1 97.69 525 ARG B C 1
ATOM 8310 O O . ARG B 1 525 ? 5.047 -2.91 -11.672 1 97.69 525 ARG B O 1
ATOM 8317 N N . ARG B 1 526 ? 5.973 -1.652 -10 1 98.44 526 ARG B N 1
ATOM 8318 C CA . ARG B 1 526 ? 4.902 -1.885 -9.039 1 98.44 526 ARG B CA 1
ATOM 8319 C C . ARG B 1 526 ? 3.561 -1.4 -9.578 1 98.44 526 ARG B C 1
ATOM 8321 O O . ARG B 1 526 ? 3.461 -0.286 -10.102 1 98.44 526 ARG B O 1
ATOM 8328 N N . LEU B 1 527 ? 2.506 -2.271 -9.57 1 98.62 527 LEU B N 1
ATOM 8329 C CA . LEU B 1 527 ? 1.111 -1.987 -9.891 1 98.62 527 LEU B CA 1
ATOM 8330 C C . LEU B 1 527 ? 0.939 -1.723 -11.383 1 98.62 527 LEU B C 1
ATOM 8332 O O . LEU B 1 527 ? 0.106 -0.905 -11.781 1 98.62 527 LEU B O 1
ATOM 8336 N N . SER B 1 528 ? 1.739 -2.371 -12.25 1 98.56 528 SER B N 1
ATOM 8337 C CA . SER B 1 528 ? 1.662 -2.197 -13.695 1 98.56 528 SER B CA 1
ATOM 8338 C C . SER B 1 528 ? 1.096 -3.441 -14.375 1 98.56 528 SER B C 1
ATOM 8340 O O . SER B 1 528 ? 1.51 -3.793 -15.477 1 98.56 528 SER B O 1
ATOM 8342 N N . GLU B 1 529 ? 0.166 -4.117 -13.766 1 98.88 529 GLU B N 1
ATOM 8343 C CA . GLU B 1 529 ? -0.333 -5.402 -14.25 1 98.88 529 GLU B CA 1
ATOM 8344 C C . GLU B 1 529 ? -0.89 -5.285 -15.664 1 98.88 529 GLU B C 1
ATOM 8346 O O . GLU B 1 529 ? -0.684 -6.172 -16.5 1 98.88 529 GLU B O 1
ATOM 8351 N N . GLU B 1 530 ? -1.567 -4.168 -16 1 98.81 530 GLU B N 1
ATOM 8352 C CA . GLU B 1 530 ? -2.166 -3.998 -17.312 1 98.81 530 GLU B CA 1
ATOM 8353 C C . GLU B 1 530 ? -1.1 -4.004 -18.406 1 98.81 530 GLU B C 1
ATOM 8355 O O . GLU B 1 530 ? -1.208 -4.75 -19.391 1 98.81 530 GLU B O 1
ATOM 8360 N N . ARG B 1 531 ? -0.05 -3.27 -18.188 1 98.75 531 ARG B N 1
ATOM 8361 C CA . ARG B 1 531 ? 1.024 -3.15 -19.172 1 98.75 531 ARG B CA 1
ATOM 8362 C C . ARG B 1 531 ? 1.849 -4.43 -19.25 1 98.75 531 ARG B C 1
ATOM 8364 O O . ARG B 1 531 ? 2.131 -4.938 -20.328 1 98.75 531 ARG B O 1
ATOM 8371 N N . THR B 1 532 ? 2.211 -4.918 -18.094 1 98.88 532 THR B N 1
ATOM 8372 C CA . THR B 1 532 ? 3.102 -6.07 -18.031 1 98.88 532 THR B CA 1
ATOM 8373 C C . THR B 1 532 ? 2.441 -7.305 -18.641 1 98.88 532 THR B C 1
ATOM 8375 O O . THR B 1 532 ? 3.094 -8.086 -19.328 1 98.88 532 THR B O 1
ATOM 8378 N N . LEU B 1 533 ? 1.146 -7.465 -18.344 1 98.94 533 LEU B N 1
ATOM 8379 C CA . LEU B 1 533 ? 0.42 -8.602 -18.891 1 98.94 533 LEU B CA 1
ATOM 8380 C C . LEU B 1 533 ? 0.28 -8.461 -20.406 1 98.94 533 LEU B C 1
ATOM 8382 O O . LEU B 1 533 ? 0.405 -9.453 -21.141 1 98.94 533 LEU B O 1
ATOM 8386 N N . ALA B 1 534 ? -0.021 -7.242 -20.922 1 98.88 534 ALA B N 1
ATOM 8387 C CA . ALA B 1 534 ? -0.108 -7.016 -22.359 1 98.88 534 ALA B CA 1
ATOM 8388 C C . ALA B 1 534 ? 1.209 -7.359 -23.047 1 98.88 534 ALA B C 1
ATOM 8390 O O . ALA B 1 534 ? 1.216 -7.98 -24.109 1 98.88 534 ALA B O 1
ATOM 8391 N N . ILE B 1 535 ? 2.287 -6.984 -22.453 1 98.88 535 ILE B N 1
ATOM 8392 C CA . ILE B 1 535 ? 3.613 -7.25 -23 1 98.88 535 ILE B CA 1
ATOM 8393 C C . ILE B 1 535 ? 3.896 -8.75 -22.969 1 98.88 535 ILE B C 1
ATOM 8395 O O . ILE B 1 535 ? 4.406 -9.312 -23.938 1 98.88 535 ILE B O 1
ATOM 8399 N N . ALA B 1 536 ? 3.582 -9.383 -21.859 1 98.88 536 ALA B N 1
ATOM 8400 C CA . ALA B 1 536 ? 3.777 -10.828 -21.734 1 98.88 536 ALA B CA 1
ATOM 8401 C C . ALA B 1 536 ? 2.979 -11.578 -22.797 1 98.88 536 ALA B C 1
ATOM 8403 O O . ALA B 1 536 ? 3.471 -12.539 -23.391 1 98.88 536 ALA B O 1
ATOM 8404 N N . GLU B 1 537 ? 1.727 -11.172 -22.984 1 98.75 537 GLU B N 1
ATOM 8405 C CA . GLU B 1 537 ? 0.89 -11.781 -24.016 1 98.75 537 GLU B CA 1
ATOM 8406 C C . GLU B 1 537 ? 1.529 -11.648 -25.406 1 98.75 537 GLU B C 1
ATOM 8408 O O . GLU B 1 537 ? 1.538 -12.609 -26.188 1 98.75 537 GLU B O 1
ATOM 8413 N N . TYR B 1 538 ? 2.02 -10.484 -25.688 1 98.75 538 TYR B N 1
ATOM 8414 C CA . TYR B 1 538 ? 2.674 -10.211 -26.969 1 98.75 538 TYR B CA 1
ATOM 8415 C C . TYR B 1 538 ? 3.896 -11.102 -27.156 1 98.75 538 TYR B C 1
ATOM 8417 O O . TYR B 1 538 ? 4.078 -11.695 -28.219 1 98.75 538 TYR B O 1
ATOM 8425 N N . VAL B 1 539 ? 4.715 -11.195 -26.109 1 98.75 539 VAL B N 1
ATOM 8426 C CA . VAL B 1 539 ? 5.898 -12.047 -26.172 1 98.75 539 VAL B CA 1
ATOM 8427 C C . VAL B 1 539 ? 5.484 -13.492 -26.438 1 98.75 539 VAL B C 1
ATOM 8429 O O . VAL B 1 539 ? 6.094 -14.172 -27.266 1 98.75 539 VAL B O 1
ATOM 8432 N N . GLY B 1 540 ? 4.484 -13.969 -25.734 1 98.5 540 GLY B N 1
ATOM 8433 C CA . GLY B 1 540 ? 3.975 -15.312 -25.984 1 98.5 540 GLY B CA 1
ATOM 8434 C C . GLY B 1 540 ? 3.564 -15.523 -27.438 1 98.5 540 GLY B C 1
ATOM 8435 O O . GLY B 1 540 ? 3.857 -16.562 -28.016 1 98.5 540 GLY B O 1
ATOM 8436 N N . LYS B 1 541 ? 2.918 -14.57 -28.031 1 97.75 541 LYS B N 1
ATOM 8437 C CA . LYS B 1 541 ? 2.477 -14.656 -29.422 1 97.75 541 LYS B CA 1
ATOM 8438 C C . LYS B 1 541 ? 3.668 -14.75 -30.359 1 97.75 541 LYS B C 1
ATOM 8440 O O . LYS B 1 541 ? 3.646 -15.531 -31.328 1 97.75 541 LYS B O 1
ATOM 8445 N N . LEU B 1 542 ? 4.672 -13.984 -30.125 1 97.81 542 LEU B N 1
ATOM 8446 C CA . LEU B 1 542 ? 5.863 -13.992 -30.953 1 97.81 542 LEU B CA 1
ATOM 8447 C C . LEU B 1 542 ? 6.535 -15.359 -30.922 1 97.81 542 LEU B C 1
ATOM 8449 O O . LEU B 1 542 ? 7.164 -15.773 -31.906 1 97.81 542 LEU B O 1
ATOM 8453 N N . LEU B 1 543 ? 6.402 -16.047 -29.844 1 97.12 543 LEU B N 1
ATOM 8454 C CA . LEU B 1 543 ? 7.055 -17.328 -29.656 1 97.12 543 LEU B CA 1
ATOM 8455 C C . LEU B 1 543 ? 6.18 -18.469 -30.188 1 97.12 543 LEU B C 1
ATOM 8457 O O . LEU B 1 543 ? 6.605 -19.625 -30.219 1 97.12 543 LEU B O 1
ATOM 8461 N N . GLY B 1 544 ? 4.965 -18.203 -30.609 1 89.69 544 GLY B N 1
ATOM 8462 C CA . GLY B 1 544 ? 4.066 -19.203 -31.172 1 89.69 544 GLY B CA 1
ATOM 8463 C C . GLY B 1 544 ? 3.104 -19.781 -30.156 1 89.69 544 GLY B C 1
ATOM 8464 O O . GLY B 1 544 ? 2.604 -20.891 -30.328 1 89.69 544 GLY B O 1
ATOM 8465 N N . HIS B 1 545 ? 3.006 -19.172 -29.094 1 81.69 545 HIS B N 1
ATOM 8466 C CA . HIS B 1 545 ? 2.084 -19.578 -28.047 1 81.69 545 HIS B CA 1
ATOM 8467 C C . HIS B 1 545 ? 0.857 -18.672 -28 1 81.69 545 HIS B C 1
ATOM 8469 O O . HIS B 1 545 ? 0.921 -17.516 -28.406 1 81.69 545 HIS B O 1
#

Organism: Aspergillus oryzae (strain ATCC 42149 / RIB 40) (NCBI:txid510516)

Nearest PDB structures (foldseek):
  3lj7-assembly2_B  TM=8.489E-01  e=3.801E-38  Rattus norvegicus
  4hbp-assembly1_A  TM=8.553E-01  e=4.792E-37  Rattus norvegicus
  4hbp-assembly1_B  TM=8.451E-01  e=6.274E-37  Rattus norvegicus
  8wdw-assembly2_B  TM=8.646E-01  e=6.254E-27  uncultured bacterium
  8xac-assembly1_C  TM=8.212E-01  e=2.987E-26  Pseudonocardia acaciae

Secondary structure (DSSP, 8-state):
-----HHHHHHHHHHHHHHTS-GGG--S---SSS--TTHHHHSS-S-HHHHHHHHS-HHHHHHHHHTTSS-HHHHHHHHHHHHHHHHHHH--EEEE-HHHHHHHHHHHHHHHHHHSS-SSTTTT-EEEEETTS--TTSB--TT-GGGTT-B-SS--HHHHHHHHHT-EEEEEEP--GGG-SSS-EETTTEE-EETTEEEEE--SSSHHHHHHHHTTSSSEEEEEESSSTTHHHHHHTT-EEEEPPTTSS--TT---SSTT--SS--EEEEEESSHHHHHHHHHHHHHT-GGGT-TTS------HHHHHHHHHHHHTT--EEEE-S--SSSPPPHHHHHHHHHHHHHHHHTT-EEEE----SHHHHHHHHHHHHTTTTTHHHHHHHHHHTPPPPGGGTTTS-TTSPPPPHHHHHHHHHHHHHHHHHHHHHHHHHHHHHTS---EEEEESSSSSS-BTT-----HHHHHHHHTT-EEEEEEEEE--TTT-PPPTT---SSHHHHHHHHT--HHHHTT-EEEEEEEE-TT-HHHHHHHHHHHHHHTT-/-----HHHHHHHHHHHHHHHS-GGG--S---SSS--TTHHHHSS-S-HHHHHHHHS-HHHHHHHHHTTSS-HHHHHHHHHHHHHHHHHHH--EEEE-HHHHHHHHHHHHHHHHHHSS-SSTTTT-EEEEETTS--TTSB--TT-GGGTT-B-SS--HHHHHHHHHT-EEEEEEP--GGG-SSS-EETTTEE-EETTEEEEE--SSSHHHHHHHHTTSSSEEEEEESSSTTHHHHHHTT-EEEEPPTTSS--TT---SSTT--SS--EEEEEESSHHHHHHHHHHHHHT-GGGT-TTS------HHHHHHHHHHHHTT--EEEE-S--SS-PPPHHHHHHHHHHHHHHHHTT-EEEE----SHHHHHHHHHHHHTTTTTHHHHHHHHHHTPPPPGGGTTTS-TTSPPPPHHHHHHHHHHHHHHHHHHHHHHHHHHHHHTS---EEEEESSSSSS-BTT-----HHHHHHHHHT-EEEEEEEEE--TTT-PPPTT---SSHHHHHHHHT--HHHHTT-EEEEEEEE-TT-HHHHHHHHHHHHHHTT-

Radius of gyration: 31.15 Å; Cα contacts (8 Å, |Δi|>4): 2559; chains: 2; bounding box: 72×97×68 Å